Protein 7JPM (pdb70)

Radius of gyration: 9.38 Å; Cα contacts (8 Å, |Δi|>4): 85; chains: 1; bounding box: 16×23×25 Å

Foldseek 3Di:
DDQDPPFADFQRQDADAPRGHPQWGFDHPPRGGTHGDPDDDD

Structure (mmCIF, N/CA/C/O backbone):
data_7JPM
#
_entry.id   7JPM
#
loop_
_atom_site.group_PDB
_atom_site.id
_atom_site.type_symbol
_atom_site.label_atom_id
_atom_site.label_alt_id
_atom_site.label_comp_id
_atom_site.label_asym_id
_atom_site.label_entity_id
_atom_site.label_seq_id
_atom_site.pdbx_PDB_ins_code
_atom_site.Cartn_x
_atom_site.Cartn_y
_atom_site.Cartn_z
_atom_site.occupancy
_atom_site.B_iso_or_equiv
_atom_site.auth_seq_id
_atom_site.auth_comp_id
_atom_site.auth_asym_id
_atom_site.auth_atom_id
_atom_site.pdbx_PDB_model_num
ATOM 1 N N . GLY A 1 1 ? 1.378 -0.185 -0.022 1.00 73.35 1 GLY A N 1
ATOM 2 C CA . GLY A 1 1 ? 2.038 -0.272 -1.311 1.00 2.33 1 GLY A CA 1
ATOM 3 C C . GLY A 1 1 ? 1.381 0.604 -2.360 1.00 31.34 1 GLY A C 1
ATOM 4 O O . GLY A 1 1 ? 0.159 0.591 -2.512 1.00 60.25 1 GLY A O 1
ATOM 8 N N . VAL A 1 2 ? 2.192 1.367 -3.085 1.00 70.13 2 VAL A N 1
ATOM 9 C CA . VAL A 1 2 ? 1.682 2.253 -4.124 1.00 53.31 2 VAL A CA 1
ATOM 10 C C . VAL A 1 2 ? 2.010 1.717 -5.513 1.00 34.24 2 VAL A C 1
ATOM 11 O O . VAL A 1 2 ? 3.081 1.152 -5.734 1.00 71.14 2 VAL A O 1
ATOM 24 N N . ASP A 1 3 ? 1.082 1.900 -6.445 1.00 63.22 3 ASP A N 1
ATOM 25 C CA . ASP A 1 3 ? 1.273 1.436 -7.814 1.00 75.34 3 ASP A CA 1
ATOM 26 C C . ASP A 1 3 ? 1.915 2.522 -8.672 1.00 41.44 3 ASP A C 1
ATOM 27 O O . ASP A 1 3 ? 1.223 3.304 -9.323 1.00 20.14 3 ASP A O 1
ATOM 36 N N . LYS A 1 4 ? 3.243 2.564 -8.666 1.00 12.50 4 LYS A N 1
ATOM 37 C CA . LYS A 1 4 ? 3.981 3.553 -9.444 1.00 4.13 4 LYS A CA 1
ATOM 38 C C . LYS A 1 4 ? 5.160 2.909 -10.166 1.00 54.13 4 LYS A C 1
ATOM 39 O O . LYS A 1 4 ? 5.688 1.879 -9.745 1.00 33.14 4 LYS A O 1
ATOM 58 N N . PRO A 1 5 ? 5.583 3.527 -11.278 1.00 2.03 5 PRO A N 1
ATOM 59 C CA . PRO A 1 5 ? 6.705 3.032 -12.081 1.00 51.35 5 PRO A CA 1
ATOM 60 C C . PRO A 1 5 ? 8.043 3.189 -11.366 1.00 70.01 5 PRO A C 1
ATOM 61 O O . PRO A 1 5 ? 8.507 4.305 -11.136 1.00 54.12 5 PRO A O 1
ATOM 72 N N . GLY A 1 6 ? 8.659 2.064 -11.018 1.00 31.40 6 GLY A N 1
ATOM 73 C CA . GLY A 1 6 ? 9.939 2.100 -10.334 1.00 62.51 6 GLY A CA 1
ATOM 74 C C . GLY A 1 6 ? 9.828 1.691 -8.878 1.00 63.54 6 GLY A C 1
ATOM 75 O O . GLY A 1 6 ? 10.752 1.906 -8.093 1.00 40.02 6 GLY A O 1
ATOM 79 N N . CYS A 1 7 ? 8.696 1.098 -8.515 1.00 4.41 7 CYS A N 1
ATOM 80 C CA . CYS A 1 7 ? 8.467 0.660 -7.144 1.00 34.13 7 CYS A CA 1
ATOM 81 C C . CYS A 1 7 ? 9.623 -0.206 -6.650 1.00 65.41 7 CYS A C 1
ATOM 82 O O . CYS A 1 7 ? 10.262 -0.910 -7.430 1.00 65.44 7 CYS A O 1
ATOM 89 N N . ARG A 1 8 ? 9.883 -0.146 -5.348 1.00 32.04 8 ARG A N 1
ATOM 90 C CA . ARG A 1 8 ? 10.962 -0.923 -4.749 1.00 3.22 8 ARG A CA 1
ATOM 91 C C . ARG A 1 8 ? 10.668 -2.417 -4.835 1.00 13.52 8 ARG A C 1
ATOM 92 O O . ARG A 1 8 ? 9.517 -2.827 -4.991 1.00 31.34 8 ARG A O 1
ATOM 113 N N . TYR A 1 9 ? 11.715 -3.228 -4.732 1.00 62.32 9 TYR A N 1
ATOM 114 C CA . TYR A 1 9 ? 11.570 -4.677 -4.801 1.00 43.15 9 TYR A CA 1
ATOM 115 C C . TYR A 1 9 ? 11.887 -5.321 -3.455 1.00 72.01 9 TYR A C 1
ATOM 116 O O . TYR A 1 9 ? 12.054 -4.633 -2.448 1.00 3.33 9 TYR A O 1
ATOM 134 N N . LEU A 1 10 ? 11.968 -6.647 -3.446 1.00 61.11 10 LEU A N 1
ATOM 135 C CA . LEU A 1 10 ? 12.265 -7.386 -2.224 1.00 11.12 10 LEU A CA 1
ATOM 136 C C . LEU A 1 10 ? 13.511 -6.832 -1.541 1.00 4.44 10 LEU A C 1
ATOM 137 O O . LEU A 1 10 ? 14.520 -6.561 -2.192 1.00 42.34 10 LEU A O 1
ATOM 153 N N . PHE A 1 11 ? 13.434 -6.667 -0.224 1.00 10.15 11 PHE A N 1
ATOM 154 C CA . PHE A 1 11 ? 14.556 -6.146 0.548 1.00 1.35 11 PHE A CA 1
ATOM 155 C C . PHE A 1 11 ? 15.064 -4.836 -0.047 1.00 34.13 11 PHE A C 1
ATOM 156 O O . PHE A 1 11 ? 16.208 -4.745 -0.491 1.00 34.10 11 PHE A O 1
ATOM 173 N N . GLY A 1 12 ? 14.203 -3.823 -0.054 1.00 43.34 12 GLY A N 1
ATOM 174 C CA . GLY A 1 12 ? 14.581 -2.532 -0.597 1.00 13.25 12 GLY A CA 1
ATOM 175 C C . GLY A 1 12 ? 14.965 -1.538 0.482 1.00 4.25 12 GLY A C 1
ATOM 176 O O . GLY A 1 12 ? 15.770 -0.638 0.248 1.00 1.11 12 GLY A O 1
ATOM 180 N N . GLY A 1 13 ? 14.386 -1.701 1.668 1.00 63.34 13 GLY A N 1
ATOM 181 C CA . GLY A 1 13 ? 14.682 -0.804 2.768 1.00 11.01 13 GLY A CA 1
ATOM 182 C C . GLY A 1 13 ? 13.676 0.323 2.885 1.00 2.21 13 GLY A C 1
ATOM 183 O O . GLY A 1 13 ? 14.047 1.480 3.084 1.00 33.50 13 GLY A O 1
ATOM 187 N N . CYS A 1 14 ? 12.396 -0.015 2.760 1.00 35.45 14 CYS A N 1
ATOM 188 C CA . CYS A 1 14 ? 11.331 0.977 2.851 1.00 60.31 14 CYS A CA 1
ATOM 189 C C . CYS A 1 14 ? 11.101 1.396 4.301 1.00 61.45 14 CYS A C 1
ATOM 190 O O . CYS A 1 14 ? 11.581 0.748 5.231 1.00 63.15 14 CYS A O 1
ATOM 197 N N . LYS A 1 15 ? 10.361 2.486 4.485 1.00 43.11 15 LYS A N 1
ATOM 198 C CA . LYS A 1 15 ? 10.064 2.992 5.820 1.00 21.03 15 LYS A CA 1
ATOM 199 C C . LYS A 1 15 ? 8.561 3.166 6.014 1.00 52.32 15 LYS A C 1
ATOM 200 O O . LYS A 1 15 ? 8.034 2.924 7.099 1.00 12.24 15 LYS A O 1
ATOM 219 N N . SER A 1 16 ? 7.877 3.586 4.954 1.00 31.15 16 SER A N 1
ATOM 220 C CA . SER A 1 16 ? 6.435 3.793 5.009 1.00 73.51 16 SER A CA 1
ATOM 221 C C . SER A 1 16 ? 5.691 2.592 4.435 1.00 72.44 16 SER A C 1
ATOM 222 O O . SER A 1 16 ? 6.304 1.616 4.003 1.00 35.44 16 SER A O 1
ATOM 230 N N . ASP A 1 17 ? 4.365 2.672 4.431 1.00 22.42 17 ASP A N 1
ATOM 231 C CA . ASP A 1 17 ? 3.534 1.594 3.908 1.00 53.32 17 ASP A CA 1
ATOM 232 C C . ASP A 1 17 ? 3.476 1.642 2.384 1.00 34.25 17 ASP A C 1
ATOM 233 O O . ASP A 1 17 ? 3.741 0.646 1.711 1.00 71.43 17 ASP A O 1
ATOM 242 N N . ASP A 1 18 ? 3.125 2.805 1.848 1.00 4.34 18 ASP A N 1
ATOM 243 C CA . ASP A 1 18 ? 3.032 2.984 0.403 1.00 14.24 18 ASP A CA 1
ATOM 244 C C . ASP A 1 18 ? 4.384 3.374 -0.185 1.00 60.12 18 ASP A C 1
ATOM 245 O O . ASP A 1 18 ? 4.496 4.363 -0.909 1.00 23.40 18 ASP A O 1
ATOM 254 N N . ASP A 1 19 ? 5.410 2.589 0.132 1.00 41.21 19 ASP A N 1
ATOM 255 C CA . ASP A 1 19 ? 6.755 2.851 -0.365 1.00 22.04 19 ASP A CA 1
ATOM 256 C C . ASP A 1 19 ? 7.118 1.883 -1.486 1.00 43.55 19 ASP A C 1
ATOM 257 O O . ASP A 1 19 ? 7.874 2.226 -2.396 1.00 0.45 19 ASP A O 1
ATOM 266 N N . CYS A 1 20 ? 6.576 0.672 -1.414 1.00 55.04 20 CYS A N 1
ATOM 267 C CA . CYS A 1 20 ? 6.843 -0.347 -2.423 1.00 34.24 20 CYS A CA 1
ATOM 268 C C . CYS A 1 20 ? 5.591 -0.644 -3.242 1.00 43.51 20 CYS A C 1
ATOM 269 O O . CYS A 1 20 ? 4.521 -0.090 -2.984 1.00 60.04 20 CYS A O 1
ATOM 276 N N . CYS A 1 21 ? 5.731 -1.521 -4.230 1.00 43.30 21 CYS A N 1
ATOM 277 C CA . CYS A 1 21 ? 4.612 -1.893 -5.087 1.00 61.30 21 CYS A CA 1
ATOM 278 C C . CYS A 1 21 ? 3.381 -2.244 -4.256 1.00 35.52 21 CYS A C 1
ATOM 279 O O . CYS A 1 21 ? 3.462 -2.467 -3.047 1.00 3.21 21 CYS A O 1
ATOM 286 N N . PRO A 1 22 ? 2.215 -2.295 -4.916 1.00 41.01 22 PRO A N 1
ATOM 287 C CA . PRO A 1 22 ? 0.946 -2.619 -4.258 1.00 14.32 22 PRO A CA 1
ATOM 288 C C . PRO A 1 22 ? 0.876 -4.080 -3.823 1.00 1.45 22 PRO A C 1
ATOM 289 O O . PRO A 1 22 ? 0.034 -4.454 -3.007 1.00 42.54 22 PRO A O 1
ATOM 300 N N . ARG A 1 23 ? 1.765 -4.899 -4.373 1.00 23.43 23 ARG A N 1
ATOM 301 C CA . ARG A 1 23 ? 1.802 -6.319 -4.042 1.00 62.44 23 ARG A CA 1
ATOM 302 C C . ARG A 1 23 ? 2.712 -6.574 -2.843 1.00 31.54 23 ARG A C 1
ATOM 303 O O . ARG A 1 23 ? 2.467 -7.481 -2.047 1.00 12.45 23 ARG A O 1
ATOM 324 N N . LEU A 1 24 ? 3.761 -5.768 -2.722 1.00 63.12 24 LEU A N 1
ATOM 325 C CA . LEU A 1 24 ? 4.707 -5.906 -1.620 1.00 72.05 24 LEU A CA 1
ATOM 326 C C . LEU A 1 24 ? 4.183 -5.222 -0.362 1.00 62.24 24 LEU A C 1
ATOM 327 O O . LEU A 1 24 ? 3.188 -4.500 -0.405 1.00 10.13 24 LEU A O 1
ATOM 343 N N . GLY A 1 25 ? 4.861 -5.452 0.758 1.00 74.32 25 GLY A N 1
ATOM 344 C CA . GLY A 1 25 ? 4.450 -4.850 2.012 1.00 11.32 25 GLY A CA 1
ATOM 345 C C . GLY A 1 25 ? 5.628 -4.467 2.885 1.00 72.34 25 GLY A C 1
ATOM 346 O O . GLY A 1 25 ? 6.586 -5.229 3.018 1.00 71.33 25 GLY A O 1
ATOM 350 N N . CYS A 1 26 ? 5.560 -3.282 3.483 1.00 21.01 26 CYS A N 1
ATOM 351 C CA . CYS A 1 26 ? 6.630 -2.798 4.346 1.00 12.51 26 CYS A CA 1
ATOM 352 C C . CYS A 1 26 ? 6.413 -3.252 5.787 1.00 73.14 26 CYS A C 1
ATOM 353 O O . CYS A 1 26 ? 5.330 -3.080 6.348 1.00 23.35 26 CYS A O 1
ATOM 360 N N . LYS A 1 27 ? 7.451 -3.831 6.382 1.00 11.34 27 LYS A N 1
ATOM 361 C CA . LYS A 1 27 ? 7.377 -4.309 7.757 1.00 60.20 27 LYS A CA 1
ATOM 362 C C . LYS A 1 27 ? 7.720 -3.193 8.740 1.00 51.35 27 LYS A C 1
ATOM 363 O O . LYS A 1 27 ? 8.208 -2.134 8.346 1.00 43.45 27 LYS A O 1
ATOM 382 N N . GLY A 1 28 ? 7.465 -3.440 10.021 1.00 42.41 28 GLY A N 1
ATOM 383 C CA . GLY A 1 28 ? 7.754 -2.447 11.040 1.00 43.31 28 GLY A CA 1
ATOM 384 C C . GLY A 1 28 ? 9.241 -2.193 11.194 1.00 4.24 28 GLY A C 1
ATOM 385 O O . GLY A 1 28 ? 10.035 -2.561 10.330 1.00 62.15 28 GLY A O 1
ATOM 389 N N . LYS A 1 29 ? 9.619 -1.559 12.299 1.00 31.51 29 LYS A N 1
ATOM 390 C CA . LYS A 1 29 ? 11.020 -1.254 12.566 1.00 34.51 29 LYS A CA 1
ATOM 391 C C . LYS A 1 29 ? 11.867 -2.521 12.536 1.00 30.44 29 LYS A C 1
ATOM 392 O O . LYS A 1 29 ? 11.349 -3.622 12.355 1.00 41.25 29 LYS A O 1
ATOM 411 N N . GLY A 1 30 ? 13.175 -2.358 12.717 1.00 21.11 30 GLY A N 1
ATOM 412 C CA . GLY A 1 30 ? 14.073 -3.498 12.709 1.00 64.21 30 GLY A CA 1
ATOM 413 C C . GLY A 1 30 ? 14.333 -4.020 11.310 1.00 44.42 30 GLY A C 1
ATOM 414 O O . GLY A 1 30 ? 15.442 -3.894 10.789 1.00 41.43 30 GLY A O 1
ATOM 418 N N . HIS A 1 31 ? 13.311 -4.611 10.700 1.00 62.03 31 HIS A N 1
ATOM 419 C CA . HIS A 1 31 ? 13.435 -5.155 9.352 1.00 51.20 31 HIS A CA 1
ATOM 420 C C . HIS A 1 31 ? 12.408 -4.526 8.416 1.00 52.51 31 HIS A C 1
ATOM 421 O O . HIS A 1 31 ? 11.597 -5.226 7.810 1.00 70.53 31 HIS A O 1
ATOM 435 N N . ASP A 1 32 ? 12.450 -3.204 8.303 1.00 3.31 32 ASP A N 1
ATOM 436 C CA . ASP A 1 32 ? 11.523 -2.481 7.439 1.00 72.02 32 ASP A CA 1
ATOM 437 C C . ASP A 1 32 ? 11.938 -2.600 5.976 1.00 71.05 32 ASP A C 1
ATOM 438 O O . ASP A 1 32 ? 12.818 -1.876 5.510 1.00 44.52 32 ASP A O 1
ATOM 447 N N . TYR A 1 33 ? 11.301 -3.517 5.258 1.00 54.21 33 TYR A N 1
ATOM 448 C CA . TYR A 1 33 ? 11.607 -3.734 3.849 1.00 62.24 33 TYR A CA 1
ATOM 449 C C . TYR A 1 33 ? 10.384 -4.257 3.101 1.00 25.00 33 TYR A C 1
ATOM 450 O O . TYR A 1 33 ? 9.372 -4.606 3.708 1.00 54.12 33 TYR A O 1
ATOM 468 N N . CYS A 1 34 ? 10.488 -4.312 1.777 1.00 22.21 34 CYS A N 1
ATOM 469 C CA . CYS A 1 34 ? 9.393 -4.793 0.943 1.00 22.34 34 CYS A CA 1
ATOM 470 C C . CYS A 1 34 ? 9.329 -6.318 0.956 1.00 70.22 34 CYS A C 1
ATOM 471 O O . CYS A 1 34 ? 10.242 -6.991 0.477 1.00 52.53 34 CYS A O 1
ATOM 478 N N . ALA A 1 35 ? 8.246 -6.853 1.506 1.00 30.00 35 ALA A N 1
ATOM 479 C CA . ALA A 1 35 ? 8.062 -8.298 1.580 1.00 32.41 35 ALA A CA 1
ATOM 480 C C . ALA A 1 35 ? 6.833 -8.736 0.789 1.00 51.40 35 ALA A C 1
ATOM 481 O O . ALA A 1 35 ? 5.998 -7.912 0.416 1.00 24.13 35 ALA A O 1
ATOM 488 N N . TRP A 1 36 ? 6.731 -10.035 0.535 1.00 64.10 36 TRP A N 1
ATOM 489 C CA . TRP A 1 36 ? 5.605 -10.581 -0.213 1.00 21.42 36 TRP A CA 1
ATOM 490 C C . TRP A 1 36 ? 4.396 -10.786 0.695 1.00 53.32 36 TRP A C 1
ATOM 491 O O . TRP A 1 36 ? 4.511 -11.368 1.774 1.00 42.44 36 TRP A O 1
ATOM 512 N N . ASP A 1 37 ? 3.240 -10.305 0.252 1.00 22.01 37 ASP A N 1
ATOM 513 C CA . ASP A 1 37 ? 2.011 -10.437 1.024 1.00 5.53 37 ASP A CA 1
ATOM 514 C C . ASP A 1 37 ? 0.786 -10.312 0.122 1.00 72.23 37 ASP A C 1
ATOM 515 O O . ASP A 1 37 ? 0.469 -9.226 -0.361 1.00 52.43 37 ASP A O 1
ATOM 524 N N . GLY A 1 38 ? 0.104 -11.431 -0.099 1.00 12.41 38 GLY A N 1
ATOM 525 C CA . GLY A 1 38 ? -1.077 -11.423 -0.943 1.00 54.10 38 GLY A CA 1
ATOM 526 C C . GLY A 1 38 ? -0.819 -12.032 -2.308 1.00 71.02 38 GLY A C 1
ATOM 527 O O . GLY A 1 38 ? -1.743 -12.504 -2.972 1.00 52.03 38 GLY A O 1
ATOM 531 N N . THR A 1 39 ? 0.442 -12.022 -2.729 1.00 60.34 39 THR A N 1
ATOM 532 C CA . THR A 1 39 ? 0.819 -12.574 -4.024 1.00 3.40 39 THR A CA 1
ATOM 533 C C . THR A 1 39 ? 0.930 -14.093 -3.963 1.00 35.33 39 THR A C 1
ATOM 534 O O . THR A 1 39 ? 1.158 -14.667 -2.898 1.00 73.54 39 THR A O 1
ATOM 545 N N . PHE A 1 40 ? 0.765 -14.741 -5.112 1.00 52.12 40 PHE A N 1
ATOM 546 C CA . PHE A 1 40 ? 0.847 -16.195 -5.189 1.00 61.42 40 PHE A CA 1
ATOM 547 C C . PHE A 1 40 ? 2.299 -16.660 -5.178 1.00 13.33 40 PHE A C 1
ATOM 548 O O . PHE A 1 40 ? 3.135 -16.138 -5.917 1.00 74.22 40 PHE A O 1
ATOM 565 N N . SER A 1 41 ? 2.594 -17.645 -4.336 1.00 31.20 41 SER A N 1
ATOM 566 C CA . SER A 1 41 ? 3.946 -18.178 -4.225 1.00 32.45 41 SER A CA 1
ATOM 567 C C . SER A 1 41 ? 4.357 -18.887 -5.512 1.00 3.02 41 SER A C 1
ATOM 568 O O . SER A 1 41 ? 3.684 -19.813 -5.966 1.00 32.42 41 SER A O 1
ATOM 576 N N . ASP A 1 42 ? 5.465 -18.445 -6.096 1.00 2.52 42 ASP A N 1
ATOM 577 C CA . ASP A 1 42 ? 5.969 -19.037 -7.331 1.00 70.22 42 ASP A CA 1
ATOM 578 C C . ASP A 1 42 ? 6.112 -20.549 -7.189 1.00 11.04 42 ASP A C 1
ATOM 579 O O . ASP A 1 42 ? 7.140 -21.044 -6.726 1.00 73.50 42 ASP A O 1
ATOM 588 N N . GLY A 1 1 ? 1.325 0.017 -0.090 1.00 73.35 1 GLY A N 2
ATOM 589 C CA . GLY A 1 1 ? 2.049 -0.040 -1.347 1.00 2.33 1 GLY A CA 2
ATOM 590 C C . GLY A 1 1 ? 1.291 0.619 -2.484 1.00 31.34 1 GLY A C 2
ATOM 591 O O . GLY A 1 1 ? 0.102 0.362 -2.676 1.00 60.25 1 GLY A O 2
ATOM 595 N N . VAL A 1 2 ? 1.978 1.470 -3.237 1.00 70.13 2 VAL A N 2
ATOM 596 C CA . VAL A 1 2 ? 1.361 2.168 -4.361 1.00 53.31 2 VAL A CA 2
ATOM 597 C C . VAL A 1 2 ? 1.842 1.598 -5.691 1.00 34.24 2 VAL A C 2
ATOM 598 O O . VAL A 1 2 ? 2.943 1.057 -5.785 1.00 71.14 2 VAL A O 2
ATOM 611 N N . ASP A 1 3 ? 1.008 1.726 -6.717 1.00 63.22 3 ASP A N 2
ATOM 612 C CA . ASP A 1 3 ? 1.347 1.225 -8.044 1.00 75.34 3 ASP A CA 2
ATOM 613 C C . ASP A 1 3 ? 1.973 2.325 -8.896 1.00 41.44 3 ASP A C 2
ATOM 614 O O . ASP A 1 3 ? 1.281 3.023 -9.636 1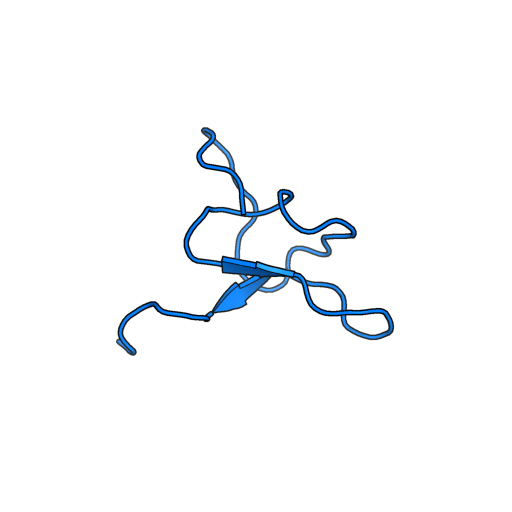.00 20.14 3 ASP A O 2
ATOM 623 N N . LYS A 1 4 ? 3.289 2.476 -8.783 1.00 12.50 4 LYS A N 2
ATOM 624 C CA . LYS A 1 4 ? 4.011 3.490 -9.541 1.00 4.13 4 LYS A CA 2
ATOM 625 C C . LYS A 1 4 ? 5.219 2.883 -10.249 1.00 54.13 4 LYS A C 2
ATOM 626 O O . LYS A 1 4 ? 5.743 1.843 -9.852 1.00 33.14 4 LYS A O 2
ATOM 645 N N . PRO A 1 5 ? 5.674 3.549 -11.322 1.00 2.03 5 PRO A N 2
ATOM 646 C CA . PRO A 1 5 ? 6.826 3.094 -12.104 1.00 51.35 5 PRO A CA 2
ATOM 647 C C . PRO A 1 5 ? 8.138 3.234 -11.340 1.00 70.01 5 PRO A C 2
ATOM 648 O O . PRO A 1 5 ? 8.584 4.343 -11.050 1.00 54.12 5 PRO A O 2
ATOM 659 N N . GLY A 1 6 ? 8.753 2.100 -11.015 1.00 31.40 6 GLY A N 2
ATOM 660 C CA . GLY A 1 6 ? 10.008 2.118 -10.287 1.00 62.51 6 GLY A CA 2
ATOM 661 C C . GLY A 1 6 ? 9.840 1.726 -8.832 1.00 63.54 6 GLY A C 2
ATOM 662 O O . GLY A 1 6 ? 10.740 1.934 -8.018 1.00 40.02 6 GLY A O 2
ATOM 666 N N . CYS A 1 7 ? 8.684 1.158 -8.504 1.00 4.41 7 CYS A N 2
ATOM 667 C CA . CYS A 1 7 ? 8.400 0.738 -7.136 1.00 34.13 7 CYS A CA 2
ATOM 668 C C . CYS A 1 7 ? 9.522 -0.142 -6.594 1.00 65.41 7 CYS A C 2
ATOM 669 O O . CYS A 1 7 ? 10.128 -0.919 -7.332 1.00 65.44 7 CYS A O 2
ATOM 676 N N . ARG A 1 8 ? 9.794 -0.013 -5.299 1.00 32.04 8 ARG A N 2
ATOM 677 C CA . ARG A 1 8 ? 10.843 -0.795 -4.657 1.00 3.22 8 ARG A CA 2
ATOM 678 C C . ARG A 1 8 ? 10.628 -2.287 -4.887 1.00 13.52 8 ARG A C 2
ATOM 679 O O . ARG A 1 8 ? 9.579 -2.705 -5.379 1.00 31.34 8 ARG A O 2
ATOM 700 N N . TYR A 1 9 ? 11.626 -3.087 -4.529 1.00 62.32 9 TYR A N 2
ATOM 701 C CA . TYR A 1 9 ? 11.547 -4.532 -4.699 1.00 43.15 9 TYR A CA 2
ATOM 702 C C . TYR A 1 9 ? 11.864 -5.252 -3.392 1.00 72.01 9 TYR A C 2
ATOM 703 O O . TYR A 1 9 ? 12.067 -4.621 -2.354 1.00 3.33 9 TYR A O 2
ATOM 721 N N . LEU A 1 10 ? 11.904 -6.579 -3.450 1.00 61.11 10 LEU A N 2
ATOM 722 C CA . LEU A 1 10 ? 12.197 -7.389 -2.272 1.00 11.12 10 LEU A CA 2
ATOM 723 C C . LEU A 1 10 ? 13.466 -6.901 -1.578 1.00 4.44 10 LEU A C 2
ATOM 724 O O . LEU A 1 10 ? 14.517 -6.769 -2.204 1.00 42.34 10 LEU A O 2
ATOM 740 N N . PHE A 1 11 ? 13.358 -6.636 -0.280 1.00 10.15 11 PHE A N 2
ATOM 741 C CA . PHE A 1 11 ? 14.497 -6.164 0.500 1.00 1.35 11 PHE A CA 2
ATOM 742 C C . PHE A 1 11 ? 15.051 -4.866 -0.079 1.00 34.13 11 PHE A C 2
ATOM 743 O O . PHE A 1 11 ? 16.220 -4.791 -0.457 1.00 34.10 11 PHE A O 2
ATOM 760 N N . GLY A 1 12 ? 14.204 -3.844 -0.143 1.00 43.34 12 GLY A N 2
ATOM 761 C CA . GLY A 1 12 ? 14.626 -2.562 -0.677 1.00 13.25 12 GLY A CA 2
ATOM 762 C C . GLY A 1 12 ? 15.024 -1.583 0.410 1.00 4.25 12 GLY A C 2
ATOM 763 O O . GLY A 1 12 ? 15.847 -0.697 0.187 1.00 1.11 12 GLY A O 2
ATOM 767 N N . GLY A 1 13 ? 14.436 -1.743 1.592 1.00 63.34 13 GLY A N 2
ATOM 768 C CA . GLY A 1 13 ? 14.744 -0.859 2.700 1.00 11.01 13 GLY A CA 2
ATOM 769 C C . GLY A 1 13 ? 13.757 0.284 2.822 1.00 2.21 13 GLY A C 2
ATOM 770 O O . GLY A 1 13 ? 14.149 1.438 3.003 1.00 33.50 13 GLY A O 2
ATOM 774 N N . CYS A 1 14 ? 12.470 -0.035 2.720 1.00 35.45 14 CYS A N 2
ATOM 775 C CA . CYS A 1 14 ? 11.423 0.975 2.818 1.00 60.31 14 CYS A CA 2
ATOM 776 C C . CYS A 1 14 ? 11.219 1.411 4.266 1.00 61.45 14 CYS A C 2
ATOM 777 O O . CYS A 1 14 ? 11.899 0.928 5.172 1.00 63.15 14 CYS A O 2
ATOM 784 N N . LYS A 1 15 ? 10.279 2.325 4.477 1.00 43.11 15 LYS A N 2
ATOM 785 C CA . LYS A 1 15 ? 9.984 2.825 5.814 1.00 21.03 15 LYS A CA 2
ATOM 786 C C . LYS A 1 15 ? 8.481 2.996 6.013 1.00 52.32 15 LYS A C 2
ATOM 787 O O . LYS A 1 15 ? 7.943 2.659 7.066 1.00 12.24 15 LYS A O 2
ATOM 806 N N . SER A 1 16 ? 7.810 3.520 4.992 1.00 31.15 16 SER A N 2
ATOM 807 C CA . SER A 1 16 ? 6.370 3.736 5.054 1.00 73.51 16 SER A CA 2
ATOM 808 C C . SER A 1 16 ? 5.616 2.560 4.444 1.00 72.44 16 SER A C 2
ATOM 809 O O . SER A 1 16 ? 6.222 1.600 3.968 1.00 35.44 16 SER A O 2
ATOM 817 N N . ASP A 1 17 ? 4.290 2.641 4.462 1.00 22.42 17 ASP A N 2
ATOM 818 C CA . ASP A 1 17 ? 3.451 1.583 3.909 1.00 53.32 17 ASP A CA 2
ATOM 819 C C . ASP A 1 17 ? 3.404 1.667 2.386 1.00 34.25 17 ASP A C 2
ATOM 820 O O . ASP A 1 17 ? 3.649 0.680 1.693 1.00 71.43 17 ASP A O 2
ATOM 829 N N . ASP A 1 18 ? 3.087 2.851 1.874 1.00 4.34 18 ASP A N 2
ATOM 830 C CA . ASP A 1 18 ? 3.008 3.063 0.432 1.00 14.24 18 ASP A CA 2
ATOM 831 C C . ASP A 1 18 ? 4.371 3.440 -0.137 1.00 60.12 18 ASP A C 2
ATOM 832 O O . ASP A 1 18 ? 4.504 4.437 -0.849 1.00 23.40 18 ASP A O 2
ATOM 841 N N . ASP A 1 19 ? 5.381 2.640 0.181 1.00 41.21 19 ASP A N 2
ATOM 842 C CA . ASP A 1 19 ? 6.737 2.888 -0.299 1.00 22.04 19 ASP A CA 2
ATOM 843 C C . ASP A 1 19 ? 7.099 1.926 -1.426 1.00 43.55 19 ASP A C 2
ATOM 844 O O . ASP A 1 19 ? 7.868 2.268 -2.325 1.00 0.45 19 ASP A O 2
ATOM 853 N N . CYS A 1 20 ? 6.539 0.722 -1.373 1.00 55.04 20 CYS A N 2
ATOM 854 C CA . CYS A 1 20 ? 6.804 -0.290 -2.388 1.00 34.24 20 CYS A CA 2
ATOM 855 C C . CYS A 1 20 ? 5.545 -0.593 -3.195 1.00 43.51 20 CYS A C 2
ATOM 856 O O . CYS A 1 20 ? 4.474 -0.049 -2.924 1.00 60.04 20 CYS A O 2
ATOM 863 N N . CYS A 1 21 ? 5.681 -1.463 -4.188 1.00 43.30 21 CYS A N 2
ATOM 864 C CA . CYS A 1 21 ? 4.557 -1.839 -5.038 1.00 61.30 21 CYS A CA 2
ATOM 865 C C . CYS A 1 21 ? 3.342 -2.215 -4.194 1.00 35.52 21 CYS A C 2
ATOM 866 O O . CYS A 1 21 ? 3.439 -2.450 -2.990 1.00 3.21 21 CYS A O 2
ATOM 873 N N . PRO A 1 22 ? 2.169 -2.273 -4.842 1.00 41.01 22 PRO A N 2
ATOM 874 C CA . PRO A 1 22 ? 0.912 -2.620 -4.172 1.00 14.32 22 PRO A CA 2
ATOM 875 C C . PRO A 1 22 ? 0.864 -4.086 -3.751 1.00 1.45 22 PRO A C 2
ATOM 876 O O . PRO A 1 22 ? 0.029 -4.480 -2.936 1.00 42.54 22 PRO A O 2
ATOM 887 N N . ARG A 1 23 ? 1.765 -4.886 -4.311 1.00 23.43 23 ARG A N 2
ATOM 888 C CA . ARG A 1 23 ? 1.825 -6.308 -3.994 1.00 62.44 23 ARG A CA 2
ATOM 889 C C . ARG A 1 23 ? 2.746 -6.562 -2.806 1.00 31.54 23 ARG A C 2
ATOM 890 O O . ARG A 1 23 ? 2.534 -7.492 -2.027 1.00 12.45 23 ARG A O 2
ATOM 911 N N . LEU A 1 24 ? 3.774 -5.729 -2.672 1.00 63.12 24 LEU A N 2
ATOM 912 C CA . LEU A 1 24 ? 4.730 -5.863 -1.578 1.00 72.05 24 LEU A CA 2
ATOM 913 C C . LEU A 1 24 ? 4.195 -5.216 -0.305 1.00 62.24 24 LEU A C 2
ATOM 914 O O . LEU A 1 24 ? 3.181 -4.522 -0.328 1.00 10.13 24 LEU A O 2
ATOM 930 N N . GLY A 1 25 ? 4.886 -5.450 0.807 1.00 74.32 25 GLY A N 2
ATOM 931 C CA . GLY A 1 25 ? 4.467 -4.882 2.075 1.00 11.32 25 GLY A CA 2
ATOM 932 C C . GLY A 1 25 ? 5.639 -4.478 2.946 1.00 72.34 25 GLY A C 2
ATOM 933 O O . GLY A 1 25 ? 6.593 -5.241 3.110 1.00 71.33 25 GLY A O 2
ATOM 937 N N . CYS A 1 26 ? 5.572 -3.274 3.504 1.00 21.01 26 CYS A N 2
ATOM 938 C CA . CYS A 1 26 ? 6.637 -2.768 4.361 1.00 12.51 26 CYS A CA 2
ATOM 939 C C . CYS A 1 26 ? 6.425 -3.205 5.808 1.00 73.14 26 CYS A C 2
ATOM 940 O O . CYS A 1 26 ? 5.344 -3.025 6.370 1.00 23.35 26 CYS A O 2
ATOM 947 N N . LYS A 1 27 ? 7.463 -3.778 6.406 1.00 11.34 27 LYS A N 2
ATOM 948 C CA . LYS A 1 27 ? 7.394 -4.240 7.787 1.00 60.20 27 LYS A CA 2
ATOM 949 C C . LYS A 1 27 ? 7.765 -3.120 8.755 1.00 51.35 27 LYS A C 2
ATOM 950 O O . LYS A 1 27 ? 8.260 -2.072 8.344 1.00 43.45 27 LYS A O 2
ATOM 969 N N . GLY A 1 28 ? 7.523 -3.350 10.041 1.00 42.41 28 GLY A N 2
ATOM 970 C CA . GLY A 1 28 ? 7.839 -2.353 11.045 1.00 43.31 28 GLY A CA 2
ATOM 971 C C . GLY A 1 28 ? 9.331 -2.137 11.200 1.00 4.24 28 GLY A C 2
ATOM 972 O O . GLY A 1 28 ? 10.117 -2.541 10.341 1.00 62.15 28 GLY A O 2
ATOM 976 N N . LYS A 1 29 ? 9.725 -1.500 12.297 1.00 31.51 29 LYS A N 2
ATOM 977 C CA . LYS A 1 29 ? 11.135 -1.231 12.562 1.00 34.51 29 LYS A CA 2
ATOM 978 C C . LYS A 1 29 ? 11.948 -2.521 12.543 1.00 30.44 29 LYS A C 2
ATOM 979 O O . LYS A 1 29 ? 11.400 -3.609 12.369 1.00 41.25 29 LYS A O 2
ATOM 998 N N . GLY A 1 30 ? 13.259 -2.392 12.724 1.00 21.11 30 GLY A N 2
ATOM 999 C CA . GLY A 1 30 ? 14.125 -3.555 12.725 1.00 64.21 30 GLY A CA 2
ATOM 1000 C C . GLY A 1 30 ? 14.379 -4.091 11.330 1.00 44.42 30 GLY A C 2
ATOM 1001 O O . GLY A 1 30 ? 15.500 -4.019 10.823 1.00 41.43 30 GLY A O 2
ATOM 1005 N N . HIS A 1 31 ? 13.338 -4.632 10.708 1.00 62.03 31 HIS A N 2
ATOM 1006 C CA . HIS A 1 31 ? 13.453 -5.184 9.362 1.00 51.20 31 HIS A CA 2
ATOM 1007 C C . HIS A 1 31 ? 12.431 -4.547 8.425 1.00 52.51 31 HIS A C 2
ATOM 1008 O O . HIS A 1 31 ? 11.615 -5.241 7.817 1.00 70.53 31 HIS A O 2
ATOM 1022 N N . ASP A 1 32 ? 12.483 -3.224 8.312 1.00 3.31 32 ASP A N 2
ATOM 1023 C CA . ASP A 1 32 ? 11.562 -2.494 7.447 1.00 72.02 32 ASP A CA 2
ATOM 1024 C C . ASP A 1 32 ? 11.972 -2.625 5.983 1.00 71.05 32 ASP A C 2
ATOM 1025 O O . ASP A 1 32 ? 12.868 -1.924 5.514 1.00 44.52 32 ASP A O 2
ATOM 1034 N N . TYR A 1 33 ? 11.310 -3.528 5.269 1.00 54.21 33 TYR A N 2
ATOM 1035 C CA . TYR A 1 33 ? 11.606 -3.753 3.859 1.00 62.24 33 TYR A CA 2
ATOM 1036 C C . TYR A 1 33 ? 10.374 -4.260 3.117 1.00 25.00 33 TYR A C 2
ATOM 1037 O O . TYR A 1 33 ? 9.360 -4.596 3.730 1.00 54.12 33 TYR A O 2
ATOM 1055 N N . CYS A 1 34 ? 10.469 -4.312 1.793 1.00 22.21 34 CYS A N 2
ATOM 1056 C CA . CYS A 1 34 ? 9.364 -4.778 0.964 1.00 22.34 34 CYS A CA 2
ATOM 1057 C C . CYS A 1 34 ? 9.307 -6.303 0.938 1.00 70.22 34 CYS A C 2
ATOM 1058 O O . CYS A 1 34 ? 10.215 -6.959 0.427 1.00 52.53 34 CYS A O 2
ATOM 1065 N N . ALA A 1 35 ? 8.236 -6.860 1.493 1.00 30.00 35 ALA A N 2
ATOM 1066 C CA . ALA A 1 35 ? 8.060 -8.307 1.531 1.00 32.41 35 ALA A CA 2
ATOM 1067 C C . ALA A 1 35 ? 6.822 -8.730 0.749 1.00 51.40 35 ALA A C 2
ATOM 1068 O O . ALA A 1 35 ? 6.016 -7.893 0.343 1.00 24.13 35 ALA A O 2
ATOM 1075 N N . TRP A 1 36 ? 6.678 -10.034 0.539 1.00 64.10 36 TRP A N 2
ATOM 1076 C CA . TRP A 1 36 ? 5.538 -10.569 -0.198 1.00 21.42 36 TRP A CA 2
ATOM 1077 C C . TRP A 1 36 ? 4.333 -10.745 0.720 1.00 53.32 36 TRP A C 2
ATOM 1078 O O . TRP A 1 36 ? 4.451 -11.294 1.816 1.00 42.44 36 TRP A O 2
ATOM 1099 N N . ASP A 1 37 ? 3.176 -10.279 0.265 1.00 22.01 37 ASP A N 2
ATOM 1100 C CA . ASP A 1 37 ? 1.948 -10.387 1.046 1.00 5.53 37 ASP A CA 2
ATOM 1101 C C . ASP A 1 37 ? 0.722 -10.356 0.137 1.00 72.23 37 ASP A C 2
ATOM 1102 O O . ASP A 1 37 ? 0.384 -9.318 -0.430 1.00 52.43 37 ASP A O 2
ATOM 1111 N N . GLY A 1 38 ? 0.062 -11.503 0.004 1.00 12.41 38 GLY A N 2
ATOM 1112 C CA . GLY A 1 38 ? -1.117 -11.585 -0.838 1.00 54.10 38 GLY A CA 2
ATOM 1113 C C . GLY A 1 38 ? -0.841 -12.277 -2.158 1.00 71.02 38 GLY A C 2
ATOM 1114 O O . GLY A 1 38 ? -1.752 -12.817 -2.788 1.00 52.03 38 GLY A O 2
ATOM 1118 N N . THR A 1 39 ? 0.420 -12.260 -2.581 1.00 60.34 39 THR A N 2
ATOM 1119 C CA . THR A 1 39 ? 0.813 -12.889 -3.835 1.00 3.40 39 THR A CA 2
ATOM 1120 C C . THR A 1 39 ? 1.335 -14.303 -3.603 1.00 35.33 39 THR A C 2
ATOM 1121 O O . THR A 1 39 ? 1.523 -14.725 -2.462 1.00 73.54 39 THR A O 2
ATOM 1132 N N . PHE A 1 40 ? 1.568 -15.028 -4.691 1.00 52.12 40 PHE A N 2
ATOM 1133 C CA . PHE A 1 40 ? 2.069 -16.396 -4.605 1.00 61.42 40 PHE A CA 2
ATOM 1134 C C . PHE A 1 40 ? 3.434 -16.433 -3.926 1.00 13.33 40 PHE A C 2
ATOM 1135 O O . PHE A 1 40 ? 4.373 -15.765 -4.358 1.00 74.22 40 PHE A O 2
ATOM 1152 N N . SER A 1 41 ? 3.537 -17.218 -2.858 1.00 31.20 41 SER A N 2
ATOM 1153 C CA . SER A 1 41 ? 4.786 -17.340 -2.116 1.00 32.45 41 SER A CA 2
ATOM 1154 C C . SER A 1 41 ? 5.706 -18.368 -2.765 1.00 3.02 41 SER A C 2
ATOM 1155 O O . SER A 1 41 ? 5.289 -19.123 -3.643 1.00 32.42 41 SER A O 2
ATOM 1163 N N . ASP A 1 42 ? 6.960 -18.390 -2.327 1.00 2.52 42 ASP A N 2
ATOM 1164 C CA . ASP A 1 42 ? 7.941 -19.326 -2.864 1.00 70.22 42 ASP A CA 2
ATOM 1165 C C . ASP A 1 42 ? 8.734 -19.987 -1.740 1.00 11.04 42 ASP A C 2
ATOM 1166 O O . ASP A 1 42 ? 9.564 -19.347 -1.094 1.00 73.50 42 ASP A O 2
ATOM 1175 N N . GLY A 1 1 ? 1.094 0.011 -0.284 1.00 73.35 1 GLY A N 3
ATOM 1176 C CA . GLY A 1 1 ? 1.897 0.019 -1.492 1.00 2.33 1 GLY A CA 3
ATOM 1177 C C . GLY A 1 1 ? 1.261 0.826 -2.605 1.00 31.34 1 GLY A C 3
ATOM 1178 O O . GLY A 1 1 ? 0.037 0.877 -2.725 1.00 60.25 1 GLY A O 3
ATOM 1182 N N . VAL A 1 2 ? 2.095 1.463 -3.423 1.00 70.13 2 VAL A N 3
ATOM 1183 C CA . VAL A 1 2 ? 1.607 2.273 -4.532 1.00 53.31 2 VAL A CA 3
ATOM 1184 C C . VAL A 1 2 ? 2.035 1.686 -5.872 1.00 34.24 2 VAL A C 3
ATOM 1185 O O . VAL A 1 2 ? 3.144 1.167 -6.008 1.00 71.14 2 VAL A O 3
ATOM 1198 N N . ASP A 1 3 ? 1.151 1.770 -6.859 1.00 63.22 3 ASP A N 3
ATOM 1199 C CA . ASP A 1 3 ? 1.438 1.247 -8.190 1.00 75.34 3 ASP A CA 3
ATOM 1200 C C . ASP A 1 3 ? 2.104 2.310 -9.059 1.00 41.44 3 ASP A C 3
ATOM 1201 O O . ASP A 1 3 ? 1.488 2.855 -9.975 1.00 20.14 3 ASP A O 3
ATOM 1210 N N . LYS A 1 4 ? 3.367 2.602 -8.764 1.00 12.50 4 LYS A N 3
ATOM 1211 C CA . LYS A 1 4 ? 4.117 3.599 -9.517 1.00 4.13 4 LYS A CA 3
ATOM 1212 C C . LYS A 1 4 ? 5.314 2.963 -10.220 1.00 54.13 4 LYS A C 3
ATOM 1213 O O . LYS A 1 4 ? 5.819 1.916 -9.813 1.00 33.14 4 LYS A O 3
ATOM 1232 N N . PRO A 1 5 ? 5.780 3.610 -11.297 1.00 2.03 5 PRO A N 3
ATOM 1233 C CA . PRO A 1 5 ? 6.923 3.127 -12.078 1.00 51.35 5 PRO A CA 3
ATOM 1234 C C . PRO A 1 5 ? 8.238 3.248 -11.316 1.00 70.01 5 PRO A C 3
ATOM 1235 O O . PRO A 1 5 ? 8.706 4.352 -11.037 1.00 54.12 5 PRO A O 3
ATOM 1246 N N . GLY A 1 6 ? 8.831 2.107 -10.979 1.00 31.40 6 GLY A N 3
ATOM 1247 C CA . GLY A 1 6 ? 10.087 2.108 -10.251 1.00 62.51 6 GLY A CA 3
ATOM 1248 C C . GLY A 1 6 ? 9.914 1.719 -8.797 1.00 63.54 6 GLY A C 3
ATOM 1249 O O . GLY A 1 6 ? 10.818 1.915 -7.983 1.00 40.02 6 GLY A O 3
ATOM 1253 N N . CYS A 1 7 ? 8.751 1.169 -8.467 1.00 4.41 7 CYS A N 3
ATOM 1254 C CA . CYS A 1 7 ? 8.461 0.753 -7.099 1.00 34.13 7 CYS A CA 3
ATOM 1255 C C . CYS A 1 7 ? 9.572 -0.141 -6.556 1.00 65.41 7 CYS A C 3
ATOM 1256 O O . CYS A 1 7 ? 10.148 -0.947 -7.287 1.00 65.44 7 CYS A O 3
ATOM 1263 N N . ARG A 1 8 ? 9.867 0.009 -5.269 1.00 32.04 8 ARG A N 3
ATOM 1264 C CA . ARG A 1 8 ? 10.908 -0.785 -4.627 1.00 3.22 8 ARG A CA 3
ATOM 1265 C C . ARG A 1 8 ? 10.604 -2.275 -4.741 1.00 13.52 8 ARG A C 3
ATOM 1266 O O . ARG A 1 8 ? 9.468 -2.670 -5.004 1.00 31.34 8 ARG A O 3
ATOM 1287 N N . TYR A 1 9 ? 11.628 -3.099 -4.542 1.00 62.32 9 TYR A N 3
ATOM 1288 C CA . TYR A 1 9 ? 11.471 -4.546 -4.625 1.00 43.15 9 TYR A CA 3
ATOM 1289 C C . TYR A 1 9 ? 11.842 -5.212 -3.304 1.00 72.01 9 TYR A C 3
ATOM 1290 O O . TYR A 1 9 ? 12.077 -4.538 -2.300 1.00 3.33 9 TYR A O 3
ATOM 1308 N N . LEU A 1 10 ? 11.895 -6.539 -3.312 1.00 61.11 10 LEU A N 3
ATOM 1309 C CA . LEU A 1 10 ? 12.240 -7.299 -2.115 1.00 11.12 10 LEU A CA 3
ATOM 1310 C C . LEU A 1 10 ? 13.524 -6.770 -1.485 1.00 4.44 10 LEU A C 3
ATOM 1311 O O . LEU A 1 10 ? 14.498 -6.484 -2.184 1.00 42.34 10 LEU A O 3
ATOM 1327 N N . PHE A 1 11 ? 13.522 -6.645 -0.163 1.00 10.15 11 PHE A N 3
ATOM 1328 C CA . PHE A 1 11 ? 14.689 -6.153 0.560 1.00 1.35 11 PHE A CA 3
ATOM 1329 C C . PHE A 1 11 ? 15.182 -4.836 -0.034 1.00 34.13 11 PHE A C 3
ATOM 1330 O O . PHE A 1 11 ? 16.369 -4.672 -0.308 1.00 34.10 11 PHE A O 3
ATOM 1347 N N . GLY A 1 12 ? 14.259 -3.900 -0.230 1.00 43.34 12 GLY A N 3
ATOM 1348 C CA . GLY A 1 12 ? 14.619 -2.610 -0.791 1.00 13.25 12 GLY A CA 3
ATOM 1349 C C . GLY A 1 12 ? 15.021 -1.607 0.271 1.00 4.25 12 GLY A C 3
ATOM 1350 O O . GLY A 1 12 ? 15.818 -0.708 0.015 1.00 1.11 12 GLY A O 3
ATOM 1354 N N . GLY A 1 13 ? 14.464 -1.760 1.469 1.00 63.34 13 GLY A N 3
ATOM 1355 C CA . GLY A 1 13 ? 14.781 -0.852 2.556 1.00 11.01 13 GLY A CA 3
ATOM 1356 C C . GLY A 1 13 ? 13.800 0.300 2.652 1.00 2.21 13 GLY A C 3
ATOM 1357 O O . GLY A 1 13 ? 14.202 1.455 2.801 1.00 33.50 13 GLY A O 3
ATOM 1361 N N . CYS A 1 14 ? 12.512 -0.012 2.564 1.00 35.45 14 CYS A N 3
ATOM 1362 C CA . CYS A 1 14 ? 11.472 1.007 2.640 1.00 60.31 14 CYS A CA 3
ATOM 1363 C C . CYS A 1 14 ? 11.324 1.527 4.066 1.00 61.45 14 CYS A C 3
ATOM 1364 O O . CYS A 1 14 ? 12.007 1.069 4.982 1.00 63.15 14 CYS A O 3
ATOM 1371 N N . LYS A 1 15 ? 10.425 2.490 4.249 1.00 43.11 15 LYS A N 3
ATOM 1372 C CA . LYS A 1 15 ? 10.183 3.074 5.563 1.00 21.03 15 LYS A CA 3
ATOM 1373 C C . LYS A 1 15 ? 8.688 3.215 5.829 1.00 52.32 15 LYS A C 3
ATOM 1374 O O . LYS A 1 15 ? 8.217 2.951 6.934 1.00 12.24 15 LYS A O 3
ATOM 1393 N N . SER A 1 16 ? 7.947 3.632 4.808 1.00 31.15 16 SER A N 3
ATOM 1394 C CA . SER A 1 16 ? 6.504 3.809 4.933 1.00 73.51 16 SER A CA 3
ATOM 1395 C C . SER A 1 16 ? 5.757 2.618 4.344 1.00 72.44 16 SER A C 3
ATOM 1396 O O . SER A 1 16 ? 6.313 1.844 3.564 1.00 35.44 16 SER A O 3
ATOM 1404 N N . ASP A 1 17 ? 4.492 2.475 4.725 1.00 22.42 17 ASP A N 3
ATOM 1405 C CA . ASP A 1 17 ? 3.665 1.377 4.235 1.00 53.32 17 ASP A CA 3
ATOM 1406 C C . ASP A 1 17 ? 3.536 1.430 2.715 1.00 34.25 17 ASP A C 3
ATOM 1407 O O . ASP A 1 17 ? 3.830 0.456 2.023 1.00 71.43 17 ASP A O 3
ATOM 1416 N N . ASP A 1 18 ? 3.093 2.574 2.204 1.00 4.34 18 ASP A N 3
ATOM 1417 C CA . ASP A 1 18 ? 2.924 2.755 0.768 1.00 14.24 18 ASP A CA 3
ATOM 1418 C C . ASP A 1 18 ? 4.223 3.226 0.123 1.00 60.12 18 ASP A C 3
ATOM 1419 O O . ASP A 1 18 ? 4.251 4.243 -0.572 1.00 23.40 18 ASP A O 3
ATOM 1428 N N . ASP A 1 19 ? 5.300 2.484 0.359 1.00 41.21 19 ASP A N 3
ATOM 1429 C CA . ASP A 1 19 ? 6.603 2.826 -0.199 1.00 22.04 19 ASP A CA 3
ATOM 1430 C C . ASP A 1 19 ? 6.954 1.905 -1.364 1.00 43.55 19 ASP A C 3
ATOM 1431 O O . ASP A 1 19 ? 7.644 2.307 -2.301 1.00 0.45 19 ASP A O 3
ATOM 1440 N N . CYS A 1 20 ? 6.475 0.667 -1.297 1.00 55.04 20 CYS A N 3
ATOM 1441 C CA . CYS A 1 20 ? 6.739 -0.312 -2.345 1.00 34.24 20 CYS A CA 3
ATOM 1442 C C . CYS A 1 20 ? 5.485 -0.574 -3.174 1.00 43.51 20 CYS A C 3
ATOM 1443 O O . CYS A 1 20 ? 4.418 -0.026 -2.895 1.00 60.04 20 CYS A O 3
ATOM 1450 N N . CYS A 1 21 ? 5.621 -1.416 -4.193 1.00 43.30 21 CYS A N 3
ATOM 1451 C CA . CYS A 1 21 ? 4.500 -1.751 -5.063 1.00 61.30 21 CYS A CA 3
ATOM 1452 C C . CYS A 1 21 ? 3.275 -2.144 -4.242 1.00 35.52 21 CYS A C 3
ATOM 1453 O O . CYS A 1 21 ? 3.360 -2.424 -3.047 1.00 3.21 21 CYS A O 3
ATOM 1460 N N . PRO A 1 22 ? 2.105 -2.166 -4.900 1.00 41.01 22 PRO A N 3
ATOM 1461 C CA . PRO A 1 22 ? 0.840 -2.522 -4.253 1.00 14.32 22 PRO A CA 3
ATOM 1462 C C . PRO A 1 22 ? 0.772 -4.002 -3.887 1.00 1.45 22 PRO A C 3
ATOM 1463 O O . PRO A 1 22 ? -0.108 -4.426 -3.139 1.00 42.54 22 PRO A O 3
ATOM 1474 N N . ARG A 1 23 ? 1.709 -4.781 -4.419 1.00 23.43 23 ARG A N 3
ATOM 1475 C CA . ARG A 1 23 ? 1.755 -6.213 -4.149 1.00 62.44 23 ARG A CA 3
ATOM 1476 C C . ARG A 1 23 ? 2.650 -6.511 -2.949 1.00 31.54 23 ARG A C 3
ATOM 1477 O O . ARG A 1 23 ? 2.411 -7.462 -2.203 1.00 12.45 23 ARG A O 3
ATOM 1498 N N . LEU A 1 24 ? 3.680 -5.692 -2.769 1.00 63.12 24 LEU A N 3
ATOM 1499 C CA . LEU A 1 24 ? 4.612 -5.868 -1.660 1.00 72.05 24 LEU A CA 3
ATOM 1500 C C . LEU A 1 24 ? 4.060 -5.248 -0.380 1.00 62.24 24 LEU A C 3
ATOM 1501 O O . LEU A 1 24 ? 3.054 -4.538 -0.406 1.00 10.13 24 LEU A O 3
ATOM 1517 N N . GLY A 1 25 ? 4.724 -5.521 0.739 1.00 74.32 25 GLY A N 3
ATOM 1518 C CA . GLY A 1 25 ? 4.284 -4.981 2.011 1.00 11.32 25 GLY A CA 3
ATOM 1519 C C . GLY A 1 25 ? 5.438 -4.714 2.957 1.00 72.34 25 GLY A C 3
ATOM 1520 O O . GLY A 1 25 ? 6.289 -5.580 3.171 1.00 71.33 25 GLY A O 3
ATOM 1524 N N . CYS A 1 26 ? 5.472 -3.514 3.526 1.00 21.01 26 CYS A N 3
ATOM 1525 C CA . CYS A 1 26 ? 6.532 -3.134 4.452 1.00 12.51 26 CYS A CA 3
ATOM 1526 C C . CYS A 1 26 ? 6.227 -3.634 5.861 1.00 73.14 26 CYS A C 3
ATOM 1527 O O . CYS A 1 26 ? 5.075 -3.636 6.295 1.00 23.35 26 CYS A O 3
ATOM 1534 N N . LYS A 1 27 ? 7.268 -4.055 6.571 1.00 11.34 27 LYS A N 3
ATOM 1535 C CA . LYS A 1 27 ? 7.114 -4.556 7.932 1.00 60.20 27 LYS A CA 3
ATOM 1536 C C . LYS A 1 27 ? 7.443 -3.470 8.951 1.00 51.35 27 LYS A C 3
ATOM 1537 O O . LYS A 1 27 ? 7.975 -2.417 8.601 1.00 43.45 27 LYS A O 3
ATOM 1556 N N . GLY A 1 28 ? 7.128 -3.736 10.216 1.00 42.41 28 GLY A N 3
ATOM 1557 C CA . GLY A 1 28 ? 7.398 -2.772 11.266 1.00 43.31 28 GLY A CA 3
ATOM 1558 C C . GLY A 1 28 ? 8.878 -2.481 11.418 1.00 4.24 28 GLY A C 3
ATOM 1559 O O . GLY A 1 28 ? 9.675 -2.795 10.533 1.00 62.15 28 GLY A O 3
ATOM 1563 N N . LYS A 1 29 ? 9.250 -1.878 12.542 1.00 31.51 29 LYS A N 3
ATOM 1564 C CA . LYS A 1 29 ? 10.643 -1.543 12.808 1.00 34.51 29 LYS A CA 3
ATOM 1565 C C . LYS A 1 29 ? 11.527 -2.783 12.717 1.00 30.44 29 LYS A C 3
ATOM 1566 O O . LYS A 1 29 ? 11.039 -3.890 12.494 1.00 41.25 29 LYS A O 3
ATOM 1585 N N . GLY A 1 30 ? 12.831 -2.589 12.892 1.00 21.11 30 GLY A N 3
ATOM 1586 C CA . GLY A 1 30 ? 13.761 -3.700 12.828 1.00 64.21 30 GLY A CA 3
ATOM 1587 C C . GLY A 1 30 ? 14.154 -4.045 11.405 1.00 44.42 30 GLY A C 3
ATOM 1588 O O . GLY A 1 30 ? 15.300 -3.837 11.002 1.00 41.43 30 GLY A O 3
ATOM 1592 N N . HIS A 1 31 ? 13.204 -4.576 10.642 1.00 62.03 31 HIS A N 3
ATOM 1593 C CA . HIS A 1 31 ? 13.458 -4.952 9.256 1.00 51.20 31 HIS A CA 3
ATOM 1594 C C . HIS A 1 31 ? 12.458 -4.280 8.320 1.00 52.51 31 HIS A C 3
ATOM 1595 O O . HIS A 1 31 ? 11.540 -4.925 7.811 1.00 70.53 31 HIS A O 3
ATOM 1609 N N . ASP A 1 32 ? 12.641 -2.983 8.097 1.00 3.31 32 ASP A N 3
ATOM 1610 C CA . ASP A 1 32 ? 11.755 -2.225 7.221 1.00 72.02 32 ASP A CA 3
ATOM 1611 C C . ASP A 1 32 ? 12.128 -2.435 5.756 1.00 71.05 32 ASP A C 3
ATOM 1612 O O . ASP A 1 32 ? 13.012 -1.761 5.229 1.00 44.52 32 ASP A O 3
ATOM 1621 N N . TYR A 1 33 ? 11.447 -3.374 5.107 1.00 54.21 33 TYR A N 3
ATOM 1622 C CA . TYR A 1 33 ? 11.710 -3.674 3.705 1.00 62.24 33 TYR A CA 3
ATOM 1623 C C . TYR A 1 33 ? 10.459 -4.216 3.021 1.00 25.00 33 TYR A C 3
ATOM 1624 O O . TYR A 1 33 ? 9.477 -4.564 3.679 1.00 54.12 33 TYR A O 3
ATOM 1642 N N . CYS A 1 34 ? 10.500 -4.287 1.695 1.00 22.21 34 CYS A N 3
ATOM 1643 C CA . CYS A 1 34 ? 9.372 -4.785 0.919 1.00 22.34 34 CYS A CA 3
ATOM 1644 C C . CYS A 1 34 ? 9.281 -6.306 1.008 1.00 70.22 34 CYS A C 3
ATOM 1645 O O . CYS A 1 34 ? 10.160 -7.020 0.527 1.00 52.53 34 CYS A O 3
ATOM 1652 N N . ALA A 1 35 ? 8.210 -6.794 1.627 1.00 30.00 35 ALA A N 3
ATOM 1653 C CA . ALA A 1 35 ? 8.003 -8.229 1.777 1.00 32.41 35 ALA A CA 3
ATOM 1654 C C . ALA A 1 35 ? 6.712 -8.671 1.096 1.00 51.40 35 ALA A C 3
ATOM 1655 O O . ALA A 1 35 ? 5.670 -8.034 1.247 1.00 24.13 35 ALA A O 3
ATOM 1662 N N . TRP A 1 36 ? 6.790 -9.764 0.346 1.00 64.10 36 TRP A N 3
ATOM 1663 C CA . TRP A 1 36 ? 5.627 -10.291 -0.360 1.00 21.42 36 TRP A CA 3
ATOM 1664 C C . TRP A 1 36 ? 4.442 -10.451 0.586 1.00 53.32 36 TRP A C 3
ATOM 1665 O O . TRP A 1 36 ? 4.617 -10.720 1.773 1.00 42.44 36 TRP A O 3
ATOM 1686 N N . ASP A 1 37 ? 3.238 -10.283 0.051 1.00 22.01 37 ASP A N 3
ATOM 1687 C CA . ASP A 1 37 ? 2.023 -10.410 0.847 1.00 5.53 37 ASP A CA 3
ATOM 1688 C C . ASP A 1 37 ? 0.800 -10.572 -0.048 1.00 72.23 37 ASP A C 3
ATOM 1689 O O . ASP A 1 37 ? 0.416 -9.647 -0.763 1.00 52.43 37 ASP A O 3
ATOM 1698 N N . GLY A 1 38 ? 0.191 -11.752 -0.004 1.00 12.41 38 GLY A N 3
ATOM 1699 C CA . GLY A 1 38 ? -0.982 -12.013 -0.817 1.00 54.10 38 GLY A CA 3
ATOM 1700 C C . GLY A 1 38 ? -0.677 -12.896 -2.009 1.00 71.02 38 GLY A C 3
ATOM 1701 O O . GLY A 1 38 ? -1.564 -13.565 -2.543 1.00 52.03 38 GLY A O 3
ATOM 1705 N N . THR A 1 39 ? 0.584 -12.900 -2.435 1.00 60.34 39 THR A N 3
ATOM 1706 C CA . THR A 1 39 ? 1.004 -13.706 -3.574 1.00 3.40 39 THR A CA 3
ATOM 1707 C C . THR A 1 39 ? 0.613 -15.167 -3.388 1.00 35.33 39 THR A C 3
ATOM 1708 O O . THR A 1 39 ? 0.935 -15.782 -2.371 1.00 73.54 39 THR A O 3
ATOM 1719 N N . PHE A 1 40 ? -0.083 -15.719 -4.377 1.00 52.12 40 PHE A N 3
ATOM 1720 C CA . PHE A 1 40 ? -0.518 -17.109 -4.323 1.00 61.42 40 PHE A CA 3
ATOM 1721 C C . PHE A 1 40 ? 0.661 -18.038 -4.051 1.00 13.33 40 PHE A C 3
ATOM 1722 O O . PHE A 1 40 ? 1.779 -17.787 -4.499 1.00 74.22 40 PHE A O 3
ATOM 1739 N N . SER A 1 41 ? 0.403 -19.112 -3.311 1.00 31.20 41 SER A N 3
ATOM 1740 C CA . SER A 1 41 ? 1.443 -20.077 -2.975 1.00 32.45 41 SER A CA 3
ATOM 1741 C C . SER A 1 41 ? 1.857 -20.881 -4.204 1.00 3.02 41 SER A C 3
ATOM 1742 O O . SER A 1 41 ? 1.018 -21.263 -5.020 1.00 32.42 41 SER A O 3
ATOM 1750 N N . ASP A 1 42 ? 3.155 -21.132 -4.328 1.00 2.52 42 ASP A N 3
ATOM 1751 C CA . ASP A 1 42 ? 3.682 -21.893 -5.455 1.00 70.22 42 ASP A CA 3
ATOM 1752 C C . ASP A 1 42 ? 2.956 -23.226 -5.599 1.00 11.04 42 ASP A C 3
ATOM 1753 O O . ASP A 1 42 ? 2.332 -23.710 -4.654 1.00 73.50 42 ASP A O 3
ATOM 1762 N N . GLY A 1 1 ? 1.079 0.031 -0.402 1.00 73.35 1 GLY A N 4
ATOM 1763 C CA . GLY A 1 1 ? 1.867 0.023 -1.620 1.00 2.33 1 GLY A CA 4
ATOM 1764 C C . GLY A 1 1 ? 1.172 0.732 -2.766 1.00 31.34 1 GLY A C 4
ATOM 1765 O O . GLY A 1 1 ? -0.006 0.491 -3.031 1.00 60.25 1 GLY A O 4
ATOM 1769 N N . VAL A 1 2 ? 1.902 1.610 -3.447 1.00 70.13 2 VAL A N 4
ATOM 1770 C CA . VAL A 1 2 ? 1.349 2.357 -4.569 1.00 53.31 2 VAL A CA 4
ATOM 1771 C C . VAL A 1 2 ? 1.874 1.823 -5.897 1.00 34.24 2 VAL A C 4
ATOM 1772 O O . VAL A 1 2 ? 3.031 1.415 -6.000 1.00 71.14 2 VAL A O 4
ATOM 1785 N N . ASP A 1 3 ? 1.018 1.830 -6.912 1.00 63.22 3 ASP A N 4
ATOM 1786 C CA . ASP A 1 3 ? 1.396 1.349 -8.235 1.00 75.34 3 ASP A CA 4
ATOM 1787 C C . ASP A 1 3 ? 2.115 2.437 -9.025 1.00 41.44 3 ASP A C 4
ATOM 1788 O O . ASP A 1 3 ? 1.541 3.042 -9.933 1.00 20.14 3 ASP A O 4
ATOM 1797 N N . LYS A 1 4 ? 3.371 2.685 -8.675 1.00 12.50 4 LYS A N 4
ATOM 1798 C CA . LYS A 1 4 ? 4.170 3.700 -9.350 1.00 4.13 4 LYS A CA 4
ATOM 1799 C C . LYS A 1 4 ? 5.380 3.075 -10.035 1.00 54.13 4 LYS A C 4
ATOM 1800 O O . LYS A 1 4 ? 5.859 2.008 -9.651 1.00 33.14 4 LYS A O 4
ATOM 1819 N N . PRO A 1 5 ? 5.887 3.753 -11.076 1.00 2.03 5 PRO A N 4
ATOM 1820 C CA . PRO A 1 5 ? 7.048 3.282 -11.836 1.00 51.35 5 PRO A CA 4
ATOM 1821 C C . PRO A 1 5 ? 8.339 3.360 -11.030 1.00 70.01 5 PRO A C 4
ATOM 1822 O O . PRO A 1 5 ? 8.734 4.433 -10.575 1.00 54.12 5 PRO A O 4
ATOM 1833 N N . GLY A 1 6 ? 8.995 2.216 -10.856 1.00 31.40 6 GLY A N 4
ATOM 1834 C CA . GLY A 1 6 ? 10.235 2.178 -10.103 1.00 62.51 6 GLY A CA 4
ATOM 1835 C C . GLY A 1 6 ? 10.027 1.758 -8.662 1.00 63.54 6 GLY A C 4
ATOM 1836 O O . GLY A 1 6 ? 10.915 1.923 -7.826 1.00 40.02 6 GLY A O 4
ATOM 1840 N N . CYS A 1 7 ? 8.848 1.218 -8.370 1.00 4.41 7 CYS A N 4
ATOM 1841 C CA . CYS A 1 7 ? 8.523 0.776 -7.019 1.00 34.13 7 CYS A CA 4
ATOM 1842 C C . CYS A 1 7 ? 9.614 -0.139 -6.469 1.00 65.41 7 CYS A C 4
ATOM 1843 O O . CYS A 1 7 ? 10.202 -0.931 -7.203 1.00 65.44 7 CYS A O 4
ATOM 1850 N N . ARG A 1 8 ? 9.878 -0.021 -5.171 1.00 32.04 8 ARG A N 4
ATOM 1851 C CA . ARG A 1 8 ? 10.898 -0.835 -4.522 1.00 3.22 8 ARG A CA 4
ATOM 1852 C C . ARG A 1 8 ? 10.573 -2.321 -4.654 1.00 13.52 8 ARG A C 4
ATOM 1853 O O . ARG A 1 8 ? 9.430 -2.696 -4.919 1.00 31.34 8 ARG A O 4
ATOM 1874 N N . TYR A 1 9 ? 11.586 -3.161 -4.470 1.00 62.32 9 TYR A N 4
ATOM 1875 C CA . TYR A 1 9 ? 11.409 -4.604 -4.571 1.00 43.15 9 TYR A CA 4
ATOM 1876 C C . TYR A 1 9 ? 11.744 -5.289 -3.250 1.00 72.01 9 TYR A C 4
ATOM 1877 O O . TYR A 1 9 ? 11.975 -4.628 -2.236 1.00 3.33 9 TYR A O 4
ATOM 1895 N N . LEU A 1 10 ? 11.769 -6.617 -3.268 1.00 61.11 10 LEU A N 4
ATOM 1896 C CA . LEU A 1 10 ? 12.077 -7.393 -2.072 1.00 11.12 10 LEU A CA 4
ATOM 1897 C C . LEU A 1 10 ? 13.363 -6.898 -1.418 1.00 4.44 10 LEU A C 4
ATOM 1898 O O . LEU A 1 10 ? 14.354 -6.630 -2.097 1.00 42.34 10 LEU A O 4
ATOM 1914 N N . PHE A 1 11 ? 13.341 -6.782 -0.095 1.00 10.15 11 PHE A N 4
ATOM 1915 C CA . PHE A 1 11 ? 14.505 -6.320 0.653 1.00 1.35 11 PHE A CA 4
ATOM 1916 C C . PHE A 1 11 ? 15.035 -5.008 0.079 1.00 34.13 11 PHE A C 4
ATOM 1917 O O . PHE A 1 11 ? 16.225 -4.875 -0.197 1.00 34.10 11 PHE A O 4
ATOM 1934 N N . GLY A 1 12 ? 14.138 -4.042 -0.097 1.00 43.34 12 GLY A N 4
ATOM 1935 C CA . GLY A 1 12 ? 14.533 -2.754 -0.636 1.00 13.25 12 GLY A CA 4
ATOM 1936 C C . GLY A 1 12 ? 14.917 -1.765 0.447 1.00 4.25 12 GLY A C 4
ATOM 1937 O O . GLY A 1 12 ? 15.727 -0.867 0.217 1.00 1.11 12 GLY A O 4
ATOM 1941 N N . GLY A 1 13 ? 14.334 -1.930 1.630 1.00 63.34 13 GLY A N 4
ATOM 1942 C CA . GLY A 1 13 ? 14.633 -1.035 2.733 1.00 11.01 13 GLY A CA 4
ATOM 1943 C C . GLY A 1 13 ? 13.685 0.147 2.794 1.00 2.21 13 GLY A C 4
ATOM 1944 O O . GLY A 1 13 ? 14.114 1.286 2.972 1.00 33.50 13 GLY A O 4
ATOM 1948 N N . CYS A 1 14 ? 12.393 -0.124 2.646 1.00 35.45 14 CYS A N 4
ATOM 1949 C CA . CYS A 1 14 ? 11.381 0.924 2.683 1.00 60.31 14 CYS A CA 4
ATOM 1950 C C . CYS A 1 14 ? 11.174 1.431 4.108 1.00 61.45 14 CYS A C 4
ATOM 1951 O O . CYS A 1 14 ? 11.828 0.969 5.044 1.00 63.15 14 CYS A O 4
ATOM 1958 N N . LYS A 1 15 ? 10.262 2.384 4.264 1.00 43.11 15 LYS A N 4
ATOM 1959 C CA . LYS A 1 15 ? 9.966 2.954 5.574 1.00 21.03 15 LYS A CA 4
ATOM 1960 C C . LYS A 1 15 ? 8.466 3.163 5.749 1.00 52.32 15 LYS A C 4
ATOM 1961 O O . LYS A 1 15 ? 7.914 2.894 6.816 1.00 12.24 15 LYS A O 4
ATOM 1980 N N . SER A 1 16 ? 7.813 3.643 4.696 1.00 31.15 16 SER A N 4
ATOM 1981 C CA . SER A 1 16 ? 6.376 3.890 4.737 1.00 73.51 16 SER A CA 4
ATOM 1982 C C . SER A 1 16 ? 5.607 2.724 4.123 1.00 72.44 16 SER A C 4
ATOM 1983 O O . SER A 1 16 ? 6.102 2.041 3.227 1.00 35.44 16 SER A O 4
ATOM 1991 N N . ASP A 1 17 ? 4.393 2.502 4.615 1.00 22.42 17 ASP A N 4
ATOM 1992 C CA . ASP A 1 17 ? 3.554 1.418 4.116 1.00 53.32 17 ASP A CA 4
ATOM 1993 C C . ASP A 1 17 ? 3.446 1.470 2.596 1.00 34.25 17 ASP A C 4
ATOM 1994 O O . ASP A 1 17 ? 3.731 0.488 1.909 1.00 71.43 17 ASP A O 4
ATOM 2003 N N . ASP A 1 18 ? 3.030 2.619 2.076 1.00 4.34 18 ASP A N 4
ATOM 2004 C CA . ASP A 1 18 ? 2.885 2.799 0.636 1.00 14.24 18 ASP A CA 4
ATOM 2005 C C . ASP A 1 18 ? 4.200 3.250 0.009 1.00 60.12 18 ASP A C 4
ATOM 2006 O O . ASP A 1 18 ? 4.249 4.257 -0.699 1.00 23.40 18 ASP A O 4
ATOM 2015 N N . ASP A 1 19 ? 5.265 2.501 0.275 1.00 41.21 19 ASP A N 4
ATOM 2016 C CA . ASP A 1 19 ? 6.581 2.825 -0.263 1.00 22.04 19 ASP A CA 4
ATOM 2017 C C . ASP A 1 19 ? 6.945 1.885 -1.408 1.00 43.55 19 ASP A C 4
ATOM 2018 O O . ASP A 1 19 ? 7.656 2.269 -2.338 1.00 0.45 19 ASP A O 4
ATOM 2027 N N . CYS A 1 20 ? 6.454 0.653 -1.336 1.00 55.04 20 CYS A N 4
ATOM 2028 C CA . CYS A 1 20 ? 6.728 -0.342 -2.366 1.00 34.24 20 CYS A CA 4
ATOM 2029 C C . CYS A 1 20 ? 5.489 -0.596 -3.221 1.00 43.51 20 CYS A C 4
ATOM 2030 O O . CYS A 1 20 ? 4.423 -0.032 -2.970 1.00 60.04 20 CYS A O 4
ATOM 2037 N N . CYS A 1 21 ? 5.638 -1.447 -4.229 1.00 43.30 21 CYS A N 4
ATOM 2038 C CA . CYS A 1 21 ? 4.534 -1.776 -5.122 1.00 61.30 21 CYS A CA 4
ATOM 2039 C C . CYS A 1 21 ? 3.290 -2.167 -4.328 1.00 35.52 21 CYS A C 4
ATOM 2040 O O . CYS A 1 21 ? 3.350 -2.446 -3.130 1.00 3.21 21 CYS A O 4
ATOM 2047 N N . PRO A 1 22 ? 2.134 -2.186 -5.009 1.00 41.01 22 PRO A N 4
ATOM 2048 C CA . PRO A 1 22 ? 0.856 -2.541 -4.388 1.00 14.32 22 PRO A CA 4
ATOM 2049 C C . PRO A 1 22 ? 0.779 -4.019 -4.022 1.00 1.45 22 PRO A C 4
ATOM 2050 O O . PRO A 1 22 ? -0.093 -4.435 -3.258 1.00 42.54 22 PRO A O 4
ATOM 2061 N N . ARG A 1 23 ? 1.696 -4.809 -4.573 1.00 23.43 23 ARG A N 4
ATOM 2062 C CA . ARG A 1 23 ? 1.731 -6.242 -4.305 1.00 62.44 23 ARG A CA 4
ATOM 2063 C C . ARG A 1 23 ? 2.597 -6.545 -3.086 1.00 31.54 23 ARG A C 4
ATOM 2064 O O . ARG A 1 23 ? 2.344 -7.503 -2.354 1.00 12.45 23 ARG A O 4
ATOM 2085 N N . LEU A 1 24 ? 3.620 -5.725 -2.874 1.00 63.12 24 LEU A N 4
ATOM 2086 C CA . LEU A 1 24 ? 4.525 -5.906 -1.744 1.00 72.05 24 LEU A CA 4
ATOM 2087 C C . LEU A 1 24 ? 3.971 -5.236 -0.490 1.00 62.24 24 LEU A C 4
ATOM 2088 O O . LEU A 1 24 ? 2.994 -4.491 -0.552 1.00 10.13 24 LEU A O 4
ATOM 2104 N N . GLY A 1 25 ? 4.606 -5.504 0.647 1.00 74.32 25 GLY A N 4
ATOM 2105 C CA . GLY A 1 25 ? 4.164 -4.918 1.899 1.00 11.32 25 GLY A CA 4
ATOM 2106 C C . GLY A 1 25 ? 5.310 -4.670 2.860 1.00 72.34 25 GLY A C 4
ATOM 2107 O O . GLY A 1 25 ? 6.116 -5.564 3.119 1.00 71.33 25 GLY A O 4
ATOM 2111 N N . CYS A 1 26 ? 5.385 -3.453 3.387 1.00 21.01 26 CYS A N 4
ATOM 2112 C CA . CYS A 1 26 ? 6.442 -3.088 4.323 1.00 12.51 26 CYS A CA 4
ATOM 2113 C C . CYS A 1 26 ? 6.174 -3.680 5.704 1.00 73.14 26 CYS A C 4
ATOM 2114 O O . CYS A 1 26 ? 5.023 -3.820 6.118 1.00 23.35 26 CYS A O 4
ATOM 2121 N N . LYS A 1 27 ? 7.244 -4.024 6.411 1.00 11.34 27 LYS A N 4
ATOM 2122 C CA . LYS A 1 27 ? 7.127 -4.600 7.746 1.00 60.20 27 LYS A CA 4
ATOM 2123 C C . LYS A 1 27 ? 7.418 -3.553 8.817 1.00 51.35 27 LYS A C 4
ATOM 2124 O O . LYS A 1 27 ? 7.896 -2.460 8.517 1.00 43.45 27 LYS A O 4
ATOM 2143 N N . GLY A 1 28 ? 7.125 -3.895 10.069 1.00 42.41 28 GLY A N 4
ATOM 2144 C CA . GLY A 1 28 ? 7.365 -2.974 11.165 1.00 43.31 28 GLY A CA 4
ATOM 2145 C C . GLY A 1 28 ? 8.838 -2.690 11.373 1.00 4.24 28 GLY A C 4
ATOM 2146 O O . GLY A 1 28 ? 9.671 -3.036 10.533 1.00 62.15 28 GLY A O 4
ATOM 2150 N N . LYS A 1 29 ? 9.164 -2.058 12.495 1.00 31.51 29 LYS A N 4
ATOM 2151 C CA . LYS A 1 29 ? 10.548 -1.727 12.813 1.00 34.51 29 LYS A CA 4
ATOM 2152 C C . LYS A 1 29 ? 11.445 -2.954 12.687 1.00 30.44 29 LYS A C 4
ATOM 2153 O O . LYS A 1 29 ? 10.960 -4.083 12.613 1.00 41.25 29 LYS A O 4
ATOM 2172 N N . GLY A 1 30 ? 12.754 -2.727 12.667 1.00 21.11 30 GLY A N 4
ATOM 2173 C CA . GLY A 1 30 ? 13.697 -3.825 12.553 1.00 64.21 30 GLY A CA 4
ATOM 2174 C C . GLY A 1 30 ? 14.040 -4.145 11.111 1.00 44.42 30 GLY A C 4
ATOM 2175 O O . GLY A 1 30 ? 13.688 -5.211 10.604 1.00 41.43 30 GLY A O 4
ATOM 2179 N N . HIS A 1 31 ? 14.727 -3.221 10.448 1.00 62.03 31 HIS A N 4
ATOM 2180 C CA . HIS A 1 31 ? 15.117 -3.412 9.055 1.00 51.20 31 HIS A CA 4
ATOM 2181 C C . HIS A 1 31 ? 13.892 -3.631 8.173 1.00 52.51 31 HIS A C 4
ATOM 2182 O O . HIS A 1 31 ? 13.806 -4.623 7.449 1.00 70.53 31 HIS A O 4
ATOM 2196 N N . ASP A 1 32 ? 12.947 -2.699 8.240 1.00 3.31 32 ASP A N 4
ATOM 2197 C CA . ASP A 1 32 ? 11.727 -2.791 7.447 1.00 72.02 32 ASP A CA 4
ATOM 2198 C C . ASP A 1 32 ? 12.047 -2.815 5.956 1.00 71.05 32 ASP A C 4
ATOM 2199 O O . ASP A 1 32 ? 12.889 -2.053 5.479 1.00 44.52 32 ASP A O 4
ATOM 2208 N N . TYR A 1 33 ? 11.373 -3.695 5.224 1.00 54.21 33 TYR A N 4
ATOM 2209 C CA . TYR A 1 33 ? 11.589 -3.821 3.788 1.00 62.24 33 TYR A CA 4
ATOM 2210 C C . TYR A 1 33 ? 10.329 -4.326 3.090 1.00 25.00 33 TYR A C 4
ATOM 2211 O O . TYR A 1 33 ? 9.335 -4.654 3.737 1.00 54.12 33 TYR A O 4
ATOM 2229 N N . CYS A 1 34 ? 10.380 -4.386 1.764 1.00 22.21 34 CYS A N 4
ATOM 2230 C CA . CYS A 1 34 ? 9.246 -4.850 0.975 1.00 22.34 34 CYS A CA 4
ATOM 2231 C C . CYS A 1 34 ? 9.131 -6.372 1.030 1.00 70.22 34 CYS A C 4
ATOM 2232 O O . CYS A 1 34 ? 10.004 -7.089 0.541 1.00 52.53 34 CYS A O 4
ATOM 2239 N N . ALA A 1 35 ? 8.050 -6.856 1.631 1.00 30.00 35 ALA A N 4
ATOM 2240 C CA . ALA A 1 35 ? 7.818 -8.291 1.748 1.00 32.41 35 ALA A CA 4
ATOM 2241 C C . ALA A 1 35 ? 6.532 -8.699 1.042 1.00 51.40 35 ALA A C 4
ATOM 2242 O O . ALA A 1 35 ? 5.504 -8.031 1.167 1.00 24.13 35 ALA A O 4
ATOM 2249 N N . TRP A 1 36 ? 6.592 -9.799 0.300 1.00 64.10 36 TRP A N 4
ATOM 2250 C CA . TRP A 1 36 ? 5.429 -10.296 -0.428 1.00 21.42 36 TRP A CA 4
ATOM 2251 C C . TRP A 1 36 ? 4.220 -10.412 0.493 1.00 53.32 36 TRP A C 4
ATOM 2252 O O . TRP A 1 36 ? 4.356 -10.732 1.675 1.00 42.44 36 TRP A O 4
ATOM 2273 N N . ASP A 1 37 ? 3.039 -10.149 -0.054 1.00 22.01 37 ASP A N 4
ATOM 2274 C CA . ASP A 1 37 ? 1.804 -10.225 0.719 1.00 5.53 37 ASP A CA 4
ATOM 2275 C C . ASP A 1 37 ? 1.063 -11.528 0.432 1.00 72.23 37 ASP A C 4
ATOM 2276 O O . ASP A 1 37 ? -0.153 -11.533 0.244 1.00 52.43 37 ASP A O 4
ATOM 2285 N N . GLY A 1 38 ? 1.805 -12.630 0.400 1.00 12.41 38 GLY A N 4
ATOM 2286 C CA . GLY A 1 38 ? 1.201 -13.923 0.135 1.00 54.10 38 GLY A CA 4
ATOM 2287 C C . GLY A 1 38 ? 1.349 -14.347 -1.313 1.00 71.02 38 GLY A C 4
ATOM 2288 O O . GLY A 1 38 ? 1.306 -15.536 -1.629 1.00 52.03 38 GLY A O 4
ATOM 2292 N N . THR A 1 39 ? 1.524 -13.369 -2.198 1.00 60.34 39 THR A N 4
ATOM 2293 C CA . THR A 1 39 ? 1.677 -13.647 -3.620 1.00 3.40 39 THR A CA 4
ATOM 2294 C C . THR A 1 39 ? 2.797 -14.650 -3.869 1.00 35.33 39 THR A C 4
ATOM 2295 O O . THR A 1 39 ? 3.742 -14.746 -3.086 1.00 73.54 39 THR A O 4
ATOM 2306 N N . PHE A 1 40 ? 2.687 -15.394 -4.964 1.00 52.12 40 PHE A N 4
ATOM 2307 C CA . PHE A 1 40 ? 3.692 -16.391 -5.316 1.00 61.42 40 PHE A CA 4
ATOM 2308 C C . PHE A 1 40 ? 4.840 -15.755 -6.092 1.00 13.33 40 PHE A C 4
ATOM 2309 O O . PHE A 1 40 ? 4.630 -15.122 -7.127 1.00 74.22 40 PHE A O 4
ATOM 2326 N N . SER A 1 41 ? 6.056 -15.925 -5.582 1.00 31.20 41 SER A N 4
ATOM 2327 C CA . SER A 1 41 ? 7.240 -15.366 -6.225 1.00 32.45 41 SER A CA 4
ATOM 2328 C C . SER A 1 41 ? 7.495 -16.034 -7.573 1.00 3.02 41 SER A C 4
ATOM 2329 O O . SER A 1 41 ? 7.283 -17.235 -7.732 1.00 32.42 41 SER A O 4
ATOM 2337 N N . ASP A 1 42 ? 7.951 -15.245 -8.540 1.00 2.52 42 ASP A N 4
ATOM 2338 C CA . ASP A 1 42 ? 8.235 -15.758 -9.874 1.00 70.22 42 ASP A CA 4
ATOM 2339 C C . ASP A 1 42 ? 9.353 -16.796 -9.829 1.00 11.04 42 ASP A C 4
ATOM 2340 O O . ASP A 1 42 ? 10.282 -16.688 -9.028 1.00 73.50 42 ASP A O 4
ATOM 2349 N N . GLY A 1 1 ? 1.176 -0.262 -0.103 1.00 73.35 1 GLY A N 5
ATOM 2350 C CA . GLY A 1 1 ? 1.907 -0.286 -1.357 1.00 2.33 1 GLY A CA 5
ATOM 2351 C C . GLY A 1 1 ? 1.306 0.643 -2.394 1.00 31.34 1 GLY A C 5
ATOM 2352 O O . GLY A 1 1 ? 0.089 0.678 -2.578 1.00 60.25 1 GLY A O 5
ATOM 2356 N N . VAL A 1 2 ? 2.162 1.399 -3.075 1.00 70.13 2 VAL A N 5
ATOM 2357 C CA . VAL A 1 2 ? 1.710 2.332 -4.099 1.00 53.31 2 VAL A CA 5
ATOM 2358 C C . VAL A 1 2 ? 2.070 1.834 -5.495 1.00 34.24 2 VAL A C 5
ATOM 2359 O O . VAL A 1 2 ? 3.152 1.284 -5.709 1.00 71.14 2 VAL A O 5
ATOM 2372 N N . ASP A 1 3 ? 1.160 2.032 -6.441 1.00 63.22 3 ASP A N 5
ATOM 2373 C CA . ASP A 1 3 ? 1.382 1.605 -7.818 1.00 75.34 3 ASP A CA 5
ATOM 2374 C C . ASP A 1 3 ? 2.055 2.708 -8.627 1.00 41.44 3 ASP A C 5
ATOM 2375 O O . ASP A 1 3 ? 1.386 3.522 -9.265 1.00 20.14 3 ASP A O 5
ATOM 2384 N N . LYS A 1 4 ? 3.383 2.732 -8.597 1.00 12.50 4 LYS A N 5
ATOM 2385 C CA . LYS A 1 4 ? 4.148 3.735 -9.328 1.00 4.13 4 LYS A CA 5
ATOM 2386 C C . LYS A 1 4 ? 5.343 3.102 -10.032 1.00 54.13 4 LYS A C 5
ATOM 2387 O O . LYS A 1 4 ? 5.837 2.044 -9.640 1.00 33.14 4 LYS A O 5
ATOM 2406 N N . PRO A 1 5 ? 5.822 3.761 -11.096 1.00 2.03 5 PRO A N 5
ATOM 2407 C CA . PRO A 1 5 ? 6.966 3.281 -11.877 1.00 51.35 5 PRO A CA 5
ATOM 2408 C C . PRO A 1 5 ? 8.276 3.380 -11.104 1.00 70.01 5 PRO A C 5
ATOM 2409 O O . PRO A 1 5 ? 8.731 4.473 -10.770 1.00 54.12 5 PRO A O 5
ATOM 2420 N N . GLY A 1 6 ? 8.882 2.229 -10.826 1.00 31.40 6 GLY A N 5
ATOM 2421 C CA . GLY A 1 6 ? 10.136 2.208 -10.096 1.00 62.51 6 GLY A CA 5
ATOM 2422 C C . GLY A 1 6 ? 9.962 1.750 -8.660 1.00 63.54 6 GLY A C 5
ATOM 2423 O O . GLY A 1 6 ? 10.860 1.918 -7.835 1.00 40.02 6 GLY A O 5
ATOM 2427 N N . CYS A 1 7 ? 8.804 1.171 -8.362 1.00 4.41 7 CYS A N 5
ATOM 2428 C CA . CYS A 1 7 ? 8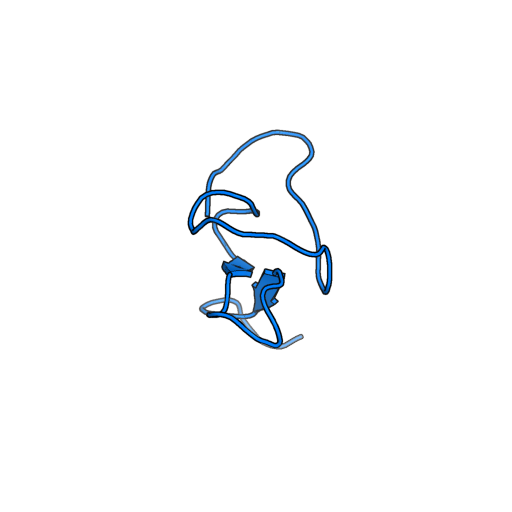.514 0.690 -7.016 1.00 34.13 7 CYS A CA 5
ATOM 2429 C C . CYS A 1 7 ? 9.634 -0.214 -6.509 1.00 65.41 7 CYS A C 5
ATOM 2430 O O . CYS A 1 7 ? 10.230 -0.972 -7.274 1.00 65.44 7 CYS A O 5
ATOM 2437 N N . ARG A 1 8 ? 9.917 -0.126 -5.213 1.00 32.04 8 ARG A N 5
ATOM 2438 C CA . ARG A 1 8 ? 10.967 -0.935 -4.603 1.00 3.22 8 ARG A CA 5
ATOM 2439 C C . ARG A 1 8 ? 10.638 -2.421 -4.709 1.00 13.52 8 ARG A C 5
ATOM 2440 O O . ARG A 1 8 ? 9.491 -2.799 -4.953 1.00 31.34 8 ARG A O 5
ATOM 2461 N N . TYR A 1 9 ? 11.651 -3.260 -4.525 1.00 62.32 9 TYR A N 5
ATOM 2462 C CA . TYR A 1 9 ? 11.472 -4.704 -4.602 1.00 43.15 9 TYR A CA 5
ATOM 2463 C C . TYR A 1 9 ? 11.803 -5.368 -3.269 1.00 72.01 9 TYR A C 5
ATOM 2464 O O . TYR A 1 9 ? 12.019 -4.692 -2.262 1.00 3.33 9 TYR A O 5
ATOM 2482 N N . LEU A 1 10 ? 11.842 -6.695 -3.269 1.00 61.11 10 LEU A N 5
ATOM 2483 C CA . LEU A 1 10 ? 12.148 -7.452 -2.060 1.00 11.12 10 LEU A CA 5
ATOM 2484 C C . LEU A 1 10 ? 13.427 -6.940 -1.406 1.00 4.44 10 LEU A C 5
ATOM 2485 O O . LEU A 1 10 ? 14.411 -6.649 -2.085 1.00 42.34 10 LEU A O 5
ATOM 2501 N N . PHE A 1 11 ? 13.405 -6.832 -0.081 1.00 10.15 11 PHE A N 5
ATOM 2502 C CA . PHE A 1 11 ? 14.562 -6.355 0.665 1.00 1.35 11 PHE A CA 5
ATOM 2503 C C . PHE A 1 11 ? 15.071 -5.033 0.097 1.00 34.13 11 PHE A C 5
ATOM 2504 O O . PHE A 1 11 ? 16.258 -4.883 -0.188 1.00 34.10 11 PHE A O 5
ATOM 2521 N N . GLY A 1 12 ? 14.161 -4.077 -0.066 1.00 43.34 12 GLY A N 5
ATOM 2522 C CA . GLY A 1 12 ? 14.535 -2.781 -0.600 1.00 13.25 12 GLY A CA 5
ATOM 2523 C C . GLY A 1 12 ? 14.926 -1.796 0.485 1.00 4.25 12 GLY A C 5
ATOM 2524 O O . GLY A 1 12 ? 15.726 -0.892 0.252 1.00 1.11 12 GLY A O 5
ATOM 2528 N N . GLY A 1 13 ? 14.357 -1.973 1.674 1.00 63.34 13 GLY A N 5
ATOM 2529 C CA . GLY A 1 13 ? 14.662 -1.085 2.780 1.00 11.01 13 GLY A CA 5
ATOM 2530 C C . GLY A 1 13 ? 13.710 0.092 2.858 1.00 2.21 13 GLY A C 5
ATOM 2531 O O . GLY A 1 13 ? 14.130 1.227 3.090 1.00 33.50 13 GLY A O 5
ATOM 2535 N N . CYS A 1 14 ? 12.423 -0.176 2.661 1.00 35.45 14 CYS A N 5
ATOM 2536 C CA . CYS A 1 14 ? 11.408 0.870 2.706 1.00 60.31 14 CYS A CA 5
ATOM 2537 C C . CYS A 1 14 ? 11.165 1.330 4.141 1.00 61.45 14 CYS A C 5
ATOM 2538 O O . CYS A 1 14 ? 11.808 0.851 5.076 1.00 63.15 14 CYS A O 5
ATOM 2545 N N . LYS A 1 15 ? 10.232 2.260 4.309 1.00 43.11 15 LYS A N 5
ATOM 2546 C CA . LYS A 1 15 ? 9.902 2.784 5.628 1.00 21.03 15 LYS A CA 5
ATOM 2547 C C . LYS A 1 15 ? 8.400 3.022 5.759 1.00 52.32 15 LYS A C 5
ATOM 2548 O O . LYS A 1 15 ? 7.802 2.720 6.791 1.00 12.24 15 LYS A O 5
ATOM 2567 N N . SER A 1 16 ? 7.797 3.562 4.704 1.00 31.15 16 SER A N 5
ATOM 2568 C CA . SER A 1 16 ? 6.367 3.843 4.703 1.00 73.51 16 SER A CA 5
ATOM 2569 C C . SER A 1 16 ? 5.587 2.684 4.089 1.00 72.44 16 SER A C 5
ATOM 2570 O O . SER A 1 16 ? 6.088 1.979 3.212 1.00 35.44 16 SER A O 5
ATOM 2578 N N . ASP A 1 17 ? 4.357 2.493 4.555 1.00 22.42 17 ASP A N 5
ATOM 2579 C CA . ASP A 1 17 ? 3.508 1.419 4.051 1.00 53.32 17 ASP A CA 5
ATOM 2580 C C . ASP A 1 17 ? 3.427 1.459 2.529 1.00 34.25 17 ASP A C 5
ATOM 2581 O O . ASP A 1 17 ? 3.707 0.468 1.856 1.00 71.43 17 ASP A O 5
ATOM 2590 N N . ASP A 1 18 ? 3.040 2.611 1.992 1.00 4.34 18 ASP A N 5
ATOM 2591 C CA . ASP A 1 18 ? 2.922 2.782 0.549 1.00 14.24 18 ASP A CA 5
ATOM 2592 C C . ASP A 1 18 ? 4.251 3.225 -0.057 1.00 60.12 18 ASP A C 5
ATOM 2593 O O . ASP A 1 18 ? 4.315 4.236 -0.758 1.00 23.40 18 ASP A O 5
ATOM 2602 N N . ASP A 1 19 ? 5.305 2.466 0.220 1.00 41.21 19 ASP A N 5
ATOM 2603 C CA . ASP A 1 19 ? 6.631 2.783 -0.297 1.00 22.04 19 ASP A CA 5
ATOM 2604 C C . ASP A 1 19 ? 7.002 1.850 -1.446 1.00 43.55 19 ASP A C 5
ATOM 2605 O O . ASP A 1 19 ? 7.728 2.235 -2.363 1.00 0.45 19 ASP A O 5
ATOM 2614 N N . CYS A 1 20 ? 6.503 0.619 -1.386 1.00 55.04 20 CYS A N 5
ATOM 2615 C CA . CYS A 1 20 ? 6.783 -0.371 -2.418 1.00 34.24 20 CYS A CA 5
ATOM 2616 C C . CYS A 1 20 ? 5.543 -0.643 -3.264 1.00 43.51 20 CYS A C 5
ATOM 2617 O O . CYS A 1 20 ? 4.471 -0.091 -3.008 1.00 60.04 20 CYS A O 5
ATOM 2624 N N . CYS A 1 21 ? 5.694 -1.496 -4.270 1.00 43.30 21 CYS A N 5
ATOM 2625 C CA . CYS A 1 21 ? 4.587 -1.841 -5.155 1.00 61.30 21 CYS A CA 5
ATOM 2626 C C . CYS A 1 21 ? 3.342 -2.203 -4.351 1.00 35.52 21 CYS A C 5
ATOM 2627 O O . CYS A 1 21 ? 3.402 -2.459 -3.148 1.00 3.21 21 CYS A O 5
ATOM 2634 N N . PRO A 1 22 ? 2.185 -2.225 -5.028 1.00 41.01 22 PRO A N 5
ATOM 2635 C CA . PRO A 1 22 ? 0.904 -2.556 -4.399 1.00 14.32 22 PRO A CA 5
ATOM 2636 C C . PRO A 1 22 ? 0.814 -4.027 -4.004 1.00 1.45 22 PRO A C 5
ATOM 2637 O O . PRO A 1 22 ? -0.039 -4.414 -3.206 1.00 42.54 22 PRO A O 5
ATOM 2648 N N . ARG A 1 23 ? 1.699 -4.841 -4.568 1.00 23.43 23 ARG A N 5
ATOM 2649 C CA . ARG A 1 23 ? 1.719 -6.269 -4.275 1.00 62.44 23 ARG A CA 5
ATOM 2650 C C . ARG A 1 23 ? 2.589 -6.563 -3.056 1.00 31.54 23 ARG A C 5
ATOM 2651 O O . ARG A 1 23 ? 2.317 -7.492 -2.296 1.00 12.45 23 ARG A O 5
ATOM 2672 N N . LEU A 1 24 ? 3.635 -5.765 -2.877 1.00 63.12 24 LEU A N 5
ATOM 2673 C CA . LEU A 1 24 ? 4.545 -5.938 -1.750 1.00 72.05 24 LEU A CA 5
ATOM 2674 C C . LEU A 1 24 ? 3.990 -5.271 -0.495 1.00 62.24 24 LEU A C 5
ATOM 2675 O O . LEU A 1 24 ? 3.006 -4.538 -0.552 1.00 10.13 24 LEU A O 5
ATOM 2691 N N . GLY A 1 25 ? 4.633 -5.532 0.640 1.00 74.32 25 GLY A N 5
ATOM 2692 C CA . GLY A 1 25 ? 4.191 -4.950 1.894 1.00 11.32 25 GLY A CA 5
ATOM 2693 C C . GLY A 1 25 ? 5.343 -4.665 2.838 1.00 72.34 25 GLY A C 5
ATOM 2694 O O . GLY A 1 25 ? 6.194 -5.525 3.068 1.00 71.33 25 GLY A O 5
ATOM 2698 N N . CYS A 1 26 ? 5.370 -3.456 3.387 1.00 21.01 26 CYS A N 5
ATOM 2699 C CA . CYS A 1 26 ? 6.426 -3.059 4.311 1.00 12.51 26 CYS A CA 5
ATOM 2700 C C . CYS A 1 26 ? 6.148 -3.586 5.715 1.00 73.14 26 CYS A C 5
ATOM 2701 O O . CYS A 1 26 ? 5.021 -3.513 6.205 1.00 23.35 26 CYS A O 5
ATOM 2708 N N . LYS A 1 27 ? 7.182 -4.120 6.356 1.00 11.34 27 LYS A N 5
ATOM 2709 C CA . LYS A 1 27 ? 7.051 -4.659 7.705 1.00 60.20 27 LYS A CA 5
ATOM 2710 C C . LYS A 1 27 ? 7.310 -3.578 8.749 1.00 51.35 27 LYS A C 5
ATOM 2711 O O . LYS A 1 27 ? 7.780 -2.488 8.427 1.00 43.45 27 LYS A O 5
ATOM 2730 N N . GLY A 1 28 ? 7.002 -3.890 10.005 1.00 42.41 28 GLY A N 5
ATOM 2731 C CA . GLY A 1 28 ? 7.209 -2.936 11.078 1.00 43.31 28 GLY A CA 5
ATOM 2732 C C . GLY A 1 28 ? 8.675 -2.631 11.308 1.00 4.24 28 GLY A C 5
ATOM 2733 O O . GLY A 1 28 ? 9.519 -2.925 10.460 1.00 62.15 28 GLY A O 5
ATOM 2737 N N . LYS A 1 29 ? 8.983 -2.038 12.456 1.00 31.51 29 LYS A N 5
ATOM 2738 C CA . LYS A 1 29 ? 10.359 -1.691 12.795 1.00 34.51 29 LYS A CA 5
ATOM 2739 C C . LYS A 1 29 ? 11.279 -2.896 12.631 1.00 30.44 29 LYS A C 5
ATOM 2740 O O . LYS A 1 29 ? 10.817 -4.021 12.446 1.00 41.25 29 LYS A O 5
ATOM 2759 N N . GLY A 1 30 ? 12.584 -2.651 12.700 1.00 21.11 30 GLY A N 5
ATOM 2760 C CA . GLY A 1 30 ? 13.549 -3.726 12.558 1.00 64.21 30 GLY A CA 5
ATOM 2761 C C . GLY A 1 30 ? 13.884 -4.016 11.108 1.00 44.42 30 GLY A C 5
ATOM 2762 O O . GLY A 1 30 ? 13.547 -5.079 10.587 1.00 41.43 30 GLY A O 5
ATOM 2766 N N . HIS A 1 31 ? 14.548 -3.068 10.454 1.00 62.03 31 HIS A N 5
ATOM 2767 C CA . HIS A 1 31 ? 14.927 -3.228 9.054 1.00 51.20 31 HIS A CA 5
ATOM 2768 C C . HIS A 1 31 ? 13.695 -3.421 8.176 1.00 52.51 31 HIS A C 5
ATOM 2769 O O . HIS A 1 31 ? 13.507 -4.481 7.580 1.00 70.53 31 HIS A O 5
ATOM 2783 N N . ASP A 1 32 ? 12.860 -2.392 8.103 1.00 3.31 32 ASP A N 5
ATOM 2784 C CA . ASP A 1 32 ? 11.645 -2.448 7.297 1.00 72.02 32 ASP A CA 5
ATOM 2785 C C . ASP A 1 32 ? 11.983 -2.568 5.815 1.00 71.05 32 ASP A C 5
ATOM 2786 O O . ASP A 1 32 ? 12.761 -1.779 5.278 1.00 44.52 32 ASP A O 5
ATOM 2795 N N . TYR A 1 33 ? 11.393 -3.560 5.157 1.00 54.21 33 TYR A N 5
ATOM 2796 C CA . TYR A 1 33 ? 11.634 -3.786 3.737 1.00 62.24 33 TYR A CA 5
ATOM 2797 C C . TYR A 1 33 ? 10.373 -4.296 3.045 1.00 25.00 33 TYR A C 5
ATOM 2798 O O . TYR A 1 33 ? 9.371 -4.594 3.695 1.00 54.12 33 TYR A O 5
ATOM 2816 N N . CYS A 1 34 ? 10.430 -4.393 1.722 1.00 22.21 34 CYS A N 5
ATOM 2817 C CA . CYS A 1 34 ? 9.295 -4.867 0.939 1.00 22.34 34 CYS A CA 5
ATOM 2818 C C . CYS A 1 34 ? 9.183 -6.386 1.008 1.00 70.22 34 CYS A C 5
ATOM 2819 O O . CYS A 1 34 ? 10.055 -7.108 0.525 1.00 52.53 34 CYS A O 5
ATOM 2826 N N . ALA A 1 35 ? 8.100 -6.867 1.615 1.00 30.00 35 ALA A N 5
ATOM 2827 C CA . ALA A 1 35 ? 7.872 -8.301 1.745 1.00 32.41 35 ALA A CA 5
ATOM 2828 C C . ALA A 1 35 ? 6.587 -8.718 1.041 1.00 51.40 35 ALA A C 5
ATOM 2829 O O . ALA A 1 35 ? 5.558 -8.052 1.157 1.00 24.13 35 ALA A O 5
ATOM 2836 N N . TRP A 1 36 ? 6.652 -9.824 0.307 1.00 64.10 36 TRP A N 5
ATOM 2837 C CA . TRP A 1 36 ? 5.492 -10.329 -0.418 1.00 21.42 36 TRP A CA 5
ATOM 2838 C C . TRP A 1 36 ? 4.282 -10.445 0.503 1.00 53.32 36 TRP A C 5
ATOM 2839 O O . TRP A 1 36 ? 4.370 -11.015 1.590 1.00 42.44 36 TRP A O 5
ATOM 2860 N N . ASP A 1 37 ? 3.154 -9.902 0.060 1.00 22.01 37 ASP A N 5
ATOM 2861 C CA . ASP A 1 37 ? 1.925 -9.945 0.844 1.00 5.53 37 ASP A CA 5
ATOM 2862 C C . ASP A 1 37 ? 0.780 -10.538 0.029 1.00 72.23 37 ASP A C 5
ATOM 2863 O O . ASP A 1 37 ? -0.099 -9.816 -0.441 1.00 52.43 37 ASP A O 5
ATOM 2872 N N . GLY A 1 38 ? 0.798 -11.857 -0.136 1.00 12.41 38 GLY A N 5
ATOM 2873 C CA . GLY A 1 38 ? -0.243 -12.524 -0.897 1.00 54.10 38 GLY A CA 5
ATOM 2874 C C . GLY A 1 38 ? 0.053 -12.551 -2.383 1.00 71.02 38 GLY A C 5
ATOM 2875 O O . GLY A 1 38 ? -0.851 -12.735 -3.201 1.00 52.03 38 GLY A O 5
ATOM 2879 N N . THR A 1 39 ? 1.321 -12.369 -2.737 1.00 60.34 39 THR A N 5
ATOM 2880 C CA . THR A 1 39 ? 1.734 -12.371 -4.134 1.00 3.40 39 THR A CA 5
ATOM 2881 C C . THR A 1 39 ? 1.285 -13.647 -4.837 1.00 35.33 39 THR A C 5
ATOM 2882 O O . THR A 1 39 ? 1.048 -14.671 -4.196 1.00 73.54 39 THR A O 5
ATOM 2893 N N . PHE A 1 40 ? 1.171 -13.579 -6.160 1.00 52.12 40 PHE A N 5
ATOM 2894 C CA . PHE A 1 40 ? 0.751 -14.730 -6.951 1.00 61.42 40 PHE A CA 5
ATOM 2895 C C . PHE A 1 40 ? 1.735 -15.887 -6.796 1.00 13.33 40 PHE A C 5
ATOM 2896 O O . PHE A 1 40 ? 2.950 -15.685 -6.800 1.00 74.22 40 PHE A O 5
ATOM 2913 N N . SER A 1 41 ? 1.202 -17.096 -6.659 1.00 31.20 41 SER A N 5
ATOM 2914 C CA . SER A 1 41 ? 2.032 -18.283 -6.499 1.00 32.45 41 SER A CA 5
ATOM 2915 C C . SER A 1 41 ? 3.069 -18.376 -7.614 1.00 3.02 41 SER A C 5
ATOM 2916 O O . SER A 1 41 ? 2.796 -18.022 -8.760 1.00 32.42 41 SER A O 5
ATOM 2924 N N . ASP A 1 42 ? 4.259 -18.855 -7.268 1.00 2.52 42 ASP A N 5
ATOM 2925 C CA . ASP A 1 42 ? 5.337 -18.997 -8.239 1.00 70.22 42 ASP A CA 5
ATOM 2926 C C . ASP A 1 42 ? 5.294 -20.370 -8.904 1.00 11.04 42 ASP A C 5
ATOM 2927 O O . ASP A 1 42 ? 6.181 -20.721 -9.682 1.00 73.50 42 ASP A O 5
ATOM 2936 N N . GLY A 1 1 ? 1.247 -0.082 -0.113 1.00 73.35 1 GLY A N 6
ATOM 2937 C CA . GLY A 1 1 ? 2.009 -0.075 -1.349 1.00 2.33 1 GLY A CA 6
ATOM 2938 C C . GLY A 1 1 ? 1.287 0.645 -2.471 1.00 31.34 1 GLY A C 6
ATOM 2939 O O . GLY A 1 1 ? 0.081 0.475 -2.655 1.00 60.25 1 GLY A O 6
ATOM 2943 N N . VAL A 1 2 ? 2.026 1.454 -3.224 1.00 70.13 2 VAL A N 6
ATOM 2944 C CA . VAL A 1 2 ? 1.449 2.204 -4.333 1.00 53.31 2 VAL A CA 6
ATOM 2945 C C . VAL A 1 2 ? 1.908 1.640 -5.674 1.00 34.24 2 VAL A C 6
ATOM 2946 O O . VAL A 1 2 ? 3.001 1.086 -5.785 1.00 71.14 2 VAL A O 6
ATOM 2959 N N . ASP A 1 3 ? 1.064 1.787 -6.690 1.00 63.22 3 ASP A N 6
ATOM 2960 C CA . ASP A 1 3 ? 1.382 1.295 -8.025 1.00 75.34 3 ASP A CA 6
ATOM 2961 C C . ASP A 1 3 ? 2.027 2.389 -8.870 1.00 41.44 3 ASP A C 6
ATOM 2962 O O . ASP A 1 3 ? 1.353 3.068 -9.644 1.00 20.14 3 ASP A O 6
ATOM 2971 N N . LYS A 1 4 ? 3.336 2.556 -8.713 1.00 12.50 4 LYS A N 6
ATOM 2972 C CA . LYS A 1 4 ? 4.073 3.569 -9.460 1.00 4.13 4 LYS A CA 6
ATOM 2973 C C . LYS A 1 4 ? 5.266 2.950 -10.183 1.00 54.13 4 LYS A C 6
ATOM 2974 O O . LYS A 1 4 ? 5.778 1.898 -9.798 1.00 33.14 4 LYS A O 6
ATOM 2993 N N . PRO A 1 5 ? 5.718 3.614 -11.257 1.00 2.03 5 PRO A N 6
ATOM 2994 C CA . PRO A 1 5 ? 6.856 3.150 -12.055 1.00 51.35 5 PRO A CA 6
ATOM 2995 C C . PRO A 1 5 ? 8.177 3.266 -11.303 1.00 70.01 5 PRO A C 6
ATOM 2996 O O . PRO A 1 5 ? 8.641 4.366 -11.012 1.00 54.12 5 PRO A O 6
ATOM 3007 N N . GLY A 1 6 ? 8.779 2.122 -10.992 1.00 31.40 6 GLY A N 6
ATOM 3008 C CA . GLY A 1 6 ? 10.041 2.118 -10.276 1.00 62.51 6 GLY A CA 6
ATOM 3009 C C . GLY A 1 6 ? 9.883 1.722 -8.821 1.00 63.54 6 GLY A C 6
ATOM 3010 O O . GLY A 1 6 ? 10.794 1.916 -8.015 1.00 40.02 6 GLY A O 6
ATOM 3014 N N . CYS A 1 7 ? 8.723 1.168 -8.484 1.00 4.41 7 CYS A N 6
ATOM 3015 C CA . CYS A 1 7 ? 8.447 0.746 -7.117 1.00 34.13 7 CYS A CA 6
ATOM 3016 C C . CYS A 1 7 ? 9.567 -0.145 -6.585 1.00 65.41 7 CYS A C 6
ATOM 3017 O O . CYS A 1 7 ? 10.142 -0.943 -7.324 1.00 65.44 7 CYS A O 6
ATOM 3024 N N . ARG A 1 8 ? 9.868 -0.002 -5.299 1.00 32.04 8 ARG A N 6
ATOM 3025 C CA . ARG A 1 8 ? 10.919 -0.792 -4.667 1.00 3.22 8 ARG A CA 6
ATOM 3026 C C . ARG A 1 8 ? 10.628 -2.284 -4.798 1.00 13.52 8 ARG A C 6
ATOM 3027 O O . ARG A 1 8 ? 9.503 -2.684 -5.097 1.00 31.34 8 ARG A O 6
ATOM 3048 N N . TYR A 1 9 ? 11.651 -3.102 -4.572 1.00 62.32 9 TYR A N 6
ATOM 3049 C CA . TYR A 1 9 ? 11.507 -4.550 -4.666 1.00 43.15 9 TYR A CA 6
ATOM 3050 C C . TYR A 1 9 ? 11.866 -5.221 -3.344 1.00 72.01 9 TYR A C 6
ATOM 3051 O O . TYR A 1 9 ? 12.085 -4.551 -2.333 1.00 3.33 9 TYR A O 6
ATOM 3069 N N . LEU A 1 10 ? 11.925 -6.547 -3.359 1.00 61.11 10 LEU A N 6
ATOM 3070 C CA . LEU A 1 10 ? 12.258 -7.311 -2.161 1.00 11.12 10 LEU A CA 6
ATOM 3071 C C . LEU A 1 10 ? 13.536 -6.783 -1.516 1.00 4.44 10 LEU A C 6
ATOM 3072 O O . LEU A 1 10 ? 14.516 -6.492 -2.203 1.00 42.34 10 LEU A O 6
ATOM 3088 N N . PHE A 1 11 ? 13.519 -6.662 -0.193 1.00 10.15 11 PHE A N 6
ATOM 3089 C CA . PHE A 1 11 ? 14.675 -6.171 0.545 1.00 1.35 11 PHE A CA 6
ATOM 3090 C C . PHE A 1 11 ? 15.172 -4.852 -0.039 1.00 34.13 11 PHE A C 6
ATOM 3091 O O . PHE A 1 11 ? 16.355 -4.701 -0.342 1.00 34.10 11 PHE A O 6
ATOM 3108 N N . GLY A 1 12 ? 14.258 -3.898 -0.195 1.00 43.34 12 GLY A N 6
ATOM 3109 C CA . GLY A 1 12 ? 14.622 -2.604 -0.743 1.00 13.25 12 GLY A CA 6
ATOM 3110 C C . GLY A 1 12 ? 15.018 -1.610 0.332 1.00 4.25 12 GLY A C 6
ATOM 3111 O O . GLY A 1 12 ? 15.800 -0.694 0.082 1.00 1.11 12 GLY A O 6
ATOM 3115 N N . GLY A 1 13 ? 14.475 -1.791 1.531 1.00 63.34 13 GLY A N 6
ATOM 3116 C CA . GLY A 1 13 ? 14.786 -0.892 2.628 1.00 11.01 13 GLY A CA 6
ATOM 3117 C C . GLY A 1 13 ? 13.823 0.274 2.714 1.00 2.21 13 GLY A C 6
ATOM 3118 O O . GLY A 1 13 ? 14.239 1.421 2.879 1.00 33.50 13 GLY A O 6
ATOM 3122 N N . CYS A 1 14 ? 12.531 -0.018 2.602 1.00 35.45 14 CYS A N 6
ATOM 3123 C CA . CYS A 1 14 ? 11.506 1.016 2.665 1.00 60.31 14 CYS A CA 6
ATOM 3124 C C . CYS A 1 14 ? 11.337 1.529 4.093 1.00 61.45 14 CYS A C 6
ATOM 3125 O O . CYS A 1 14 ? 12.033 1.091 5.009 1.00 63.15 14 CYS A O 6
ATOM 3132 N N . LYS A 1 15 ? 10.407 2.460 4.275 1.00 43.11 15 LYS A N 6
ATOM 3133 C CA . LYS A 1 15 ? 10.144 3.033 5.591 1.00 21.03 15 LYS A CA 6
ATOM 3134 C C . LYS A 1 15 ? 8.647 3.196 5.824 1.00 52.32 15 LYS A C 6
ATOM 3135 O O . LYS A 1 15 ? 8.145 2.920 6.914 1.00 12.24 15 LYS A O 6
ATOM 3154 N N . SER A 1 16 ? 7.936 3.645 4.793 1.00 31.15 16 SER A N 6
ATOM 3155 C CA . SER A 1 16 ? 6.495 3.846 4.887 1.00 73.51 16 SER A CA 6
ATOM 3156 C C . SER A 1 16 ? 5.742 2.659 4.294 1.00 72.44 16 SER A C 6
ATOM 3157 O O . SER A 1 16 ? 6.301 1.873 3.530 1.00 35.44 16 SER A O 6
ATOM 3165 N N . ASP A 1 17 ? 4.468 2.537 4.654 1.00 22.42 17 ASP A N 6
ATOM 3166 C CA . ASP A 1 17 ? 3.635 1.449 4.157 1.00 53.32 17 ASP A CA 6
ATOM 3167 C C . ASP A 1 17 ? 3.532 1.493 2.636 1.00 34.25 17 ASP A C 6
ATO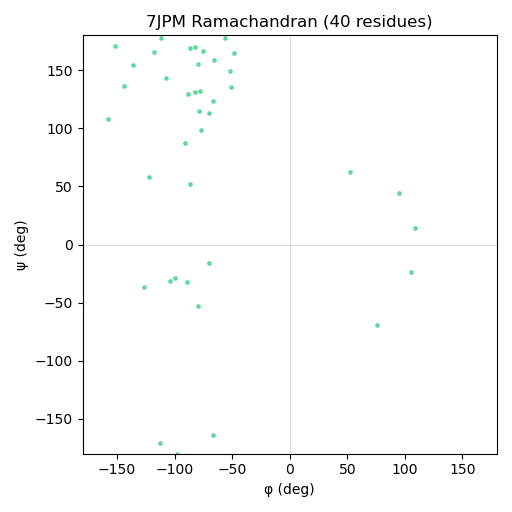M 3168 O O . ASP A 1 17 ? 3.824 0.511 1.955 1.00 71.43 17 ASP A O 6
ATOM 3177 N N . ASP A 1 18 ? 3.113 2.638 2.110 1.00 4.34 18 ASP A N 6
ATOM 3178 C CA . ASP A 1 18 ? 2.970 2.811 0.669 1.00 14.24 18 ASP A CA 6
ATOM 3179 C C . ASP A 1 18 ? 4.285 3.264 0.043 1.00 60.12 18 ASP A C 6
ATOM 3180 O O . ASP A 1 18 ? 4.338 4.280 -0.652 1.00 23.40 18 ASP A O 6
ATOM 3189 N N . ASP A 1 19 ? 5.347 2.507 0.295 1.00 41.21 19 ASP A N 6
ATOM 3190 C CA . ASP A 1 19 ? 6.664 2.829 -0.243 1.00 22.04 19 ASP A CA 6
ATOM 3191 C C . ASP A 1 19 ? 7.019 1.902 -1.400 1.00 43.55 19 ASP A C 6
ATOM 3192 O O . ASP A 1 19 ? 7.727 2.294 -2.329 1.00 0.45 19 ASP A O 6
ATOM 3201 N N . CYS A 1 20 ? 6.526 0.671 -1.339 1.00 55.04 20 CYS A N 6
ATOM 3202 C CA . CYS A 1 20 ? 6.793 -0.314 -2.380 1.00 34.24 20 CYS A CA 6
ATOM 3203 C C . CYS A 1 20 ? 5.533 -0.604 -3.190 1.00 43.51 20 CYS A C 6
ATOM 3204 O O . CYS A 1 20 ? 4.460 -0.072 -2.903 1.00 60.04 20 CYS A O 6
ATOM 3211 N N . CYS A 1 21 ? 5.671 -1.451 -4.206 1.00 43.30 21 CYS A N 6
ATOM 3212 C CA . CYS A 1 21 ? 4.545 -1.812 -5.058 1.00 61.30 21 CYS A CA 6
ATOM 3213 C C . CYS A 1 21 ? 3.330 -2.201 -4.220 1.00 35.52 21 CYS A C 6
ATOM 3214 O O . CYS A 1 21 ? 3.429 -2.458 -3.021 1.00 3.21 21 CYS A O 6
ATOM 3221 N N . PRO A 1 22 ? 2.155 -2.245 -4.867 1.00 41.01 22 PRO A N 6
ATOM 3222 C CA . PRO A 1 22 ? 0.899 -2.603 -4.200 1.00 14.32 22 PRO A CA 6
ATOM 3223 C C . PRO A 1 22 ? 0.849 -4.074 -3.808 1.00 1.45 22 PRO A C 6
ATOM 3224 O O . PRO A 1 22 ? 0.027 -4.481 -2.987 1.00 42.54 22 PRO A O 6
ATOM 3235 N N . ARG A 1 23 ? 1.737 -4.870 -4.397 1.00 23.43 23 ARG A N 6
ATOM 3236 C CA . ARG A 1 23 ? 1.793 -6.298 -4.109 1.00 62.44 23 ARG A CA 6
ATOM 3237 C C . ARG A 1 23 ? 2.694 -6.576 -2.909 1.00 31.54 23 ARG A C 6
ATOM 3238 O O . ARG A 1 23 ? 2.464 -7.517 -2.150 1.00 12.45 23 ARG A O 6
ATOM 3259 N N . LEU A 1 24 ? 3.721 -5.749 -2.744 1.00 63.12 24 LEU A N 6
ATOM 3260 C CA . LEU A 1 24 ? 4.659 -5.905 -1.637 1.00 72.05 24 LEU A CA 6
ATOM 3261 C C . LEU A 1 24 ? 4.114 -5.259 -0.369 1.00 62.24 24 LEU A C 6
ATOM 3262 O O . LEU A 1 24 ? 3.109 -4.549 -0.402 1.00 10.13 24 LEU A O 6
ATOM 3278 N N . GLY A 1 25 ? 4.784 -5.510 0.753 1.00 74.32 25 GLY A N 6
ATOM 3279 C CA . GLY A 1 25 ? 4.353 -4.944 2.017 1.00 11.32 25 GLY A CA 6
ATOM 3280 C C . GLY A 1 25 ? 5.516 -4.633 2.940 1.00 72.34 25 GLY A C 6
ATOM 3281 O O . GLY A 1 25 ? 6.431 -5.442 3.092 1.00 71.33 25 GLY A O 6
ATOM 3285 N N . CYS A 1 26 ? 5.482 -3.456 3.555 1.00 21.01 26 CYS A N 6
ATOM 3286 C CA . CYS A 1 26 ? 6.541 -3.037 4.465 1.00 12.51 26 CYS A CA 6
ATOM 3287 C C . CYS A 1 26 ? 6.244 -3.492 5.892 1.00 73.14 26 CYS A C 6
ATOM 3288 O O . CYS A 1 26 ? 5.120 -3.354 6.377 1.00 23.35 26 CYS A O 6
ATOM 3295 N N . LYS A 1 27 ? 7.257 -4.034 6.557 1.00 11.34 27 LYS A N 6
ATOM 3296 C CA . LYS A 1 27 ? 7.106 -4.508 7.928 1.00 60.20 27 LYS A CA 6
ATOM 3297 C C . LYS A 1 27 ? 7.431 -3.400 8.926 1.00 51.35 27 LYS A C 6
ATOM 3298 O O . LYS A 1 27 ? 7.956 -2.351 8.553 1.00 43.45 27 LYS A O 6
ATOM 3317 N N . GLY A 1 28 ? 7.119 -3.642 10.196 1.00 42.41 28 GLY A N 6
ATOM 3318 C CA . GLY A 1 28 ? 7.387 -2.656 11.226 1.00 43.31 28 GLY A CA 6
ATOM 3319 C C . GLY A 1 28 ? 8.863 -2.330 11.348 1.00 4.24 28 GLY A C 6
ATOM 3320 O O . GLY A 1 28 ? 9.660 -2.694 10.483 1.00 62.15 28 GLY A O 6
ATOM 3324 N N . LYS A 1 29 ? 9.229 -1.643 12.424 1.00 31.51 29 LYS A N 6
ATOM 3325 C CA . LYS A 1 29 ? 10.618 -1.267 12.657 1.00 34.51 29 LYS A CA 6
ATOM 3326 C C . LYS A 1 29 ? 11.526 -2.492 12.620 1.00 30.44 29 LYS A C 6
ATOM 3327 O O . LYS A 1 29 ? 11.055 -3.623 12.509 1.00 41.25 29 LYS A O 6
ATOM 3346 N N . GLY A 1 30 ? 12.832 -2.260 12.713 1.00 21.11 30 GLY A N 6
ATOM 3347 C CA . GLY A 1 30 ? 13.784 -3.353 12.690 1.00 64.21 30 GLY A CA 6
ATOM 3348 C C . GLY A 1 30 ? 14.068 -3.844 11.284 1.00 44.42 30 GLY A C 6
ATOM 3349 O O . GLY A 1 30 ? 15.160 -3.635 10.755 1.00 41.43 30 GLY A O 6
ATOM 3353 N N . HIS A 1 31 ? 13.084 -4.500 10.677 1.00 62.03 31 HIS A N 6
ATOM 3354 C CA . HIS A 1 31 ? 13.234 -5.023 9.323 1.00 51.20 31 HIS A CA 6
ATOM 3355 C C . HIS A 1 31 ? 12.280 -4.323 8.362 1.00 52.51 31 HIS A C 6
ATOM 3356 O O . HIS A 1 31 ? 11.348 -4.937 7.842 1.00 70.53 31 HIS A O 6
ATOM 3370 N N . ASP A 1 32 ? 12.517 -3.037 8.131 1.00 3.31 32 ASP A N 6
ATOM 3371 C CA . ASP A 1 32 ? 11.678 -2.254 7.231 1.00 72.02 32 ASP A CA 6
ATOM 3372 C C . ASP A 1 32 ? 12.080 -2.482 5.777 1.00 71.05 32 ASP A C 6
ATOM 3373 O O . ASP A 1 32 ? 12.991 -1.833 5.265 1.00 44.52 32 ASP A O 6
ATOM 3382 N N . TYR A 1 33 ? 11.394 -3.409 5.119 1.00 54.21 33 TYR A N 6
ATOM 3383 C CA . TYR A 1 33 ? 11.680 -3.726 3.725 1.00 62.24 33 TYR A CA 6
ATOM 3384 C C . TYR A 1 33 ? 10.433 -4.245 3.016 1.00 25.00 33 TYR A C 6
ATOM 3385 O O . TYR A 1 33 ? 9.429 -4.566 3.654 1.00 54.12 33 TYR A O 6
ATOM 3403 N N . CYS A 1 34 ? 10.504 -4.326 1.692 1.00 22.21 34 CYS A N 6
ATOM 3404 C CA . CYS A 1 34 ? 9.381 -4.806 0.894 1.00 22.34 34 CYS A CA 6
ATOM 3405 C C . CYS A 1 34 ? 9.293 -6.329 0.940 1.00 70.22 34 CYS A C 6
ATOM 3406 O O . CYS A 1 34 ? 10.178 -7.027 0.447 1.00 52.53 34 CYS A O 6
ATOM 3413 N N . ALA A 1 35 ? 8.219 -6.835 1.536 1.00 30.00 35 ALA A N 6
ATOM 3414 C CA . ALA A 1 35 ? 8.014 -8.275 1.644 1.00 32.41 35 ALA A CA 6
ATOM 3415 C C . ALA A 1 35 ? 6.732 -8.701 0.936 1.00 51.40 35 ALA A C 6
ATOM 3416 O O . ALA A 1 35 ? 5.690 -8.063 1.081 1.00 24.13 35 ALA A O 6
ATOM 3423 N N . TRP A 1 36 ? 6.820 -9.783 0.169 1.00 64.10 36 TRP A N 6
ATOM 3424 C CA . TRP A 1 36 ? 5.665 -10.293 -0.564 1.00 21.42 36 TRP A CA 6
ATOM 3425 C C . TRP A 1 36 ? 4.465 -10.462 0.360 1.00 53.32 36 TRP A C 6
ATOM 3426 O O . TRP A 1 36 ? 4.579 -11.037 1.444 1.00 42.44 36 TRP A O 6
ATOM 3447 N N . ASP A 1 37 ? 3.315 -9.958 -0.073 1.00 22.01 37 ASP A N 6
ATOM 3448 C CA . ASP A 1 37 ? 2.093 -10.054 0.716 1.00 5.53 37 ASP A CA 6
ATOM 3449 C C . ASP A 1 37 ? 0.885 -10.302 -0.182 1.00 72.23 37 ASP A C 6
ATOM 3450 O O . ASP A 1 37 ? 0.469 -9.425 -0.939 1.00 52.43 37 ASP A O 6
ATOM 3459 N N . GLY A 1 38 ? 0.325 -11.505 -0.096 1.00 12.41 38 GLY A N 6
ATOM 3460 C CA . GLY A 1 38 ? -0.829 -11.847 -0.907 1.00 54.10 38 GLY A CA 6
ATOM 3461 C C . GLY A 1 38 ? -0.477 -12.774 -2.054 1.00 71.02 38 GLY A C 6
ATOM 3462 O O . GLY A 1 38 ? -1.333 -13.499 -2.561 1.00 52.03 38 GLY A O 6
ATOM 3466 N N . THR A 1 39 ? 0.788 -12.751 -2.465 1.00 60.34 39 THR A N 6
ATOM 3467 C CA . THR A 1 39 ? 1.250 -13.592 -3.562 1.00 3.40 39 THR A CA 6
ATOM 3468 C C . THR A 1 39 ? 1.969 -14.831 -3.037 1.00 35.33 39 THR A C 6
ATOM 3469 O O . THR A 1 39 ? 2.492 -14.832 -1.923 1.00 73.54 39 THR A O 6
ATOM 3480 N N . PHE A 1 40 ? 1.990 -15.884 -3.848 1.00 52.12 40 PHE A N 6
ATOM 3481 C CA . PHE A 1 40 ? 2.643 -17.130 -3.466 1.00 61.42 40 PHE A CA 6
ATOM 3482 C C . PHE A 1 40 ? 4.039 -17.221 -4.077 1.00 13.33 40 PHE A C 6
ATOM 3483 O O . PHE A 1 40 ? 4.325 -16.590 -5.095 1.00 74.22 40 PHE A O 6
ATOM 3500 N N . SER A 1 41 ? 4.904 -18.010 -3.450 1.00 31.20 41 SER A N 6
ATOM 3501 C CA . SER A 1 41 ? 6.270 -18.181 -3.928 1.00 32.45 41 SER A CA 6
ATOM 3502 C C . SER A 1 41 ? 6.330 -19.226 -5.039 1.00 3.02 41 SER A C 6
ATOM 3503 O O . SER A 1 41 ? 5.428 -20.055 -5.175 1.00 32.42 41 SER A O 6
ATOM 3511 N N . ASP A 1 42 ? 7.397 -19.179 -5.829 1.00 2.52 42 ASP A N 6
ATOM 3512 C CA . ASP A 1 42 ? 7.576 -20.123 -6.928 1.00 70.22 42 ASP A CA 6
ATOM 3513 C C . ASP A 1 42 ? 8.045 -21.478 -6.409 1.00 11.04 42 ASP A C 6
ATOM 3514 O O . ASP A 1 42 ? 9.193 -21.630 -5.988 1.00 73.50 42 ASP A O 6
ATOM 3523 N N . GLY A 1 1 ? 1.262 0.051 -0.148 1.00 73.35 1 GLY A N 7
ATOM 3524 C CA . GLY A 1 1 ? 2.001 -0.036 -1.394 1.00 2.33 1 GLY A CA 7
ATOM 3525 C C . GLY A 1 1 ? 1.256 0.593 -2.556 1.00 31.34 1 GLY A C 7
ATOM 3526 O O . GLY A 1 1 ? 0.111 0.236 -2.834 1.00 60.25 1 GLY A O 7
ATOM 3530 N N . VAL A 1 2 ? 1.906 1.534 -3.234 1.00 70.13 2 VAL A N 7
ATOM 3531 C CA . VAL A 1 2 ? 1.298 2.213 -4.371 1.00 53.31 2 VAL A CA 7
ATOM 3532 C C . VAL A 1 2 ? 1.804 1.639 -5.690 1.00 34.24 2 VAL A C 7
ATOM 3533 O O . VAL A 1 2 ? 2.900 1.082 -5.756 1.00 71.14 2 VAL A O 7
ATOM 3546 N N . ASP A 1 3 ? 0.998 1.777 -6.737 1.00 63.22 3 ASP A N 7
ATOM 3547 C CA . ASP A 1 3 ? 1.363 1.274 -8.055 1.00 75.34 3 ASP A CA 7
ATOM 3548 C C . ASP A 1 3 ? 2.011 2.370 -8.896 1.00 41.44 3 ASP A C 7
ATOM 3549 O O . ASP A 1 3 ? 1.330 3.089 -9.629 1.00 20.14 3 ASP A O 7
ATOM 3558 N N . LYS A 1 4 ? 3.329 2.495 -8.785 1.00 12.50 4 LYS A N 7
ATOM 3559 C CA . LYS A 1 4 ? 4.068 3.504 -9.533 1.00 4.13 4 LYS A CA 7
ATOM 3560 C C . LYS A 1 4 ? 5.276 2.885 -10.231 1.00 54.13 4 LYS A C 7
ATOM 3561 O O . LYS A 1 4 ? 5.788 1.840 -9.829 1.00 33.14 4 LYS A O 7
ATOM 3580 N N . PRO A 1 5 ? 5.743 3.545 -11.301 1.00 2.03 5 PRO A N 7
ATOM 3581 C CA . PRO A 1 5 ? 6.897 3.080 -12.077 1.00 51.35 5 PRO A CA 7
ATOM 3582 C C . PRO A 1 5 ? 8.206 3.208 -11.304 1.00 70.01 5 PRO A C 7
ATOM 3583 O O . PRO A 1 5 ? 8.658 4.314 -11.011 1.00 54.12 5 PRO A O 7
ATOM 3594 N N . GLY A 1 6 ? 8.809 2.069 -10.976 1.00 31.40 6 GLY A N 7
ATOM 3595 C CA . GLY A 1 6 ? 10.059 2.077 -10.241 1.00 62.51 6 GLY A CA 7
ATOM 3596 C C . GLY A 1 6 ? 9.879 1.686 -8.787 1.00 63.54 6 GLY A C 7
ATOM 3597 O O . GLY A 1 6 ? 10.775 1.886 -7.967 1.00 40.02 6 GLY A O 7
ATOM 3601 N N . CYS A 1 7 ? 8.718 1.126 -8.466 1.00 4.41 7 CYS A N 7
ATOM 3602 C CA . CYS A 1 7 ? 8.421 0.707 -7.102 1.00 34.13 7 CYS A CA 7
ATOM 3603 C C . CYS A 1 7 ? 9.534 -0.181 -6.551 1.00 65.41 7 CYS A C 7
ATOM 3604 O O . CYS A 1 7 ? 10.134 -0.968 -7.283 1.00 65.44 7 CYS A O 7
ATOM 3611 N N . ARG A 1 8 ? 9.804 -0.047 -5.257 1.00 32.04 8 ARG A N 7
ATOM 3612 C CA . ARG A 1 8 ? 10.844 -0.835 -4.608 1.00 3.22 8 ARG A CA 7
ATOM 3613 C C . ARG A 1 8 ? 10.566 -2.329 -4.754 1.00 13.52 8 ARG A C 7
ATOM 3614 O O . ARG A 1 8 ? 9.440 -2.735 -5.038 1.00 31.34 8 ARG A O 7
ATOM 3635 N N . TYR A 1 9 ? 11.601 -3.138 -4.560 1.00 62.32 9 TYR A N 7
ATOM 3636 C CA . TYR A 1 9 ? 11.469 -4.587 -4.674 1.00 43.15 9 TYR A CA 7
ATOM 3637 C C . TYR A 1 9 ? 11.825 -5.270 -3.356 1.00 72.01 9 TYR A C 7
ATOM 3638 O O . TYR A 1 9 ? 12.037 -4.611 -2.339 1.00 3.33 9 TYR A O 7
ATOM 3656 N N . LEU A 1 10 ? 11.889 -6.597 -3.386 1.00 61.11 10 LEU A N 7
ATOM 3657 C CA . LEU A 1 10 ? 12.220 -7.373 -2.196 1.00 11.12 10 LEU A CA 7
ATOM 3658 C C . LEU A 1 10 ? 13.492 -6.845 -1.538 1.00 4.44 10 LEU A C 7
ATOM 3659 O O . LEU A 1 10 ? 14.506 -6.634 -2.203 1.00 42.34 10 LEU A O 7
ATOM 3675 N N . PHE A 1 11 ? 13.431 -6.637 -0.227 1.00 10.15 11 PHE A N 7
ATOM 3676 C CA . PHE A 1 11 ? 14.578 -6.136 0.522 1.00 1.35 11 PHE A CA 7
ATOM 3677 C C . PHE A 1 11 ? 15.086 -4.827 -0.075 1.00 34.13 11 PHE A C 7
ATOM 3678 O O . PHE A 1 11 ? 16.248 -4.718 -0.459 1.00 34.10 11 PHE A O 7
ATOM 3695 N N . GLY A 1 12 ? 14.203 -3.834 -0.150 1.00 43.34 12 GLY A N 7
ATOM 3696 C CA . GLY A 1 12 ? 14.581 -2.547 -0.702 1.00 13.25 12 GLY A CA 7
ATOM 3697 C C . GLY A 1 12 ? 14.990 -1.555 0.369 1.00 4.25 12 GLY A C 7
ATOM 3698 O O . GLY A 1 12 ? 15.792 -0.656 0.119 1.00 1.11 12 GLY A O 7
ATOM 3702 N N . GLY A 1 13 ? 14.433 -1.715 1.566 1.00 63.34 13 GLY A N 7
ATOM 3703 C CA . GLY A 1 13 ? 14.754 -0.818 2.659 1.00 11.01 13 GLY A CA 7
ATOM 3704 C C . GLY A 1 13 ? 13.754 0.313 2.796 1.00 2.21 13 GLY A C 7
ATOM 3705 O O . GLY A 1 13 ? 14.134 1.466 3.006 1.00 33.50 13 GLY A O 7
ATOM 3709 N N . CYS A 1 14 ? 12.472 -0.015 2.675 1.00 35.45 14 CYS A N 7
ATOM 3710 C CA . CYS A 1 14 ? 11.414 0.982 2.782 1.00 60.31 14 CYS A CA 7
ATOM 3711 C C . CYS A 1 14 ? 11.221 1.414 4.233 1.00 61.45 14 CYS A C 7
ATOM 3712 O O . CYS A 1 14 ? 11.949 0.979 5.125 1.00 63.15 14 CYS A O 7
ATOM 3719 N N . LYS A 1 15 ? 10.236 2.276 4.462 1.00 43.11 15 LYS A N 7
ATOM 3720 C CA . LYS A 1 15 ? 9.944 2.768 5.802 1.00 21.03 15 LYS A CA 7
ATOM 3721 C C . LYS A 1 15 ? 8.443 2.949 6.001 1.00 52.32 15 LYS A C 7
ATOM 3722 O O . LYS A 1 15 ? 7.901 2.604 7.052 1.00 12.24 15 LYS A O 7
ATOM 3741 N N . SER A 1 16 ? 7.776 3.488 4.986 1.00 31.15 16 SER A N 7
ATOM 3742 C CA . SER A 1 16 ? 6.337 3.715 5.051 1.00 73.51 16 SER A CA 7
ATOM 3743 C C . SER A 1 16 ? 5.574 2.544 4.441 1.00 72.44 16 SER A C 7
ATOM 3744 O O . SER A 1 16 ? 6.171 1.575 3.973 1.00 35.44 16 SER A O 7
ATOM 3752 N N . ASP A 1 17 ? 4.249 2.642 4.450 1.00 22.42 17 ASP A N 7
ATOM 3753 C CA . ASP A 1 17 ? 3.401 1.591 3.896 1.00 53.32 17 ASP A CA 7
ATOM 3754 C C . ASP A 1 17 ? 3.358 1.675 2.373 1.00 34.25 17 ASP A C 7
ATOM 3755 O O . ASP A 1 17 ? 3.595 0.685 1.680 1.00 71.43 17 ASP A O 7
ATOM 3764 N N . ASP A 1 18 ? 3.053 2.861 1.860 1.00 4.34 18 ASP A N 7
ATOM 3765 C CA . ASP A 1 18 ? 2.977 3.074 0.419 1.00 14.24 18 ASP A CA 7
ATOM 3766 C C . ASP A 1 18 ? 4.343 3.447 -0.148 1.00 60.12 18 ASP A C 7
ATOM 3767 O O . ASP A 1 18 ? 4.481 4.442 -0.860 1.00 23.40 18 ASP A O 7
ATOM 3776 N N . ASP A 1 19 ? 5.351 2.644 0.176 1.00 41.21 19 ASP A N 7
ATOM 3777 C CA . ASP A 1 19 ? 6.708 2.889 -0.301 1.00 22.04 19 ASP A CA 7
ATOM 3778 C C . ASP A 1 19 ? 7.071 1.924 -1.424 1.00 43.55 19 ASP A C 7
ATOM 3779 O O . ASP A 1 19 ? 7.845 2.261 -2.322 1.00 0.45 19 ASP A O 7
ATOM 3788 N N . CYS A 1 20 ? 6.510 0.721 -1.369 1.00 55.04 20 CYS A N 7
ATOM 3789 C CA . CYS A 1 20 ? 6.776 -0.295 -2.381 1.00 34.24 20 CYS A CA 7
ATOM 3790 C C . CYS A 1 20 ? 5.521 -0.592 -3.197 1.00 43.51 20 CYS A C 7
ATOM 3791 O O . CYS A 1 20 ? 4.452 -0.039 -2.935 1.00 60.04 20 CYS A O 7
ATOM 3798 N N . CYS A 1 21 ? 5.659 -1.466 -4.188 1.00 43.30 21 CYS A N 7
ATOM 3799 C CA . CYS A 1 21 ? 4.538 -1.836 -5.044 1.00 61.30 21 CYS A CA 7
ATOM 3800 C C . CYS A 1 21 ? 3.315 -2.204 -4.208 1.00 35.52 21 CYS A C 7
ATOM 3801 O O . CYS A 1 21 ? 3.403 -2.442 -3.004 1.00 3.21 21 CYS A O 7
ATOM 3808 N N . PRO A 1 22 ? 2.146 -2.253 -4.863 1.00 41.01 22 PRO A N 7
ATOM 3809 C CA . PRO A 1 22 ? 0.882 -2.592 -4.201 1.00 14.32 22 PRO A CA 7
ATOM 3810 C C . PRO A 1 22 ? 0.821 -4.057 -3.783 1.00 1.45 22 PRO A C 7
ATOM 3811 O O . PRO A 1 22 ? -0.019 -4.447 -2.971 1.00 42.54 22 PRO A O 7
ATOM 3822 N N . ARG A 1 23 ? 1.717 -4.865 -4.343 1.00 23.43 23 ARG A N 7
ATOM 3823 C CA . ARG A 1 23 ? 1.764 -6.288 -4.028 1.00 62.44 23 ARG A CA 7
ATOM 3824 C C . ARG A 1 23 ? 2.679 -6.550 -2.834 1.00 31.54 23 ARG A C 7
ATOM 3825 O O . ARG A 1 23 ? 2.449 -7.476 -2.056 1.00 12.45 23 ARG A O 7
ATOM 3846 N N . LEU A 1 24 ? 3.714 -5.730 -2.698 1.00 63.12 24 LEU A N 7
ATOM 3847 C CA . LEU A 1 24 ? 4.663 -5.873 -1.600 1.00 72.05 24 LEU A CA 7
ATOM 3848 C C . LEU A 1 24 ? 4.135 -5.211 -0.332 1.00 62.24 24 LEU A C 7
ATOM 3849 O O . LEU A 1 24 ? 3.134 -4.497 -0.364 1.00 10.13 24 LEU A O 7
ATOM 3865 N N . GLY A 1 25 ? 4.818 -5.449 0.783 1.00 74.32 25 GLY A N 7
ATOM 3866 C CA . GLY A 1 25 ? 4.402 -4.867 2.046 1.00 11.32 25 GLY A CA 7
ATOM 3867 C C . GLY A 1 25 ? 5.580 -4.490 2.925 1.00 72.34 25 GLY A C 7
ATOM 3868 O O . GLY A 1 25 ? 6.492 -5.292 3.130 1.00 71.33 25 GLY A O 7
ATOM 3872 N N . CYS A 1 26 ? 5.560 -3.268 3.444 1.00 21.01 26 CYS A N 7
ATOM 3873 C CA . CYS A 1 26 ? 6.634 -2.785 4.305 1.00 12.51 26 CYS A CA 7
ATOM 3874 C C . CYS A 1 26 ? 6.453 -3.288 5.735 1.00 73.14 26 CYS A C 7
ATOM 3875 O O . CYS A 1 26 ? 5.349 -3.263 6.279 1.00 23.35 26 CYS A O 7
ATOM 3882 N N . LYS A 1 27 ? 7.546 -3.745 6.338 1.00 11.34 27 LYS A N 7
ATOM 3883 C CA . LYS A 1 27 ? 7.510 -4.252 7.704 1.00 60.20 27 LYS A CA 7
ATOM 3884 C C . LYS A 1 27 ? 7.837 -3.148 8.704 1.00 51.35 27 LYS A C 7
ATOM 3885 O O . LYS A 1 27 ? 8.279 -2.064 8.323 1.00 43.45 27 LYS A O 7
ATOM 3904 N N . GLY A 1 28 ? 7.619 -3.430 9.985 1.00 42.41 28 GLY A N 7
ATOM 3905 C CA . GLY A 1 28 ? 7.898 -2.451 11.018 1.00 43.31 28 GLY A CA 7
ATOM 3906 C C . GLY A 1 28 ? 9.381 -2.185 11.182 1.00 4.24 28 GLY A C 7
ATOM 3907 O O . GLY A 1 28 ? 10.181 -2.534 10.313 1.00 62.15 28 GLY A O 7
ATOM 3911 N N . LYS A 1 29 ? 9.751 -1.567 12.298 1.00 31.51 29 LYS A N 7
ATOM 3912 C CA . LYS A 1 29 ? 11.148 -1.255 12.574 1.00 34.51 29 LYS A CA 7
ATOM 3913 C C . LYS A 1 29 ? 12.007 -2.514 12.523 1.00 30.44 29 LYS A C 7
ATOM 3914 O O . LYS A 1 29 ? 11.500 -3.615 12.316 1.00 41.25 29 LYS A O 7
ATOM 3933 N N . GLY A 1 30 ? 13.311 -2.342 12.715 1.00 21.11 30 GLY A N 7
ATOM 3934 C CA . GLY A 1 30 ? 14.220 -3.474 12.689 1.00 64.21 30 GLY A CA 7
ATOM 3935 C C . GLY A 1 30 ? 14.487 -3.970 11.282 1.00 44.42 30 GLY A C 7
ATOM 3936 O O . GLY A 1 30 ? 15.579 -3.781 10.746 1.00 41.43 30 GLY A O 7
ATOM 3940 N N . HIS A 1 31 ? 13.489 -4.611 10.682 1.00 62.03 31 HIS A N 7
ATOM 3941 C CA . HIS A 1 31 ? 13.623 -5.138 9.329 1.00 51.20 31 HIS A CA 7
ATOM 3942 C C . HIS A 1 31 ? 12.575 -4.528 8.402 1.00 52.51 31 HIS A C 7
ATOM 3943 O O . HIS A 1 31 ? 11.772 -5.243 7.802 1.00 70.53 31 HIS A O 7
ATOM 3957 N N . ASP A 1 32 ? 12.587 -3.204 8.294 1.00 3.31 32 ASP A N 7
ATOM 3958 C CA . ASP A 1 32 ? 11.636 -2.498 7.441 1.00 72.02 32 ASP A CA 7
ATOM 3959 C C . ASP A 1 32 ? 12.027 -2.626 5.972 1.00 71.05 32 ASP A C 7
ATOM 3960 O O . ASP A 1 32 ? 12.914 -1.920 5.491 1.00 44.52 32 ASP A O 7
ATOM 3969 N N . TYR A 1 33 ? 11.359 -3.530 5.264 1.00 54.21 33 TYR A N 7
ATOM 3970 C CA . TYR A 1 33 ? 11.638 -3.751 3.850 1.00 62.24 33 TYR A CA 7
ATOM 3971 C C . TYR A 1 33 ? 10.398 -4.262 3.123 1.00 25.00 33 TYR A C 7
ATOM 3972 O O . TYR A 1 33 ? 9.397 -4.612 3.749 1.00 54.12 33 TYR A O 7
ATOM 3990 N N . CYS A 1 34 ? 10.472 -4.302 1.797 1.00 22.21 34 CYS A N 7
ATOM 3991 C CA . CYS A 1 34 ? 9.358 -4.770 0.982 1.00 22.34 34 CYS A CA 7
ATOM 3992 C C . CYS A 1 34 ? 9.297 -6.295 0.966 1.00 70.22 34 CYS A C 7
ATOM 3993 O O . CYS A 1 34 ? 10.197 -6.957 0.450 1.00 52.53 34 CYS A O 7
ATOM 4000 N N . ALA A 1 35 ? 8.229 -6.844 1.537 1.00 30.00 35 ALA A N 7
ATOM 4001 C CA . ALA A 1 35 ? 8.049 -8.290 1.586 1.00 32.41 35 ALA A CA 7
ATOM 4002 C C . ALA A 1 35 ? 6.810 -8.715 0.805 1.00 51.40 35 ALA A C 7
ATOM 4003 O O . ALA A 1 35 ? 6.001 -7.880 0.402 1.00 24.13 35 ALA A O 7
ATOM 4010 N N . TRP A 1 36 ? 6.669 -10.019 0.595 1.00 64.10 36 TRP A N 7
ATOM 4011 C CA . TRP A 1 36 ? 5.527 -10.555 -0.138 1.00 21.42 36 TRP A CA 7
ATOM 4012 C C . TRP A 1 36 ? 4.316 -10.706 0.775 1.00 53.32 36 TRP A C 7
ATOM 4013 O O . TRP A 1 36 ? 4.432 -11.184 1.903 1.00 42.44 36 TRP A O 7
ATOM 4034 N N . ASP A 1 37 ? 3.153 -10.296 0.279 1.00 22.01 37 ASP A N 7
ATOM 4035 C CA . ASP A 1 37 ? 1.918 -10.386 1.051 1.00 5.53 37 ASP A CA 7
ATOM 4036 C C . ASP A 1 37 ? 0.830 -11.098 0.253 1.00 72.23 37 ASP A C 7
ATOM 4037 O O . ASP A 1 37 ? -0.131 -10.475 -0.196 1.00 52.43 37 ASP A O 7
ATOM 4046 N N . GLY A 1 38 ? 0.990 -12.407 0.079 1.00 12.41 38 GLY A N 7
ATOM 4047 C CA . GLY A 1 38 ? 0.013 -13.180 -0.666 1.00 54.10 38 GLY A CA 7
ATOM 4048 C C . GLY A 1 38 ? 0.281 -13.168 -2.158 1.00 71.02 38 GLY A C 7
ATOM 4049 O O . GLY A 1 38 ? -0.611 -13.447 -2.959 1.00 52.03 38 GLY A O 7
ATOM 4053 N N . THR A 1 39 ? 1.515 -12.845 -2.535 1.00 60.34 39 THR A N 7
ATOM 4054 C CA . THR A 1 39 ? 1.897 -12.795 -3.940 1.00 3.40 39 THR A CA 7
ATOM 4055 C C . THR A 1 39 ? 1.561 -14.103 -4.648 1.00 35.33 39 THR A C 7
ATOM 4056 O O . THR A 1 39 ? 1.249 -15.104 -4.005 1.00 73.54 39 THR A O 7
ATOM 4067 N N . PHE A 1 40 ? 1.629 -14.086 -5.974 1.00 52.12 40 PHE A N 7
ATOM 4068 C CA . PHE A 1 40 ? 1.332 -15.271 -6.770 1.00 61.42 40 PHE A CA 7
ATOM 4069 C C . PHE A 1 40 ? 2.573 -16.147 -6.925 1.00 13.33 40 PHE A C 7
ATOM 4070 O O . PHE A 1 40 ? 3.691 -15.644 -7.037 1.00 74.22 40 PHE A O 7
ATOM 4087 N N . SER A 1 41 ? 2.365 -17.459 -6.930 1.00 31.20 41 SER A N 7
ATOM 4088 C CA . SER A 1 41 ? 3.467 -18.407 -7.066 1.00 32.45 41 SER A CA 7
ATOM 4089 C C . SER A 1 41 ? 4.262 -18.135 -8.340 1.00 3.02 41 SER A C 7
ATOM 4090 O O . SER A 1 41 ? 3.736 -17.589 -9.309 1.00 32.42 41 SER A O 7
ATOM 4098 N N . ASP A 1 42 ? 5.533 -18.520 -8.329 1.00 2.52 42 ASP A N 7
ATOM 4099 C CA . ASP A 1 42 ? 6.403 -18.320 -9.482 1.00 70.22 42 ASP A CA 7
ATOM 4100 C C . ASP A 1 42 ? 6.495 -19.591 -10.321 1.00 11.04 42 ASP A C 7
ATOM 4101 O O . ASP A 1 42 ? 6.080 -20.665 -9.886 1.00 73.50 42 ASP A O 7
ATOM 4110 N N . GLY A 1 1 ? 1.054 0.013 -0.304 1.00 73.35 1 GLY A N 8
ATOM 4111 C CA . GLY A 1 1 ? 1.864 -0.002 -1.508 1.00 2.33 1 GLY A CA 8
ATOM 4112 C C . GLY A 1 1 ? 1.215 0.751 -2.652 1.00 31.34 1 GLY A C 8
ATOM 4113 O O . GLY A 1 1 ? 0.017 0.610 -2.898 1.00 60.25 1 GLY A O 8
ATOM 4117 N N . VAL A 1 2 ? 2.008 1.555 -3.354 1.00 70.13 2 VAL A N 8
ATOM 4118 C CA . VAL A 1 2 ? 1.503 2.333 -4.479 1.00 53.31 2 VAL A CA 8
ATOM 4119 C C . VAL A 1 2 ? 1.972 1.750 -5.807 1.00 34.24 2 VAL A C 8
ATOM 4120 O O . VAL A 1 2 ? 3.091 1.248 -5.914 1.00 71.14 2 VAL A O 8
ATOM 4133 N N . ASP A 1 3 ? 1.111 1.818 -6.815 1.00 63.22 3 ASP A N 8
ATOM 4134 C CA . ASP A 1 3 ? 1.437 1.297 -8.137 1.00 75.34 3 ASP A CA 8
ATOM 4135 C C . ASP A 1 3 ? 2.106 2.367 -8.993 1.00 41.44 3 ASP A C 8
ATOM 4136 O O . ASP A 1 3 ? 1.485 2.944 -9.885 1.00 20.14 3 ASP A O 8
ATOM 4145 N N . LYS A 1 4 ? 3.380 2.630 -8.714 1.00 12.50 4 LYS A N 8
ATOM 4146 C CA . LYS A 1 4 ? 4.135 3.631 -9.458 1.00 4.13 4 LYS A CA 8
ATOM 4147 C C . LYS A 1 4 ? 5.326 2.997 -10.168 1.00 54.13 4 LYS A C 8
ATOM 4148 O O . LYS A 1 4 ? 5.833 1.948 -9.767 1.00 33.14 4 LYS A O 8
ATOM 4167 N N . PRO A 1 5 ? 5.789 3.648 -11.246 1.00 2.03 5 PRO A N 8
ATOM 4168 C CA . PRO A 1 5 ? 6.928 3.165 -12.033 1.00 51.35 5 PRO A CA 8
ATOM 4169 C C . PRO A 1 5 ? 8.247 3.283 -11.276 1.00 70.01 5 PRO A C 8
ATOM 4170 O O . PRO A 1 5 ? 8.718 4.385 -10.996 1.00 54.12 5 PRO A O 8
ATOM 4181 N N . GLY A 1 6 ? 8.840 2.140 -10.945 1.00 31.40 6 GLY A N 8
ATOM 4182 C CA . GLY A 1 6 ? 10.099 2.137 -10.224 1.00 62.51 6 GLY A CA 8
ATOM 4183 C C . GLY A 1 6 ? 9.932 1.741 -8.770 1.00 63.54 6 GLY A C 8
ATOM 4184 O O . GLY A 1 6 ? 10.840 1.930 -7.960 1.00 40.02 6 GLY A O 8
ATOM 4188 N N . CYS A 1 7 ? 8.770 1.191 -8.437 1.00 4.41 7 CYS A N 8
ATOM 4189 C CA . CYS A 1 7 ? 8.485 0.768 -7.071 1.00 34.13 7 CYS A CA 8
ATOM 4190 C C . CYS A 1 7 ? 9.591 -0.141 -6.543 1.00 65.41 7 CYS A C 8
ATOM 4191 O O . CYS A 1 7 ? 10.150 -0.952 -7.282 1.00 65.44 7 CYS A O 8
ATOM 4198 N N . ARG A 1 8 ? 9.901 0.000 -5.257 1.00 32.04 8 ARG A N 8
ATOM 4199 C CA . ARG A 1 8 ? 10.941 -0.807 -4.629 1.00 3.22 8 ARG A CA 8
ATOM 4200 C C . ARG A 1 8 ? 10.623 -2.294 -4.753 1.00 13.52 8 ARG A C 8
ATOM 4201 O O . ARG A 1 8 ? 9.476 -2.677 -4.992 1.00 31.34 8 ARG A O 8
ATOM 4222 N N . TYR A 1 9 ? 11.644 -3.128 -4.588 1.00 62.32 9 TYR A N 8
ATOM 4223 C CA . TYR A 1 9 ? 11.473 -4.574 -4.683 1.00 43.15 9 TYR A CA 8
ATOM 4224 C C . TYR A 1 9 ? 11.813 -5.250 -3.360 1.00 72.01 9 TYR A C 8
ATOM 4225 O O . TYR A 1 9 ? 12.035 -4.585 -2.346 1.00 3.33 9 TYR A O 8
ATOM 4243 N N . LEU A 1 10 ? 11.855 -6.578 -3.376 1.00 61.11 10 LEU A N 8
ATOM 4244 C CA . LEU A 1 10 ? 12.169 -7.348 -2.176 1.00 11.12 10 LEU A CA 8
ATOM 4245 C C . LEU A 1 10 ? 13.456 -6.847 -1.530 1.00 4.44 10 LEU A C 8
ATOM 4246 O O . LEU A 1 10 ? 14.440 -6.569 -2.215 1.00 42.34 10 LEU A O 8
ATOM 4262 N N . PHE A 1 11 ? 13.440 -6.736 -0.205 1.00 10.15 11 PHE A N 8
ATOM 4263 C CA . PHE A 1 11 ? 14.607 -6.268 0.535 1.00 1.35 11 PHE A CA 8
ATOM 4264 C C . PHE A 1 11 ? 15.128 -4.955 -0.041 1.00 34.13 11 PHE A C 8
ATOM 4265 O O . PHE A 1 11 ? 16.311 -4.825 -0.350 1.00 34.10 11 PHE A O 8
ATOM 4282 N N . GLY A 1 12 ? 14.232 -3.982 -0.184 1.00 43.34 12 GLY A N 8
ATOM 4283 C CA . GLY A 1 12 ? 14.619 -2.691 -0.722 1.00 13.25 12 GLY A CA 8
ATOM 4284 C C . GLY A 1 12 ? 15.017 -1.707 0.361 1.00 4.25 12 GLY A C 8
ATOM 4285 O O . GLY A 1 12 ? 15.824 -0.808 0.126 1.00 1.11 12 GLY A O 8
ATOM 4289 N N . GLY A 1 13 ? 14.446 -1.874 1.549 1.00 63.34 13 GLY A N 8
ATOM 4290 C CA . GLY A 1 13 ? 14.757 -0.984 2.653 1.00 11.01 13 GLY A CA 8
ATOM 4291 C C . GLY A 1 13 ? 13.802 0.191 2.738 1.00 2.21 13 GLY A C 8
ATOM 4292 O O . GLY A 1 13 ? 14.226 1.332 2.912 1.00 33.50 13 GLY A O 8
ATOM 4296 N N . CYS A 1 14 ? 12.510 -0.089 2.611 1.00 35.45 14 CYS A N 8
ATOM 4297 C CA . CYS A 1 14 ? 11.491 0.953 2.671 1.00 60.31 14 CYS A CA 8
ATOM 4298 C C . CYS A 1 14 ? 11.289 1.433 4.105 1.00 61.45 14 CYS A C 8
ATOM 4299 O O . CYS A 1 14 ? 11.986 0.999 5.022 1.00 63.15 14 CYS A O 8
ATOM 4306 N N . LYS A 1 15 ? 10.328 2.331 4.292 1.00 43.11 15 LYS A N 8
ATOM 4307 C CA . LYS A 1 15 ? 10.030 2.869 5.614 1.00 21.03 15 LYS A CA 8
ATOM 4308 C C . LYS A 1 15 ? 8.529 3.086 5.788 1.00 52.32 15 LYS A C 8
ATOM 4309 O O . LYS A 1 15 ? 7.968 2.785 6.841 1.00 12.24 15 LYS A O 8
ATOM 4328 N N . SER A 1 16 ? 7.887 3.606 4.748 1.00 31.15 16 SER A N 8
ATOM 4329 C CA . SER A 1 16 ? 6.452 3.863 4.787 1.00 73.51 16 SER A CA 8
ATOM 4330 C C . SER A 1 16 ? 5.674 2.696 4.190 1.00 72.44 16 SER A C 8
ATOM 4331 O O . SER A 1 16 ? 6.150 2.022 3.277 1.00 35.44 16 SER A O 8
ATOM 4339 N N . ASP A 1 17 ? 4.474 2.464 4.712 1.00 22.42 17 ASP A N 8
ATOM 4340 C CA . ASP A 1 17 ? 3.628 1.378 4.230 1.00 53.32 17 ASP A CA 8
ATOM 4341 C C . ASP A 1 17 ? 3.486 1.431 2.712 1.00 34.25 17 ASP A C 8
ATOM 4342 O O . ASP A 1 17 ? 3.761 0.453 2.018 1.00 71.43 17 ASP A O 8
ATOM 4351 N N . ASP A 1 18 ? 3.055 2.581 2.204 1.00 4.34 18 ASP A N 8
ATOM 4352 C CA . ASP A 1 18 ? 2.876 2.763 0.768 1.00 14.24 18 ASP A CA 8
ATOM 4353 C C . ASP A 1 18 ? 4.168 3.244 0.117 1.00 60.12 18 ASP A C 8
ATOM 4354 O O . ASP A 1 18 ? 4.182 4.254 -0.587 1.00 23.40 18 ASP A O 8
ATOM 4363 N N . ASP A 1 19 ? 5.253 2.515 0.357 1.00 41.21 19 ASP A N 8
ATOM 4364 C CA . ASP A 1 19 ? 6.552 2.866 -0.207 1.00 22.04 19 ASP A CA 8
ATOM 4365 C C . ASP A 1 19 ? 6.910 1.940 -1.364 1.00 43.55 19 ASP A C 8
ATOM 4366 O O . ASP A 1 19 ? 7.592 2.343 -2.308 1.00 0.45 19 ASP A O 8
ATOM 4375 N N . CYS A 1 20 ? 6.449 0.696 -1.285 1.00 55.04 20 CYS A N 8
ATOM 4376 C CA . CYS A 1 20 ? 6.723 -0.290 -2.325 1.00 34.24 20 CYS A CA 8
ATOM 4377 C C . CYS A 1 20 ? 5.473 -0.561 -3.159 1.00 43.51 20 CYS A C 8
ATOM 4378 O O . CYS A 1 20 ? 4.402 -0.015 -2.889 1.00 60.04 20 CYS A O 8
ATOM 4385 N N . CYS A 1 21 ? 5.618 -1.408 -4.172 1.00 43.30 21 CYS A N 8
ATOM 4386 C CA . CYS A 1 21 ? 4.504 -1.753 -5.046 1.00 61.30 21 CYS A CA 8
ATOM 4387 C C . CYS A 1 21 ? 3.278 -2.152 -4.231 1.00 35.52 21 CYS A C 8
ATOM 4388 O O . CYS A 1 21 ? 3.360 -2.435 -3.035 1.00 3.21 21 CYS A O 8
ATOM 4395 N N . PRO A 1 22 ? 2.109 -2.177 -4.892 1.00 41.01 22 PRO A N 8
ATOM 4396 C CA . PRO A 1 22 ? 0.844 -2.541 -4.250 1.00 14.32 22 PRO A CA 8
ATOM 4397 C C . PRO A 1 22 ? 0.781 -4.021 -3.889 1.00 1.45 22 PRO A C 8
ATOM 4398 O O . PRO A 1 22 ? -0.089 -4.448 -3.129 1.00 42.54 22 PRO A O 8
ATOM 4409 N N . ARG A 1 23 ? 1.711 -4.798 -4.434 1.00 23.43 23 ARG A N 8
ATOM 4410 C CA . ARG A 1 23 ? 1.762 -6.231 -4.169 1.00 62.44 23 ARG A CA 8
ATOM 4411 C C . ARG A 1 23 ? 2.653 -6.531 -2.969 1.00 31.54 23 ARG A C 8
ATOM 4412 O O . ARG A 1 23 ? 2.418 -7.487 -2.229 1.00 12.45 23 ARG A O 8
ATOM 4433 N N . LEU A 1 24 ? 3.679 -5.708 -2.779 1.00 63.12 24 LEU A N 8
ATOM 4434 C CA . LEU A 1 24 ? 4.608 -5.885 -1.669 1.00 72.05 24 LEU A CA 8
ATOM 4435 C C . LEU A 1 24 ? 4.068 -5.234 -0.398 1.00 62.24 24 LEU A C 8
ATOM 4436 O O . LEU A 1 24 ? 3.077 -4.506 -0.434 1.00 10.13 24 LEU A O 8
ATOM 4452 N N . GLY A 1 25 ? 4.728 -5.503 0.723 1.00 74.32 25 GLY A N 8
ATOM 4453 C CA . GLY A 1 25 ? 4.301 -4.935 1.989 1.00 11.32 25 GLY A CA 8
ATOM 4454 C C . GLY A 1 25 ? 5.461 -4.670 2.926 1.00 72.34 25 GLY A C 8
ATOM 4455 O O . GLY A 1 25 ? 6.281 -5.553 3.179 1.00 71.33 25 GLY A O 8
ATOM 4459 N N . CYS A 1 26 ? 5.534 -3.447 3.445 1.00 21.01 26 CYS A N 8
ATOM 4460 C CA . CYS A 1 26 ? 6.604 -3.066 4.359 1.00 12.51 26 CYS A CA 8
ATOM 4461 C C . CYS A 1 26 ? 6.367 -3.651 5.748 1.00 73.14 26 CYS A C 8
ATOM 4462 O O . CYS A 1 26 ? 5.227 -3.801 6.186 1.00 23.35 26 CYS A O 8
ATOM 4469 N N . LYS A 1 27 ? 7.455 -3.981 6.437 1.00 11.34 27 LYS A N 8
ATOM 4470 C CA . LYS A 1 27 ? 7.368 -4.550 7.777 1.00 60.20 27 LYS A CA 8
ATOM 4471 C C . LYS A 1 27 ? 7.588 -3.476 8.838 1.00 51.35 27 LYS A C 8
ATOM 4472 O O . LYS A 1 27 ? 8.047 -2.375 8.536 1.00 43.45 27 LYS A O 8
ATOM 4491 N N . GLY A 1 28 ? 7.259 -3.804 10.084 1.00 42.41 28 GLY A N 8
ATOM 4492 C CA . GLY A 1 28 ? 7.429 -2.857 11.171 1.00 43.31 28 GLY A CA 8
ATOM 4493 C C . GLY A 1 28 ? 8.884 -2.507 11.412 1.00 4.24 28 GLY A C 8
ATOM 4494 O O . GLY A 1 28 ? 9.743 -2.779 10.573 1.00 62.15 28 GLY A O 8
ATOM 4498 N N . LYS A 1 29 ? 9.162 -1.901 12.561 1.00 31.51 29 LYS A N 8
ATOM 4499 C CA . LYS A 1 29 ? 10.522 -1.511 12.912 1.00 34.51 29 LYS A CA 8
ATOM 4500 C C . LYS A 1 29 ? 11.463 -2.710 12.852 1.00 30.44 29 LYS A C 8
ATOM 4501 O O . LYS A 1 29 ? 11.032 -3.839 12.626 1.00 41.25 29 LYS A O 8
ATOM 4520 N N . GLY A 1 30 ? 12.753 -2.455 13.056 1.00 21.11 30 GLY A N 8
ATOM 4521 C CA . GLY A 1 30 ? 13.734 -3.523 13.022 1.00 64.21 30 GLY A CA 8
ATOM 4522 C C . GLY A 1 30 ? 14.201 -3.837 11.615 1.00 44.42 30 GLY A C 8
ATOM 4523 O O . GLY A 1 30 ? 15.381 -3.682 11.296 1.00 41.43 30 GLY A O 8
ATOM 4527 N N . HIS A 1 31 ? 13.276 -4.282 10.771 1.00 62.03 31 HIS A N 8
ATOM 4528 C CA . HIS A 1 31 ? 13.600 -4.617 9.389 1.00 51.20 31 HIS A CA 8
ATOM 4529 C C . HIS A 1 31 ? 12.559 -4.045 8.431 1.00 52.51 31 HIS A C 8
ATOM 4530 O O . HIS A 1 31 ? 11.632 -4.742 8.018 1.00 70.53 31 HIS A O 8
ATOM 4544 N N . ASP A 1 32 ? 12.719 -2.774 8.084 1.00 3.31 32 ASP A N 8
ATOM 4545 C CA . ASP A 1 32 ? 11.794 -2.107 7.174 1.00 72.02 32 ASP A CA 8
ATOM 4546 C C . ASP A 1 32 ? 12.168 -2.381 5.721 1.00 71.05 32 ASP A C 8
ATOM 4547 O O . ASP A 1 32 ? 13.055 -1.732 5.165 1.00 44.52 32 ASP A O 8
ATOM 4556 N N . TYR A 1 33 ? 11.488 -3.344 5.111 1.00 54.21 33 TYR A N 8
ATOM 4557 C CA . TYR A 1 33 ? 11.752 -3.706 3.723 1.00 62.24 33 TYR A CA 8
ATOM 4558 C C . TYR A 1 33 ? 10.489 -4.233 3.048 1.00 25.00 33 TYR A C 8
ATOM 4559 O O . TYR A 1 33 ? 9.515 -4.582 3.714 1.00 54.12 33 TYR A O 8
ATOM 4577 N N . CYS A 1 34 ? 10.515 -4.288 1.721 1.00 22.21 34 CYS A N 8
ATOM 4578 C CA . CYS A 1 34 ? 9.376 -4.774 0.953 1.00 22.34 34 CYS A CA 8
ATOM 4579 C C . CYS A 1 34 ? 9.285 -6.294 1.014 1.00 70.22 34 CYS A C 8
ATOM 4580 O O . CYS A 1 34 ? 10.158 -6.999 0.507 1.00 52.53 34 CYS A O 8
ATOM 4587 N N . ALA A 1 35 ? 8.224 -6.795 1.638 1.00 30.00 35 ALA A N 8
ATOM 4588 C CA . ALA A 1 35 ? 8.018 -8.233 1.763 1.00 32.41 35 ALA A CA 8
ATOM 4589 C C . ALA A 1 35 ? 6.720 -8.663 1.089 1.00 51.40 35 ALA A C 8
ATOM 4590 O O . ALA A 1 35 ? 5.687 -8.009 1.237 1.00 24.13 35 ALA A O 8
ATOM 4597 N N . TRP A 1 36 ? 6.779 -9.764 0.351 1.00 64.10 36 TRP A N 8
ATOM 4598 C CA . TRP A 1 36 ? 5.607 -10.281 -0.347 1.00 21.42 36 TRP A CA 8
ATOM 4599 C C . TRP A 1 36 ? 4.421 -10.411 0.603 1.00 53.32 36 TRP A C 8
ATOM 4600 O O . TRP A 1 36 ? 4.584 -10.789 1.765 1.00 42.44 36 TRP A O 8
ATOM 4621 N N . ASP A 1 37 ? 3.232 -10.100 0.104 1.00 22.01 37 ASP A N 8
ATOM 4622 C CA . ASP A 1 37 ? 2.018 -10.185 0.910 1.00 5.53 37 ASP A CA 8
ATOM 4623 C C . ASP A 1 37 ? 0.788 -10.353 0.023 1.00 72.23 37 ASP A C 8
ATOM 4624 O O . ASP A 1 37 ? 0.407 -9.439 -0.708 1.00 52.43 37 ASP A O 8
ATOM 4633 N N . GLY A 1 38 ? 0.170 -11.529 0.092 1.00 12.41 38 GLY A N 8
ATOM 4634 C CA . GLY A 1 38 ? -1.008 -11.796 -0.709 1.00 54.10 38 GLY A CA 8
ATOM 4635 C C . GLY A 1 38 ? -0.672 -12.433 -2.042 1.00 71.02 38 GLY A C 8
ATOM 4636 O O . GLY A 1 38 ? -1.471 -12.395 -2.979 1.00 52.03 38 GLY A O 8
ATOM 4640 N N . THR A 1 39 ? 0.517 -13.022 -2.131 1.00 60.34 39 THR A N 8
ATOM 4641 C CA . THR A 1 39 ? 0.961 -13.669 -3.360 1.00 3.40 39 THR A CA 8
ATOM 4642 C C . THR A 1 39 ? 0.303 -15.032 -3.532 1.00 35.33 39 THR A C 8
ATOM 4643 O O . THR A 1 39 ? -0.074 -15.678 -2.555 1.00 73.54 39 THR A O 8
ATOM 4654 N N . PHE A 1 40 ? 0.169 -15.465 -4.781 1.00 52.12 40 PHE A N 8
ATOM 4655 C CA . PHE A 1 40 ? -0.444 -16.755 -5.081 1.00 61.42 40 PHE A CA 8
ATOM 4656 C C . PHE A 1 40 ? 0.551 -17.892 -4.870 1.00 13.33 40 PHE A C 8
ATOM 4657 O O . PHE A 1 40 ? 1.752 -17.725 -5.077 1.00 74.22 40 PHE A O 8
ATOM 4674 N N . SER A 1 41 ? 0.040 -19.048 -4.458 1.00 31.20 41 SER A N 8
ATOM 4675 C CA . SER A 1 41 ? 0.884 -20.212 -4.215 1.00 32.45 41 SER A CA 8
ATOM 4676 C C . SER A 1 41 ? 1.153 -20.968 -5.512 1.00 3.02 41 SER A C 8
ATOM 4677 O O . SER A 1 41 ? 0.422 -20.823 -6.492 1.00 32.42 41 SER A O 8
ATOM 4685 N N . ASP A 1 42 ? 2.208 -21.776 -5.511 1.00 2.52 42 ASP A N 8
ATOM 4686 C CA . ASP A 1 42 ? 2.574 -22.556 -6.687 1.00 70.22 42 ASP A CA 8
ATOM 4687 C C . ASP A 1 42 ? 1.899 -23.925 -6.663 1.00 11.04 42 ASP A C 8
ATOM 4688 O O . ASP A 1 42 ? 2.382 -24.877 -7.276 1.00 73.50 42 ASP A O 8
ATOM 4697 N N . GLY A 1 1 ? 1.188 -0.024 -0.221 1.00 73.35 1 GLY A N 9
ATOM 4698 C CA . GLY A 1 1 ? 1.946 -0.009 -1.459 1.00 2.33 1 GLY A CA 9
ATOM 4699 C C . GLY A 1 1 ? 1.227 0.729 -2.571 1.00 31.34 1 GLY A C 9
ATOM 4700 O O . GLY A 1 1 ? 0.003 0.656 -2.684 1.00 60.25 1 GLY A O 9
ATOM 4704 N N . VAL A 1 2 ? 1.989 1.444 -3.394 1.00 70.13 2 VAL A N 9
ATOM 4705 C CA . VAL A 1 2 ? 1.416 2.201 -4.502 1.00 53.31 2 VAL A CA 9
ATOM 4706 C C . VAL A 1 2 ? 1.900 1.658 -5.843 1.00 34.24 2 VAL A C 9
ATOM 4707 O O . VAL A 1 2 ? 3.048 1.234 -5.975 1.00 71.14 2 VAL A O 9
ATOM 4720 N N . ASP A 1 3 ? 1.017 1.679 -6.834 1.00 63.22 3 ASP A N 9
ATOM 4721 C CA . ASP A 1 3 ? 1.353 1.191 -8.167 1.00 75.34 3 ASP A CA 9
ATOM 4722 C C . ASP A 1 3 ? 2.041 2.279 -8.985 1.00 41.44 3 ASP A C 9
ATOM 4723 O O . ASP A 1 3 ? 1.454 2.841 -9.910 1.00 20.14 3 ASP A O 9
ATOM 4732 N N . LYS A 1 4 ? 3.290 2.573 -8.639 1.00 12.50 4 LYS A N 9
ATOM 4733 C CA . LYS A 1 4 ? 4.060 3.593 -9.341 1.00 4.13 4 LYS A CA 9
ATOM 4734 C C . LYS A 1 4 ? 5.254 2.974 -10.060 1.00 54.13 4 LYS A C 9
ATOM 4735 O O . LYS A 1 4 ? 5.756 1.915 -9.683 1.00 33.14 4 LYS A O 9
ATOM 4754 N N . PRO A 1 5 ? 5.723 3.649 -11.120 1.00 2.03 5 PRO A N 9
ATOM 4755 C CA . PRO A 1 5 ? 6.864 3.184 -11.913 1.00 51.35 5 PRO A CA 9
ATOM 4756 C C . PRO A 1 5 ? 8.180 3.282 -11.148 1.00 70.01 5 PRO A C 9
ATOM 4757 O O . PRO A 1 5 ? 8.594 4.367 -10.741 1.00 54.12 5 PRO A O 9
ATOM 4768 N N . GLY A 1 6 ? 8.833 2.139 -10.956 1.00 31.40 6 GLY A N 9
ATOM 4769 C CA . GLY A 1 6 ? 10.094 2.119 -10.240 1.00 62.51 6 GLY A CA 9
ATOM 4770 C C . GLY A 1 6 ? 9.930 1.718 -8.787 1.00 63.54 6 GLY A C 9
ATOM 4771 O O . GLY A 1 6 ? 10.843 1.897 -7.978 1.00 40.02 6 GLY A O 9
ATOM 4775 N N . CYS A 1 7 ? 8.764 1.177 -8.452 1.00 4.41 7 CYS A N 9
ATOM 4776 C CA . CYS A 1 7 ? 8.481 0.752 -7.086 1.00 34.13 7 CYS A CA 9
ATOM 4777 C C . CYS A 1 7 ? 9.593 -0.148 -6.555 1.00 65.41 7 CYS A C 9
ATOM 4778 O O . CYS A 1 7 ? 10.161 -0.952 -7.294 1.00 65.44 7 CYS A O 9
ATOM 4785 N N . ARG A 1 8 ? 9.897 -0.007 -5.269 1.00 32.04 8 ARG A N 9
ATOM 4786 C CA . ARG A 1 8 ? 10.940 -0.807 -4.639 1.00 3.22 8 ARG A CA 9
ATOM 4787 C C . ARG A 1 8 ? 10.626 -2.295 -4.751 1.00 13.52 8 ARG A C 9
ATOM 4788 O O . ARG A 1 8 ? 9.482 -2.683 -4.982 1.00 31.34 8 ARG A O 9
ATOM 4809 N N . TYR A 1 9 ? 11.651 -3.125 -4.585 1.00 62.32 9 TYR A N 9
ATOM 4810 C CA . TYR A 1 9 ? 11.486 -4.571 -4.671 1.00 43.15 9 TYR A CA 9
ATOM 4811 C C . TYR A 1 9 ? 11.834 -5.239 -3.344 1.00 72.01 9 TYR A C 9
ATOM 4812 O O . TYR A 1 9 ? 12.058 -4.566 -2.336 1.00 3.33 9 TYR A O 9
ATOM 4830 N N . LEU A 1 10 ? 11.878 -6.566 -3.351 1.00 61.11 10 LEU A N 9
ATOM 4831 C CA . LEU A 1 10 ? 12.201 -7.328 -2.148 1.00 11.12 10 LEU A CA 9
ATOM 4832 C C . LEU A 1 10 ? 13.484 -6.813 -1.506 1.00 4.44 10 LEU A C 9
ATOM 4833 O O . LEU A 1 10 ? 14.467 -6.534 -2.192 1.00 42.34 10 LEU A O 9
ATOM 4849 N N . PHE A 1 11 ? 13.469 -6.691 -0.182 1.00 10.15 11 PHE A N 9
ATOM 4850 C CA . PHE A 1 11 ? 14.633 -6.210 0.555 1.00 1.35 11 PHE A CA 9
ATOM 4851 C C . PHE A 1 11 ? 15.140 -4.895 -0.028 1.00 34.13 11 PHE A C 9
ATOM 4852 O O . PHE A 1 11 ? 16.319 -4.758 -0.350 1.00 34.10 11 PHE A O 9
ATOM 4869 N N . GLY A 1 12 ? 14.238 -3.926 -0.159 1.00 43.34 12 GLY A N 9
ATOM 4870 C CA . GLY A 1 12 ? 14.612 -2.633 -0.704 1.00 13.25 12 GLY A CA 9
ATOM 4871 C C . GLY A 1 12 ? 15.007 -1.643 0.375 1.00 4.25 12 GLY A C 9
ATOM 4872 O O . GLY A 1 12 ? 15.807 -0.741 0.136 1.00 1.11 12 GLY A O 9
ATOM 4876 N N . GLY A 1 13 ? 14.441 -1.812 1.566 1.00 63.34 13 GLY A N 9
ATOM 4877 C CA . GLY A 1 13 ? 14.749 -0.916 2.667 1.00 11.01 13 GLY A CA 9
ATOM 4878 C C . GLY A 1 13 ? 13.791 0.257 2.745 1.00 2.21 13 GLY A C 9
ATOM 4879 O O . GLY A 1 13 ? 14.213 1.401 2.919 1.00 33.50 13 GLY A O 9
ATOM 4883 N N . CYS A 1 14 ? 12.500 -0.026 2.615 1.00 35.45 14 CYS A N 9
ATOM 4884 C CA . CYS A 1 14 ? 11.480 1.015 2.670 1.00 60.31 14 CYS A CA 9
ATOM 4885 C C . CYS A 1 14 ? 11.263 1.487 4.104 1.00 61.45 14 CYS A C 9
ATOM 4886 O O . CYS A 1 14 ? 11.917 1.013 5.033 1.00 63.15 14 CYS A O 9
ATOM 4893 N N . LYS A 1 15 ? 10.336 2.424 4.278 1.00 43.11 15 LYS A N 9
ATOM 4894 C CA . LYS A 1 15 ? 10.029 2.961 5.599 1.00 21.03 15 LYS A CA 9
ATOM 4895 C C . LYS A 1 15 ? 8.527 3.177 5.763 1.00 52.32 15 LYS A C 9
ATOM 4896 O O . LYS A 1 15 ? 7.959 2.881 6.813 1.00 12.24 15 LYS A O 9
ATOM 4915 N N . SER A 1 16 ? 7.891 3.694 4.715 1.00 31.15 16 SER A N 9
ATOM 4916 C CA . SER A 1 16 ? 6.457 3.952 4.744 1.00 73.51 16 SER A CA 9
ATOM 4917 C C . SER A 1 16 ? 5.682 2.780 4.148 1.00 72.44 16 SER A C 9
ATOM 4918 O O . SER A 1 16 ? 6.172 2.086 3.257 1.00 35.44 16 SER A O 9
ATOM 4926 N N . ASP A 1 17 ? 4.470 2.566 4.648 1.00 22.42 17 ASP A N 9
ATOM 4927 C CA . ASP A 1 17 ? 3.625 1.479 4.165 1.00 53.32 17 ASP A CA 9
ATOM 4928 C C . ASP A 1 17 ? 3.510 1.514 2.644 1.00 34.25 17 ASP A C 9
ATOM 4929 O O . ASP A 1 17 ? 3.789 0.525 1.968 1.00 71.43 17 ASP A O 9
ATOM 4938 N N . ASP A 1 18 ? 3.095 2.660 2.115 1.00 4.34 18 ASP A N 9
ATOM 4939 C CA . ASP A 1 18 ? 2.943 2.825 0.674 1.00 14.24 18 ASP A CA 9
ATOM 4940 C C . ASP A 1 18 ? 4.251 3.283 0.038 1.00 60.12 18 ASP A C 9
ATOM 4941 O O . ASP A 1 18 ? 4.290 4.293 -0.668 1.00 23.40 18 ASP A O 9
ATOM 4950 N N . ASP A 1 19 ? 5.320 2.538 0.293 1.00 41.21 19 ASP A N 9
ATOM 4951 C CA . ASP A 1 19 ? 6.632 2.868 -0.254 1.00 22.04 19 ASP A CA 9
ATOM 4952 C C . ASP A 1 19 ? 6.990 1.934 -1.406 1.00 43.55 19 ASP A C 9
ATOM 4953 O O . ASP A 1 19 ? 7.692 2.323 -2.340 1.00 0.45 19 ASP A O 9
ATOM 4962 N N . CYS A 1 20 ? 6.506 0.698 -1.332 1.00 55.04 20 CYS A N 9
ATOM 4963 C CA . CYS A 1 20 ? 6.776 -0.293 -2.365 1.00 34.24 20 CYS A CA 9
ATOM 4964 C C . CYS A 1 20 ? 5.521 -0.580 -3.184 1.00 43.51 20 CYS A C 9
ATOM 4965 O O . CYS A 1 20 ? 4.449 -0.041 -2.909 1.00 60.04 20 CYS A O 9
ATOM 4972 N N . CYS A 1 21 ? 5.663 -1.434 -4.194 1.00 43.30 21 CYS A N 9
ATOM 4973 C CA . CYS A 1 21 ? 4.542 -1.794 -5.055 1.00 61.30 21 CYS A CA 9
ATOM 4974 C C . CYS A 1 21 ? 3.325 -2.190 -4.224 1.00 35.52 21 CYS A C 9
ATOM 4975 O O . CYS A 1 21 ? 3.417 -2.446 -3.024 1.00 3.21 21 CYS A O 9
ATOM 4982 N N . PRO A 1 22 ? 2.154 -2.241 -4.878 1.00 41.01 22 PRO A N 9
ATOM 4983 C CA . PRO A 1 22 ? 0.896 -2.606 -4.222 1.00 14.32 22 PRO A CA 9
ATOM 4984 C C . PRO A 1 22 ? 0.853 -4.078 -3.828 1.00 1.45 22 PRO A C 9
ATOM 4985 O O . PRO A 1 22 ? 0.039 -4.485 -2.999 1.00 42.54 22 PRO A O 9
ATOM 4996 N N . ARG A 1 23 ? 1.733 -4.872 -4.427 1.00 23.43 23 ARG A N 9
ATOM 4997 C CA . ARG A 1 23 ? 1.795 -6.300 -4.139 1.00 62.44 23 ARG A CA 9
ATOM 4998 C C . ARG A 1 23 ? 2.688 -6.573 -2.934 1.00 31.54 23 ARG A C 9
ATOM 4999 O O . ARG A 1 23 ? 2.465 -7.526 -2.185 1.00 12.45 23 ARG A O 9
ATOM 5020 N N . LEU A 1 24 ? 3.701 -5.733 -2.752 1.00 63.12 24 LEU A N 9
ATOM 5021 C CA . LEU A 1 24 ? 4.630 -5.884 -1.637 1.00 72.05 24 LEU A CA 9
ATOM 5022 C C . LEU A 1 24 ? 4.082 -5.221 -0.377 1.00 62.24 24 LEU A C 9
ATOM 5023 O O . LEU A 1 24 ? 3.083 -4.502 -0.427 1.00 10.13 24 LEU A O 9
ATOM 5039 N N . GLY A 1 25 ? 4.742 -5.464 0.751 1.00 74.32 25 GLY A N 9
ATOM 5040 C CA . GLY A 1 25 ? 4.308 -4.882 2.007 1.00 11.32 25 GLY A CA 9
ATOM 5041 C C . GLY A 1 25 ? 5.464 -4.595 2.943 1.00 72.34 25 GLY A C 9
ATOM 5042 O O . GLY A 1 25 ? 6.298 -5.464 3.196 1.00 71.33 25 GLY A O 9
ATOM 5046 N N . CYS A 1 26 ? 5.514 -3.371 3.460 1.00 21.01 26 CYS A N 9
ATOM 5047 C CA . CYS A 1 26 ? 6.577 -2.970 4.373 1.00 12.51 26 CYS A CA 9
ATOM 5048 C C . CYS A 1 26 ? 6.323 -3.511 5.776 1.00 73.14 26 CYS A C 9
ATOM 5049 O O . CYS A 1 26 ? 5.187 -3.529 6.250 1.00 23.35 26 CYS A O 9
ATOM 5056 N N . LYS A 1 27 ? 7.388 -3.951 6.437 1.00 11.34 27 LYS A N 9
ATOM 5057 C CA . LYS A 1 27 ? 7.282 -4.493 7.787 1.00 60.20 27 LYS A CA 9
ATOM 5058 C C . LYS A 1 27 ? 7.588 -3.420 8.828 1.00 51.35 27 LYS A C 9
ATOM 5059 O O . LYS A 1 27 ? 8.088 -2.345 8.498 1.00 43.45 27 LYS A O 9
ATOM 5078 N N . GLY A 1 28 ? 7.286 -3.721 10.088 1.00 42.41 28 GLY A N 9
ATOM 5079 C CA . GLY A 1 28 ? 7.537 -2.773 11.157 1.00 43.31 28 GLY A CA 9
ATOM 5080 C C . GLY A 1 28 ? 9.016 -2.568 11.414 1.00 4.24 28 GLY A C 9
ATOM 5081 O O . GLY A 1 28 ? 9.853 -2.930 10.588 1.00 62.15 28 GLY A O 9
ATOM 5085 N N . LYS A 1 29 ? 9.339 -1.981 12.562 1.00 31.51 29 LYS A N 9
ATOM 5086 C CA . LYS A 1 29 ? 10.727 -1.726 12.926 1.00 34.51 29 LYS A CA 9
ATOM 5087 C C . LYS A 1 29 ? 11.562 -2.998 12.818 1.00 30.44 29 LYS A C 9
ATOM 5088 O O . LYS A 1 29 ? 11.025 -4.090 12.632 1.00 41.25 29 LYS A O 9
ATOM 5107 N N . GLY A 1 30 ? 12.877 -2.850 12.934 1.00 21.11 30 GLY A N 9
ATOM 5108 C CA . GLY A 1 30 ? 13.765 -3.996 12.847 1.00 64.21 30 GLY A CA 9
ATOM 5109 C C . GLY A 1 30 ? 14.157 -4.318 11.418 1.00 44.42 30 GLY A C 9
ATOM 5110 O O . GLY A 1 30 ? 15.319 -4.171 11.038 1.00 41.43 30 GLY A O 9
ATOM 5114 N N . HIS A 1 31 ? 13.186 -4.759 10.624 1.00 62.03 31 HIS A N 9
ATOM 5115 C CA . HIS A 1 31 ? 13.437 -5.104 9.230 1.00 51.20 31 HIS A CA 9
ATOM 5116 C C . HIS A 1 31 ? 12.458 -4.384 8.307 1.00 52.51 31 HIS A C 9
ATOM 5117 O O . HIS A 1 31 ? 11.528 -4.993 7.777 1.00 70.53 31 HIS A O 9
ATOM 5131 N N . ASP A 1 32 ? 12.672 -3.087 8.122 1.00 3.31 32 ASP A N 9
ATOM 5132 C CA . ASP A 1 32 ? 11.809 -2.284 7.264 1.00 72.02 32 ASP A CA 9
ATOM 5133 C C . ASP A 1 32 ? 12.173 -2.476 5.795 1.00 71.05 32 ASP A C 9
ATOM 5134 O O . ASP A 1 32 ? 13.063 -1.804 5.273 1.00 44.52 32 ASP A O 9
ATOM 5143 N N . TYR A 1 33 ? 11.481 -3.397 5.135 1.00 54.21 33 TYR A N 9
ATOM 5144 C CA . TYR A 1 33 ? 11.733 -3.680 3.726 1.00 62.24 33 TYR A CA 9
ATOM 5145 C C . TYR A 1 33 ? 10.472 -4.197 3.040 1.00 25.00 33 TYR A C 9
ATOM 5146 O O . TYR A 1 33 ? 9.478 -4.511 3.696 1.00 54.12 33 TYR A O 9
ATOM 5164 N N . CYS A 1 34 ? 10.521 -4.283 1.716 1.00 22.21 34 CYS A N 9
ATOM 5165 C CA . CYS A 1 34 ? 9.385 -4.761 0.937 1.00 22.34 34 CYS A CA 9
ATOM 5166 C C . CYS A 1 34 ? 9.290 -6.284 0.993 1.00 70.22 34 CYS A C 9
ATOM 5167 O O . CYS A 1 34 ? 10.165 -6.988 0.492 1.00 52.53 34 CYS A O 9
ATOM 5174 N N . ALA A 1 35 ? 8.222 -6.782 1.605 1.00 30.00 35 ALA A N 9
ATOM 5175 C CA . ALA A 1 35 ? 8.010 -8.219 1.724 1.00 32.41 35 ALA A CA 9
ATOM 5176 C C . ALA A 1 35 ? 6.718 -8.643 1.035 1.00 51.40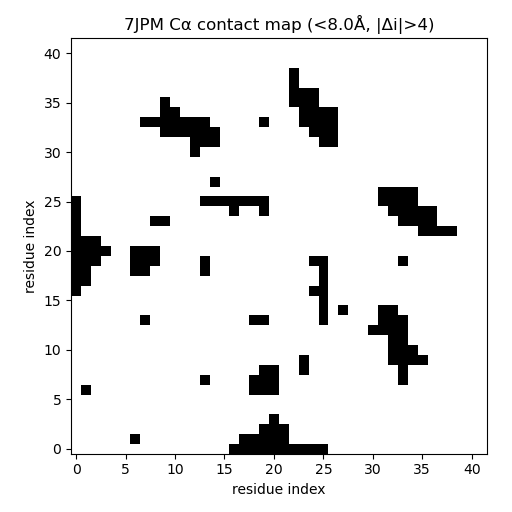 35 ALA A C 9
ATOM 5177 O O . ALA A 1 35 ? 5.684 -7.992 1.179 1.00 24.13 35 ALA A O 9
ATOM 5184 N N . TRP A 1 36 ? 6.785 -9.738 0.284 1.00 64.10 36 TRP A N 9
ATOM 5185 C CA . TRP A 1 36 ? 5.620 -10.249 -0.428 1.00 21.42 36 TRP A CA 9
ATOM 5186 C C . TRP A 1 36 ? 4.426 -10.387 0.510 1.00 53.32 36 TRP A C 9
ATOM 5187 O O . TRP A 1 36 ? 4.553 -10.899 1.621 1.00 42.44 36 TRP A O 9
ATOM 5208 N N . ASP A 1 37 ? 3.266 -9.928 0.055 1.00 22.01 37 ASP A N 9
ATOM 5209 C CA . ASP A 1 37 ? 2.047 -10.002 0.853 1.00 5.53 37 ASP A CA 9
ATOM 5210 C C . ASP A 1 37 ? 1.210 -11.213 0.456 1.00 72.23 37 ASP A C 9
ATOM 5211 O O . ASP A 1 37 ? 0.018 -11.093 0.177 1.00 52.43 37 ASP A O 9
ATOM 5220 N N . GLY A 1 38 ? 1.844 -12.382 0.431 1.00 12.41 38 GLY A N 9
ATOM 5221 C CA . GLY A 1 38 ? 1.142 -13.599 0.067 1.00 54.10 38 GLY A CA 9
ATOM 5222 C C . GLY A 1 38 ? 0.821 -13.660 -1.414 1.00 71.02 38 GLY A C 9
ATOM 5223 O O . GLY A 1 38 ? -0.062 -14.408 -1.835 1.00 52.03 38 GLY A O 9
ATOM 5227 N N . THR A 1 39 ? 1.538 -12.871 -2.208 1.00 60.34 39 THR A N 9
ATOM 5228 C CA . THR A 1 39 ? 1.323 -12.837 -3.648 1.00 3.40 39 THR A CA 9
ATOM 5229 C C . THR A 1 39 ? 2.103 -13.944 -4.347 1.00 35.33 39 THR A C 9
ATOM 5230 O O . THR A 1 39 ? 3.064 -14.483 -3.797 1.00 73.54 39 THR A O 9
ATOM 5241 N N . PHE A 1 40 ? 1.684 -14.279 -5.563 1.00 52.12 40 PHE A N 9
ATOM 5242 C CA . PHE A 1 40 ? 2.345 -15.324 -6.338 1.00 61.42 40 PHE A CA 9
ATOM 5243 C C . PHE A 1 40 ? 3.739 -14.880 -6.771 1.00 13.33 40 PHE A C 9
ATOM 5244 O O . PHE A 1 40 ? 3.907 -13.818 -7.367 1.00 74.22 40 PHE A O 9
ATOM 5261 N N . SER A 1 41 ? 4.737 -15.705 -6.466 1.00 31.20 41 SER A N 9
ATOM 5262 C CA . SER A 1 41 ? 6.118 -15.397 -6.820 1.00 32.45 41 SER A CA 9
ATOM 5263 C C . SER A 1 41 ? 6.342 -15.553 -8.320 1.00 3.02 41 SER A C 9
ATOM 5264 O O . SER A 1 41 ? 5.813 -16.473 -8.946 1.00 32.42 41 SER A O 9
ATOM 5272 N N . ASP A 1 42 ? 7.129 -14.649 -8.892 1.00 2.52 42 ASP A N 9
ATOM 5273 C CA . ASP A 1 42 ? 7.426 -14.686 -10.320 1.00 70.22 42 ASP A CA 9
ATOM 5274 C C . ASP A 1 42 ? 8.646 -13.829 -10.644 1.00 11.04 42 ASP A C 9
ATOM 5275 O O . ASP A 1 42 ? 8.935 -12.856 -9.947 1.00 73.50 42 ASP A O 9
ATOM 5284 N N . GLY A 1 1 ? 1.079 0.027 -0.383 1.00 73.35 1 GLY A N 10
ATOM 5285 C CA . GLY A 1 1 ? 1.881 0.055 -1.593 1.00 2.33 1 GLY A CA 10
ATOM 5286 C C . GLY A 1 1 ? 1.234 0.867 -2.698 1.00 31.34 1 GLY A C 10
ATOM 5287 O O . GLY A 1 1 ? 0.010 0.900 -2.819 1.00 60.25 1 GLY A O 10
ATOM 5291 N N . VAL A 1 2 ? 2.059 1.523 -3.508 1.00 70.13 2 VAL A N 10
ATOM 5292 C CA . VAL A 1 2 ? 1.562 2.340 -4.609 1.00 53.31 2 VAL A CA 10
ATOM 5293 C C . VAL A 1 2 ? 1.990 1.766 -5.955 1.00 34.24 2 VAL A C 10
ATOM 5294 O O . VAL A 1 2 ? 3.104 1.262 -6.101 1.00 71.14 2 VAL A O 10
ATOM 5307 N N . ASP A 1 3 ? 1.098 1.847 -6.936 1.00 63.22 3 ASP A N 10
ATOM 5308 C CA . ASP A 1 3 ? 1.385 1.338 -8.273 1.00 75.34 3 ASP A CA 10
ATOM 5309 C C . ASP A 1 3 ? 2.112 2.387 -9.110 1.00 41.44 3 ASP A C 10
ATOM 5310 O O . ASP A 1 3 ? 1.569 2.903 -10.086 1.00 20.14 3 ASP A O 10
ATOM 5319 N N . LYS A 1 4 ? 3.344 2.696 -8.719 1.00 12.50 4 LYS A N 10
ATOM 5320 C CA . LYS A 1 4 ? 4.147 3.683 -9.433 1.00 4.13 4 LYS A CA 10
ATOM 5321 C C . LYS A 1 4 ? 5.354 3.025 -10.095 1.00 54.13 4 LYS A C 10
ATOM 5322 O O . LYS A 1 4 ? 5.822 1.967 -9.676 1.00 33.14 4 LYS A O 10
ATOM 5341 N N . PRO A 1 5 ? 5.869 3.665 -11.155 1.00 2.03 5 PRO A N 10
ATOM 5342 C CA . PRO A 1 5 ? 7.029 3.161 -11.896 1.00 51.35 5 PRO A CA 10
ATOM 5343 C C . PRO A 1 5 ? 8.319 3.255 -11.089 1.00 70.01 5 PRO A C 10
ATOM 5344 O O . PRO A 1 5 ? 8.691 4.327 -10.616 1.00 54.12 5 PRO A O 10
ATOM 5355 N N . GLY A 1 6 ? 8.998 2.122 -10.935 1.00 31.40 6 GLY A N 10
ATOM 5356 C CA . GLY A 1 6 ? 10.241 2.098 -10.184 1.00 62.51 6 GLY A CA 10
ATOM 5357 C C . GLY A 1 6 ? 10.034 1.707 -8.734 1.00 63.54 6 GLY A C 10
ATOM 5358 O O . GLY A 1 6 ? 10.923 1.883 -7.903 1.00 40.02 6 GLY A O 10
ATOM 5362 N N . CYS A 1 7 ? 8.855 1.174 -8.429 1.00 4.41 7 CYS A N 10
ATOM 5363 C CA . CYS A 1 7 ? 8.531 0.759 -7.070 1.00 34.13 7 CYS A CA 10
ATOM 5364 C C . CYS A 1 7 ? 9.620 -0.149 -6.506 1.00 65.41 7 CYS A C 10
ATOM 5365 O O . CYS A 1 7 ? 10.201 -0.961 -7.227 1.00 65.44 7 CYS A O 10
ATOM 5372 N N . ARG A 1 8 ? 9.891 -0.007 -5.212 1.00 32.04 8 ARG A N 10
ATOM 5373 C CA . ARG A 1 8 ? 10.910 -0.813 -4.550 1.00 3.22 8 ARG A CA 10
ATOM 5374 C C . ARG A 1 8 ? 10.596 -2.301 -4.684 1.00 13.52 8 ARG A C 10
ATOM 5375 O O . ARG A 1 8 ? 9.465 -2.683 -4.981 1.00 31.34 8 ARG A O 10
ATOM 5396 N N . TYR A 1 9 ? 11.605 -3.135 -4.462 1.00 62.32 9 TYR A N 10
ATOM 5397 C CA . TYR A 1 9 ? 11.439 -4.580 -4.560 1.00 43.15 9 TYR A CA 10
ATOM 5398 C C . TYR A 1 9 ? 11.792 -5.260 -3.241 1.00 72.01 9 TYR A C 10
ATOM 5399 O O . TYR A 1 9 ? 12.027 -4.596 -2.230 1.00 3.33 9 TYR A O 10
ATOM 5417 N N . LEU A 1 10 ? 11.829 -6.588 -3.257 1.00 61.11 10 LEU A N 10
ATOM 5418 C CA . LEU A 1 10 ? 12.155 -7.360 -2.063 1.00 11.12 10 LEU A CA 10
ATOM 5419 C C . LEU A 1 10 ? 13.433 -6.844 -1.412 1.00 4.44 10 LEU A C 10
ATOM 5420 O O . LEU A 1 10 ? 14.422 -6.569 -2.093 1.00 42.34 10 LEU A O 10
ATOM 5436 N N . PHE A 1 11 ? 13.408 -6.716 -0.089 1.00 10.15 11 PHE A N 10
ATOM 5437 C CA . PHE A 1 11 ? 14.566 -6.233 0.654 1.00 1.35 11 PHE A CA 10
ATOM 5438 C C . PHE A 1 11 ? 15.081 -4.922 0.069 1.00 34.13 11 PHE A C 10
ATOM 5439 O O . PHE A 1 11 ? 16.275 -4.768 -0.185 1.00 34.10 11 PHE A O 10
ATOM 5456 N N . GLY A 1 12 ? 14.170 -3.977 -0.146 1.00 43.34 12 GLY A N 10
ATOM 5457 C CA . GLY A 1 12 ? 14.549 -2.691 -0.700 1.00 13.25 12 GLY A CA 10
ATOM 5458 C C . GLY A 1 12 ? 14.946 -1.693 0.369 1.00 4.25 12 GLY A C 10
ATOM 5459 O O . GLY A 1 12 ? 15.753 -0.797 0.124 1.00 1.11 12 GLY A O 10
ATOM 5463 N N . GLY A 1 13 ? 14.375 -1.845 1.560 1.00 63.34 13 GLY A N 10
ATOM 5464 C CA . GLY A 1 13 ? 14.684 -0.941 2.652 1.00 11.01 13 GLY A CA 10
ATOM 5465 C C . GLY A 1 13 ? 13.715 0.222 2.735 1.00 2.21 13 GLY A C 10
ATOM 5466 O O . GLY A 1 13 ? 14.126 1.372 2.891 1.00 33.50 13 GLY A O 10
ATOM 5470 N N . CYS A 1 14 ? 12.425 -0.076 2.627 1.00 35.45 14 CYS A N 10
ATOM 5471 C CA . CYS A 1 14 ? 11.394 0.953 2.686 1.00 60.31 14 CYS A CA 10
ATOM 5472 C C . CYS A 1 14 ? 11.228 1.475 4.112 1.00 61.45 14 CYS A C 10
ATOM 5473 O O . CYS A 1 14 ? 11.870 0.985 5.042 1.00 63.15 14 CYS A O 10
ATOM 5480 N N . LYS A 1 15 ? 10.364 2.470 4.275 1.00 43.11 15 LYS A N 10
ATOM 5481 C CA . LYS A 1 15 ? 10.111 3.058 5.585 1.00 21.03 15 LYS A CA 10
ATOM 5482 C C . LYS A 1 15 ? 8.614 3.212 5.833 1.00 52.32 15 LYS A C 10
ATOM 5483 O O . LYS A 1 15 ? 8.131 2.963 6.937 1.00 12.24 15 LYS A O 10
ATOM 5502 N N . SER A 1 16 ? 7.886 3.619 4.800 1.00 31.15 16 SER A N 10
ATOM 5503 C CA . SER A 1 16 ? 6.443 3.808 4.906 1.00 73.51 16 SER A CA 10
ATOM 5504 C C . SER A 1 16 ? 5.696 2.617 4.315 1.00 72.44 16 SER A C 10
ATOM 5505 O O . SER A 1 16 ? 6.256 1.840 3.540 1.00 35.44 16 SER A O 10
ATOM 5513 N N . ASP A 1 17 ? 4.427 2.481 4.685 1.00 22.42 17 ASP A N 10
ATOM 5514 C CA . ASP A 1 17 ? 3.600 1.386 4.190 1.00 53.32 17 ASP A CA 10
ATOM 5515 C C . ASP A 1 17 ? 3.487 1.435 2.671 1.00 34.25 17 ASP A C 10
ATOM 5516 O O . ASP A 1 17 ? 3.783 0.456 1.985 1.00 71.43 17 ASP A O 10
ATOM 5525 N N . ASP A 1 18 ? 3.054 2.579 2.150 1.00 4.34 18 ASP A N 10
ATOM 5526 C CA . ASP A 1 18 ? 2.902 2.755 0.710 1.00 14.24 18 ASP A CA 10
ATOM 5527 C C . ASP A 1 18 ? 4.209 3.223 0.079 1.00 60.12 18 ASP A C 10
ATOM 5528 O O . ASP A 1 18 ? 4.246 4.240 -0.615 1.00 23.40 18 ASP A O 10
ATOM 5537 N N . ASP A 1 19 ? 5.279 2.476 0.323 1.00 41.21 19 ASP A N 10
ATOM 5538 C CA . ASP A 1 19 ? 6.589 2.813 -0.222 1.00 22.04 19 ASP A CA 10
ATOM 5539 C C . ASP A 1 19 ? 6.948 1.893 -1.383 1.00 43.55 19 ASP A C 10
ATOM 5540 O O . ASP A 1 19 ? 7.649 2.293 -2.314 1.00 0.45 19 ASP A O 10
ATOM 5549 N N . CYS A 1 20 ? 6.465 0.657 -1.323 1.00 55.04 20 CYS A N 10
ATOM 5550 C CA . CYS A 1 20 ? 6.736 -0.323 -2.370 1.00 34.24 20 CYS A CA 10
ATOM 5551 C C . CYS A 1 20 ? 5.491 -0.571 -3.217 1.00 43.51 20 CYS A C 10
ATOM 5552 O O . CYS A 1 20 ? 4.426 -0.013 -2.954 1.00 60.04 20 CYS A O 10
ATOM 5559 N N . CYS A 1 21 ? 5.635 -1.413 -4.236 1.00 43.30 21 CYS A N 10
ATOM 5560 C CA . CYS A 1 21 ? 4.524 -1.736 -5.123 1.00 61.30 21 CYS A CA 10
ATOM 5561 C C . CYS A 1 21 ? 3.283 -2.120 -4.322 1.00 35.52 21 CYS A C 10
ATOM 5562 O O . CYS A 1 21 ? 3.348 -2.406 -3.126 1.00 3.21 21 CYS A O 10
ATOM 5569 N N . PRO A 1 22 ? 2.124 -2.130 -4.998 1.00 41.01 22 PRO A N 10
ATOM 5570 C CA . PRO A 1 22 ? 0.846 -2.477 -4.371 1.00 14.32 22 PRO A CA 10
ATOM 5571 C C . PRO A 1 22 ? 0.761 -3.957 -4.010 1.00 1.45 22 PRO A C 10
ATOM 5572 O O . PRO A 1 22 ? -0.118 -4.373 -3.254 1.00 42.54 22 PRO A O 10
ATOM 5583 N N . ARG A 1 23 ? 1.678 -4.748 -4.557 1.00 23.43 23 ARG A N 10
ATOM 5584 C CA . ARG A 1 23 ? 1.706 -6.182 -4.295 1.00 62.44 23 ARG A CA 10
ATOM 5585 C C . ARG A 1 23 ? 2.575 -6.495 -3.080 1.00 31.54 23 ARG A C 10
ATOM 5586 O O . ARG A 1 23 ? 2.317 -7.451 -2.347 1.00 12.45 23 ARG A O 10
ATOM 5607 N N . LEU A 1 24 ? 3.608 -5.684 -2.873 1.00 63.12 24 LEU A N 10
ATOM 5608 C CA . LEU A 1 24 ? 4.517 -5.875 -1.748 1.00 72.05 24 LEU A CA 10
ATOM 5609 C C . LEU A 1 24 ? 3.960 -5.230 -0.484 1.00 62.24 24 LEU A C 10
ATOM 5610 O O . LEU A 1 24 ? 2.975 -4.495 -0.530 1.00 10.13 24 LEU A O 10
ATOM 5626 N N . GLY A 1 25 ? 4.599 -5.510 0.649 1.00 74.32 25 GLY A N 10
ATOM 5627 C CA . GLY A 1 25 ? 4.154 -4.949 1.910 1.00 11.32 25 GLY A CA 10
ATOM 5628 C C . GLY A 1 25 ? 5.299 -4.712 2.875 1.00 72.34 25 GLY A C 10
ATOM 5629 O O . GLY A 1 25 ? 6.130 -5.595 3.093 1.00 71.33 25 GLY A O 10
ATOM 5633 N N . CYS A 1 26 ? 5.346 -3.518 3.455 1.00 21.01 26 CYS A N 10
ATOM 5634 C CA . CYS A 1 26 ? 6.398 -3.166 4.401 1.00 12.51 26 CYS A CA 10
ATOM 5635 C C . CYS A 1 26 ? 6.069 -3.683 5.798 1.00 73.14 26 CYS A C 10
ATOM 5636 O O . CYS A 1 26 ? 4.916 -3.653 6.229 1.00 23.35 26 CYS A O 10
ATOM 5643 N N . LYS A 1 27 ? 7.091 -4.157 6.503 1.00 11.34 27 LYS A N 10
ATOM 5644 C CA . LYS A 1 27 ? 6.912 -4.679 7.852 1.00 60.20 27 LYS A CA 10
ATOM 5645 C C . LYS A 1 27 ? 7.234 -3.614 8.896 1.00 51.35 27 LYS A C 10
ATOM 5646 O O . LYS A 1 27 ? 7.775 -2.558 8.572 1.00 43.45 27 LYS A O 10
ATOM 5665 N N . GLY A 1 28 ? 6.898 -3.898 10.150 1.00 42.41 28 GLY A N 10
ATOM 5666 C CA . GLY A 1 28 ? 7.159 -2.955 11.221 1.00 43.31 28 GLY A CA 10
ATOM 5667 C C . GLY A 1 28 ? 8.637 -2.664 11.390 1.00 4.24 28 GLY A C 10
ATOM 5668 O O . GLY A 1 28 ? 9.454 -3.053 10.554 1.00 62.15 28 GLY A O 10
ATOM 5672 N N . LYS A 1 29 ? 8.984 -1.977 12.473 1.00 31.51 29 LYS A N 10
ATOM 5673 C CA . LYS A 1 29 ? 10.374 -1.634 12.749 1.00 34.51 29 LYS A CA 10
ATOM 5674 C C . LYS A 1 29 ? 11.265 -2.870 12.671 1.00 30.44 29 LYS A C 10
ATOM 5675 O O . LYS A 1 29 ? 10.778 -3.998 12.652 1.00 41.25 29 LYS A O 10
ATOM 5694 N N . GLY A 1 30 ? 12.576 -2.646 12.626 1.00 21.11 30 GLY A N 10
ATOM 5695 C CA . GLY A 1 30 ? 13.514 -3.751 12.551 1.00 64.21 30 GLY A CA 10
ATOM 5696 C C . GLY A 1 30 ? 13.883 -4.103 11.124 1.00 44.42 30 GLY A C 10
ATOM 5697 O O . GLY A 1 30 ? 13.535 -5.177 10.632 1.00 41.43 30 GLY A O 10
ATOM 5701 N N . HIS A 1 31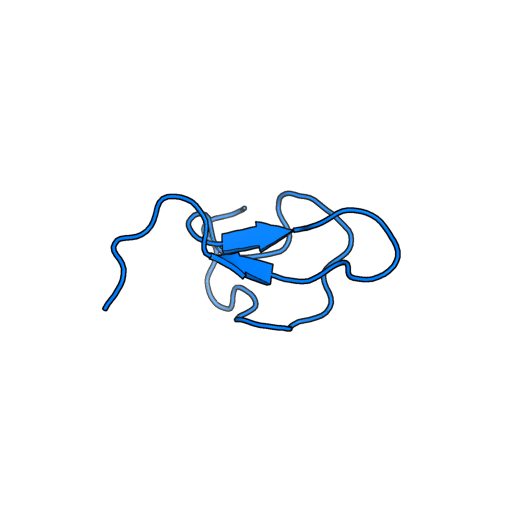 ? 14.588 -3.196 10.457 1.00 62.03 31 HIS A N 10
ATOM 5702 C CA . HIS A 1 31 ? 15.003 -3.416 9.074 1.00 51.20 31 HIS A CA 10
ATOM 5703 C C . HIS A 1 31 ? 13.795 -3.649 8.175 1.00 52.51 31 HIS A C 10
ATOM 5704 O O . HIS A 1 31 ? 13.743 -4.628 7.430 1.00 70.53 31 HIS A O 10
ATOM 5718 N N . ASP A 1 32 ? 12.824 -2.744 8.248 1.00 3.31 32 ASP A N 10
ATOM 5719 C CA . ASP A 1 32 ? 11.616 -2.851 7.441 1.00 72.02 32 ASP A CA 10
ATOM 5720 C C . ASP A 1 32 ? 11.954 -2.850 5.953 1.00 71.05 32 ASP A C 10
ATOM 5721 O O . ASP A 1 32 ? 12.789 -2.067 5.497 1.00 44.52 32 ASP A O 10
ATOM 5730 N N . TYR A 1 33 ? 11.303 -3.731 5.202 1.00 54.21 33 TYR A N 10
ATOM 5731 C CA . TYR A 1 33 ? 11.538 -3.834 3.767 1.00 62.24 33 TYR A CA 10
ATOM 5732 C C . TYR A 1 33 ? 10.295 -4.348 3.046 1.00 25.00 33 TYR A C 10
ATOM 5733 O O . TYR A 1 33 ? 9.300 -4.703 3.678 1.00 54.12 33 TYR A O 10
ATOM 5751 N N . CYS A 1 34 ? 10.361 -4.386 1.720 1.00 22.21 34 CYS A N 10
ATOM 5752 C CA . CYS A 1 34 ? 9.243 -4.856 0.912 1.00 22.34 34 CYS A CA 10
ATOM 5753 C C . CYS A 1 34 ? 9.129 -6.377 0.974 1.00 70.22 34 CYS A C 10
ATOM 5754 O O . CYS A 1 34 ? 10.011 -7.095 0.505 1.00 52.53 34 CYS A O 10
ATOM 5761 N N . ALA A 1 35 ? 8.036 -6.859 1.555 1.00 30.00 35 ALA A N 10
ATOM 5762 C CA . ALA A 1 35 ? 7.804 -8.293 1.677 1.00 32.41 35 ALA A CA 10
ATOM 5763 C C . ALA A 1 35 ? 6.531 -8.706 0.947 1.00 51.40 35 ALA A C 10
ATOM 5764 O O . ALA A 1 35 ? 5.495 -8.055 1.070 1.00 24.13 35 ALA A O 10
ATOM 5771 N N . TRP A 1 36 ? 6.616 -9.794 0.188 1.00 64.10 36 TRP A N 10
ATOM 5772 C CA . TRP A 1 36 ? 5.471 -10.294 -0.563 1.00 21.42 36 TRP A CA 10
ATOM 5773 C C . TRP A 1 36 ? 4.251 -10.442 0.341 1.00 53.32 36 TRP A C 10
ATOM 5774 O O . TRP A 1 36 ? 4.357 -10.926 1.467 1.00 42.44 36 TRP A O 10
ATOM 5795 N N . ASP A 1 37 ? 3.096 -10.020 -0.161 1.00 22.01 37 ASP A N 10
ATOM 5796 C CA . ASP A 1 37 ? 1.856 -10.107 0.600 1.00 5.53 37 ASP A CA 10
ATOM 5797 C C . ASP A 1 37 ? 0.653 -10.224 -0.331 1.00 72.23 37 ASP A C 10
ATOM 5798 O O . ASP A 1 37 ? 0.247 -9.251 -0.965 1.00 52.43 37 ASP A O 10
ATOM 5807 N N . GLY A 1 38 ? 0.087 -11.424 -0.409 1.00 12.41 38 GLY A N 10
ATOM 5808 C CA . GLY A 1 38 ? -1.062 -11.649 -1.265 1.00 54.10 38 GLY A CA 10
ATOM 5809 C C . GLY A 1 38 ? -0.684 -12.277 -2.592 1.00 71.02 38 GLY A C 10
ATOM 5810 O O . GLY A 1 38 ? -1.439 -12.204 -3.561 1.00 52.03 38 GLY A O 10
ATOM 5814 N N . THR A 1 39 ? 0.490 -12.897 -2.637 1.00 60.34 39 THR A N 10
ATOM 5815 C CA . THR A 1 39 ? 0.971 -13.539 -3.854 1.00 3.40 39 THR A CA 10
ATOM 5816 C C . THR A 1 39 ? 0.100 -14.734 -4.225 1.00 35.33 39 THR A C 10
ATOM 5817 O O . THR A 1 39 ? -0.066 -15.665 -3.437 1.00 73.54 39 THR A O 10
ATOM 5828 N N . PHE A 1 40 ? -0.457 -14.701 -5.433 1.00 52.12 40 PHE A N 10
ATOM 5829 C CA . PHE A 1 40 ? -1.312 -15.782 -5.908 1.00 61.42 40 PHE A CA 10
ATOM 5830 C C . PHE A 1 40 ? -0.544 -17.101 -5.961 1.00 13.33 40 PHE A C 10
ATOM 5831 O O . PHE A 1 40 ? 0.589 -17.152 -6.438 1.00 74.22 40 PHE A O 10
ATOM 5848 N N . SER A 1 41 ? -1.172 -18.163 -5.467 1.00 31.20 41 SER A N 10
ATOM 5849 C CA . SER A 1 41 ? -0.547 -19.481 -5.453 1.00 32.45 41 SER A CA 10
ATOM 5850 C C . SER A 1 41 ? -0.466 -20.059 -6.863 1.00 3.02 41 SER A C 10
ATOM 5851 O O . SER A 1 41 ? -1.455 -20.077 -7.595 1.00 32.42 41 SER A O 10
ATOM 5859 N N . ASP A 1 42 ? 0.718 -20.531 -7.235 1.00 2.52 42 ASP A N 10
ATOM 5860 C CA . ASP A 1 42 ? 0.928 -21.111 -8.555 1.00 70.22 42 ASP A CA 10
ATOM 5861 C C . ASP A 1 42 ? 1.204 -22.608 -8.454 1.00 11.04 42 ASP A C 10
ATOM 5862 O O . ASP A 1 42 ? 2.084 -23.038 -7.707 1.00 73.50 42 ASP A O 10
ATOM 5871 N N . GLY A 1 1 ? 0.846 -1.447 -0.856 1.00 73.35 1 GLY A N 11
ATOM 5872 C CA . GLY A 1 1 ? 1.870 -0.460 -1.144 1.00 2.33 1 GLY A CA 11
ATOM 5873 C C . GLY A 1 1 ? 1.361 0.666 -2.023 1.00 31.34 1 GLY A C 11
ATOM 5874 O O . GLY A 1 1 ? 0.423 1.376 -1.654 1.00 60.25 1 GLY A O 11
ATOM 5878 N N . VAL A 1 2 ? 1.978 0.831 -3.188 1.00 70.13 2 VAL A N 11
ATOM 5879 C CA . VAL A 1 2 ? 1.583 1.879 -4.121 1.00 53.31 2 VAL A CA 11
ATOM 5880 C C . VAL A 1 2 ? 1.906 1.486 -5.558 1.00 34.24 2 VAL A C 11
ATOM 5881 O O . VAL A 1 2 ? 3.006 1.015 -5.851 1.00 71.14 2 VAL A O 11
ATOM 5894 N N . ASP A 1 3 ? 0.943 1.682 -6.452 1.00 63.22 3 ASP A N 11
ATOM 5895 C CA . ASP A 1 3 ? 1.125 1.351 -7.860 1.00 75.34 3 ASP A CA 11
ATOM 5896 C C . ASP A 1 3 ? 1.803 2.496 -8.604 1.00 41.44 3 ASP A C 11
ATOM 5897 O O . ASP A 1 3 ? 1.139 3.332 -9.216 1.00 20.14 3 ASP A O 11
ATOM 5906 N N . LYS A 1 4 ? 3.129 2.528 -8.547 1.00 12.50 4 LYS A N 11
ATOM 5907 C CA . LYS A 1 4 ? 3.900 3.571 -9.216 1.00 4.13 4 LYS A CA 11
ATOM 5908 C C . LYS A 1 4 ? 5.113 2.980 -9.926 1.00 54.13 4 LYS A C 11
ATOM 5909 O O . LYS A 1 4 ? 5.636 1.931 -9.547 1.00 33.14 4 LYS A O 11
ATOM 5928 N N . PRO A 1 5 ? 5.574 3.666 -10.982 1.00 2.03 5 PRO A N 11
ATOM 5929 C CA . PRO A 1 5 ? 6.734 3.228 -11.767 1.00 51.35 5 PRO A CA 11
ATOM 5930 C C . PRO A 1 5 ? 8.040 3.354 -10.990 1.00 70.01 5 PRO A C 11
ATOM 5931 O O . PRO A 1 5 ? 8.391 4.434 -10.517 1.00 54.12 5 PRO A O 11
ATOM 5942 N N . GLY A 1 6 ? 8.756 2.241 -10.862 1.00 31.40 6 GLY A N 11
ATOM 5943 C CA . GLY A 1 6 ? 10.016 2.248 -10.143 1.00 62.51 6 GLY A CA 11
ATOM 5944 C C . GLY A 1 6 ? 9.866 1.788 -8.706 1.00 63.54 6 GLY A C 11
ATOM 5945 O O . GLY A 1 6 ? 10.767 1.977 -7.888 1.00 40.02 6 GLY A O 11
ATOM 5949 N N . CYS A 1 7 ? 8.724 1.181 -8.397 1.00 4.41 7 CYS A N 11
ATOM 5950 C CA . CYS A 1 7 ? 8.457 0.695 -7.050 1.00 34.13 7 CYS A CA 11
ATOM 5951 C C . CYS A 1 7 ? 9.606 -0.177 -6.549 1.00 65.41 7 CYS A C 11
ATOM 5952 O O . CYS A 1 7 ? 10.222 -0.913 -7.320 1.00 65.44 7 CYS A O 11
ATOM 5959 N N . ARG A 1 8 ? 9.887 -0.087 -5.253 1.00 32.04 8 ARG A N 11
ATOM 5960 C CA . ARG A 1 8 ? 10.962 -0.865 -4.649 1.00 3.22 8 ARG A CA 11
ATOM 5961 C C . ARG A 1 8 ? 10.688 -2.362 -4.777 1.00 13.52 8 ARG A C 11
ATOM 5962 O O . ARG A 1 8 ? 9.558 -2.775 -5.041 1.00 31.34 8 ARG A O 11
ATOM 5983 N N . TYR A 1 9 ? 11.726 -3.166 -4.587 1.00 62.32 9 TYR A N 11
ATOM 5984 C CA . TYR A 1 9 ? 11.599 -4.615 -4.685 1.00 43.15 9 TYR A CA 11
ATOM 5985 C C . TYR A 1 9 ? 11.916 -5.280 -3.348 1.00 72.01 9 TYR A C 11
ATOM 5986 O O . TYR A 1 9 ? 12.121 -4.606 -2.338 1.00 3.33 9 TYR A O 11
ATOM 6004 N N . LEU A 1 10 ? 11.953 -6.609 -3.349 1.00 61.11 10 LEU A N 11
ATOM 6005 C CA . LEU A 1 10 ? 12.245 -7.367 -2.139 1.00 11.12 10 LEU A CA 11
ATOM 6006 C C . LEU A 1 10 ? 13.513 -6.852 -1.466 1.00 4.44 10 LEU A C 11
ATOM 6007 O O . LEU A 1 10 ? 14.516 -6.586 -2.128 1.00 42.34 10 LEU A O 11
ATOM 6023 N N . PHE A 1 11 ? 13.462 -6.714 -0.145 1.00 10.15 11 PHE A N 11
ATOM 6024 C CA . PHE A 1 11 ? 14.606 -6.231 0.618 1.00 1.35 11 PHE A CA 11
ATOM 6025 C C . PHE A 1 11 ? 15.143 -4.930 0.030 1.00 34.13 11 PHE A C 11
ATOM 6026 O O . PHE A 1 11 ? 16.321 -4.832 -0.314 1.00 34.10 11 PHE A O 11
ATOM 6043 N N . GLY A 1 12 ? 14.271 -3.934 -0.085 1.00 43.34 12 GLY A N 11
ATOM 6044 C CA . GLY A 1 12 ? 14.675 -2.654 -0.633 1.00 13.25 12 GLY A CA 11
ATOM 6045 C C . GLY A 1 12 ? 15.037 -1.650 0.443 1.00 4.25 12 GLY A C 11
ATOM 6046 O O . GLY A 1 12 ? 15.844 -0.751 0.217 1.00 1.11 12 GLY A O 11
ATOM 6050 N N . GLY A 1 13 ? 14.437 -1.804 1.620 1.00 63.34 13 GLY A N 11
ATOM 6051 C CA . GLY A 1 13 ? 14.713 -0.896 2.718 1.00 11.01 13 GLY A CA 11
ATOM 6052 C C . GLY A 1 13 ? 13.753 0.276 2.757 1.00 2.21 13 GLY A C 11
ATOM 6053 O O . GLY A 1 13 ? 14.167 1.423 2.926 1.00 33.50 13 GLY A O 11
ATOM 6057 N N . CYS A 1 14 ? 12.465 -0.012 2.598 1.00 35.45 14 CYS A N 11
ATOM 6058 C CA . CYS A 1 14 ? 11.442 1.028 2.613 1.00 60.31 14 CYS A CA 11
ATOM 6059 C C . CYS A 1 14 ? 11.219 1.551 4.029 1.00 61.45 14 CYS A C 11
ATOM 6060 O O . CYS A 1 14 ? 11.713 0.977 5.001 1.00 63.15 14 CYS A O 11
ATOM 6067 N N . LYS A 1 15 ? 10.472 2.644 4.139 1.00 43.11 15 LYS A N 11
ATOM 6068 C CA . LYS A 1 15 ? 10.182 3.246 5.435 1.00 21.03 15 LYS A CA 11
ATOM 6069 C C . LYS A 1 15 ? 8.682 3.453 5.616 1.00 52.32 15 LYS A C 11
ATOM 6070 O O . LYS A 1 15 ? 8.149 3.291 6.713 1.00 12.24 15 LYS A O 11
ATOM 6089 N N . SER A 1 16 ? 8.003 3.810 4.529 1.00 31.15 16 SER A N 11
ATOM 6090 C CA . SER A 1 16 ? 6.564 4.040 4.567 1.00 73.51 16 SER A CA 11
ATOM 6091 C C . SER A 1 16 ? 5.807 2.844 4.002 1.00 72.44 16 SER A C 11
ATOM 6092 O O . SER A 1 16 ? 6.327 2.105 3.165 1.00 35.44 16 SER A O 11
ATOM 6100 N N . ASP A 1 17 ? 4.574 2.658 4.463 1.00 22.42 17 ASP A N 11
ATOM 6101 C CA . ASP A 1 17 ? 3.744 1.553 4.003 1.00 53.32 17 ASP A CA 11
ATOM 6102 C C . ASP A 1 17 ? 3.622 1.560 2.482 1.00 34.25 17 ASP A C 11
ATOM 6103 O O . ASP A 1 17 ? 3.915 0.565 1.821 1.00 71.43 17 ASP A O 11
ATOM 6112 N N . ASP A 1 18 ? 3.188 2.690 1.934 1.00 4.34 18 ASP A N 11
ATOM 6113 C CA . ASP A 1 18 ? 3.026 2.828 0.491 1.00 14.24 18 ASP A CA 11
ATOM 6114 C C . ASP A 1 18 ? 4.336 3.261 -0.162 1.00 60.12 18 ASP A C 11
ATOM 6115 O O . ASP A 1 18 ? 4.375 4.244 -0.903 1.00 23.40 18 ASP A O 11
ATOM 6124 N N . ASP A 1 19 ? 5.404 2.522 0.117 1.00 41.21 19 ASP A N 11
ATOM 6125 C CA . ASP A 1 19 ? 6.714 2.829 -0.443 1.00 22.04 19 ASP A CA 11
ATOM 6126 C C . ASP A 1 19 ? 7.070 1.855 -1.561 1.00 43.55 19 ASP A C 11
ATOM 6127 O O . ASP A 1 19 ? 7.771 2.210 -2.511 1.00 0.45 19 ASP A O 11
ATOM 6136 N N . CYS A 1 20 ? 6.583 0.624 -1.442 1.00 55.04 20 CYS A N 11
ATOM 6137 C CA . CYS A 1 20 ? 6.849 -0.404 -2.443 1.00 34.24 20 CYS A CA 11
ATOM 6138 C C . CYS A 1 20 ? 5.606 -0.685 -3.279 1.00 43.51 20 CYS A C 11
ATOM 6139 O O . CYS A 1 20 ? 4.540 -0.116 -3.040 1.00 60.04 20 CYS A O 11
ATOM 6146 N N . CYS A 1 21 ? 5.748 -1.566 -4.264 1.00 43.30 21 CYS A N 11
ATOM 6147 C CA . CYS A 1 21 ? 4.637 -1.922 -5.139 1.00 61.30 21 CYS A CA 11
ATOM 6148 C C . CYS A 1 21 ? 3.399 -2.284 -4.325 1.00 35.52 21 CYS A C 11
ATOM 6149 O O . CYS A 1 21 ? 3.466 -2.526 -3.119 1.00 3.21 21 CYS A O 11
ATOM 6156 N N . PRO A 1 22 ? 2.239 -2.320 -4.998 1.00 41.01 22 PRO A N 11
ATOM 6157 C CA . PRO A 1 22 ? 0.962 -2.651 -4.356 1.00 14.32 22 PRO A CA 11
ATOM 6158 C C . PRO A 1 22 ? 0.883 -4.117 -3.945 1.00 1.45 22 PRO A C 11
ATOM 6159 O O . PRO A 1 22 ? -0.023 -4.519 -3.215 1.00 42.54 22 PRO A O 11
ATOM 6170 N N . ARG A 1 23 ? 1.837 -4.912 -4.418 1.00 23.43 23 ARG A N 11
ATOM 6171 C CA . ARG A 1 23 ? 1.876 -6.333 -4.101 1.00 62.44 23 ARG A CA 11
ATOM 6172 C C . ARG A 1 23 ? 2.760 -6.596 -2.884 1.00 31.54 23 ARG A C 11
ATOM 6173 O O . ARG A 1 23 ? 2.524 -7.536 -2.122 1.00 12.45 23 ARG A O 11
ATOM 6194 N N . LEU A 1 24 ? 3.778 -5.762 -2.710 1.00 63.12 24 LEU A N 11
ATOM 6195 C CA . LEU A 1 24 ? 4.699 -5.904 -1.588 1.00 72.05 24 LEU A CA 11
ATOM 6196 C C . LEU A 1 24 ? 4.137 -5.241 -0.335 1.00 62.24 24 LEU A C 11
ATOM 6197 O O . LEU A 1 24 ? 3.135 -4.530 -0.393 1.00 10.13 24 LEU A O 11
ATOM 6213 N N . GLY A 1 25 ? 4.789 -5.480 0.799 1.00 74.32 25 GLY A N 11
ATOM 6214 C CA . GLY A 1 25 ? 4.341 -4.898 2.050 1.00 11.32 25 GLY A CA 11
ATOM 6215 C C . GLY A 1 25 ? 5.488 -4.599 2.995 1.00 72.34 25 GLY A C 11
ATOM 6216 O O . GLY A 1 25 ? 6.334 -5.458 3.247 1.00 71.33 25 GLY A O 11
ATOM 6220 N N . CYS A 1 26 ? 5.518 -3.379 3.520 1.00 21.01 26 CYS A N 11
ATOM 6221 C CA . CYS A 1 26 ? 6.570 -2.968 4.442 1.00 12.51 26 CYS A CA 11
ATOM 6222 C C . CYS A 1 26 ? 6.277 -3.458 5.856 1.00 73.14 26 CYS A C 11
ATOM 6223 O O . CYS A 1 26 ? 5.165 -3.302 6.361 1.00 23.35 26 CYS A O 11
ATOM 6230 N N . LYS A 1 27 ? 7.281 -4.052 6.492 1.00 11.34 27 LYS A N 11
ATOM 6231 C CA . LYS A 1 27 ? 7.133 -4.565 7.849 1.00 60.20 27 LYS A CA 11
ATOM 6232 C C . LYS A 1 27 ? 7.430 -3.476 8.876 1.00 51.35 27 LYS A C 11
ATOM 6233 O O . LYS A 1 27 ? 7.935 -2.408 8.535 1.00 43.45 27 LYS A O 11
ATOM 6252 N N . GLY A 1 28 ? 7.114 -3.757 10.137 1.00 42.41 28 GLY A N 11
ATOM 6253 C CA . GLY A 1 28 ? 7.354 -2.793 11.194 1.00 43.31 28 GLY A CA 11
ATOM 6254 C C . GLY A 1 28 ? 8.829 -2.495 11.382 1.00 4.24 28 GLY A C 11
ATOM 6255 O O . GLY A 1 28 ? 9.648 -2.806 10.516 1.00 62.15 28 GLY A O 11
ATOM 6259 N N . LYS A 1 29 ? 9.169 -1.889 12.514 1.00 31.51 29 LYS A N 11
ATOM 6260 C CA . LYS A 1 29 ? 10.555 -1.547 12.813 1.00 34.51 29 LYS A CA 11
ATOM 6261 C C . LYS A 1 29 ? 11.447 -2.782 12.743 1.00 30.44 29 LYS A C 11
ATOM 6262 O O . LYS A 1 29 ? 10.968 -3.894 12.520 1.00 41.25 29 LYS A O 11
ATOM 6281 N N . GLY A 1 30 ? 12.747 -2.579 12.934 1.00 21.11 30 GLY A N 11
ATOM 6282 C CA . GLY A 1 30 ? 13.685 -3.685 12.888 1.00 64.21 30 GLY A CA 11
ATOM 6283 C C . GLY A 1 30 ? 14.075 -4.056 11.471 1.00 44.42 30 GLY A C 11
ATOM 6284 O O . GLY A 1 30 ? 15.210 -3.824 11.052 1.00 41.43 30 GLY A O 11
ATOM 6288 N N . HIS A 1 31 ? 13.136 -4.636 10.732 1.00 62.03 31 HIS A N 11
ATOM 6289 C CA . HIS A 1 31 ? 13.389 -5.040 9.352 1.00 51.20 31 HIS A CA 11
ATOM 6290 C C . HIS A 1 31 ? 12.372 -4.409 8.406 1.00 52.51 31 HIS A C 11
ATOM 6291 O O . HIS A 1 31 ? 11.512 -5.096 7.857 1.00 70.53 31 HIS A O 11
ATOM 6305 N N . ASP A 1 32 ? 12.478 -3.098 8.221 1.00 3.31 32 ASP A N 11
ATOM 6306 C CA . ASP A 1 32 ? 11.567 -2.375 7.340 1.00 72.02 32 ASP A CA 11
ATOM 6307 C C . ASP A 1 32 ? 11.977 -2.541 5.881 1.00 71.05 32 ASP A C 11
ATOM 6308 O O . ASP A 1 32 ? 12.857 -1.835 5.388 1.00 44.52 32 ASP A O 11
ATOM 6317 N N . TYR A 1 33 ? 11.334 -3.479 5.193 1.00 54.21 33 TYR A N 11
ATOM 6318 C CA . TYR A 1 33 ? 11.634 -3.740 3.792 1.00 62.24 33 TYR A CA 11
ATOM 6319 C C . TYR A 1 33 ? 10.405 -4.274 3.061 1.00 25.00 33 TYR A C 11
ATOM 6320 O O . TYR A 1 33 ? 9.400 -4.620 3.683 1.00 54.12 33 TYR A O 11
ATOM 6338 N N . CYS A 1 34 ? 10.493 -4.338 1.737 1.00 22.21 34 CYS A N 11
ATOM 6339 C CA . CYS A 1 34 ? 9.389 -4.828 0.920 1.00 22.34 34 CYS A CA 11
ATOM 6340 C C . CYS A 1 34 ? 9.301 -6.350 0.983 1.00 70.22 34 CYS A C 11
ATOM 6341 O O . CYS A 1 34 ? 10.216 -7.053 0.557 1.00 52.53 34 CYS A O 11
ATOM 6348 N N . ALA A 1 35 ? 8.192 -6.851 1.519 1.00 30.00 35 ALA A N 11
ATOM 6349 C CA . ALA A 1 35 ? 7.982 -8.288 1.636 1.00 32.41 35 ALA A CA 11
ATOM 6350 C C . ALA A 1 35 ? 6.760 -8.730 0.841 1.00 51.40 35 ALA A C 11
ATOM 6351 O O . ALA A 1 35 ? 5.976 -7.903 0.375 1.00 24.13 35 ALA A O 11
ATOM 6358 N N . TRP A 1 36 ? 6.602 -10.041 0.687 1.00 64.10 36 TRP A N 11
ATOM 6359 C CA . TRP A 1 36 ? 5.473 -10.593 -0.054 1.00 21.42 36 TRP A CA 11
ATOM 6360 C C . TRP A 1 36 ? 4.253 -10.745 0.847 1.00 53.32 36 TRP A C 11
ATOM 6361 O O . TRP A 1 36 ? 4.363 -11.197 1.987 1.00 42.44 36 TRP A O 11
ATOM 6382 N N . ASP A 1 37 ? 3.089 -10.366 0.330 1.00 22.01 37 ASP A N 11
ATOM 6383 C CA . ASP A 1 37 ? 1.847 -10.462 1.087 1.00 5.53 37 ASP A CA 11
ATOM 6384 C C . ASP A 1 37 ? 0.678 -10.809 0.172 1.00 72.23 37 ASP A C 11
ATOM 6385 O O . ASP A 1 37 ? 0.256 -9.995 -0.650 1.00 52.43 37 ASP A O 11
ATOM 6394 N N . GLY A 1 38 ? 0.158 -12.025 0.318 1.00 12.41 38 GLY A N 11
ATOM 6395 C CA . GLY A 1 38 ? -0.957 -12.458 -0.503 1.00 54.10 38 GLY A CA 11
ATOM 6396 C C . GLY A 1 38 ? -0.536 -13.428 -1.589 1.00 71.02 38 GLY A C 11
ATOM 6397 O O . GLY A 1 38 ? -1.346 -14.214 -2.080 1.00 52.03 38 GLY A O 11
ATOM 6401 N N . THR A 1 39 ? 0.737 -13.371 -1.968 1.00 60.34 39 THR A N 11
ATOM 6402 C CA . THR A 1 39 ? 1.265 -14.248 -3.005 1.00 3.40 39 THR A CA 11
ATOM 6403 C C . THR A 1 39 ? 1.017 -15.713 -2.665 1.00 35.33 39 THR A C 11
ATOM 6404 O O . THR A 1 39 ? 0.769 -16.059 -1.510 1.00 73.54 39 THR A O 11
ATOM 6415 N N . PHE A 1 40 ? 1.089 -16.571 -3.678 1.00 52.12 40 PHE A N 11
ATOM 6416 C CA . PHE A 1 40 ? 0.872 -18.001 -3.484 1.00 61.42 40 PHE A CA 11
ATOM 6417 C C . PHE A 1 40 ? 2.198 -18.755 -3.478 1.00 13.33 40 PHE A C 11
ATOM 6418 O O . PHE A 1 40 ? 3.001 -18.630 -4.401 1.00 74.22 40 PHE A O 11
ATOM 6435 N N . SER A 1 41 ? 2.419 -19.541 -2.428 1.00 31.20 41 SER A N 11
ATOM 6436 C CA . SER A 1 41 ? 3.649 -20.313 -2.297 1.00 32.45 41 SER A CA 11
ATOM 6437 C C . SER A 1 41 ? 3.610 -21.551 -3.187 1.00 3.02 41 SER A C 11
ATOM 6438 O O . SER A 1 41 ? 2.538 -22.016 -3.577 1.00 32.42 41 SER A O 11
ATOM 6446 N N . ASP A 1 42 ? 4.785 -22.082 -3.503 1.00 2.52 42 ASP A N 11
ATOM 6447 C CA . ASP A 1 42 ? 4.888 -23.267 -4.347 1.00 70.22 42 ASP A CA 11
ATOM 6448 C C . ASP A 1 42 ? 4.196 -24.460 -3.693 1.00 11.04 42 ASP A C 11
ATOM 6449 O O . ASP A 1 42 ? 4.461 -25.611 -4.042 1.00 73.50 42 ASP A O 11
ATOM 6458 N N . GLY A 1 1 ? 1.593 -0.030 0.017 1.00 73.35 1 GLY A N 12
ATOM 6459 C CA . GLY A 1 1 ? 2.170 -0.073 -1.314 1.00 2.33 1 GLY A CA 12
ATOM 6460 C C . GLY A 1 1 ? 1.201 0.397 -2.381 1.00 31.34 1 GLY A C 12
ATOM 6461 O O . GLY A 1 1 ? 0.069 -0.083 -2.456 1.00 60.25 1 GLY A O 12
ATOM 6465 N N . VAL A 1 2 ? 1.644 1.338 -3.209 1.00 70.13 2 VAL A N 12
ATOM 6466 C CA . VAL A 1 2 ? 0.808 1.872 -4.278 1.00 53.31 2 VAL A CA 12
ATOM 6467 C C . VAL A 1 2 ? 1.356 1.489 -5.648 1.00 34.24 2 VAL A C 12
ATOM 6468 O O . VAL A 1 2 ? 2.528 1.139 -5.784 1.00 71.14 2 VAL A O 12
ATOM 6481 N N . ASP A 1 3 ? 0.498 1.555 -6.661 1.00 63.22 3 ASP A N 12
ATOM 6482 C CA . ASP A 1 3 ? 0.896 1.216 -8.022 1.00 75.34 3 ASP A CA 12
ATOM 6483 C C . ASP A 1 3 ? 1.638 2.377 -8.676 1.00 41.44 3 ASP A C 12
ATOM 6484 O O . ASP A 1 3 ? 1.027 3.253 -9.289 1.00 20.14 3 ASP A O 12
ATOM 6493 N N . LYS A 1 4 ? 2.960 2.378 -8.543 1.00 12.50 4 LYS A N 12
ATOM 6494 C CA . LYS A 1 4 ? 3.786 3.432 -9.121 1.00 4.13 4 LYS A CA 12
ATOM 6495 C C . LYS A 1 4 ? 5.026 2.845 -9.789 1.00 54.13 4 LYS A C 12
ATOM 6496 O O . LYS A 1 4 ? 5.509 1.774 -9.422 1.00 33.14 4 LYS A O 12
ATOM 6515 N N . PRO A 1 5 ? 5.554 3.561 -10.792 1.00 2.03 5 PRO A N 12
ATOM 6516 C CA . PRO A 1 5 ? 6.745 3.131 -11.531 1.00 51.35 5 PRO A CA 12
ATOM 6517 C C . PRO A 1 5 ? 8.011 3.204 -10.682 1.00 70.01 5 PRO A C 12
ATOM 6518 O O . PRO A 1 5 ? 8.153 4.085 -9.835 1.00 54.12 5 PRO A O 12
ATOM 6529 N N . GLY A 1 6 ? 8.929 2.271 -10.916 1.00 31.40 6 GLY A N 12
ATOM 6530 C CA . GLY A 1 6 ? 10.171 2.248 -10.166 1.00 62.51 6 GLY A CA 12
ATOM 6531 C C . GLY A 1 6 ? 9.974 1.793 -8.733 1.00 63.54 6 GLY A C 12
ATOM 6532 O O . GLY A 1 6 ? 10.857 1.964 -7.893 1.00 40.02 6 GLY A O 12
ATOM 6536 N N . CYS A 1 7 ? 8.811 1.215 -8.452 1.00 4.41 7 CYS A N 12
ATOM 6537 C CA . CYS A 1 7 ? 8.499 0.737 -7.111 1.00 34.13 7 CYS A CA 12
ATOM 6538 C C . CYS A 1 7 ? 9.617 -0.153 -6.576 1.00 65.41 7 CYS A C 12
ATOM 6539 O O . CYS A 1 7 ? 10.245 -0.898 -7.328 1.00 65.44 7 CYS A O 12
ATOM 6546 N N . ARG A 1 8 ? 9.861 -0.068 -5.273 1.00 32.04 8 ARG A N 12
ATOM 6547 C CA . ARG A 1 8 ? 10.904 -0.864 -4.637 1.00 3.22 8 ARG A CA 12
ATOM 6548 C C . ARG A 1 8 ? 10.617 -2.355 -4.785 1.00 13.52 8 ARG A C 12
ATOM 6549 O O . ARG A 1 8 ? 9.479 -2.756 -5.033 1.00 31.34 8 ARG A O 12
ATOM 6570 N N . TYR A 1 9 ? 11.654 -3.170 -4.632 1.00 62.32 9 TYR A N 12
ATOM 6571 C CA . TYR A 1 9 ? 11.514 -4.616 -4.752 1.00 43.15 9 TYR A CA 12
ATOM 6572 C C . TYR A 1 9 ? 11.826 -5.306 -3.427 1.00 72.01 9 TYR A C 12
ATOM 6573 O O . TYR A 1 9 ? 12.026 -4.650 -2.404 1.00 3.33 9 TYR A O 12
ATOM 6591 N N . LEU A 1 10 ? 11.867 -6.633 -3.454 1.00 61.11 10 LEU A N 12
ATOM 6592 C CA . LEU A 1 10 ? 12.155 -7.415 -2.256 1.00 11.12 10 LEU A CA 12
ATOM 6593 C C . LEU A 1 10 ? 13.422 -6.911 -1.570 1.00 4.44 10 LEU A C 12
ATOM 6594 O O . LEU A 1 10 ? 14.440 -6.672 -2.221 1.00 42.34 10 LEU A O 12
ATOM 6610 N N . PHE A 1 11 ? 13.354 -6.756 -0.252 1.00 10.15 11 PHE A N 12
ATOM 6611 C CA . PHE A 1 11 ? 14.495 -6.283 0.522 1.00 1.35 11 PHE A CA 12
ATOM 6612 C C . PHE A 1 11 ? 15.058 -4.994 -0.070 1.00 34.13 11 PHE A C 12
ATOM 6613 O O . PHE A 1 11 ? 16.219 -4.937 -0.468 1.00 34.10 11 PHE A O 12
ATOM 6630 N N . GLY A 1 12 ? 14.223 -3.961 -0.124 1.00 43.34 12 GLY A N 12
ATOM 6631 C CA . GLY A 1 12 ? 14.654 -2.686 -0.669 1.00 13.25 12 GLY A CA 12
ATOM 6632 C C . GLY A 1 12 ? 15.058 -1.702 0.410 1.00 4.25 12 GLY A C 12
ATOM 6633 O O . GLY A 1 12 ? 15.889 -0.824 0.178 1.00 1.11 12 GLY A O 12
ATOM 6637 N N . GLY A 1 13 ? 14.467 -1.846 1.592 1.00 63.34 13 GLY A N 12
ATOM 6638 C CA . GLY A 1 13 ? 14.782 -0.953 2.692 1.00 11.01 13 GLY A CA 12
ATOM 6639 C C . GLY A 1 13 ? 13.805 0.200 2.802 1.00 2.21 13 GLY A C 12
ATOM 6640 O O . GLY A 1 13 ? 14.207 1.350 2.982 1.00 33.50 13 GLY A O 12
ATOM 6644 N N . CYS A 1 14 ? 12.516 -0.106 2.692 1.00 35.45 14 CYS A N 12
ATOM 6645 C CA . CYS A 1 14 ? 11.478 0.912 2.777 1.00 60.31 14 CYS A CA 12
ATOM 6646 C C . CYS A 1 14 ? 11.270 1.358 4.222 1.00 61.45 14 CYS A C 12
ATOM 6647 O O . CYS A 1 14 ? 11.955 0.892 5.132 1.00 63.15 14 CYS A O 12
ATOM 6654 N N . LYS A 1 15 ? 10.319 2.264 4.425 1.00 43.11 15 LYS A N 12
ATOM 6655 C CA . LYS A 1 15 ? 10.018 2.772 5.757 1.00 21.03 15 LYS A CA 12
ATOM 6656 C C . LYS A 1 15 ? 8.517 2.969 5.939 1.00 52.32 15 LYS A C 12
ATOM 6657 O O . LYS A 1 15 ? 7.961 2.642 6.988 1.00 12.24 15 LYS A O 12
ATOM 6676 N N . SER A 1 16 ? 7.866 3.502 4.911 1.00 31.15 16 SER A N 12
ATOM 6677 C CA . SER A 1 16 ? 6.428 3.744 4.958 1.00 73.51 16 SER A CA 12
ATOM 6678 C C . SER A 1 16 ? 5.662 2.579 4.341 1.00 72.44 16 SER A C 12
ATOM 6679 O O . SER A 1 16 ? 6.254 1.598 3.895 1.00 35.44 16 SER A O 12
ATOM 6687 N N . ASP A 1 17 ? 4.338 2.696 4.320 1.00 22.42 17 ASP A N 12
ATOM 6688 C CA . ASP A 1 17 ? 3.488 1.654 3.756 1.00 53.32 17 ASP A CA 12
ATOM 6689 C C . ASP A 1 17 ? 3.479 1.724 2.231 1.00 34.25 17 ASP A C 12
ATOM 6690 O O . ASP A 1 17 ? 3.740 0.732 1.553 1.00 71.43 17 ASP A O 12
ATOM 6699 N N . ASP A 1 18 ? 3.173 2.904 1.702 1.00 4.34 18 ASP A N 12
ATOM 6700 C CA . ASP A 1 18 ? 3.130 3.105 0.257 1.00 14.24 18 ASP A CA 12
ATOM 6701 C C . ASP A 1 18 ? 4.512 3.452 -0.285 1.00 60.12 18 ASP A C 12
ATOM 6702 O O . ASP A 1 18 ? 4.681 4.447 -0.992 1.00 23.40 18 ASP A O 12
ATOM 6711 N N . ASP A 1 19 ? 5.498 2.629 0.053 1.00 41.21 19 ASP A N 12
ATOM 6712 C CA . ASP A 1 19 ? 6.867 2.849 -0.400 1.00 22.04 19 ASP A CA 12
ATOM 6713 C C . ASP A 1 19 ? 7.234 1.876 -1.516 1.00 43.55 19 ASP A C 12
ATOM 6714 O O . ASP A 1 19 ? 8.028 2.197 -2.399 1.00 0.45 19 ASP A O 12
ATOM 6723 N N . CYS A 1 20 ? 6.649 0.683 -1.469 1.00 55.04 20 CYS A N 12
ATOM 6724 C CA . CYS A 1 20 ? 6.915 -0.340 -2.472 1.00 34.24 20 CYS A CA 12
ATOM 6725 C C . CYS A 1 20 ? 5.665 -0.627 -3.299 1.00 43.51 20 CYS A C 12
ATOM 6726 O O . CYS A 1 20 ? 4.598 -0.069 -3.046 1.00 60.04 20 CYS A O 12
ATOM 6733 N N . CYS A 1 21 ? 5.805 -1.505 -4.288 1.00 43.30 21 CYS A N 12
ATOM 6734 C CA . CYS A 1 21 ? 4.689 -1.868 -5.152 1.00 61.30 21 CYS A CA 12
ATOM 6735 C C . CYS A 1 21 ? 3.457 -2.229 -4.328 1.00 35.52 21 CYS A C 12
ATOM 6736 O O . CYS A 1 21 ? 3.533 -2.459 -3.120 1.00 3.21 21 CYS A O 12
ATOM 6743 N N . PRO A 1 22 ? 2.293 -2.279 -4.992 1.00 41.01 22 PRO A N 12
ATOM 6744 C CA . PRO A 1 22 ? 1.023 -2.612 -4.340 1.00 14.32 22 PRO A CA 12
ATOM 6745 C C . PRO A 1 22 ? 0.955 -4.075 -3.916 1.00 1.45 22 PRO A C 12
ATOM 6746 O O . PRO A 1 22 ? 0.135 -4.450 -3.078 1.00 42.54 22 PRO A O 12
ATOM 6757 N N . ARG A 1 23 ? 1.823 -4.896 -4.498 1.00 23.43 23 ARG A N 12
ATOM 6758 C CA . ARG A 1 23 ? 1.860 -6.319 -4.180 1.00 62.44 23 ARG A CA 12
ATOM 6759 C C . ARG A 1 23 ? 2.755 -6.581 -2.971 1.00 31.54 23 ARG A C 12
ATOM 6760 O O . ARG A 1 23 ? 2.523 -7.520 -2.207 1.00 12.45 23 ARG A O 12
ATOM 6781 N N . LEU A 1 24 ? 3.774 -5.748 -2.804 1.00 63.12 24 LEU A N 12
ATOM 6782 C CA . LEU A 1 24 ? 4.704 -5.889 -1.689 1.00 72.05 24 LEU A CA 12
ATOM 6783 C C . LEU A 1 24 ? 4.165 -5.201 -0.439 1.00 62.24 24 LEU A C 12
ATOM 6784 O O . LEU A 1 24 ? 3.174 -4.473 -0.498 1.00 10.13 24 LEU A O 12
ATOM 6800 N N . GLY A 1 25 ? 4.825 -5.434 0.690 1.00 74.32 25 GLY A N 12
ATOM 6801 C CA . GLY A 1 25 ? 4.398 -4.828 1.938 1.00 11.32 25 GLY A CA 12
ATOM 6802 C C . GLY A 1 25 ? 5.565 -4.463 2.834 1.00 72.34 25 GLY A C 12
ATOM 6803 O O . GLY A 1 25 ? 6.472 -5.269 3.043 1.00 71.33 25 GLY A O 12
ATOM 6807 N N . CYS A 1 26 ? 5.543 -3.246 3.366 1.00 21.01 26 CYS A N 12
ATOM 6808 C CA . CYS A 1 26 ? 6.608 -2.776 4.244 1.00 12.51 26 CYS A CA 12
ATOM 6809 C C . CYS A 1 26 ? 6.381 -3.249 5.677 1.00 73.14 26 CYS A C 12
ATOM 6810 O O . CYS A 1 26 ? 5.290 -3.098 6.228 1.00 23.35 26 CYS A O 12
ATOM 6817 N N . LYS A 1 27 ? 7.420 -3.821 6.277 1.00 11.34 27 LYS A N 12
ATOM 6818 C CA . LYS A 1 27 ? 7.336 -4.315 7.645 1.00 60.20 27 LYS A CA 12
ATOM 6819 C C . LYS A 1 27 ? 7.540 -3.182 8.647 1.00 51.35 27 LYS A C 12
ATOM 6820 O O . LYS A 1 27 ? 7.940 -2.080 8.277 1.00 43.45 27 LYS A O 12
ATOM 6839 N N . GLY A 1 28 ? 7.266 -3.464 9.917 1.00 42.41 28 GLY A N 12
ATOM 6840 C CA . GLY A 1 28 ? 7.427 -2.460 10.951 1.00 43.31 28 GLY A CA 12
ATOM 6841 C C . GLY A 1 28 ? 8.880 -2.097 11.186 1.00 4.24 28 GLY A C 12
ATOM 6842 O O . GLY A 1 28 ? 9.745 -2.404 10.365 1.00 62.15 28 GLY A O 12
ATOM 6846 N N . LYS A 1 29 ? 9.152 -1.441 12.307 1.00 31.51 29 LYS A N 12
ATOM 6847 C CA . LYS A 1 29 ? 10.510 -1.034 12.649 1.00 34.51 29 LYS A CA 12
ATOM 6848 C C . LYS A 1 29 ? 11.444 -2.241 12.692 1.00 30.44 29 LYS A C 12
ATOM 6849 O O . LYS A 1 29 ? 11.020 -3.374 12.468 1.00 41.25 29 LYS A O 12
ATOM 6868 N N . GLY A 1 30 ? 12.716 -1.987 12.983 1.00 21.11 30 GLY A N 12
ATOM 6869 C CA . GLY A 1 30 ? 13.689 -3.063 13.050 1.00 64.21 30 GLY A CA 12
ATOM 6870 C C . GLY A 1 30 ? 14.143 -3.521 11.680 1.00 44.42 30 GLY A C 12
ATOM 6871 O O . GLY A 1 30 ? 15.310 -3.363 11.318 1.00 41.43 30 GLY A O 12
ATOM 6875 N N . HIS A 1 31 ? 13.220 -4.094 10.913 1.00 62.03 31 HIS A N 12
ATOM 6876 C CA . HIS A 1 31 ? 13.533 -4.579 9.572 1.00 51.20 31 HIS A CA 12
ATOM 6877 C C . HIS A 1 31 ? 12.487 -4.108 8.567 1.00 52.51 31 HIS A C 12
ATOM 6878 O O . HIS A 1 31 ? 11.679 -4.901 8.081 1.00 70.53 31 HIS A O 12
ATOM 6892 N N . ASP A 1 32 ? 12.506 -2.816 8.261 1.00 3.31 32 ASP A N 12
ATOM 6893 C CA . ASP A 1 32 ? 11.559 -2.240 7.314 1.00 72.02 32 ASP A CA 12
ATOM 6894 C C . ASP A 1 32 ? 11.995 -2.510 5.877 1.00 71.05 32 ASP A C 12
ATOM 6895 O O . ASP A 1 32 ? 12.928 -1.883 5.373 1.00 44.52 32 ASP A O 12
ATOM 6904 N N . TYR A 1 33 ? 11.319 -3.447 5.224 1.00 54.21 33 TYR A N 12
ATOM 6905 C CA . TYR A 1 33 ? 11.639 -3.803 3.847 1.00 62.24 33 TYR A CA 12
ATOM 6906 C C . TYR A 1 33 ? 10.400 -4.304 3.111 1.00 25.00 33 TYR A C 12
ATOM 6907 O O . TYR A 1 33 ? 9.386 -4.631 3.730 1.00 54.12 33 TYR A O 12
ATOM 6925 N N . CYS A 1 34 ? 10.490 -4.363 1.787 1.00 22.21 34 CYS A N 12
ATOM 6926 C CA . CYS A 1 34 ? 9.378 -4.824 0.964 1.00 22.34 34 CYS A CA 12
ATOM 6927 C C . CYS A 1 34 ? 9.294 -6.347 0.967 1.00 70.22 34 CYS A C 12
ATOM 6928 O O . CYS A 1 34 ? 10.191 -7.030 0.470 1.00 52.53 34 CYS A O 12
ATOM 6935 N N . ALA A 1 35 ? 8.211 -6.874 1.529 1.00 30.00 35 ALA A N 12
ATOM 6936 C CA . ALA A 1 35 ? 8.010 -8.316 1.594 1.00 32.41 35 ALA A CA 12
ATOM 6937 C C . ALA A 1 35 ? 6.780 -8.735 0.797 1.00 51.40 35 ALA A C 12
ATOM 6938 O O . ALA A 1 35 ? 5.978 -7.895 0.389 1.00 24.13 35 ALA A O 12
ATOM 6945 N N . TRP A 1 36 ? 6.636 -10.037 0.578 1.00 64.10 36 TRP A N 12
ATOM 6946 C CA . TRP A 1 36 ? 5.503 -10.566 -0.171 1.00 21.42 36 TRP A CA 12
ATOM 6947 C C . TRP A 1 36 ? 4.276 -10.707 0.723 1.00 53.32 36 TRP A C 12
ATOM 6948 O O . TRP A 1 36 ? 4.371 -11.192 1.851 1.00 42.44 36 TRP A O 12
ATOM 6969 N N . ASP A 1 37 ? 3.126 -10.278 0.215 1.00 22.01 37 ASP A N 12
ATOM 6970 C CA . ASP A 1 37 ? 1.880 -10.357 0.967 1.00 5.53 37 ASP A CA 12
ATOM 6971 C C . ASP A 1 37 ? 0.693 -10.576 0.034 1.00 72.23 37 ASP A C 12
ATOM 6972 O O . ASP A 1 37 ? 0.345 -9.701 -0.759 1.00 52.43 37 ASP A O 12
ATOM 6981 N N . GLY A 1 38 ? 0.078 -11.750 0.131 1.00 12.41 38 GLY A N 12
ATOM 6982 C CA . GLY A 1 38 ? -1.062 -12.062 -0.711 1.00 54.10 38 GLY A CA 12
ATOM 6983 C C . GLY A 1 38 ? -0.691 -12.948 -1.884 1.00 71.02 38 GLY A C 12
ATOM 6984 O O . GLY A 1 38 ? -1.537 -13.655 -2.431 1.00 52.03 38 GLY A O 12
ATOM 6988 N N . THR A 1 39 ? 0.579 -12.913 -2.271 1.00 60.34 39 THR A N 12
ATOM 6989 C CA . THR A 1 39 ? 1.061 -13.717 -3.389 1.00 3.40 39 THR A CA 12
ATOM 6990 C C . THR A 1 39 ? 1.787 -14.963 -2.896 1.00 35.33 39 THR A C 12
ATOM 6991 O O . THR A 1 39 ? 2.400 -14.956 -1.829 1.00 73.54 39 THR A O 12
ATOM 7002 N N . PHE A 1 40 ? 1.712 -16.034 -3.680 1.00 52.12 40 PHE A N 12
ATOM 7003 C CA . PHE A 1 40 ? 2.362 -17.288 -3.323 1.00 61.42 40 PHE A CA 12
ATOM 7004 C C . PHE A 1 40 ? 3.865 -17.216 -3.576 1.00 13.33 40 PHE A C 12
ATOM 7005 O O . PHE A 1 40 ? 4.306 -16.765 -4.634 1.00 74.22 40 PHE A O 12
ATOM 7022 N N . SER A 1 41 ? 4.647 -17.661 -2.598 1.00 31.20 41 SER A N 12
ATOM 7023 C CA . SER A 1 41 ? 6.100 -17.643 -2.712 1.00 32.45 41 SER A CA 12
ATOM 7024 C C . SER A 1 41 ? 6.567 -18.537 -3.855 1.00 3.02 41 SER A C 12
ATOM 7025 O O . SER A 1 41 ? 6.142 -19.687 -3.972 1.00 32.42 41 SER A O 12
ATOM 7033 N N . ASP A 1 42 ? 7.444 -18.003 -4.698 1.00 2.52 42 ASP A N 12
ATOM 7034 C CA . ASP A 1 42 ? 7.971 -18.752 -5.832 1.00 70.22 42 ASP A CA 12
ATOM 7035 C C . ASP A 1 42 ? 9.303 -19.407 -5.480 1.00 11.04 42 ASP A C 12
ATOM 7036 O O . ASP A 1 42 ? 9.959 -19.020 -4.512 1.00 73.50 42 ASP A O 12
ATOM 7045 N N . GLY A 1 1 ? 1.119 0.051 -0.276 1.00 73.35 1 GLY A N 13
ATOM 7046 C CA . GLY A 1 1 ? 1.919 0.050 -1.486 1.00 2.33 1 GLY A CA 13
ATOM 7047 C C . GLY A 1 1 ? 1.291 0.868 -2.597 1.00 31.34 1 GLY A C 13
ATOM 7048 O O . GLY A 1 1 ? 0.067 0.956 -2.698 1.00 60.25 1 GLY A O 13
ATOM 7052 N N . VAL A 1 2 ? 2.130 1.472 -3.434 1.00 70.13 2 VAL A N 13
ATOM 7053 C CA . VAL A 1 2 ? 1.650 2.289 -4.541 1.00 53.31 2 VAL A CA 13
ATOM 7054 C C . VAL A 1 2 ? 2.077 1.702 -5.881 1.00 34.24 2 VAL A C 13
ATOM 7055 O O . VAL A 1 2 ? 3.183 1.178 -6.017 1.00 71.14 2 VAL A O 13
ATOM 7068 N N . ASP A 1 3 ? 1.194 1.793 -6.870 1.00 63.22 3 ASP A N 13
ATOM 7069 C CA . ASP A 1 3 ? 1.480 1.272 -8.201 1.00 75.34 3 ASP A CA 13
ATOM 7070 C C . ASP A 1 3 ? 2.151 2.334 -9.068 1.00 41.44 3 ASP A C 13
ATOM 7071 O O . ASP A 1 3 ? 1.533 2.892 -9.975 1.00 20.14 3 ASP A O 13
ATOM 7080 N N . LYS A 1 4 ? 3.419 2.610 -8.782 1.00 12.50 4 LYS A N 13
ATOM 7081 C CA . LYS A 1 4 ? 4.174 3.605 -9.534 1.00 4.13 4 LYS A CA 13
ATOM 7082 C C . LYS A 1 4 ? 5.376 2.966 -10.225 1.00 54.13 4 LYS A C 13
ATOM 7083 O O . LYS A 1 4 ? 5.875 1.919 -9.813 1.00 33.14 4 LYS A O 13
ATOM 7102 N N . PRO A 1 5 ? 5.852 3.611 -11.299 1.00 2.03 5 PRO A N 13
ATOM 7103 C CA . PRO A 1 5 ? 7.002 3.127 -12.068 1.00 51.35 5 PRO A CA 13
ATOM 7104 C C . PRO A 1 5 ? 8.310 3.247 -11.294 1.00 70.01 5 PRO A C 13
ATOM 7105 O O . PRO A 1 5 ? 8.777 4.350 -11.012 1.00 54.12 5 PRO A O 13
ATOM 7116 N N . GLY A 1 6 ? 8.898 2.105 -10.953 1.00 31.40 6 GLY A N 13
ATOM 7117 C CA . GLY A 1 6 ? 10.148 2.105 -10.214 1.00 62.51 6 GLY A CA 13
ATOM 7118 C C . GLY A 1 6 ? 9.960 1.724 -8.759 1.00 63.54 6 GLY A C 13
ATOM 7119 O O . GLY A 1 6 ? 10.858 1.918 -7.939 1.00 40.02 6 GLY A O 13
ATOM 7123 N N . CYS A 1 7 ? 8.792 1.183 -8.435 1.00 4.41 7 CYS A N 13
ATOM 7124 C CA . CYS A 1 7 ? 8.487 0.776 -7.070 1.00 34.13 7 CYS A CA 13
ATOM 7125 C C . CYS A 1 7 ? 9.583 -0.130 -6.516 1.00 65.41 7 CYS A C 13
ATOM 7126 O O . CYS A 1 7 ? 10.155 -0.945 -7.240 1.00 65.44 7 CYS A O 13
ATOM 7133 N N . ARG A 1 8 ? 9.869 0.016 -5.227 1.00 32.04 8 ARG A N 13
ATOM 7134 C CA . ARG A 1 8 ? 10.898 -0.787 -4.575 1.00 3.22 8 ARG A CA 13
ATOM 7135 C C . ARG A 1 8 ? 10.599 -2.276 -4.726 1.00 13.52 8 ARG A C 13
ATOM 7136 O O . ARG A 1 8 ? 9.468 -2.666 -5.010 1.00 31.34 8 ARG A O 13
ATOM 7157 N N . TYR A 1 9 ? 11.623 -3.100 -4.535 1.00 62.32 9 TYR A N 13
ATOM 7158 C CA . TYR A 1 9 ? 11.473 -4.546 -4.653 1.00 43.15 9 TYR A CA 13
ATOM 7159 C C . TYR A 1 9 ? 11.816 -5.238 -3.339 1.00 72.01 9 TYR A C 13
ATOM 7160 O O . TYR A 1 9 ? 12.042 -4.586 -2.320 1.00 3.33 9 TYR A O 13
ATOM 7178 N N . LEU A 1 10 ? 11.856 -6.566 -3.371 1.00 61.11 10 LEU A N 13
ATOM 7179 C CA . LEU A 1 10 ? 12.174 -7.350 -2.183 1.00 11.12 10 LEU A CA 13
ATOM 7180 C C . LEU A 1 10 ? 13.446 -6.839 -1.515 1.00 4.44 10 LEU A C 13
ATOM 7181 O O . LEU A 1 10 ? 14.441 -6.558 -2.184 1.00 42.34 10 LEU A O 13
ATOM 7197 N N . PHE A 1 11 ? 13.407 -6.719 -0.193 1.00 10.15 11 PHE A N 13
ATOM 7198 C CA . PHE A 1 11 ? 14.557 -6.242 0.566 1.00 1.35 11 PHE A CA 13
ATOM 7199 C C . PHE A 1 11 ? 15.076 -4.924 -0.003 1.00 34.13 11 PHE A C 13
ATOM 7200 O O . PHE A 1 11 ? 16.261 -4.789 -0.306 1.00 34.10 11 PHE A O 13
ATOM 7217 N N . GLY A 1 12 ? 14.178 -3.955 -0.148 1.00 43.34 12 GLY A N 13
ATOM 7218 C CA . GLY A 1 12 ? 14.562 -2.661 -0.680 1.00 13.25 12 GLY A CA 13
ATOM 7219 C C . GLY A 1 12 ? 14.952 -1.678 0.406 1.00 4.25 12 GLY A C 13
ATOM 7220 O O . GLY A 1 12 ? 15.751 -0.772 0.176 1.00 1.11 12 GLY A O 13
ATOM 7224 N N . GLY A 1 13 ? 14.382 -1.855 1.595 1.00 63.34 13 GLY A N 13
ATOM 7225 C CA . GLY A 1 13 ? 14.685 -0.968 2.702 1.00 11.01 13 GLY A CA 13
ATOM 7226 C C . GLY A 1 13 ? 13.715 0.193 2.797 1.00 2.21 13 GLY A C 13
ATOM 7227 O O . GLY A 1 13 ? 14.125 1.340 2.976 1.00 33.50 13 GLY A O 13
ATOM 7231 N N . CYS A 1 14 ? 12.425 -0.104 2.674 1.00 35.45 14 CYS A N 13
ATOM 7232 C CA . CYS A 1 14 ? 11.394 0.924 2.746 1.00 60.31 14 CYS A CA 13
ATOM 7233 C C . CYS A 1 14 ? 11.215 1.418 4.178 1.00 61.45 14 CYS A C 13
ATOM 7234 O O . CYS A 1 14 ? 11.739 0.824 5.122 1.00 63.15 14 CYS A O 13
ATOM 7241 N N . LYS A 1 15 ? 10.473 2.508 4.334 1.00 43.11 15 LYS A N 13
ATOM 7242 C CA . LYS A 1 15 ? 10.222 3.082 5.650 1.00 21.03 15 LYS A CA 13
ATOM 7243 C C . LYS A 1 15 ? 8.726 3.247 5.897 1.00 52.32 15 LYS A C 13
ATOM 7244 O O . LYS A 1 15 ? 8.246 3.049 7.013 1.00 12.24 15 LYS A O 13
ATOM 7263 N N . SER A 1 16 ? 7.994 3.610 4.849 1.00 31.15 16 SER A N 13
ATOM 7264 C CA . SER A 1 16 ? 6.553 3.803 4.953 1.00 73.51 16 SER A CA 13
ATOM 7265 C C . SER A 1 16 ? 5.802 2.614 4.364 1.00 72.44 16 SER A C 13
ATOM 7266 O O . SER A 1 16 ? 6.363 1.826 3.602 1.00 35.44 16 SER A O 13
ATOM 7274 N N . ASP A 1 17 ? 4.529 2.489 4.724 1.00 22.42 17 ASP A N 13
ATOM 7275 C CA . ASP A 1 17 ? 3.699 1.396 4.232 1.00 53.32 17 ASP A CA 13
ATOM 7276 C C . ASP A 1 17 ? 3.571 1.451 2.713 1.00 34.25 17 ASP A C 13
ATOM 7277 O O . ASP A 1 17 ? 3.863 0.476 2.019 1.00 71.43 17 ASP A O 13
ATOM 7286 N N . ASP A 1 18 ? 3.134 2.597 2.202 1.00 4.34 18 ASP A N 13
ATOM 7287 C CA . ASP A 1 18 ? 2.968 2.781 0.765 1.00 14.24 18 ASP A CA 13
ATOM 7288 C C . ASP A 1 18 ? 4.273 3.238 0.121 1.00 60.12 18 ASP A C 13
ATOM 7289 O O . ASP A 1 18 ? 4.310 4.252 -0.575 1.00 23.40 18 ASP A O 13
ATOM 7298 N N . ASP A 1 19 ? 5.340 2.485 0.360 1.00 41.21 19 ASP A N 13
ATOM 7299 C CA . ASP A 1 19 ? 6.648 2.814 -0.196 1.00 22.04 19 ASP A CA 13
ATOM 7300 C C . ASP A 1 19 ? 6.993 1.888 -1.359 1.00 43.55 19 ASP A C 13
ATOM 7301 O O . ASP A 1 19 ? 7.688 2.281 -2.296 1.00 0.45 19 ASP A O 13
ATOM 7310 N N . CYS A 1 20 ? 6.501 0.654 -1.292 1.00 55.04 20 CYS A N 13
ATOM 7311 C CA . CYS A 1 20 ? 6.757 -0.329 -2.337 1.00 34.24 20 CYS A CA 13
ATOM 7312 C C . CYS A 1 20 ? 5.503 -0.578 -3.170 1.00 43.51 20 CYS A C 13
ATOM 7313 O O . CYS A 1 20 ? 4.440 -0.018 -2.894 1.00 60.04 20 CYS A O 13
ATOM 7320 N N . CYS A 1 21 ? 5.632 -1.421 -4.188 1.00 43.30 21 CYS A N 13
ATOM 7321 C CA . CYS A 1 21 ? 4.512 -1.746 -5.061 1.00 61.30 21 CYS A CA 13
ATOM 7322 C C . CYS A 1 21 ? 3.278 -2.122 -4.245 1.00 35.52 21 CYS A C 13
ATOM 7323 O O . CYS A 1 21 ? 3.355 -2.395 -3.047 1.00 3.21 21 CYS A O 13
ATOM 7330 N N . PRO A 1 22 ? 2.113 -2.139 -4.908 1.00 41.01 22 PRO A N 13
ATOM 7331 C CA . PRO A 1 22 ? 0.841 -2.481 -4.265 1.00 14.32 22 PRO A CA 13
ATOM 7332 C C . PRO A 1 22 ? 0.761 -3.957 -3.889 1.00 1.45 22 PRO A C 13
ATOM 7333 O O . PRO A 1 22 ? -0.114 -4.365 -3.124 1.00 42.54 22 PRO A O 13
ATOM 7344 N N . ARG A 1 23 ? 1.676 -4.752 -4.431 1.00 23.43 23 ARG A N 13
ATOM 7345 C CA . ARG A 1 23 ? 1.708 -6.182 -4.153 1.00 62.44 23 ARG A CA 13
ATOM 7346 C C . ARG A 1 23 ? 2.601 -6.483 -2.952 1.00 31.54 23 ARG A C 13
ATOM 7347 O O . ARG A 1 23 ? 2.354 -7.429 -2.202 1.00 12.45 23 ARG A O 13
ATOM 7368 N N . LEU A 1 24 ? 3.638 -5.673 -2.775 1.00 63.12 24 LEU A N 13
ATOM 7369 C CA . LEU A 1 24 ? 4.568 -5.852 -1.666 1.00 72.05 24 LEU A CA 13
ATOM 7370 C C . LEU A 1 24 ? 4.015 -5.233 -0.385 1.00 62.24 24 LEU A C 13
ATOM 7371 O O . LEU A 1 24 ? 3.011 -4.522 -0.411 1.00 10.13 24 LEU A O 13
ATOM 7387 N N . GLY A 1 25 ? 4.677 -5.510 0.734 1.00 74.32 25 GLY A N 13
ATOM 7388 C CA . GLY A 1 25 ? 4.237 -4.972 2.008 1.00 11.32 25 GLY A CA 13
ATOM 7389 C C . GLY A 1 25 ? 5.390 -4.715 2.959 1.00 72.34 25 GLY A C 13
ATOM 7390 O O . GLY A 1 25 ? 6.264 -5.566 3.128 1.00 71.33 25 GLY A O 13
ATOM 7394 N N . CYS A 1 26 ? 5.394 -3.541 3.578 1.00 21.01 26 CYS A N 13
ATOM 7395 C CA . CYS A 1 26 ? 6.448 -3.173 4.515 1.00 12.51 26 CYS A CA 13
ATOM 7396 C C . CYS A 1 26 ? 6.114 -3.650 5.925 1.00 73.14 26 CYS A C 13
ATOM 7397 O O . CYS A 1 26 ? 5.028 -3.384 6.443 1.00 23.35 26 CYS A O 13
ATOM 7404 N N . LYS A 1 27 ? 7.054 -4.356 6.544 1.00 11.34 27 LYS A N 13
ATOM 7405 C CA . LYS A 1 27 ? 6.861 -4.870 7.895 1.00 60.20 27 LYS A CA 13
ATOM 7406 C C . LYS A 1 27 ? 7.096 -3.776 8.931 1.00 51.35 27 LYS A C 13
ATOM 7407 O O . LYS A 1 27 ? 7.593 -2.698 8.609 1.00 43.45 27 LYS A O 13
ATOM 7426 N N . GLY A 1 28 ? 6.736 -4.061 10.179 1.00 42.41 28 GLY A N 13
ATOM 7427 C CA . GLY A 1 28 ? 6.917 -3.092 11.245 1.00 43.31 28 GLY A CA 13
ATOM 7428 C C . GLY A 1 28 ? 8.364 -2.674 11.408 1.00 4.24 28 GLY A C 13
ATOM 7429 O O . GLY A 1 28 ? 9.223 -3.059 10.614 1.00 62.15 28 GLY A O 13
ATOM 7433 N N . LYS A 1 29 ? 8.637 -1.882 12.441 1.00 31.51 29 LYS A N 13
ATOM 7434 C CA . LYS A 1 29 ? 9.989 -1.410 12.707 1.00 34.51 29 LYS A CA 13
ATOM 7435 C C . LYS A 1 29 ? 10.974 -2.574 12.746 1.00 30.44 29 LYS A C 13
ATOM 7436 O O . LYS A 1 29 ? 10.582 -3.727 12.925 1.00 41.25 29 LYS A O 13
ATOM 7455 N N . GLY A 1 30 ? 12.257 -2.265 12.579 1.00 21.11 30 GLY A N 13
ATOM 7456 C CA . GLY A 1 30 ? 13.277 -3.297 12.600 1.00 64.21 30 GLY A CA 13
ATOM 7457 C C . GLY A 1 30 ? 13.676 -3.746 11.210 1.00 44.42 30 GLY A C 13
ATOM 7458 O O . GLY A 1 30 ? 13.442 -4.893 10.828 1.00 41.43 30 GLY A O 13
ATOM 7462 N N . HIS A 1 31 ? 14.282 -2.839 10.448 1.00 62.03 31 HIS A N 13
ATOM 7463 C CA . HIS A 1 31 ? 14.715 -3.150 9.090 1.00 51.20 31 HIS A CA 13
ATOM 7464 C C . HIS A 1 31 ? 13.521 -3.507 8.208 1.00 52.51 31 HIS A C 13
ATOM 7465 O O . HIS A 1 31 ? 13.519 -4.542 7.542 1.00 70.53 31 HIS A O 13
ATOM 7479 N N . ASP A 1 32 ? 12.511 -2.646 8.210 1.00 3.31 32 ASP A N 13
ATOM 7480 C CA . ASP A 1 32 ? 11.312 -2.870 7.411 1.00 72.02 32 ASP A CA 13
ATOM 7481 C C . ASP A 1 32 ? 11.633 -2.806 5.920 1.00 71.05 32 ASP A C 13
ATOM 7482 O O . ASP A 1 32 ? 12.199 -1.825 5.440 1.00 44.52 32 ASP A O 13
ATOM 7491 N N . TYR A 1 33 ? 11.266 -3.858 5.196 1.00 54.21 33 TYR A N 13
ATOM 7492 C CA . TYR A 1 33 ? 11.519 -3.922 3.762 1.00 62.24 33 TYR A CA 13
ATOM 7493 C C . TYR A 1 33 ? 10.285 -4.420 3.014 1.00 25.00 33 TYR A C 13
ATOM 7494 O O . TYR A 1 33 ? 9.276 -4.777 3.623 1.00 54.12 33 TYR A O 13
ATOM 7512 N N . CYS A 1 34 ? 10.373 -4.440 1.688 1.00 22.21 34 CYS A N 13
ATOM 7513 C CA . CYS A 1 34 ? 9.266 -4.893 0.854 1.00 22.34 34 CYS A CA 13
ATOM 7514 C C . CYS A 1 34 ? 9.163 -6.416 0.869 1.00 70.22 34 CYS A C 13
ATOM 7515 O O . CYS A 1 34 ? 10.066 -7.114 0.408 1.00 52.53 34 CYS A O 13
ATOM 7522 N N . ALA A 1 35 ? 8.055 -6.923 1.401 1.00 30.00 35 ALA A N 13
ATOM 7523 C CA . ALA A 1 35 ? 7.832 -8.361 1.474 1.00 32.41 35 ALA A CA 13
ATOM 7524 C C . ALA A 1 35 ? 6.606 -8.769 0.664 1.00 51.40 35 ALA A C 13
ATOM 7525 O O . ALA A 1 35 ? 5.843 -7.918 0.205 1.00 24.13 35 ALA A O 13
ATOM 7532 N N . TRP A 1 36 ? 6.422 -10.073 0.492 1.00 64.10 36 TRP A N 13
ATOM 7533 C CA . TRP A 1 36 ? 5.287 -10.591 -0.263 1.00 21.42 36 TRP A CA 13
ATOM 7534 C C . TRP A 1 36 ? 4.082 -10.811 0.644 1.00 53.32 36 TRP A C 13
ATOM 7535 O O . TRP A 1 36 ? 4.200 -11.414 1.712 1.00 42.44 36 TRP A O 13
ATOM 7556 N N . ASP A 1 37 ? 2.926 -10.319 0.215 1.00 22.01 37 ASP A N 13
ATOM 7557 C CA . ASP A 1 37 ? 1.699 -10.463 0.990 1.00 5.53 37 ASP A CA 13
ATOM 7558 C C . ASP A 1 37 ? 0.911 -11.689 0.539 1.00 72.23 37 ASP A C 13
ATOM 7559 O O . ASP A 1 37 ? -0.311 -11.642 0.409 1.00 52.43 37 ASP A O 13
ATOM 7568 N N . GLY A 1 38 ? 1.622 -12.786 0.298 1.00 12.41 38 GLY A N 13
ATOM 7569 C CA . GLY A 1 38 ? 0.974 -14.010 -0.139 1.00 54.10 38 GLY A CA 13
ATOM 7570 C C . GLY A 1 38 ? 0.720 -14.030 -1.633 1.00 71.02 38 GLY A C 13
ATOM 7571 O O . GLY A 1 38 ? -0.121 -14.787 -2.118 1.00 52.03 38 GLY A O 13
ATOM 7575 N N . THR A 1 39 ? 1.451 -13.195 -2.366 1.00 60.34 39 THR A N 13
ATOM 7576 C CA . THR A 1 39 ? 1.299 -13.119 -3.815 1.00 3.40 39 THR A CA 13
ATOM 7577 C C . THR A 1 39 ? 1.519 -14.481 -4.464 1.00 35.33 39 THR A C 13
ATOM 7578 O O . THR A 1 39 ? 2.103 -15.379 -3.859 1.00 73.54 39 THR A O 13
ATOM 7589 N N . PHE A 1 40 ? 1.048 -14.625 -5.698 1.00 52.12 40 PHE A N 13
ATOM 7590 C CA . PHE A 1 40 ? 1.193 -15.879 -6.428 1.00 61.42 40 PHE A CA 13
ATOM 7591 C C . PHE A 1 40 ? 2.662 -16.276 -6.539 1.00 13.33 40 PHE A C 13
ATOM 7592 O O . PHE A 1 40 ? 3.550 -15.424 -6.535 1.00 74.22 40 PHE A O 13
ATOM 7609 N N . SER A 1 41 ? 2.911 -17.578 -6.640 1.00 31.20 41 SER A N 13
ATOM 7610 C CA . SER A 1 41 ? 4.272 -18.090 -6.748 1.00 32.45 41 SER A CA 13
ATOM 7611 C C . SER A 1 41 ? 4.966 -17.530 -7.985 1.00 3.02 41 SER A C 13
ATOM 7612 O O . SER A 1 41 ? 4.385 -17.482 -9.069 1.00 32.42 41 SER A O 13
ATOM 7620 N N . ASP A 1 42 ? 6.215 -17.106 -7.814 1.00 2.52 42 ASP A N 13
ATOM 7621 C CA . ASP A 1 42 ? 6.991 -16.550 -8.916 1.00 70.22 42 ASP A CA 13
ATOM 7622 C C . ASP A 1 42 ? 8.298 -17.313 -9.100 1.00 11.04 42 ASP A C 13
ATOM 7623 O O . ASP A 1 42 ? 8.869 -17.829 -8.137 1.00 73.50 42 ASP A O 13
ATOM 7632 N N . GLY A 1 1 ? 1.216 0.003 -0.225 1.00 73.35 1 GLY A N 14
ATOM 7633 C CA . GLY A 1 1 ? 1.959 0.063 -1.471 1.00 2.33 1 GLY A CA 14
ATOM 7634 C C . GLY A 1 1 ? 1.227 0.843 -2.545 1.00 31.34 1 GLY A C 14
ATOM 7635 O O . GLY A 1 1 ? 0.000 0.937 -2.528 1.00 60.25 1 GLY A O 14
ATOM 7639 N N . VAL A 1 2 ? 1.983 1.407 -3.482 1.00 70.13 2 VAL A N 14
ATOM 7640 C CA . VAL A 1 2 ? 1.398 2.184 -4.569 1.00 53.31 2 VAL A CA 14
ATOM 7641 C C . VAL A 1 2 ? 1.872 1.673 -5.926 1.00 34.24 2 VAL A C 14
ATOM 7642 O O . VAL A 1 2 ? 3.021 1.259 -6.079 1.00 71.14 2 VAL A O 14
ATOM 7655 N N . ASP A 1 3 ? 0.977 1.704 -6.908 1.00 63.22 3 ASP A N 14
ATOM 7656 C CA . ASP A 1 3 ? 1.302 1.245 -8.253 1.00 75.34 3 ASP A CA 14
ATOM 7657 C C . ASP A 1 3 ? 2.031 2.331 -9.037 1.00 41.44 3 ASP A C 14
ATOM 7658 O O . ASP A 1 3 ? 1.475 2.927 -9.960 1.00 20.14 3 ASP A O 14
ATOM 7667 N N . LYS A 1 4 ? 3.280 2.588 -8.661 1.00 12.50 4 LYS A N 14
ATOM 7668 C CA . LYS A 1 4 ? 4.088 3.602 -9.328 1.00 4.13 4 LYS A CA 14
ATOM 7669 C C . LYS A 1 4 ? 5.288 2.970 -10.027 1.00 54.13 4 LYS A C 14
ATOM 7670 O O . LYS A 1 4 ? 5.776 1.910 -9.637 1.00 33.14 4 LYS A O 14
ATOM 7689 N N . PRO A 1 5 ? 5.775 3.638 -11.083 1.00 2.03 5 PRO A N 14
ATOM 7690 C CA . PRO A 1 5 ? 6.927 3.160 -11.858 1.00 51.35 5 PRO A CA 14
ATOM 7691 C C . PRO A 1 5 ? 8.230 3.251 -11.073 1.00 70.01 5 PRO A C 14
ATOM 7692 O O . PRO A 1 5 ? 8.600 4.320 -10.587 1.00 54.12 5 PRO A O 14
ATOM 7703 N N . GLY A 1 6 ? 8.925 2.123 -10.953 1.00 31.40 6 GLY A N 14
ATOM 7704 C CA . GLY A 1 6 ? 10.180 2.098 -10.227 1.00 62.51 6 GLY A CA 14
ATOM 7705 C C . GLY A 1 6 ? 10.001 1.707 -8.773 1.00 63.54 6 GLY A C 14
ATOM 7706 O O . GLY A 1 6 ? 10.908 1.884 -7.958 1.00 40.02 6 GLY A O 14
ATOM 7710 N N . CYS A 1 7 ? 8.829 1.175 -8.445 1.00 4.41 7 CYS A N 14
ATOM 7711 C CA . CYS A 1 7 ? 8.531 0.761 -7.080 1.00 34.13 7 CYS A CA 14
ATOM 7712 C C . CYS A 1 7 ? 9.628 -0.151 -6.538 1.00 65.41 7 CYS A C 14
ATOM 7713 O O . CYS A 1 7 ? 10.192 -0.966 -7.270 1.00 65.44 7 CYS A O 14
ATOM 7720 N N . ARG A 1 8 ? 9.928 -0.007 -5.251 1.00 32.04 8 ARG A N 14
ATOM 7721 C CA . ARG A 1 8 ? 10.958 -0.817 -4.611 1.00 3.22 8 ARG A CA 14
ATOM 7722 C C . ARG A 1 8 ? 10.655 -2.305 -4.765 1.00 13.52 8 ARG A C 14
ATOM 7723 O O . ARG A 1 8 ? 9.525 -2.690 -5.063 1.00 31.34 8 ARG A O 14
ATOM 7744 N N . TYR A 1 9 ? 11.673 -3.134 -4.562 1.00 62.32 9 TYR A N 14
ATOM 7745 C CA . TYR A 1 9 ? 11.516 -4.578 -4.682 1.00 43.15 9 TYR A CA 14
ATOM 7746 C C . TYR A 1 9 ? 11.838 -5.272 -3.362 1.00 72.01 9 TYR A C 14
ATOM 7747 O O . TYR A 1 9 ? 12.050 -4.620 -2.339 1.00 3.33 9 TYR A O 14
ATOM 7765 N N . LEU A 1 10 ? 11.872 -6.600 -3.393 1.00 61.11 10 LEU A N 14
ATOM 7766 C CA . LEU A 1 10 ? 12.167 -7.386 -2.199 1.00 11.12 10 LEU A CA 14
ATOM 7767 C C . LEU A 1 10 ? 13.433 -6.879 -1.514 1.00 4.44 10 LEU A C 14
ATOM 7768 O O . LEU A 1 10 ? 14.440 -6.609 -2.170 1.00 42.34 10 LEU A O 14
ATOM 7784 N N . PHE A 1 11 ? 13.375 -6.756 -0.192 1.00 10.15 11 PHE A N 14
ATOM 7785 C CA . PHE A 1 11 ? 14.518 -6.283 0.583 1.00 1.35 11 PHE A CA 14
ATOM 7786 C C . PHE A 1 11 ? 15.058 -4.975 0.011 1.00 34.13 11 PHE A C 14
ATOM 7787 O O . PHE A 1 11 ? 16.240 -4.868 -0.313 1.00 34.10 11 PHE A O 14
ATOM 7804 N N . GLY A 1 12 ? 14.183 -3.982 -0.111 1.00 43.34 12 GLY A N 14
ATOM 7805 C CA . GLY A 1 12 ? 14.590 -2.696 -0.644 1.00 13.25 12 GLY A CA 14
ATOM 7806 C C . GLY A 1 12 ? 14.977 -1.714 0.443 1.00 4.25 12 GLY A C 14
ATOM 7807 O O . GLY A 1 12 ? 15.800 -0.825 0.224 1.00 1.11 12 GLY A O 14
ATOM 7811 N N . GLY A 1 13 ? 14.380 -1.872 1.622 1.00 63.34 13 GLY A N 14
ATOM 7812 C CA . GLY A 1 13 ? 14.679 -0.984 2.729 1.00 11.01 13 GLY A CA 14
ATOM 7813 C C . GLY A 1 13 ? 13.714 0.182 2.814 1.00 2.21 13 GLY A C 14
ATOM 7814 O O . GLY A 1 13 ? 14.128 1.329 2.992 1.00 33.50 13 GLY A O 14
ATOM 7818 N N . CYS A 1 14 ? 12.424 -0.108 2.684 1.00 35.45 14 CYS A N 14
ATOM 7819 C CA . CYS A 1 14 ? 11.397 0.925 2.743 1.00 60.31 14 CYS A CA 14
ATOM 7820 C C . CYS A 1 14 ? 11.211 1.425 4.174 1.00 61.45 14 CYS A C 14
ATOM 7821 O O . CYS A 1 14 ? 11.728 0.834 5.122 1.00 63.15 14 CYS A O 14
ATOM 7828 N N . LYS A 1 15 ? 10.471 2.518 4.320 1.00 43.11 15 LYS A N 14
ATOM 7829 C CA . LYS A 1 15 ? 10.215 3.098 5.633 1.00 21.03 15 LYS A CA 14
ATOM 7830 C C . LYS A 1 15 ? 8.717 3.267 5.871 1.00 52.32 15 LYS A C 14
ATOM 7831 O O . LYS A 1 15 ? 8.230 3.070 6.984 1.00 12.24 15 LYS A O 14
ATOM 7850 N N . SER A 1 16 ? 7.991 3.628 4.817 1.00 31.15 16 SER A N 14
ATOM 7851 C CA . SER A 1 16 ? 6.550 3.826 4.913 1.00 73.51 16 SER A CA 14
ATOM 7852 C C . SER A 1 16 ? 5.800 2.639 4.312 1.00 72.44 16 SER A C 14
ATOM 7853 O O . SER A 1 16 ? 6.364 1.854 3.552 1.00 35.44 16 SER A O 14
ATOM 7861 N N . ASP A 1 17 ? 4.525 2.517 4.663 1.00 22.42 17 ASP A N 14
ATOM 7862 C CA . ASP A 1 17 ? 3.694 1.428 4.160 1.00 53.32 17 ASP A CA 14
ATOM 7863 C C . ASP A 1 17 ? 3.579 1.491 2.640 1.00 34.25 17 ASP A C 14
ATOM 7864 O O . ASP A 1 17 ? 3.873 0.519 1.945 1.00 71.43 17 ASP A O 14
ATOM 7873 N N . ASP A 1 18 ? 3.148 2.641 2.132 1.00 4.34 18 ASP A N 14
ATOM 7874 C CA . ASP A 1 18 ? 2.993 2.830 0.694 1.00 14.24 18 ASP A CA 14
ATOM 7875 C C . ASP A 1 18 ? 4.308 3.274 0.060 1.00 60.12 18 ASP A C 14
ATOM 7876 O O . ASP A 1 18 ? 4.361 4.286 -0.639 1.00 23.40 18 ASP A O 14
ATOM 7885 N N . ASP A 1 19 ? 5.366 2.510 0.310 1.00 41.21 19 ASP A N 14
ATOM 7886 C CA . ASP A 1 19 ? 6.682 2.824 -0.236 1.00 22.04 19 ASP A CA 14
ATOM 7887 C C . ASP A 1 19 ? 7.027 1.890 -1.393 1.00 43.55 19 ASP A C 14
ATOM 7888 O O . ASP A 1 19 ? 7.735 2.273 -2.325 1.00 0.45 19 ASP A O 14
ATOM 7897 N N . CYS A 1 20 ? 6.523 0.661 -1.325 1.00 55.04 20 CYS A N 14
ATOM 7898 C CA . CYS A 1 20 ? 6.779 -0.329 -2.363 1.00 34.24 20 CYS A CA 14
ATOM 7899 C C . CYS A 1 20 ? 5.526 -0.580 -3.197 1.00 43.51 20 CYS A C 14
ATOM 7900 O O . CYS A 1 20 ? 4.463 -0.020 -2.924 1.00 60.04 20 CYS A O 14
ATOM 7907 N N . CYS A 1 21 ? 5.657 -1.424 -4.215 1.00 43.30 21 CYS A N 14
ATOM 7908 C CA . CYS A 1 21 ? 4.537 -1.749 -5.088 1.00 61.30 21 CYS A CA 14
ATOM 7909 C C . CYS A 1 21 ? 3.304 -2.129 -4.273 1.00 35.52 21 CYS A C 14
ATOM 7910 O O . CYS A 1 21 ? 3.380 -2.397 -3.073 1.00 3.21 21 CYS A O 14
ATOM 7917 N N . PRO A 1 22 ? 2.139 -2.153 -4.939 1.00 41.01 22 PRO A N 14
ATOM 7918 C CA . PRO A 1 22 ? 0.868 -2.499 -4.296 1.00 14.32 22 PRO A CA 14
ATOM 7919 C C . PRO A 1 22 ? 0.793 -3.973 -3.915 1.00 1.45 22 PRO A C 14
ATOM 7920 O O . PRO A 1 22 ? -0.069 -4.379 -3.135 1.00 42.54 22 PRO A O 14
ATOM 7931 N N . ARG A 1 23 ? 1.700 -4.770 -4.469 1.00 23.43 23 ARG A N 14
ATOM 7932 C CA . ARG A 1 23 ? 1.736 -6.200 -4.189 1.00 62.44 23 ARG A CA 14
ATOM 7933 C C . ARG A 1 23 ? 2.630 -6.496 -2.988 1.00 31.54 23 ARG A C 14
ATOM 7934 O O . ARG A 1 23 ? 2.397 -7.450 -2.244 1.00 12.45 23 ARG A O 14
ATOM 7955 N N . LEU A 1 24 ? 3.657 -5.672 -2.806 1.00 63.12 24 LEU A N 14
ATOM 7956 C CA . LEU A 1 24 ? 4.590 -5.844 -1.696 1.00 72.05 24 LEU A CA 14
ATOM 7957 C C . LEU A 1 24 ? 4.038 -5.218 -0.420 1.00 62.24 24 LEU A C 14
ATOM 7958 O O . LEU A 1 24 ? 3.036 -4.506 -0.449 1.00 10.13 24 LEU A O 14
ATOM 7974 N N . GLY A 1 25 ? 4.700 -5.487 0.701 1.00 74.32 25 GLY A N 14
ATOM 7975 C CA . GLY A 1 25 ? 4.265 -4.941 1.972 1.00 11.32 25 GLY A CA 14
ATOM 7976 C C . GLY A 1 25 ? 5.419 -4.671 2.916 1.00 72.34 25 GLY A C 14
ATOM 7977 O O . GLY A 1 25 ? 6.330 -5.490 3.043 1.00 71.33 25 GLY A O 14
ATOM 7981 N N . CYS A 1 26 ? 5.385 -3.520 3.577 1.00 21.01 26 CYS A N 14
ATOM 7982 C CA . CYS A 1 26 ? 6.438 -3.143 4.512 1.00 12.51 26 CYS A CA 14
ATOM 7983 C C . CYS A 1 26 ? 6.103 -3.609 5.927 1.00 73.14 26 CYS A C 14
ATOM 7984 O O . CYS A 1 26 ? 5.028 -3.314 6.450 1.00 23.35 26 CYS A O 14
ATOM 7991 N N . LYS A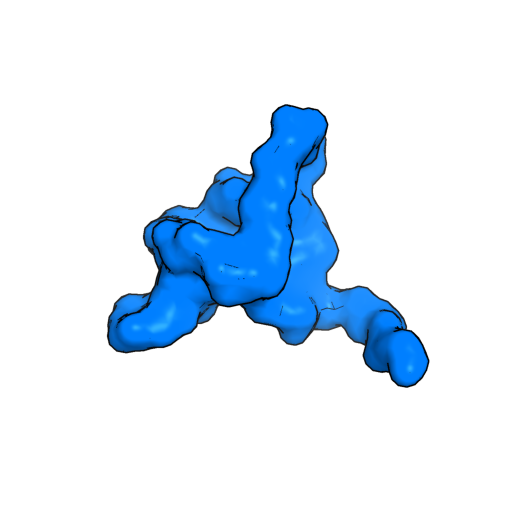 1 27 ? 7.029 -4.337 6.538 1.00 11.34 27 LYS A N 14
ATOM 7992 C CA . LYS A 1 27 ? 6.834 -4.845 7.892 1.00 60.20 27 LYS A CA 14
ATOM 7993 C C . LYS A 1 27 ? 7.066 -3.744 8.924 1.00 51.35 27 LYS A C 14
ATOM 7994 O O . LYS A 1 27 ? 7.564 -2.668 8.596 1.00 43.45 27 LYS A O 14
ATOM 8013 N N . GLY A 1 28 ? 6.703 -4.024 10.172 1.00 42.41 28 GLY A N 14
ATOM 8014 C CA . GLY A 1 28 ? 6.882 -3.048 11.232 1.00 43.31 28 GLY A CA 14
ATOM 8015 C C . GLY A 1 28 ? 8.338 -2.683 11.443 1.00 4.24 28 GLY A C 14
ATOM 8016 O O . GLY A 1 28 ? 9.196 -3.021 10.629 1.00 62.15 28 GLY A O 14
ATOM 8020 N N . LYS A 1 29 ? 8.618 -1.985 12.540 1.00 31.51 29 LYS A N 14
ATOM 8021 C CA . LYS A 1 29 ? 9.979 -1.571 12.858 1.00 34.51 29 LYS A CA 14
ATOM 8022 C C . LYS A 1 29 ? 10.933 -2.761 12.810 1.00 30.44 29 LYS A C 14
ATOM 8023 O O . LYS A 1 29 ? 10.513 -3.911 12.922 1.00 41.25 29 LYS A O 14
ATOM 8042 N N . GLY A 1 30 ? 12.221 -2.473 12.645 1.00 21.11 30 GLY A N 14
ATOM 8043 C CA . GLY A 1 30 ? 13.216 -3.528 12.589 1.00 64.21 30 GLY A CA 14
ATOM 8044 C C . GLY A 1 30 ? 13.615 -3.873 11.167 1.00 44.42 30 GLY A C 14
ATOM 8045 O O . GLY A 1 30 ? 13.342 -4.973 10.686 1.00 41.43 30 GLY A O 14
ATOM 8049 N N . HIS A 1 31 ? 14.263 -2.929 10.491 1.00 62.03 31 HIS A N 14
ATOM 8050 C CA . HIS A 1 31 ? 14.700 -3.137 9.115 1.00 51.20 31 HIS A CA 14
ATOM 8051 C C . HIS A 1 31 ? 13.518 -3.485 8.217 1.00 52.51 31 HIS A C 14
ATOM 8052 O O . HIS A 1 31 ? 13.535 -4.496 7.513 1.00 70.53 31 HIS A O 14
ATOM 8066 N N . ASP A 1 32 ? 12.490 -2.643 8.245 1.00 3.31 32 ASP A N 14
ATOM 8067 C CA . ASP A 1 32 ? 11.300 -2.861 7.433 1.00 72.02 32 ASP A CA 14
ATOM 8068 C C . ASP A 1 32 ? 11.637 -2.801 5.946 1.00 71.05 32 ASP A C 14
ATOM 8069 O O . ASP A 1 32 ? 12.247 -1.841 5.477 1.00 44.52 32 ASP A O 14
ATOM 8078 N N . TYR A 1 33 ? 11.237 -3.833 5.212 1.00 54.21 33 TYR A N 14
ATOM 8079 C CA . TYR A 1 33 ? 11.499 -3.898 3.780 1.00 62.24 33 TYR A CA 14
ATOM 8080 C C . TYR A 1 33 ? 10.274 -4.401 3.024 1.00 25.00 33 TYR A C 14
ATOM 8081 O O . TYR A 1 33 ? 9.261 -4.759 3.626 1.00 54.12 33 TYR A O 14
ATOM 8099 N N . CYS A 1 34 ? 10.373 -4.425 1.698 1.00 22.21 34 CYS A N 14
ATOM 8100 C CA . CYS A 1 34 ? 9.274 -4.883 0.856 1.00 22.34 34 CYS A CA 14
ATOM 8101 C C . CYS A 1 34 ? 9.174 -6.406 0.873 1.00 70.22 34 CYS A C 14
ATOM 8102 O O . CYS A 1 34 ? 10.089 -7.102 0.435 1.00 52.53 34 CYS A O 14
ATOM 8109 N N . ALA A 1 35 ? 8.057 -6.915 1.381 1.00 30.00 35 ALA A N 14
ATOM 8110 C CA . ALA A 1 35 ? 7.837 -8.354 1.452 1.00 32.41 35 ALA A CA 14
ATOM 8111 C C . 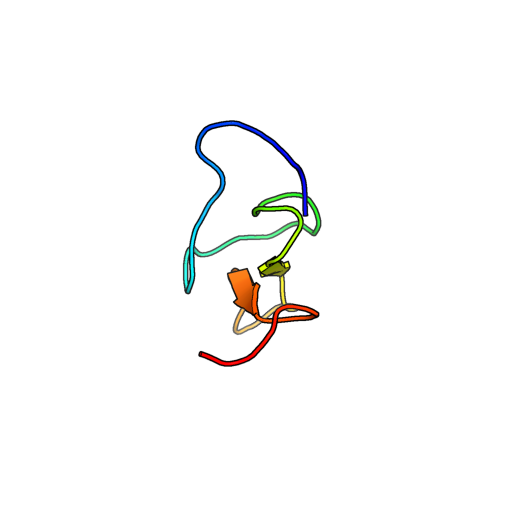ALA A 1 35 ? 6.616 -8.764 0.635 1.00 51.40 35 ALA A C 14
ATOM 8112 O O . ALA A 1 35 ? 5.840 -7.915 0.194 1.00 24.13 35 ALA A O 14
ATOM 8119 N N . TRP A 1 36 ? 6.452 -10.066 0.439 1.00 64.10 36 TRP A N 14
ATOM 8120 C CA . TRP A 1 36 ? 5.325 -10.587 -0.327 1.00 21.42 36 TRP A CA 14
ATOM 8121 C C . TRP A 1 36 ? 4.109 -10.798 0.570 1.00 53.32 36 TRP A C 14
ATOM 8122 O O . TRP A 1 36 ? 4.214 -11.385 1.647 1.00 42.44 36 TRP A O 14
ATOM 8143 N N . ASP A 1 37 ? 2.957 -10.315 0.119 1.00 22.01 37 ASP A N 14
ATOM 8144 C CA . ASP A 1 37 ? 1.720 -10.453 0.880 1.00 5.53 37 ASP A CA 14
ATOM 8145 C C . ASP A 1 37 ? 0.579 -10.922 -0.017 1.00 72.23 37 ASP A C 14
ATOM 8146 O O . ASP A 1 37 ? 0.021 -10.143 -0.788 1.00 52.43 37 ASP A O 14
ATOM 8155 N N . GLY A 1 38 ? 0.238 -12.202 0.091 1.00 12.41 38 GLY A N 14
ATOM 8156 C CA . GLY A 1 38 ? -0.836 -12.754 -0.717 1.00 54.10 38 GLY A CA 14
ATOM 8157 C C . GLY A 1 38 ? -0.325 -13.430 -1.973 1.00 71.02 38 GLY A C 14
ATOM 8158 O O . GLY A 1 38 ? -0.992 -14.300 -2.535 1.00 52.03 38 GLY A O 14
ATOM 8162 N N . THR A 1 39 ? 0.861 -13.029 -2.420 1.00 60.34 39 THR A N 14
ATOM 8163 C CA . THR A 1 39 ? 1.459 -13.599 -3.621 1.00 3.40 39 THR A CA 14
ATOM 8164 C C . THR A 1 39 ? 2.586 -14.563 -3.269 1.00 35.33 39 THR A C 14
ATOM 8165 O O . THR A 1 39 ? 3.277 -14.386 -2.264 1.00 73.54 39 THR A O 14
ATOM 8176 N N . PHE A 1 40 ? 2.767 -15.583 -4.101 1.00 52.12 40 PHE A N 14
ATOM 8177 C CA . PHE A 1 40 ? 3.813 -16.577 -3.876 1.00 61.42 40 PHE A CA 14
ATOM 8178 C C . PHE A 1 40 ? 4.932 -16.429 -4.904 1.00 13.33 40 PHE A C 14
ATOM 8179 O O . PHE A 1 40 ? 4.691 -16.053 -6.050 1.00 74.22 40 PHE A O 14
ATOM 8196 N N . SER A 1 41 ? 6.156 -16.728 -4.482 1.00 31.20 41 SER A N 14
ATOM 8197 C CA . SER A 1 41 ? 7.314 -16.625 -5.362 1.00 32.45 41 SER A CA 14
ATOM 8198 C C . SER A 1 41 ? 7.261 -17.687 -6.456 1.00 3.02 41 SER A C 14
ATOM 8199 O O . SER A 1 41 ? 6.482 -18.638 -6.376 1.00 32.42 41 SER A O 14
ATOM 8207 N N . ASP A 1 42 ? 8.097 -17.520 -7.475 1.00 2.52 42 ASP A N 14
ATOM 8208 C CA . ASP A 1 42 ? 8.147 -18.464 -8.585 1.00 70.22 42 ASP A CA 14
ATOM 8209 C C . ASP A 1 42 ? 8.412 -19.881 -8.083 1.00 11.04 42 ASP A C 14
ATOM 8210 O O . ASP A 1 42 ? 7.673 -20.812 -8.406 1.00 73.50 42 ASP A O 14
ATOM 8219 N N . GLY A 1 1 ? 1.420 0.004 0.004 1.00 73.35 1 GLY A N 15
ATOM 8220 C CA . GLY A 1 1 ? 2.104 -0.044 -1.275 1.00 2.33 1 GLY A CA 15
ATOM 8221 C C . GLY A 1 1 ? 1.240 0.457 -2.415 1.00 31.34 1 GLY A C 15
ATOM 8222 O O . GLY A 1 1 ? 0.093 0.035 -2.566 1.00 60.25 1 GLY A O 15
ATOM 8226 N N . VAL A 1 2 ? 1.789 1.362 -3.218 1.00 70.13 2 VAL A N 15
ATOM 8227 C CA . VAL A 1 2 ? 1.061 1.923 -4.349 1.00 53.31 2 VAL A CA 15
ATOM 8228 C C . VAL A 1 2 ? 1.665 1.469 -5.674 1.00 34.24 2 VAL A C 15
ATOM 8229 O O . VAL A 1 2 ? 2.818 1.038 -5.725 1.00 71.14 2 VAL A O 15
ATOM 8242 N N . ASP A 1 3 ? 0.882 1.567 -6.740 1.00 63.22 3 ASP A N 15
ATOM 8243 C CA . ASP A 1 3 ? 1.341 1.168 -8.066 1.00 75.34 3 ASP A CA 15
ATOM 8244 C C . ASP A 1 3 ? 1.995 2.339 -8.790 1.00 41.44 3 ASP A C 15
ATOM 8245 O O . ASP A 1 3 ? 1.313 3.183 -9.373 1.00 20.14 3 ASP A O 15
ATOM 8254 N N . LYS A 1 4 ? 3.322 2.388 -8.748 1.00 12.50 4 LYS A N 15
ATOM 8255 C CA . LYS A 1 4 ? 4.071 3.456 -9.401 1.00 4.13 4 LYS A CA 15
ATOM 8256 C C . LYS A 1 4 ? 5.280 2.899 -10.145 1.00 54.13 4 LYS A C 15
ATOM 8257 O O . LYS A 1 4 ? 5.799 1.829 -9.821 1.00 33.14 4 LYS A O 15
ATOM 8276 N N . PRO A 1 5 ? 5.742 3.637 -11.164 1.00 2.03 5 PRO A N 15
ATOM 8277 C CA . PRO A 1 5 ? 6.898 3.236 -11.972 1.00 51.35 5 PRO A CA 15
ATOM 8278 C C . PRO A 1 5 ? 8.206 3.315 -11.194 1.00 70.01 5 PRO A C 15
ATOM 8279 O O . PRO A 1 5 ? 8.655 4.399 -10.825 1.00 54.12 5 PRO A O 15
ATOM 8290 N N . GLY A 1 6 ? 8.813 2.158 -10.947 1.00 31.40 6 GLY A N 15
ATOM 8291 C CA . GLY A 1 6 ? 10.064 2.120 -10.212 1.00 62.51 6 GLY A CA 15
ATOM 8292 C C . GLY A 1 6 ? 9.876 1.708 -8.766 1.00 63.54 6 GLY A C 15
ATOM 8293 O O . GLY A 1 6 ? 10.775 1.878 -7.942 1.00 40.02 6 GLY A O 15
ATOM 8297 N N . CYS A 1 7 ? 8.704 1.165 -8.455 1.00 4.41 7 CYS A N 15
ATOM 8298 C CA . CYS A 1 7 ? 8.399 0.729 -7.098 1.00 34.13 7 CYS A CA 15
ATOM 8299 C C . CYS A 1 7 ? 9.511 -0.161 -6.549 1.00 65.41 7 CYS A C 15
ATOM 8300 O O . CYS A 1 7 ? 10.111 -0.945 -7.283 1.00 65.44 7 CYS A O 15
ATOM 8307 N N . ARG A 1 8 ? 9.779 -0.032 -5.253 1.00 32.04 8 ARG A N 15
ATOM 8308 C CA . ARG A 1 8 ? 10.818 -0.823 -4.607 1.00 3.22 8 ARG A CA 15
ATOM 8309 C C . ARG A 1 8 ? 10.543 -2.315 -4.763 1.00 13.52 8 ARG A C 15
ATOM 8310 O O . ARG A 1 8 ? 9.414 -2.724 -5.034 1.00 31.34 8 ARG A O 15
ATOM 8331 N N . TYR A 1 9 ? 11.583 -3.124 -4.592 1.00 62.32 9 TYR A N 15
ATOM 8332 C CA . TYR A 1 9 ? 11.455 -4.570 -4.718 1.00 43.15 9 TYR A CA 15
ATOM 8333 C C . TYR A 1 9 ? 11.796 -5.265 -3.403 1.00 72.01 9 TYR A C 15
ATOM 8334 O O . TYR A 1 9 ? 12.005 -4.613 -2.378 1.00 3.33 9 TYR A O 15
ATOM 8352 N N . LEU A 1 10 ? 11.852 -6.592 -3.438 1.00 61.11 10 LEU A N 15
ATOM 8353 C CA . LEU A 1 10 ? 12.169 -7.376 -2.250 1.00 11.12 10 LEU A CA 15
ATOM 8354 C C . LEU A 1 10 ? 13.440 -6.862 -1.581 1.00 4.44 10 LEU A C 15
ATOM 8355 O O . LEU A 1 10 ? 14.460 -6.658 -2.237 1.00 42.34 10 LEU A O 15
ATOM 8371 N N . PHE A 1 11 ? 13.371 -6.657 -0.269 1.00 10.15 11 PHE A N 15
ATOM 8372 C CA . PHE A 1 11 ? 14.515 -6.168 0.489 1.00 1.35 11 PHE A CA 15
ATOM 8373 C C . PHE A 1 11 ? 15.050 -4.870 -0.109 1.00 34.13 11 PHE A C 15
ATOM 8374 O O . PHE A 1 11 ? 16.209 -4.793 -0.515 1.00 34.10 11 PHE A O 15
ATOM 8391 N N . GLY A 1 12 ? 14.197 -3.853 -0.159 1.00 43.34 12 GLY A N 15
ATOM 8392 C CA . GLY A 1 12 ? 14.600 -2.571 -0.711 1.00 13.25 12 GLY A CA 15
ATOM 8393 C C . GLY A 1 12 ? 15.008 -1.582 0.362 1.00 4.25 12 GLY A C 15
ATOM 8394 O O . GLY A 1 12 ? 15.823 -0.694 0.120 1.00 1.11 12 GLY A O 15
ATOM 8398 N N . GLY A 1 13 ? 14.438 -1.734 1.554 1.00 63.34 13 GLY A N 15
ATOM 8399 C CA . GLY A 1 13 ? 14.758 -0.839 2.651 1.00 11.01 13 GLY A CA 15
ATOM 8400 C C . GLY A 1 13 ? 13.767 0.302 2.775 1.00 2.21 13 GLY A C 15
ATOM 8401 O O . GLY A 1 13 ? 14.156 1.455 2.964 1.00 33.50 13 GLY A O 15
ATOM 8405 N N . CYS A 1 14 ? 12.482 -0.020 2.668 1.00 35.45 14 CYS A N 15
ATOM 8406 C CA . CYS A 1 14 ? 11.432 0.987 2.767 1.00 60.31 14 CYS A CA 15
ATOM 8407 C C . CYS A 1 14 ? 11.243 1.436 4.214 1.00 61.45 14 CYS A C 15
ATOM 8408 O O . CYS A 1 14 ? 11.983 1.019 5.106 1.00 63.15 14 CYS A O 15
ATOM 8415 N N . LYS A 1 15 ? 10.249 2.288 4.439 1.00 43.11 15 LYS A N 15
ATOM 8416 C CA . LYS A 1 15 ? 9.961 2.793 5.776 1.00 21.03 15 LYS A CA 15
ATOM 8417 C C . LYS A 1 15 ? 8.460 2.970 5.980 1.00 52.32 15 LYS A C 15
ATOM 8418 O O . LYS A 1 15 ? 7.923 2.635 7.035 1.00 12.24 15 LYS A O 15
ATOM 8437 N N . SER A 1 16 ? 7.788 3.498 4.960 1.00 31.15 16 SER A N 15
ATOM 8438 C CA . SER A 1 16 ? 6.349 3.721 5.029 1.00 73.51 16 SER A CA 15
ATOM 8439 C C . SER A 1 16 ? 5.588 2.558 4.403 1.00 72.44 16 SER A C 15
ATOM 8440 O O . SER A 1 16 ? 6.188 1.600 3.916 1.00 35.44 16 SER A O 15
ATOM 8448 N N . ASP A 1 17 ? 4.262 2.647 4.421 1.00 22.42 17 ASP A N 15
ATOM 8449 C CA . ASP A 1 17 ? 3.417 1.602 3.854 1.00 53.32 17 ASP A CA 15
ATOM 8450 C C . ASP A 1 17 ? 3.389 1.691 2.332 1.00 34.25 17 ASP A C 15
ATOM 8451 O O . ASP A 1 17 ? 3.627 0.702 1.637 1.00 71.43 17 ASP A O 15
ATOM 8460 N N . ASP A 1 18 ? 3.097 2.883 1.819 1.00 4.34 18 ASP A N 15
ATOM 8461 C CA . ASP A 1 18 ? 3.039 3.101 0.379 1.00 14.24 18 ASP A CA 15
ATOM 8462 C C . ASP A 1 18 ? 4.417 3.455 -0.173 1.00 60.12 18 ASP A C 15
ATOM 8463 O O . ASP A 1 18 ? 4.576 4.450 -0.880 1.00 23.40 18 ASP A O 15
ATOM 8472 N N . ASP A 1 19 ? 5.408 2.633 0.152 1.00 41.21 19 ASP A N 15
ATOM 8473 C CA . ASP A 1 19 ? 6.772 2.859 -0.312 1.00 22.04 19 ASP A CA 15
ATOM 8474 C C . ASP A 1 19 ? 7.131 1.892 -1.435 1.00 43.55 19 ASP A C 15
ATOM 8475 O O . ASP A 1 19 ? 7.916 2.222 -2.324 1.00 0.45 19 ASP A O 15
ATOM 8484 N N . CYS A 1 20 ? 6.551 0.698 -1.389 1.00 55.04 20 CYS A N 15
ATOM 8485 C CA . CYS A 1 20 ? 6.811 -0.319 -2.402 1.00 34.24 20 CYS A CA 15
ATOM 8486 C C . CYS A 1 20 ? 5.551 -0.618 -3.208 1.00 43.51 20 CYS A C 15
ATOM 8487 O O . CYS A 1 20 ? 4.480 -0.072 -2.933 1.00 60.04 20 CYS A O 15
ATOM 8494 N N . CYS A 1 21 ? 5.684 -1.489 -4.203 1.00 43.30 21 CYS A N 15
ATOM 8495 C CA . CYS A 1 21 ? 4.556 -1.861 -5.050 1.00 61.30 21 CYS A CA 15
ATOM 8496 C C . CYS A 1 21 ? 3.345 -2.245 -4.205 1.00 35.52 21 CYS A C 15
ATOM 8497 O O . CYS A 1 21 ? 3.446 -2.482 -3.001 1.00 3.21 21 CYS A O 15
ATOM 8504 N N . PRO A 1 22 ? 2.171 -2.306 -4.849 1.00 41.01 22 PRO A N 15
ATOM 8505 C CA . PRO A 1 22 ? 0.917 -2.661 -4.177 1.00 14.32 22 PRO A CA 15
ATOM 8506 C C . PRO A 1 22 ? 0.877 -4.128 -3.760 1.00 1.45 22 PRO A C 15
ATOM 8507 O O . PRO A 1 22 ? 0.077 -4.519 -2.910 1.00 42.54 22 PRO A O 15
ATOM 8518 N N . ARG A 1 23 ? 1.744 -4.932 -4.364 1.00 23.43 23 ARG A N 15
ATOM 8519 C CA . ARG A 1 23 ? 1.807 -6.356 -4.056 1.00 62.44 23 ARG A CA 15
ATOM 8520 C C . ARG A 1 23 ? 2.724 -6.614 -2.863 1.00 31.54 23 ARG A C 15
ATOM 8521 O O . ARG A 1 23 ? 2.524 -7.565 -2.107 1.00 12.45 23 ARG A O 15
ATOM 8542 N N . LEU A 1 24 ? 3.729 -5.761 -2.702 1.00 63.12 24 LEU A N 15
ATOM 8543 C CA . LEU A 1 24 ? 4.679 -5.897 -1.602 1.00 72.05 24 LEU A CA 15
ATOM 8544 C C . LEU A 1 24 ? 4.146 -5.230 -0.338 1.00 62.24 24 LEU A C 15
ATOM 8545 O O . LEU A 1 24 ? 3.142 -4.521 -0.374 1.00 10.13 24 LEU A O 15
ATOM 8561 N N . GLY A 1 25 ? 4.827 -5.464 0.779 1.00 74.32 25 GLY A N 15
ATOM 8562 C CA . GLY A 1 25 ? 4.408 -4.878 2.039 1.00 11.32 25 GLY A CA 15
ATOM 8563 C C . GLY A 1 25 ? 5.582 -4.486 2.916 1.00 72.34 25 GLY A C 15
ATOM 8564 O O . GLY A 1 25 ? 6.504 -5.276 3.119 1.00 71.33 25 GLY A O 15
ATOM 8568 N N . CYS A 1 26 ? 5.549 -3.263 3.434 1.00 21.01 26 CYS A N 15
ATOM 8569 C CA . CYS A 1 26 ? 6.617 -2.766 4.292 1.00 12.51 26 CYS A CA 15
ATOM 8570 C C . CYS A 1 26 ? 6.418 -3.227 5.732 1.00 73.14 26 CYS A C 15
ATOM 8571 O O . CYS A 1 26 ? 5.316 -3.148 6.274 1.00 23.35 26 CYS A O 15
ATOM 8578 N N . LYS A 1 27 ? 7.494 -3.711 6.348 1.00 11.34 27 LYS A N 15
ATOM 8579 C CA . LYS A 1 27 ? 7.439 -4.184 7.724 1.00 60.20 27 LYS A CA 15
ATOM 8580 C C . LYS A 1 27 ? 7.782 -3.061 8.699 1.00 51.35 27 LYS A C 15
ATOM 8581 O O . LYS A 1 27 ? 8.248 -1.997 8.296 1.00 43.45 27 LYS A O 15
ATOM 8600 N N . GLY A 1 28 ? 7.549 -3.308 9.985 1.00 42.41 28 GLY A N 15
ATOM 8601 C CA . GLY A 1 28 ? 7.840 -2.308 10.997 1.00 43.31 28 GLY A CA 15
ATOM 8602 C C . GLY A 1 28 ? 9.328 -2.060 11.154 1.00 4.24 28 GLY A C 15
ATOM 8603 O O . GLY A 1 28 ? 10.123 -2.437 10.293 1.00 62.15 28 GLY A O 15
ATOM 8607 N N . LYS A 1 29 ? 9.704 -1.419 12.255 1.00 31.51 29 LYS A N 15
ATOM 8608 C CA . LYS A 1 29 ? 11.106 -1.119 12.523 1.00 34.51 29 LYS A CA 15
ATOM 8609 C C . LYS A 1 29 ? 11.950 -2.390 12.499 1.00 30.44 29 LYS A C 15
ATOM 8610 O O . LYS A 1 29 ? 11.428 -3.489 12.318 1.00 41.25 29 LYS A O 15
ATOM 8629 N N . GLY A 1 30 ? 13.256 -2.231 12.685 1.00 21.11 30 GLY A N 15
ATOM 8630 C CA . GLY A 1 30 ? 14.150 -3.375 12.682 1.00 64.21 30 GLY A CA 15
ATOM 8631 C C . GLY A 1 30 ? 14.402 -3.911 11.287 1.00 44.42 30 GLY A C 15
ATOM 8632 O O . GLY A 1 30 ? 15.495 -3.754 10.741 1.00 41.43 30 GLY A O 15
ATOM 8636 N N . HIS A 1 31 ? 13.389 -4.546 10.707 1.00 62.03 31 HIS A N 15
ATOM 8637 C CA . HIS A 1 31 ? 13.507 -5.108 9.366 1.00 51.20 31 HIS A CA 15
ATOM 8638 C C . HIS A 1 31 ? 12.483 -4.482 8.423 1.00 52.51 31 HIS A C 15
ATOM 8639 O O . HIS A 1 31 ? 11.666 -5.183 7.825 1.00 70.53 31 HIS A O 15
ATOM 8653 N N . ASP A 1 32 ? 12.535 -3.161 8.295 1.00 3.31 32 ASP A N 15
ATOM 8654 C CA . ASP A 1 32 ? 11.612 -2.440 7.425 1.00 72.02 32 ASP A CA 15
ATOM 8655 C C . ASP A 1 32 ? 12.013 -2.595 5.962 1.00 71.05 32 ASP A C 15
ATOM 8656 O O . ASP A 1 32 ? 12.912 -1.907 5.478 1.00 44.52 32 ASP A O 15
ATOM 8665 N N . TYR A 1 33 ? 11.341 -3.503 5.263 1.00 54.21 33 TYR A N 15
ATOM 8666 C CA . TYR A 1 33 ? 11.630 -3.750 3.856 1.00 62.24 33 TYR A CA 15
ATOM 8667 C C . TYR A 1 33 ? 10.390 -4.259 3.126 1.00 25.00 33 TYR A C 15
ATOM 8668 O O . TYR A 1 33 ? 9.379 -4.587 3.749 1.00 54.12 33 TYR A O 15
ATOM 8686 N N . CYS A 1 34 ? 10.476 -4.324 1.802 1.00 22.21 34 CYS A N 15
ATOM 8687 C CA . CYS A 1 34 ? 9.361 -4.792 0.985 1.00 22.34 34 CYS A CA 15
ATOM 8688 C C . CYS A 1 34 ? 9.299 -6.316 0.974 1.00 70.22 34 CYS A C 15
ATOM 8689 O O . CYS A 1 34 ? 10.200 -6.981 0.464 1.00 52.53 34 CYS A O 15
ATOM 8696 N N . ALA A 1 35 ? 8.228 -6.862 1.540 1.00 30.00 35 ALA A N 15
ATOM 8697 C CA . ALA A 1 35 ? 8.045 -8.307 1.595 1.00 32.41 35 ALA A CA 15
ATOM 8698 C C . ALA A 1 35 ? 6.812 -8.735 0.806 1.00 51.40 35 ALA A C 15
ATOM 8699 O O . ALA A 1 35 ? 6.004 -7.899 0.400 1.00 24.13 35 ALA A O 15
ATOM 8706 N N . TRP A 1 36 ? 6.675 -10.038 0.592 1.00 64.10 36 TRP A N 15
ATOM 8707 C CA . TRP A 1 36 ? 5.541 -10.576 -0.150 1.00 21.42 36 TRP A CA 15
ATOM 8708 C C . TRP A 1 36 ? 4.316 -10.709 0.748 1.00 53.32 36 TRP A C 15
ATOM 8709 O O . TRP A 1 36 ? 4.429 -11.091 1.914 1.00 42.44 36 TRP A O 15
ATOM 8730 N N . ASP A 1 37 ? 3.149 -10.390 0.201 1.00 22.01 37 ASP A N 15
ATOM 8731 C CA . ASP A 1 37 ? 1.903 -10.476 0.954 1.00 5.53 37 ASP A CA 15
ATOM 8732 C C . ASP A 1 37 ? 1.139 -11.747 0.597 1.00 72.23 37 ASP A C 15
ATOM 8733 O O . ASP A 1 37 ? -0.090 -11.742 0.516 1.00 52.43 37 ASP A O 15
ATOM 8742 N N . GLY A 1 38 ? 1.874 -12.834 0.383 1.00 12.41 38 GLY A N 15
ATOM 8743 C CA . GLY A 1 38 ? 1.247 -14.096 0.035 1.00 54.10 38 GLY A CA 15
ATOM 8744 C C . GLY A 1 38 ? 0.940 -14.203 -1.445 1.00 71.02 38 GLY A C 15
ATOM 8745 O O . GLY A 1 38 ? 0.105 -15.009 -1.857 1.00 52.03 38 GLY A O 15
ATOM 8749 N N . THR A 1 39 ? 1.615 -13.387 -2.248 1.00 60.34 39 THR A N 15
ATOM 8750 C CA . THR A 1 39 ? 1.407 -13.389 -3.691 1.00 3.40 39 THR A CA 15
ATOM 8751 C C . THR A 1 39 ? 2.100 -14.581 -4.343 1.00 35.33 39 THR A C 15
ATOM 8752 O O . THR A 1 39 ? 3.081 -15.107 -3.815 1.00 73.54 39 THR A O 15
ATOM 8763 N N . PHE A 1 40 ? 1.586 -15.002 -5.494 1.00 52.12 40 PHE A N 15
ATOM 8764 C CA . PHE A 1 40 ? 2.156 -16.132 -6.217 1.00 61.42 40 PHE A CA 15
ATOM 8765 C C . PHE A 1 40 ? 3.205 -15.661 -7.221 1.00 13.33 40 PHE A C 15
ATOM 8766 O O . PHE A 1 40 ? 3.194 -14.510 -7.652 1.00 74.22 40 PHE A O 15
ATOM 8783 N N . SER A 1 41 ? 4.112 -16.563 -7.586 1.00 31.20 41 SER A N 15
ATOM 8784 C CA . SER A 1 41 ? 5.172 -16.241 -8.533 1.00 32.45 41 SER A CA 15
ATOM 8785 C C . SER A 1 41 ? 4.587 -15.758 -9.859 1.00 3.02 41 SER A C 15
ATOM 8786 O O . SER A 1 41 ? 3.521 -16.207 -10.280 1.00 32.42 41 SER A O 15
ATOM 8794 N N . ASP A 1 42 ? 5.294 -14.841 -10.510 1.00 2.52 42 ASP A N 15
ATOM 8795 C CA . ASP A 1 42 ? 4.847 -14.296 -11.787 1.00 70.22 42 ASP A CA 15
ATOM 8796 C C . ASP A 1 42 ? 5.910 -14.491 -12.862 1.00 11.04 42 ASP A C 15
ATOM 8797 O O . ASP A 1 42 ? 5.645 -14.313 -14.051 1.00 73.50 42 ASP A O 15
ATOM 8806 N N . GLY A 1 1 ? 1.086 -1.455 -0.649 1.00 73.35 1 GLY A N 16
ATOM 8807 C CA . GLY A 1 1 ? 1.876 -0.432 -1.308 1.00 2.33 1 GLY A CA 16
ATOM 8808 C C . GLY A 1 1 ? 1.108 0.275 -2.406 1.00 31.34 1 GLY A C 16
ATOM 8809 O O . GLY A 1 1 ? -0.074 0.008 -2.619 1.00 60.25 1 GLY A O 16
ATOM 8813 N N . VAL A 1 2 ? 1.782 1.182 -3.108 1.00 70.13 2 VAL A N 16
ATOM 8814 C CA . VAL A 1 2 ? 1.155 1.931 -4.191 1.00 53.31 2 VAL A CA 16
ATOM 8815 C C . VAL A 1 2 ? 1.700 1.495 -5.546 1.00 34.24 2 VAL A C 16
ATOM 8816 O O . VAL A 1 2 ? 2.833 1.023 -5.651 1.00 71.14 2 VAL A O 16
ATOM 8829 N N . ASP A 1 3 ? 0.885 1.654 -6.583 1.00 63.22 3 ASP A N 16
ATOM 8830 C CA . ASP A 1 3 ? 1.284 1.279 -7.935 1.00 75.34 3 ASP A CA 16
ATOM 8831 C C . ASP A 1 3 ? 1.922 2.459 -8.662 1.00 41.44 3 ASP A C 16
ATOM 8832 O O . ASP A 1 3 ? 1.227 3.292 -9.244 1.00 20.14 3 ASP A O 16
ATOM 8841 N N . LYS A 1 4 ? 3.248 2.526 -8.621 1.00 12.50 4 LYS A N 16
ATOM 8842 C CA . LYS A 1 4 ? 3.981 3.602 -9.275 1.00 4.13 4 LYS A CA 16
ATOM 8843 C C . LYS A 1 4 ? 5.196 3.059 -10.022 1.00 54.13 4 LYS A C 16
ATOM 8844 O O . LYS A 1 4 ? 5.727 1.995 -9.702 1.00 33.14 4 LYS A O 16
ATOM 8863 N N . PRO A 1 5 ? 5.647 3.805 -11.042 1.00 2.03 5 PRO A N 16
ATOM 8864 C CA . PRO A 1 5 ? 6.804 3.418 -11.853 1.00 51.35 5 PRO A CA 16
ATOM 8865 C C . PRO A 1 5 ? 8.114 3.511 -11.077 1.00 70.01 5 PRO A C 16
ATOM 8866 O O . PRO A 1 5 ? 8.552 4.599 -10.707 1.00 54.12 5 PRO A O 16
ATOM 8877 N N . GLY A 1 6 ? 8.736 2.361 -10.835 1.00 31.40 6 GLY A N 16
ATOM 8878 C CA . GLY A 1 6 ? 9.990 2.336 -10.105 1.00 62.51 6 GLY A CA 16
ATOM 8879 C C . GLY A 1 6 ? 9.819 1.857 -8.677 1.00 63.54 6 GLY A C 16
ATOM 8880 O O . GLY A 1 6 ? 10.715 2.021 -7.847 1.00 40.02 6 GLY A O 16
ATOM 8884 N N . CYS A 1 7 ? 8.665 1.265 -8.387 1.00 4.41 7 CYS A N 16
ATOM 8885 C CA . CYS A 1 7 ? 8.378 0.764 -7.049 1.00 34.13 7 CYS A CA 16
ATOM 8886 C C . CYS A 1 7 ? 9.512 -0.125 -6.545 1.00 65.41 7 CYS A C 16
ATOM 8887 O O . CYS A 1 7 ? 10.131 -0.856 -7.320 1.00 65.44 7 CYS A O 16
ATOM 8894 N N . ARG A 1 8 ? 9.779 -0.056 -5.246 1.00 32.04 8 ARG A N 16
ATOM 8895 C CA . ARG A 1 8 ? 10.838 -0.853 -4.639 1.00 3.22 8 ARG A CA 16
ATOM 8896 C C . ARG A 1 8 ? 10.595 -2.343 -4.866 1.00 13.52 8 ARG A C 16
ATOM 8897 O O . ARG A 1 8 ? 9.523 -2.746 -5.318 1.00 31.34 8 ARG A O 16
ATOM 8918 N N . TYR A 1 9 ? 11.597 -3.154 -4.548 1.00 62.32 9 TYR A N 16
ATOM 8919 C CA . TYR A 1 9 ? 11.495 -4.599 -4.719 1.00 43.15 9 TYR A CA 16
ATOM 8920 C C . TYR A 1 9 ? 11.810 -5.326 -3.416 1.00 72.01 9 TYR A C 16
ATOM 8921 O O . TYR A 1 9 ? 12.031 -4.699 -2.379 1.00 3.33 9 TYR A O 16
ATOM 8939 N N . LEU A 1 10 ? 11.831 -6.652 -3.476 1.00 61.11 10 LEU A N 16
ATOM 8940 C CA . LEU A 1 10 ? 12.120 -7.468 -2.301 1.00 11.12 10 LEU A CA 16
ATOM 8941 C C . LEU A 1 10 ? 13.403 -7.003 -1.618 1.00 4.44 10 LEU A C 16
ATOM 8942 O O . LEU A 1 10 ? 14.450 -6.888 -2.255 1.00 42.34 10 LEU A O 16
ATOM 8958 N N . PHE A 1 11 ? 13.312 -6.740 -0.319 1.00 10.15 11 PHE A N 16
ATOM 8959 C CA . PHE A 1 11 ? 14.466 -6.289 0.450 1.00 1.35 11 PHE A CA 16
ATOM 8960 C C . PHE A 1 11 ? 15.040 -5.001 -0.133 1.00 34.13 11 PHE A C 16
ATOM 8961 O O . PHE A 1 11 ? 16.200 -4.955 -0.538 1.00 34.10 11 PHE A O 16
ATOM 8978 N N . GLY A 1 12 ? 14.217 -3.958 -0.172 1.00 43.34 12 GLY A N 16
ATOM 8979 C CA . GLY A 1 12 ? 14.659 -2.684 -0.708 1.00 13.25 12 GLY A CA 16
ATOM 8980 C C . GLY A 1 12 ? 15.055 -1.704 0.379 1.00 4.25 12 GLY A C 16
ATOM 8981 O O . GLY A 1 12 ? 15.890 -0.826 0.158 1.00 1.11 12 GLY A O 16
ATOM 8985 N N . GLY A 1 13 ? 14.455 -1.853 1.555 1.00 63.34 13 GLY A N 16
ATOM 8986 C CA . GLY A 1 13 ? 14.762 -0.966 2.663 1.00 11.01 13 GLY A CA 16
ATOM 8987 C C . GLY A 1 13 ? 13.787 0.189 2.768 1.00 2.21 13 GLY A C 16
ATOM 8988 O O . GLY A 1 13 ? 14.189 1.338 2.949 1.00 33.50 13 GLY A O 16
ATOM 8992 N N . CYS A 1 14 ? 12.497 -0.117 2.655 1.00 35.45 14 CYS A N 16
ATOM 8993 C CA . CYS A 1 14 ? 11.459 0.903 2.737 1.00 60.31 14 CYS A CA 16
ATOM 8994 C C . CYS A 1 14 ? 11.271 1.373 4.177 1.00 61.45 14 CYS A C 16
ATOM 8995 O O . CYS A 1 14 ? 12.000 0.958 5.078 1.00 63.15 14 CYS A O 16
ATOM 9002 N N . LYS A 1 15 ? 10.286 2.240 4.386 1.00 43.11 15 LYS A N 16
ATOM 9003 C CA . LYS A 1 15 ? 9.999 2.765 5.715 1.00 21.03 15 LYS A CA 16
ATOM 9004 C C . LYS A 1 15 ? 8.498 2.951 5.915 1.00 52.32 15 LYS A C 16
ATOM 9005 O O . LYS A 1 15 ? 7.959 2.637 6.976 1.00 12.24 15 LYS A O 16
ATOM 9024 N N . SER A 1 16 ? 7.829 3.463 4.886 1.00 31.15 16 SER A N 16
ATOM 9025 C CA . SER A 1 16 ? 6.389 3.692 4.950 1.00 73.51 16 SER A CA 16
ATOM 9026 C C . SER A 1 16 ? 5.626 2.528 4.327 1.00 72.44 16 SER A C 16
ATOM 9027 O O . SER A 1 16 ? 6.224 1.564 3.847 1.00 35.44 16 SER A O 16
ATOM 9035 N N . ASP A 1 17 ? 4.301 2.624 4.339 1.00 22.42 17 ASP A N 16
ATOM 9036 C CA . ASP A 1 17 ? 3.453 1.579 3.775 1.00 53.32 17 ASP A CA 16
ATOM 9037 C C . ASP A 1 17 ? 3.422 1.668 2.252 1.00 34.25 17 ASP A C 16
ATOM 9038 O O . ASP A 1 17 ? 3.644 0.677 1.558 1.00 71.43 17 ASP A O 16
ATOM 9047 N N . ASP A 1 18 ? 3.146 2.863 1.740 1.00 4.34 18 ASP A N 16
ATOM 9048 C CA . ASP A 1 18 ? 3.086 3.082 0.300 1.00 14.24 18 ASP A CA 16
ATOM 9049 C C . ASP A 1 18 ? 4.466 3.421 -0.257 1.00 60.12 18 ASP A C 16
ATOM 9050 O O . ASP A 1 18 ? 4.630 4.409 -0.973 1.00 23.40 18 ASP A O 16
ATOM 9059 N N . ASP A 1 19 ? 5.452 2.598 0.079 1.00 41.21 19 ASP A N 16
ATOM 9060 C CA . ASP A 1 19 ? 6.818 2.811 -0.386 1.00 22.04 19 ASP A CA 16
ATOM 9061 C C . ASP A 1 19 ? 7.172 1.828 -1.497 1.00 43.55 19 ASP A C 16
ATOM 9062 O O . ASP A 1 19 ? 7.959 2.142 -2.392 1.00 0.45 19 ASP A O 16
ATOM 9071 N N . CYS A 1 20 ? 6.587 0.637 -1.434 1.00 55.04 20 CYS A N 16
ATOM 9072 C CA . CYS A 1 20 ? 6.843 -0.395 -2.433 1.00 34.24 20 CYS A CA 16
ATOM 9073 C C . CYS A 1 20 ? 5.588 -0.682 -3.252 1.00 43.51 20 CYS A C 16
ATOM 9074 O O . CYS A 1 20 ? 4.520 -0.126 -2.988 1.00 60.04 20 CYS A O 16
ATOM 9081 N N . CYS A 1 21 ? 5.721 -1.553 -4.246 1.00 43.30 21 CYS A N 16
ATOM 9082 C CA . CYS A 1 21 ? 4.599 -1.914 -5.104 1.00 61.30 21 CYS A CA 16
ATOM 9083 C C . CYS A 1 21 ? 3.386 -2.316 -4.271 1.00 35.52 21 CYS A C 16
ATOM 9084 O O . CYS A 1 21 ? 3.486 -2.591 -3.075 1.00 3.21 21 CYS A O 16
ATOM 9091 N N . PRO A 1 22 ? 2.211 -2.353 -4.918 1.00 41.01 22 PRO A N 16
ATOM 9092 C CA . PRO A 1 22 ? 0.955 -2.720 -4.257 1.00 14.32 22 PRO A CA 16
ATOM 9093 C C . PRO A 1 22 ? 0.908 -4.198 -3.885 1.00 1.45 22 PRO A C 16
ATOM 9094 O O . PRO A 1 22 ? 0.022 -4.633 -3.148 1.00 42.54 22 PRO A O 16
ATOM 9105 N N . ARG A 1 23 ? 1.864 -4.964 -4.397 1.00 23.43 23 ARG A N 16
ATOM 9106 C CA . ARG A 1 23 ? 1.930 -6.394 -4.117 1.00 62.44 23 ARG A CA 16
ATOM 9107 C C . ARG A 1 23 ? 2.825 -6.672 -2.913 1.00 31.54 23 ARG A C 16
ATOM 9108 O O . ARG A 1 23 ? 2.627 -7.650 -2.192 1.00 12.45 23 ARG A O 16
ATOM 9129 N N . LEU A 1 24 ? 3.810 -5.806 -2.702 1.00 63.12 24 LEU A N 16
ATOM 9130 C CA . LEU A 1 24 ? 4.737 -5.958 -1.587 1.00 72.05 24 LEU A CA 16
ATOM 9131 C C . LEU A 1 24 ? 4.189 -5.291 -0.329 1.00 62.24 24 LEU A C 16
ATOM 9132 O O . LEU A 1 24 ? 3.194 -4.568 -0.380 1.00 10.13 24 LEU A O 16
ATOM 9148 N N . GLY A 1 25 ? 4.846 -5.536 0.800 1.00 74.32 25 GLY A N 16
ATOM 9149 C CA . GLY A 1 25 ? 4.412 -4.949 2.055 1.00 11.32 25 GLY A CA 16
ATOM 9150 C C . GLY A 1 25 ? 5.574 -4.538 2.936 1.00 72.34 25 GLY A C 16
ATOM 9151 O O . GLY A 1 25 ? 6.504 -5.315 3.153 1.00 71.33 25 GLY A O 16
ATOM 9155 N N . CYS A 1 26 ? 5.523 -3.313 3.447 1.00 21.01 26 CYS A N 16
ATOM 9156 C CA . CYS A 1 26 ? 6.580 -2.796 4.308 1.00 12.51 26 CYS A CA 16
ATOM 9157 C C . CYS A 1 26 ? 6.334 -3.185 5.763 1.00 73.14 26 CYS A C 16
ATOM 9158 O O . CYS A 1 26 ? 5.262 -2.930 6.313 1.00 23.35 26 CYS A O 16
ATOM 9165 N N . LYS A 1 27 ? 7.334 -3.804 6.382 1.00 11.34 27 LYS A N 16
ATOM 9166 C CA . LYS A 1 27 ? 7.229 -4.227 7.772 1.00 60.20 27 LYS A CA 16
ATOM 9167 C C . LYS A 1 27 ? 7.522 -3.066 8.718 1.00 51.35 27 LYS A C 16
ATOM 9168 O O . LYS A 1 27 ? 7.996 -2.013 8.294 1.00 43.45 27 LYS A O 16
ATOM 9187 N N . GLY A 1 28 ? 7.238 -3.269 10.001 1.00 42.41 28 GLY A N 16
ATOM 9188 C CA . GLY A 1 28 ? 7.479 -2.229 10.986 1.00 43.31 28 GLY A CA 16
ATOM 9189 C C . GLY A 1 28 ? 8.955 -1.926 11.159 1.00 4.24 28 GLY A C 16
ATOM 9190 O O . GLY A 1 28 ? 9.777 -2.305 10.325 1.00 62.15 28 GLY A O 16
ATOM 9194 N N . LYS A 1 29 ? 9.292 -1.239 12.245 1.00 31.51 29 LYS A N 16
ATOM 9195 C CA . LYS A 1 29 ? 10.678 -0.883 12.526 1.00 34.51 29 LYS A CA 16
ATOM 9196 C C . LYS A 1 29 ? 11.561 -2.126 12.570 1.00 30.44 29 LYS A C 16
ATOM 9197 O O . LYS A 1 29 ? 11.078 -3.248 12.415 1.00 41.25 29 LYS A O 16
ATOM 9216 N N . GLY A 1 30 ? 12.856 -1.919 12.784 1.00 21.11 30 GLY A N 16
ATOM 9217 C CA . GLY A 1 30 ? 13.785 -3.033 12.846 1.00 64.21 30 GLY A CA 16
ATOM 9218 C C . GLY A 1 30 ? 14.122 -3.584 11.475 1.00 44.42 30 GLY A C 16
ATOM 9219 O O . GLY A 1 30 ? 15.263 -3.485 11.021 1.00 41.43 30 GLY A O 16
ATOM 9223 N N . HIS A 1 31 ? 13.129 -4.169 10.813 1.00 62.03 31 HIS A N 16
ATOM 9224 C CA . HIS A 1 31 ? 13.325 -4.740 9.486 1.00 51.20 31 HIS A CA 16
ATOM 9225 C C . HIS A 1 31 ? 12.365 -4.116 8.477 1.00 52.51 31 HIS A C 16
ATOM 9226 O O . HIS A 1 31 ? 11.467 -4.783 7.965 1.00 70.53 31 HIS A O 16
ATOM 9240 N N . ASP A 1 32 ? 12.560 -2.832 8.199 1.00 3.31 32 ASP A N 16
ATOM 9241 C CA . ASP A 1 32 ? 11.713 -2.117 7.253 1.00 72.02 32 ASP A CA 16
ATOM 9242 C C . ASP A 1 32 ? 12.123 -2.423 5.816 1.00 71.05 32 ASP A C 16
ATOM 9243 O O . ASP A 1 32 ? 13.046 -1.809 5.279 1.00 44.52 32 ASP A O 16
ATOM 9252 N N . TYR A 1 33 ? 11.433 -3.376 5.198 1.00 54.21 33 TYR A N 16
ATOM 9253 C CA . TYR A 1 33 ? 11.728 -3.766 3.826 1.00 62.24 33 TYR A CA 16
ATOM 9254 C C . TYR A 1 33 ? 10.479 -4.293 3.127 1.00 25.00 33 TYR A C 16
ATOM 9255 O O . TYR A 1 33 ? 9.487 -4.630 3.775 1.00 54.12 33 TYR A O 16
ATOM 9273 N N . CYS A 1 34 ? 10.532 -4.359 1.802 1.00 22.21 34 CYS A N 16
ATOM 9274 C CA . CYS A 1 34 ? 9.406 -4.845 1.012 1.00 22.34 34 CYS A CA 16
ATOM 9275 C C . CYS A 1 34 ? 9.339 -6.369 1.039 1.00 70.22 34 CYS A C 16
ATOM 9276 O O . CYS A 1 34 ? 10.228 -7.048 0.526 1.00 52.53 34 CYS A O 16
ATOM 9283 N N . ALA A 1 35 ? 8.280 -6.898 1.642 1.00 30.00 35 ALA A N 16
ATOM 9284 C CA . ALA A 1 35 ? 8.096 -8.342 1.734 1.00 32.41 35 ALA A CA 16
ATOM 9285 C C . ALA A 1 35 ? 6.813 -8.777 1.033 1.00 51.40 35 ALA A C 16
ATOM 9286 O O . ALA A 1 35 ? 5.797 -8.085 1.091 1.00 24.13 35 ALA A O 16
ATOM 9293 N N . TRP A 1 36 ? 6.868 -9.927 0.370 1.00 64.10 36 TRP A N 16
ATOM 9294 C CA . TRP A 1 36 ? 5.711 -10.454 -0.344 1.00 21.42 36 TRP A CA 16
ATOM 9295 C C . TRP A 1 36 ? 4.487 -10.500 0.564 1.00 53.32 36 TRP A C 16
ATOM 9296 O O . TRP A 1 36 ? 4.592 -10.823 1.747 1.00 42.44 36 TRP A O 16
ATOM 9317 N N . ASP A 1 37 ? 3.327 -10.173 0.003 1.00 22.01 37 ASP A N 16
ATOM 9318 C CA . ASP A 1 37 ? 2.082 -10.179 0.762 1.00 5.53 37 ASP A CA 16
ATOM 9319 C C . ASP A 1 37 ? 1.328 -11.490 0.559 1.00 72.23 37 ASP A C 16
ATOM 9320 O O . ASP A 1 37 ? 0.146 -11.491 0.219 1.00 52.43 37 ASP A O 16
ATOM 9329 N N . GLY A 1 38 ? 2.021 -12.605 0.769 1.00 12.41 38 GLY A N 16
ATOM 9330 C CA . GLY A 1 38 ? 1.401 -13.906 0.603 1.00 54.10 38 GLY A CA 16
ATOM 9331 C C . GLY A 1 38 ? 1.149 -14.247 -0.853 1.00 71.02 38 GLY A C 16
ATOM 9332 O O . GLY A 1 38 ? 0.326 -15.108 -1.163 1.00 52.03 38 GLY A O 16
ATOM 9336 N N . THR A 1 39 ? 1.859 -13.569 -1.749 1.00 60.34 39 THR A N 16
ATOM 9337 C CA . THR A 1 39 ? 1.706 -13.802 -3.179 1.00 3.40 39 THR A CA 16
ATOM 9338 C C . THR A 1 39 ? 2.432 -15.073 -3.609 1.00 35.33 39 THR A C 16
ATOM 9339 O O . THR A 1 39 ? 3.409 -15.483 -2.984 1.00 73.54 39 THR A O 16
ATOM 9350 N N . PHE A 1 40 ? 1.945 -15.691 -4.681 1.00 52.12 40 PHE A N 16
ATOM 9351 C CA . PHE A 1 40 ? 2.548 -16.917 -5.194 1.00 61.42 40 PHE A CA 16
ATOM 9352 C C . PHE A 1 40 ? 3.976 -16.665 -5.663 1.00 13.33 40 PHE A C 16
ATOM 9353 O O . PHE A 1 40 ? 4.292 -15.594 -6.184 1.00 74.22 40 PHE A O 16
ATOM 9370 N N . SER A 1 41 ? 4.840 -17.660 -5.475 1.00 31.20 41 SER A N 16
ATOM 9371 C CA . SER A 1 41 ? 6.237 -17.546 -5.875 1.00 32.45 41 SER A CA 16
ATOM 9372 C C . SER A 1 41 ? 6.395 -17.791 -7.373 1.00 3.02 41 SER A C 16
ATOM 9373 O O . SER A 1 41 ? 5.657 -18.579 -7.965 1.00 32.42 41 SER A O 16
ATOM 9381 N N . ASP A 1 42 ? 7.362 -17.110 -7.978 1.00 2.52 42 ASP A N 16
ATOM 9382 C CA . ASP A 1 42 ? 7.620 -17.255 -9.407 1.00 70.22 42 ASP A CA 16
ATOM 9383 C C . ASP A 1 42 ? 8.920 -18.014 -9.650 1.00 11.04 42 ASP A C 16
ATOM 9384 O O . ASP A 1 42 ? 9.949 -17.712 -9.042 1.00 73.50 42 ASP A O 16
ATOM 9393 N N . GLY A 1 1 ? 1.389 0.037 -0.077 1.00 73.35 1 GLY A N 17
ATOM 9394 C CA . GLY A 1 1 ? 2.067 -0.037 -1.358 1.00 2.33 1 GLY A CA 17
ATOM 9395 C C . GLY A 1 1 ? 1.210 0.471 -2.499 1.00 31.34 1 GLY A C 17
ATOM 9396 O O . GLY A 1 1 ? 0.061 0.054 -2.654 1.00 60.25 1 GLY A O 17
ATOM 9400 N N . VAL A 1 2 ? 1.766 1.373 -3.300 1.00 70.13 2 VAL A N 17
ATOM 9401 C CA . VAL A 1 2 ? 1.043 1.939 -4.433 1.00 53.31 2 VAL A CA 17
ATOM 9402 C C . VAL A 1 2 ? 1.667 1.507 -5.755 1.00 34.24 2 VAL A C 17
ATOM 9403 O O . VAL A 1 2 ? 2.823 1.084 -5.798 1.00 71.14 2 VAL A O 17
ATOM 9416 N N . ASP A 1 3 ? 0.896 1.616 -6.831 1.00 63.22 3 ASP A N 17
ATOM 9417 C CA . ASP A 1 3 ? 1.373 1.237 -8.155 1.00 75.34 3 ASP A CA 17
ATOM 9418 C C . ASP A 1 3 ? 2.051 2.415 -8.847 1.00 41.44 3 ASP A C 17
ATOM 9419 O O . ASP A 1 3 ? 1.386 3.277 -9.422 1.00 20.14 3 ASP A O 17
ATOM 9428 N N . LYS A 1 4 ? 3.378 2.448 -8.785 1.00 12.50 4 LYS A N 17
ATOM 9429 C CA . LYS A 1 4 ? 4.147 3.521 -9.404 1.00 4.13 4 LYS A CA 17
ATOM 9430 C C . LYS A 1 4 ? 5.361 2.964 -10.141 1.00 54.13 4 LYS A C 17
ATOM 9431 O O . LYS A 1 4 ? 5.873 1.891 -9.821 1.00 33.14 4 LYS A O 17
ATOM 9450 N N . PRO A 1 5 ? 5.838 3.711 -11.149 1.00 2.03 5 PRO A N 17
ATOM 9451 C CA . PRO A 1 5 ? 6.998 3.312 -11.950 1.00 51.35 5 PRO A CA 17
ATOM 9452 C C . PRO A 1 5 ? 8.299 3.380 -11.156 1.00 70.01 5 PRO A C 17
ATOM 9453 O O . PRO A 1 5 ? 8.748 4.458 -10.773 1.00 54.12 5 PRO A O 17
ATOM 9464 N N . GLY A 1 6 ? 8.900 2.218 -10.914 1.00 31.40 6 GLY A N 17
ATOM 9465 C CA . GLY A 1 6 ? 10.144 2.168 -10.169 1.00 62.51 6 GLY A CA 17
ATOM 9466 C C . GLY A 1 6 ? 9.940 1.738 -8.730 1.00 63.54 6 GLY A C 17
ATOM 9467 O O . GLY A 1 6 ? 10.832 1.896 -7.895 1.00 40.02 6 GLY A O 17
ATOM 9471 N N . CYS A 1 7 ? 8.764 1.195 -8.437 1.00 4.41 7 CYS A N 17
ATOM 9472 C CA . CYS A 1 7 ? 8.443 0.744 -7.088 1.00 34.13 7 CYS A CA 17
ATOM 9473 C C . CYS A 1 7 ? 9.545 -0.160 -6.542 1.00 65.41 7 CYS A C 17
ATOM 9474 O O . CYS A 1 7 ? 10.150 -0.936 -7.281 1.00 65.44 7 CYS A O 17
ATOM 9481 N N . ARG A 1 8 ? 9.799 -0.052 -5.242 1.00 32.04 8 ARG A N 17
ATOM 9482 C CA . ARG A 1 8 ? 10.829 -0.858 -4.595 1.00 3.22 8 ARG A CA 17
ATOM 9483 C C . ARG A 1 8 ? 10.530 -2.347 -4.749 1.00 13.52 8 ARG A C 17
ATOM 9484 O O . ARG A 1 8 ? 9.392 -2.738 -5.015 1.00 31.34 8 ARG A O 17
ATOM 9505 N N . TYR A 1 9 ? 11.556 -3.172 -4.579 1.00 62.32 9 TYR A N 17
ATOM 9506 C CA . TYR A 1 9 ? 11.404 -4.617 -4.701 1.00 43.15 9 TYR A CA 17
ATOM 9507 C C . TYR A 1 9 ? 11.737 -5.312 -3.385 1.00 72.01 9 TYR A C 17
ATOM 9508 O O . TYR A 1 9 ? 11.940 -4.663 -2.358 1.00 3.33 9 TYR A O 17
ATOM 9526 N N . LEU A 1 10 ? 11.791 -6.639 -3.424 1.00 61.11 10 LEU A N 17
ATOM 9527 C CA . LEU A 1 10 ? 12.100 -7.427 -2.234 1.00 11.12 10 LEU A CA 17
ATOM 9528 C C . LEU A 1 10 ? 13.367 -6.915 -1.555 1.00 4.44 10 LEU A C 17
ATOM 9529 O O . LEU A 1 10 ? 14.381 -6.675 -2.211 1.00 42.34 10 LEU A O 17
ATOM 9545 N N . PHE A 1 11 ? 13.301 -6.749 -0.238 1.00 10.15 11 PHE A N 17
ATOM 9546 C CA . PHE A 1 11 ? 14.443 -6.268 0.529 1.00 1.35 11 PHE A CA 17
ATOM 9547 C C . PHE A 1 11 ? 14.970 -4.956 -0.045 1.00 34.13 11 PHE A C 17
ATOM 9548 O O . PHE A 1 11 ? 16.133 -4.859 -0.438 1.00 34.10 11 PHE A O 17
ATOM 9565 N N . GLY A 1 12 ? 14.105 -3.947 -0.092 1.00 43.34 12 GLY A N 17
ATOM 9566 C CA . GLY A 1 12 ? 14.500 -2.655 -0.622 1.00 13.25 12 GLY A CA 17
ATOM 9567 C C . GLY A 1 12 ? 14.905 -1.682 0.467 1.00 4.25 12 GLY A C 17
ATOM 9568 O O . GLY A 1 12 ? 15.727 -0.794 0.242 1.00 1.11 12 GLY A O 17
ATOM 9572 N N . GLY A 1 13 ? 14.326 -1.849 1.653 1.00 63.34 13 GLY A N 17
ATOM 9573 C CA . GLY A 1 13 ? 14.643 -0.969 2.763 1.00 11.01 13 GLY A CA 17
ATOM 9574 C C . GLY A 1 13 ? 13.657 0.174 2.897 1.00 2.21 13 GLY A C 17
ATOM 9575 O O . GLY A 1 13 ? 14.047 1.315 3.142 1.00 33.50 13 GLY A O 17
ATOM 9579 N N . CYS A 1 14 ? 12.374 -0.132 2.735 1.00 35.45 14 CYS A N 17
ATOM 9580 C CA . CYS A 1 14 ? 11.328 0.878 2.837 1.00 60.31 14 CYS A CA 17
ATOM 9581 C C . CYS A 1 14 ? 11.112 1.293 4.290 1.00 61.45 14 CYS A C 17
ATOM 9582 O O . CYS A 1 14 ? 11.762 0.776 5.199 1.00 63.15 14 CYS A O 17
ATOM 9589 N N . LYS A 1 15 ? 10.194 2.230 4.502 1.00 43.11 15 LYS A N 17
ATOM 9590 C CA . LYS A 1 15 ? 9.890 2.715 5.842 1.00 21.03 15 LYS A CA 17
ATOM 9591 C C . LYS A 1 15 ? 8.387 2.908 6.023 1.00 52.32 15 LYS A C 17
ATOM 9592 O O . LYS A 1 15 ? 7.829 2.565 7.066 1.00 12.24 15 LYS A O 17
ATOM 9611 N N . SER A 1 16 ? 7.738 3.456 5.002 1.00 31.15 16 SER A N 17
ATOM 9612 C CA . SER A 1 16 ? 6.301 3.695 5.049 1.00 73.51 16 SER A CA 17
ATOM 9613 C C . SER A 1 16 ? 5.534 2.531 4.429 1.00 72.44 16 SER A C 17
ATOM 9614 O O . SER A 1 16 ? 6.128 1.543 3.998 1.00 35.44 16 SER A O 17
ATOM 9622 N N . ASP A 1 17 ? 4.212 2.655 4.390 1.00 22.42 17 ASP A N 17
ATOM 9623 C CA . ASP A 1 17 ? 3.364 1.614 3.823 1.00 53.32 17 ASP A CA 17
ATOM 9624 C C . ASP A 1 17 ? 3.350 1.693 2.299 1.00 34.25 17 ASP A C 17
ATOM 9625 O O . ASP A 1 17 ? 3.605 0.703 1.615 1.00 71.43 17 ASP A O 17
ATOM 9634 N N . ASP A 1 18 ? 3.049 2.876 1.776 1.00 4.34 18 ASP A N 17
ATOM 9635 C CA . ASP A 1 18 ? 3.003 3.085 0.335 1.00 14.24 18 ASP A CA 17
ATOM 9636 C C . ASP A 1 18 ? 4.382 3.444 -0.208 1.00 60.12 18 ASP A C 17
ATOM 9637 O O . ASP A 1 18 ? 4.545 4.443 -0.907 1.00 23.40 18 ASP A O 17
ATOM 9646 N N . ASP A 1 19 ? 5.372 2.620 0.119 1.00 41.21 19 ASP A N 17
ATOM 9647 C CA . ASP A 1 19 ? 6.739 2.849 -0.335 1.00 22.04 19 ASP A CA 17
ATOM 9648 C C . ASP A 1 19 ? 7.105 1.889 -1.464 1.00 43.55 19 ASP A C 17
ATOM 9649 O O . ASP A 1 19 ? 7.895 2.223 -2.345 1.00 0.45 19 ASP A O 17
ATOM 9658 N N . CYS A 1 20 ? 6.523 0.693 -1.427 1.00 55.04 20 CYS A N 17
ATOM 9659 C CA . CYS A 1 20 ? 6.788 -0.317 -2.446 1.00 34.24 20 CYS A CA 17
ATOM 9660 C C . CYS A 1 20 ? 5.534 -0.604 -3.266 1.00 43.51 20 CYS A C 17
ATOM 9661 O O . CYS A 1 20 ? 4.465 -0.055 -3.000 1.00 60.04 20 CYS A O 17
ATOM 9668 N N . CYS A 1 21 ? 5.673 -1.468 -4.265 1.00 43.30 21 CYS A N 17
ATOM 9669 C CA . CYS A 1 21 ? 4.553 -1.831 -5.126 1.00 61.30 21 CYS A CA 17
ATOM 9670 C C . CYS A 1 21 ? 3.332 -2.214 -4.295 1.00 35.52 21 CYS A C 1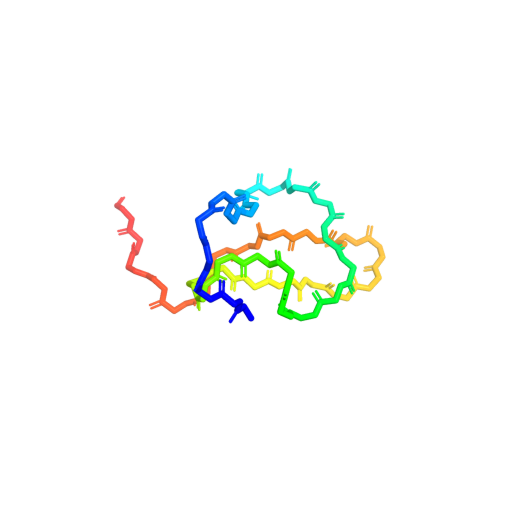7
ATOM 9671 O O . CYS A 1 21 ? 3.419 -2.458 -3.092 1.00 3.21 21 CYS A O 17
ATOM 9678 N N . PRO A 1 22 ? 2.164 -2.268 -4.952 1.00 41.01 22 PRO A N 17
ATOM 9679 C CA . PRO A 1 22 ? 0.902 -2.622 -4.297 1.00 14.32 22 PRO A CA 17
ATOM 9680 C C . PRO A 1 22 ? 0.853 -4.090 -3.887 1.00 1.45 22 PRO A C 17
ATOM 9681 O O . PRO A 1 22 ? 0.036 -4.487 -3.055 1.00 42.54 22 PRO A O 17
ATOM 9692 N N . ARG A 1 23 ? 1.731 -4.894 -4.479 1.00 23.43 23 ARG A N 17
ATOM 9693 C CA . ARG A 1 23 ? 1.786 -6.319 -4.177 1.00 62.44 23 ARG A CA 17
ATOM 9694 C C . ARG A 1 23 ? 2.683 -6.584 -2.971 1.00 31.54 23 ARG A C 17
ATOM 9695 O O . ARG A 1 23 ? 2.463 -7.535 -2.218 1.00 12.45 23 ARG A O 17
ATOM 9716 N N . LEU A 1 24 ? 3.693 -5.740 -2.793 1.00 63.12 24 LEU A N 17
ATOM 9717 C CA . LEU A 1 24 ? 4.623 -5.883 -1.678 1.00 72.05 24 LEU A CA 17
ATOM 9718 C C . LEU A 1 24 ? 4.086 -5.191 -0.429 1.00 62.24 24 LEU A C 17
ATOM 9719 O O . LEU A 1 24 ? 3.097 -4.461 -0.488 1.00 10.13 24 LEU A O 17
ATOM 9735 N N . GLY A 1 25 ? 4.749 -5.423 0.700 1.00 74.32 25 GLY A N 17
ATOM 9736 C CA . GLY A 1 25 ? 4.324 -4.813 1.947 1.00 11.32 25 GLY A CA 17
ATOM 9737 C C . GLY A 1 25 ? 5.492 -4.470 2.851 1.00 72.34 25 GLY A C 17
ATOM 9738 O O . GLY A 1 25 ? 6.417 -5.267 3.013 1.00 71.33 25 GLY A O 17
ATOM 9742 N N . CYS A 1 26 ? 5.453 -3.279 3.440 1.00 21.01 26 CYS A N 17
ATOM 9743 C CA . CYS A 1 26 ? 6.517 -2.830 4.329 1.00 12.51 26 CYS A CA 17
ATOM 9744 C C . CYS A 1 26 ? 6.304 -3.364 5.743 1.00 73.14 26 CYS A C 17
ATOM 9745 O O . CYS A 1 26 ? 5.192 -3.336 6.269 1.00 23.35 26 CYS A O 17
ATOM 9752 N N . LYS A 1 27 ? 7.379 -3.851 6.353 1.00 11.34 27 LYS A N 17
ATOM 9753 C CA . LYS A 1 27 ? 7.315 -4.391 7.706 1.00 60.20 27 LYS A CA 17
ATOM 9754 C C . LYS A 1 27 ? 7.507 -3.288 8.742 1.00 51.35 27 LYS A C 17
ATOM 9755 O O . LYS A 1 27 ? 7.894 -2.169 8.406 1.00 43.45 27 LYS A O 17
ATOM 9774 N N . GLY A 1 28 ? 7.238 -3.612 10.003 1.00 42.41 28 GLY A N 17
ATOM 9775 C CA . GLY A 1 28 ? 7.389 -2.637 11.068 1.00 43.31 28 GLY A CA 17
ATOM 9776 C C . GLY A 1 28 ? 8.835 -2.454 11.482 1.00 4.24 28 GLY A C 17
ATOM 9777 O O . GLY A 1 28 ? 9.752 -2.854 10.763 1.00 62.15 28 GLY A O 17
ATOM 9781 N N . LYS A 1 29 ? 9.043 -1.845 12.645 1.00 31.51 29 LYS A N 17
ATOM 9782 C CA . LYS A 1 29 ? 10.388 -1.607 13.156 1.00 34.51 29 LYS A CA 17
ATOM 9783 C C . LYS A 1 29 ? 11.216 -2.887 13.124 1.00 30.44 29 LYS A C 17
ATOM 9784 O O . LYS A 1 29 ? 10.707 -3.974 13.395 1.00 41.25 29 LYS A O 17
ATOM 9803 N N . GLY A 1 30 ? 12.495 -2.750 12.791 1.00 21.11 30 GLY A N 17
ATOM 9804 C CA . GLY A 1 30 ? 13.375 -3.904 12.731 1.00 64.21 30 GLY A CA 17
ATOM 9805 C C . GLY A 1 30 ? 13.729 -4.289 11.309 1.00 44.42 30 GLY A C 17
ATOM 9806 O O . GLY A 1 30 ? 13.325 -5.346 10.823 1.00 41.43 30 GLY A O 17
ATOM 9810 N N . HIS A 1 31 ? 14.487 -3.427 10.636 1.00 62.03 31 HIS A N 17
ATOM 9811 C CA . HIS A 1 31 ? 14.895 -3.683 9.259 1.00 51.20 31 HIS A CA 17
ATOM 9812 C C . HIS A 1 31 ? 13.679 -3.840 8.351 1.00 52.51 31 HIS A C 17
ATOM 9813 O O . HIS A 1 31 ? 13.528 -4.853 7.671 1.00 70.53 31 HIS A O 17
ATOM 9827 N N . ASP A 1 32 ? 12.816 -2.831 8.348 1.00 3.31 32 ASP A N 17
ATOM 9828 C CA . ASP A 1 32 ? 11.612 -2.857 7.525 1.00 72.02 32 ASP A CA 17
ATOM 9829 C C . ASP A 1 32 ? 11.969 -2.870 6.042 1.00 71.05 32 ASP A C 17
ATOM 9830 O O . ASP A 1 32 ? 12.834 -2.116 5.594 1.00 44.52 32 ASP A O 17
ATOM 9839 N N . TYR A 1 33 ? 11.299 -3.731 5.285 1.00 54.21 33 TYR A N 17
ATOM 9840 C CA . TYR A 1 33 ? 11.548 -3.846 3.853 1.00 62.24 33 TYR A CA 17
ATOM 9841 C C . TYR A 1 33 ? 10.301 -4.328 3.119 1.00 25.00 33 TYR A C 17
ATOM 9842 O O . TYR A 1 33 ? 9.285 -4.647 3.740 1.00 54.12 33 TYR A O 17
ATOM 9860 N N . CYS A 1 34 ? 10.383 -4.381 1.794 1.00 22.21 34 CYS A N 17
ATOM 9861 C CA . CYS A 1 34 ? 9.263 -4.823 0.974 1.00 22.34 34 CYS A CA 17
ATOM 9862 C C . CYS A 1 34 ? 9.170 -6.347 0.958 1.00 70.22 34 CYS A C 17
ATOM 9863 O O . CYS A 1 34 ? 10.058 -7.028 0.446 1.00 52.53 34 CYS A O 17
ATOM 9870 N N . ALA A 1 35 ? 8.089 -6.873 1.524 1.00 30.00 35 ALA A N 17
ATOM 9871 C CA . ALA A 1 35 ? 7.879 -8.316 1.573 1.00 32.41 35 ALA A CA 17
ATOM 9872 C C . ALA A 1 35 ? 6.608 -8.711 0.829 1.00 51.40 35 ALA A C 17
ATOM 9873 O O . ALA A 1 35 ? 5.591 -8.021 0.907 1.00 24.13 35 ALA A O 17
ATOM 9880 N N . TRP A 1 36 ? 6.674 -9.823 0.105 1.00 64.10 36 TRP A N 17
ATOM 9881 C CA . TRP A 1 36 ? 5.527 -10.308 -0.655 1.00 21.42 36 TRP A CA 17
ATOM 9882 C C . TRP A 1 36 ? 4.287 -10.399 0.227 1.00 53.32 36 TRP A C 17
ATOM 9883 O O . TRP A 1 36 ? 4.360 -10.848 1.371 1.00 42.44 36 TRP A O 17
ATOM 9904 N N . ASP A 1 37 ? 3.150 -9.970 -0.310 1.00 22.01 37 ASP A N 17
ATOM 9905 C CA . ASP A 1 37 ? 1.895 -10.004 0.427 1.00 5.53 37 ASP A CA 17
ATOM 9906 C C . ASP A 1 37 ? 0.708 -10.116 -0.524 1.00 72.23 37 ASP A C 17
ATOM 9907 O O . ASP A 1 37 ? 0.408 -9.184 -1.269 1.00 52.43 37 ASP A O 17
ATOM 9916 N N . GLY A 1 38 ? 0.036 -11.263 -0.492 1.00 12.41 38 GLY A N 17
ATOM 9917 C CA . GLY A 1 38 ? -1.110 -11.475 -1.357 1.00 54.10 38 GLY A CA 17
ATOM 9918 C C . GLY A 1 38 ? -0.708 -11.822 -2.776 1.00 71.02 38 GLY A C 17
ATOM 9919 O O . GLY A 1 38 ? -1.501 -11.679 -3.709 1.00 52.03 38 GLY A O 17
ATOM 9923 N N . THR A 1 39 ? 0.529 -12.280 -2.946 1.00 60.34 39 THR A N 17
ATOM 9924 C CA . THR A 1 39 ? 1.037 -12.645 -4.262 1.00 3.40 39 THR A CA 17
ATOM 9925 C C . THR A 1 39 ? 0.206 -13.765 -4.879 1.00 35.33 39 THR A C 17
ATOM 9926 O O . THR A 1 39 ? -0.493 -14.494 -4.175 1.00 73.54 39 THR A O 17
ATOM 9937 N N . PHE A 1 40 ? 0.288 -13.897 -6.199 1.00 52.12 40 PHE A N 17
ATOM 9938 C CA . PHE A 1 40 ? -0.456 -14.929 -6.912 1.00 61.42 40 PHE A CA 17
ATOM 9939 C C . PHE A 1 40 ? 0.440 -16.120 -7.236 1.00 13.33 40 PHE A C 17
ATOM 9940 O O . PHE A 1 40 ? 1.661 -15.987 -7.322 1.00 74.22 40 PHE A O 17
ATOM 9957 N N . SER A 1 41 ? -0.175 -17.285 -7.415 1.00 31.20 41 SER A N 17
ATOM 9958 C CA . SER A 1 41 ? 0.566 -18.501 -7.726 1.00 32.45 41 SER A CA 17
ATOM 9959 C C . SER A 1 41 ? 1.069 -18.477 -9.166 1.00 3.02 41 SER A C 17
ATOM 9960 O O . SER A 1 41 ? 0.289 -18.324 -10.105 1.00 32.42 41 SER A O 17
ATOM 9968 N N . ASP A 1 42 ? 2.378 -18.633 -9.332 1.00 2.52 42 ASP A N 17
ATOM 9969 C CA . ASP A 1 42 ? 2.988 -18.630 -10.657 1.00 70.22 42 ASP A CA 17
ATOM 9970 C C . ASP A 1 42 ? 3.299 -20.052 -11.114 1.00 11.04 42 ASP A C 17
ATOM 9971 O O . ASP A 1 42 ? 2.792 -20.510 -12.138 1.00 73.50 42 ASP A O 17
ATOM 9980 N N . GLY A 1 1 ? 0.838 -1.534 -0.896 1.00 73.35 1 GLY A N 18
ATOM 9981 C CA . GLY A 1 1 ? 1.658 -0.453 -1.409 1.00 2.33 1 GLY A CA 18
ATOM 9982 C C . GLY A 1 1 ? 0.984 0.300 -2.539 1.00 31.34 1 GLY A C 18
ATOM 9983 O O . GLY A 1 1 ? -0.172 0.037 -2.867 1.00 60.25 1 GLY A O 18
ATOM 9987 N N . VAL A 1 2 ? 1.710 1.240 -3.138 1.00 70.13 2 VAL A N 18
ATOM 9988 C CA . VAL A 1 2 ? 1.176 2.033 -4.238 1.00 53.31 2 VAL A CA 18
ATOM 9989 C C . VAL A 1 2 ? 1.742 1.571 -5.575 1.00 34.24 2 VAL A C 18
ATOM 9990 O O . VAL A 1 2 ? 2.852 1.040 -5.640 1.00 71.14 2 VAL A O 18
ATOM 10003 N N . ASP A 1 3 ? 0.973 1.774 -6.640 1.00 63.22 3 ASP A N 18
ATOM 10004 C CA . ASP A 1 3 ? 1.399 1.378 -7.977 1.00 75.34 3 ASP A CA 18
ATOM 10005 C C . ASP A 1 3 ? 2.077 2.540 -8.697 1.00 41.44 3 ASP A C 18
ATOM 10006 O O . ASP A 1 3 ? 1.414 3.391 -9.289 1.00 20.14 3 ASP A O 18
ATOM 10015 N N . LYS A 1 4 ? 3.405 2.569 -8.642 1.00 12.50 4 LYS A N 18
ATOM 10016 C CA . LYS A 1 4 ? 4.175 3.624 -9.288 1.00 4.13 4 LYS A CA 18
ATOM 10017 C C . LYS A 1 4 ? 5.378 3.047 -10.025 1.00 54.13 4 LYS A C 18
ATOM 10018 O O . LYS A 1 4 ? 5.884 1.974 -9.693 1.00 33.14 4 LYS A O 18
ATOM 10037 N N . PRO A 1 5 ? 5.851 3.773 -11.049 1.00 2.03 5 PRO A N 18
ATOM 10038 C CA . PRO A 1 5 ? 7.003 3.353 -11.854 1.00 51.35 5 PRO A CA 18
ATOM 10039 C C . PRO A 1 5 ? 8.311 3.421 -11.072 1.00 70.01 5 PRO A C 18
ATOM 10040 O O . PRO A 1 5 ? 8.772 4.502 -10.710 1.00 54.12 5 PRO A O 18
ATOM 10051 N N . GLY A 1 6 ? 8.905 2.259 -10.818 1.00 31.40 6 GLY A N 18
ATOM 10052 C CA . GLY A 1 6 ? 10.155 2.211 -10.082 1.00 62.51 6 GLY A CA 18
ATOM 10053 C C . GLY A 1 6 ? 9.964 1.774 -8.643 1.00 63.54 6 GLY A C 18
ATOM 10054 O O . GLY A 1 6 ? 10.861 1.928 -7.815 1.00 40.02 6 GLY A O 18
ATOM 10058 N N . CYS A 1 7 ? 8.790 1.225 -8.344 1.00 4.41 7 CYS A N 18
ATOM 10059 C CA . CYS A 1 7 ? 8.483 0.767 -6.995 1.00 34.13 7 CYS A CA 18
ATOM 10060 C C . CYS A 1 7 ? 9.589 -0.142 -6.464 1.00 65.41 7 CYS A C 18
ATOM 10061 O O . CYS A 1 7 ? 10.167 -0.932 -7.211 1.00 65.44 7 CYS A O 18
ATOM 10068 N N . ARG A 1 8 ? 9.875 -0.025 -5.172 1.00 32.04 8 ARG A N 18
ATOM 10069 C CA . ARG A 1 8 ? 10.909 -0.835 -4.542 1.00 3.22 8 ARG A CA 18
ATOM 10070 C C . ARG A 1 8 ? 10.620 -2.322 -4.721 1.00 13.52 8 ARG A C 18
ATOM 10071 O O . ARG A 1 8 ? 9.496 -2.713 -5.034 1.00 31.34 8 ARG A O 18
ATOM 10092 N N . TYR A 1 9 ? 11.643 -3.147 -4.518 1.00 62.32 9 TYR A N 18
ATOM 10093 C CA . TYR A 1 9 ? 11.499 -4.590 -4.660 1.00 43.15 9 TYR A CA 18
ATOM 10094 C C . TYR A 1 9 ? 11.791 -5.299 -3.341 1.00 72.01 9 TYR A C 18
ATOM 10095 O O . TYR A 1 9 ? 11.989 -4.658 -2.308 1.00 3.33 9 TYR A O 18
ATOM 10113 N N . LEU A 1 10 ? 11.815 -6.627 -3.383 1.00 61.11 10 LEU A N 18
ATOM 10114 C CA . LEU A 1 10 ? 12.084 -7.425 -2.192 1.00 11.12 10 LEU A CA 18
ATOM 10115 C C . LEU A 1 10 ? 13.350 -6.947 -1.490 1.00 4.44 10 LEU A C 18
ATOM 10116 O O . LEU A 1 10 ? 14.374 -6.705 -2.131 1.00 42.34 10 LEU A O 18
ATOM 10132 N N . PHE A 1 11 ? 13.275 -6.815 -0.170 1.00 10.15 11 PHE A N 18
ATOM 10133 C CA . PHE A 1 11 ? 14.417 -6.368 0.620 1.00 1.35 11 PHE A CA 18
ATOM 10134 C C . PHE A 1 11 ? 14.996 -5.074 0.055 1.00 34.13 11 PHE A C 18
ATOM 10135 O O . PHE A 1 11 ? 16.185 -4.993 -0.246 1.00 34.10 11 PHE A O 18
ATOM 10152 N N . GLY A 1 12 ? 14.143 -4.064 -0.088 1.00 43.34 12 GLY A N 18
ATOM 10153 C CA . GLY A 1 12 ? 14.587 -2.788 -0.617 1.00 13.25 12 GLY A CA 18
ATOM 10154 C C . GLY A 1 12 ? 14.970 -1.808 0.474 1.00 4.25 12 GLY A C 18
ATOM 10155 O O . GLY A 1 12 ? 15.815 -0.938 0.270 1.00 1.11 12 GLY A O 18
ATOM 10159 N N . GLY A 1 13 ? 14.345 -1.950 1.640 1.00 63.34 13 GLY A N 18
ATOM 10160 C CA . GLY A 1 13 ? 14.638 -1.062 2.750 1.00 11.01 13 GLY A CA 18
ATOM 10161 C C . GLY A 1 13 ? 13.705 0.131 2.801 1.00 2.21 13 GLY A C 18
ATOM 10162 O O . GLY A 1 13 ? 14.145 1.266 2.983 1.00 33.50 13 GLY A O 18
ATOM 10166 N N . CYS A 1 14 ? 12.411 -0.124 2.636 1.00 35.45 14 CYS A N 18
ATOM 10167 C CA . CYS A 1 14 ? 11.412 0.938 2.660 1.00 60.31 14 CYS A CA 18
ATOM 10168 C C . CYS A 1 14 ? 11.200 1.452 4.081 1.00 61.45 14 CYS A C 18
ATOM 10169 O O . CYS A 1 14 ? 11.859 1.006 5.020 1.00 63.15 14 CYS A O 18
ATOM 10176 N N . LYS A 1 15 ? 10.277 2.397 4.231 1.00 43.11 15 LYS A N 18
ATOM 10177 C CA . LYS A 1 15 ? 9.976 2.972 5.537 1.00 21.03 15 LYS A CA 18
ATOM 10178 C C . LYS A 1 15 ? 8.477 3.208 5.695 1.00 52.32 15 LYS A C 18
ATOM 10179 O O . LYS A 1 15 ? 7.907 2.946 6.753 1.00 12.24 15 LYS A O 18
ATOM 10198 N N . SER A 1 16 ? 7.845 3.703 4.635 1.00 31.15 16 SER A N 18
ATOM 10199 C CA . SER A 1 16 ? 6.414 3.976 4.657 1.00 73.51 16 SER A CA 18
ATOM 10200 C C . SER A 1 16 ? 5.628 2.812 4.060 1.00 72.44 16 SER A C 18
ATOM 10201 O O . SER A 1 16 ? 6.117 2.108 3.174 1.00 35.44 16 SER A O 18
ATOM 10209 N N . ASP A 1 17 ? 4.410 2.614 4.551 1.00 22.42 17 ASP A N 18
ATOM 10210 C CA . ASP A 1 17 ? 3.556 1.536 4.066 1.00 53.32 17 ASP A CA 18
ATOM 10211 C C . ASP A 1 17 ? 3.456 1.564 2.545 1.00 34.25 17 ASP A C 18
ATOM 10212 O O . ASP A 1 17 ? 3.729 0.568 1.876 1.00 71.43 17 ASP A O 18
ATOM 10221 N N . ASP A 1 18 ? 3.061 2.712 2.005 1.00 4.34 18 ASP A N 18
ATOM 10222 C CA . ASP A 1 18 ? 2.924 2.871 0.561 1.00 14.24 18 ASP A CA 18
ATOM 10223 C C . ASP A 1 18 ? 4.248 3.292 -0.067 1.00 60.12 18 ASP A C 18
ATOM 10224 O O . ASP A 1 18 ? 4.316 4.286 -0.790 1.00 23.40 18 ASP A O 18
ATOM 10233 N N . ASP A 1 19 ? 5.299 2.529 0.213 1.00 41.21 19 ASP A N 18
ATOM 10234 C CA . ASP A 1 19 ? 6.623 2.822 -0.325 1.00 22.04 19 ASP A CA 18
ATOM 10235 C C . ASP A 1 19 ? 6.978 1.856 -1.451 1.00 43.55 19 ASP A C 18
ATOM 10236 O O . ASP A 1 19 ? 7.695 2.213 -2.385 1.00 0.45 19 ASP A O 18
ATOM 10245 N N . CYS A 1 20 ? 6.469 0.632 -1.356 1.00 55.04 20 CYS A N 18
ATOM 10246 C CA . CYS A 1 20 ? 6.734 -0.387 -2.365 1.00 34.24 20 CYS A CA 18
ATOM 10247 C C . CYS A 1 20 ? 5.489 -0.655 -3.205 1.00 43.51 20 CYS A C 18
ATOM 10248 O O . CYS A 1 20 ? 4.417 -0.110 -2.941 1.00 60.04 20 CYS A O 18
ATOM 10255 N N . CYS A 1 21 ? 5.638 -1.499 -4.221 1.00 43.30 21 CYS A N 18
ATOM 10256 C CA . CYS A 1 21 ? 4.528 -1.840 -5.102 1.00 61.30 21 CYS A CA 18
ATOM 10257 C C . CYS A 1 21 ? 3.301 -2.256 -4.296 1.00 35.52 21 CYS A C 18
ATOM 10258 O O . CYS A 1 21 ? 3.381 -2.539 -3.100 1.00 3.21 21 CYS A O 18
ATOM 10265 N N . PRO A 1 22 ? 2.140 -2.296 -4.964 1.00 41.01 22 PRO A N 18
ATOM 10266 C CA . PRO A 1 22 ? 0.874 -2.678 -4.329 1.00 14.32 22 PRO A CA 18
ATOM 10267 C C . PRO A 1 22 ? 0.830 -4.159 -3.969 1.00 1.45 22 PRO A C 18
ATOM 10268 O O . PRO A 1 22 ? -0.059 -4.604 -3.242 1.00 42.54 22 PRO A O 18
ATOM 10279 N N . ARG A 1 23 ? 1.794 -4.917 -4.478 1.00 23.43 23 ARG A N 18
ATOM 10280 C CA . ARG A 1 23 ? 1.865 -6.347 -4.210 1.00 62.44 23 ARG A CA 18
ATOM 10281 C C . ARG A 1 23 ? 2.747 -6.631 -2.999 1.00 31.54 23 ARG A C 18
ATOM 10282 O O . ARG A 1 23 ? 2.550 -7.620 -2.289 1.00 12.45 23 ARG A O 18
ATOM 10303 N N . LEU A 1 24 ? 3.721 -5.758 -2.765 1.00 63.12 24 LEU A N 18
ATOM 10304 C CA . LEU A 1 24 ? 4.635 -5.913 -1.640 1.00 72.05 24 LEU A CA 18
ATOM 10305 C C . LEU A 1 24 ? 4.087 -5.222 -0.393 1.00 62.24 24 LEU A C 18
ATOM 10306 O O . LEU A 1 24 ? 3.106 -4.484 -0.461 1.00 10.13 24 LEU A O 18
ATOM 10322 N N . GLY A 1 25 ? 4.732 -5.467 0.744 1.00 74.32 25 GLY A N 18
ATOM 10323 C CA . GLY A 1 25 ? 4.295 -4.861 1.988 1.00 11.32 25 GLY A CA 18
ATOM 10324 C C . GLY A 1 25 ? 5.451 -4.547 2.916 1.00 72.34 25 GLY A C 18
ATOM 10325 O O . GLY A 1 25 ? 6.363 -5.358 3.082 1.00 71.33 25 GLY A O 18
ATOM 10329 N N . CYS A 1 26 ? 5.417 -3.364 3.521 1.00 21.01 26 CYS A N 18
ATOM 10330 C CA . CYS A 1 26 ? 6.471 -2.941 4.437 1.00 12.51 26 CYS A CA 18
ATOM 10331 C C . CYS A 1 26 ? 6.202 -3.454 5.848 1.00 73.14 26 CYS A C 18
ATOM 10332 O O . CYS A 1 26 ? 5.167 -3.156 6.444 1.00 23.35 26 CYS A O 18
ATOM 10339 N N . LYS A 1 27 ? 7.145 -4.227 6.380 1.00 11.34 27 LYS A N 18
ATOM 10340 C CA . LYS A 1 27 ? 7.013 -4.780 7.723 1.00 60.20 27 LYS A CA 18
ATOM 10341 C C . LYS A 1 27 ? 7.228 -3.701 8.779 1.00 51.35 27 LYS A C 18
ATOM 10342 O O . LYS A 1 27 ? 7.677 -2.598 8.471 1.00 43.45 27 LYS A O 18
ATOM 10361 N N . GLY A 1 28 ? 6.905 -4.028 10.027 1.00 42.41 28 GLY A N 18
ATOM 10362 C CA . GLY A 1 28 ? 7.070 -3.077 11.110 1.00 43.31 28 GLY A CA 18
ATOM 10363 C C . GLY A 1 28 ? 8.526 -2.735 11.363 1.00 4.24 28 GLY A C 18
ATOM 10364 O O . GLY A 1 28 ? 9.402 -3.087 10.574 1.00 62.15 28 GLY A O 18
ATOM 10368 N N . LYS A 1 29 ? 8.786 -2.043 12.468 1.00 31.51 29 LYS A N 18
ATOM 10369 C CA . LYS A 1 29 ? 10.145 -1.651 12.824 1.00 34.51 29 LYS A CA 18
ATOM 10370 C C . LYS A 1 29 ? 11.082 -2.855 12.799 1.00 30.44 29 LYS A C 18
ATOM 10371 O O . LYS A 1 29 ? 10.643 -3.998 12.918 1.00 41.25 29 LYS A O 18
ATOM 10390 N N . GLY A 1 30 ? 12.375 -2.589 12.646 1.00 21.11 30 GLY A N 18
ATOM 10391 C CA . GLY A 1 30 ? 13.353 -3.660 12.609 1.00 64.21 30 GLY A CA 18
ATOM 10392 C C . GLY A 1 30 ? 13.765 -4.023 11.197 1.00 44.42 30 GLY A C 18
ATOM 10393 O O . GLY A 1 30 ? 13.489 -5.127 10.726 1.00 41.43 30 GLY A O 18
ATOM 10397 N N . HIS A 1 31 ? 14.425 -3.092 10.517 1.00 62.03 31 HIS A N 18
ATOM 10398 C CA . HIS A 1 31 ? 14.873 -3.318 9.146 1.00 51.20 31 HIS A CA 18
ATOM 10399 C C . HIS A 1 31 ? 13.689 -3.575 8.222 1.00 52.51 31 HIS A C 18
ATOM 10400 O O . HIS A 1 31 ? 13.687 -4.535 7.451 1.00 70.53 31 HIS A O 18
ATOM 10414 N N . ASP A 1 32 ? 12.681 -2.712 8.305 1.00 3.31 32 ASP A N 18
ATOM 10415 C CA . ASP A 1 32 ? 11.490 -2.846 7.475 1.00 72.02 32 ASP A CA 18
ATOM 10416 C C . ASP A 1 32 ? 11.857 -2.856 5.995 1.00 71.05 32 ASP A C 18
ATOM 10417 O O . ASP A 1 32 ? 12.701 -2.079 5.549 1.00 44.52 32 ASP A O 18
ATOM 10426 N N . TYR A 1 33 ? 11.216 -3.741 5.239 1.00 54.21 33 TYR A N 18
ATOM 10427 C CA . TYR A 1 33 ? 11.478 -3.854 3.807 1.00 62.24 33 TYR A CA 18
ATOM 10428 C C . TYR A 1 33 ? 10.245 -4.361 3.067 1.00 25.00 33 TYR A C 18
ATOM 10429 O O . TYR A 1 33 ? 9.229 -4.688 3.680 1.00 54.12 33 TYR A O 18
ATOM 10447 N N . CYS A 1 34 ? 10.343 -4.425 1.743 1.00 22.21 34 CYS A N 18
ATOM 10448 C CA . CYS A 1 34 ? 9.237 -4.892 0.917 1.00 22.34 34 CYS A CA 18
ATOM 10449 C C . CYS A 1 34 ? 9.146 -6.415 0.940 1.00 70.22 34 CYS A C 18
ATOM 10450 O O . CYS A 1 34 ? 10.048 -7.109 0.470 1.00 52.53 34 CYS A O 18
ATOM 10457 N N . ALA A 1 35 ? 8.051 -6.929 1.490 1.00 30.00 35 ALA A N 18
ATOM 10458 C CA . ALA A 1 35 ? 7.841 -8.369 1.574 1.00 32.41 35 ALA A CA 18
ATOM 10459 C C . ALA A 1 35 ? 6.615 -8.793 0.772 1.00 51.40 35 ALA A C 18
ATOM 10460 O O . ALA A 1 35 ? 5.788 -7.961 0.399 1.00 24.13 35 ALA A O 18
ATOM 10467 N N . TRP A 1 36 ? 6.505 -10.090 0.508 1.00 64.10 36 TRP A N 18
ATOM 10468 C CA . TRP A 1 36 ? 5.381 -10.622 -0.251 1.00 21.42 36 TRP A CA 18
ATOM 10469 C C . TRP A 1 36 ? 4.161 -10.812 0.644 1.00 53.32 36 TRP A C 18
ATOM 10470 O O . TRP A 1 36 ? 4.259 -11.381 1.730 1.00 42.44 36 TRP A O 18
ATOM 10491 N N . ASP A 1 37 ? 3.012 -10.331 0.180 1.00 22.01 37 ASP A N 18
ATOM 10492 C CA . ASP A 1 37 ? 1.772 -10.449 0.939 1.00 5.53 37 ASP A CA 18
ATOM 10493 C C . ASP A 1 37 ? 0.639 -10.955 0.052 1.00 72.23 37 ASP A C 18
ATOM 10494 O O . ASP A 1 37 ? -0.223 -10.185 -0.370 1.00 52.43 37 ASP A O 18
ATOM 10503 N N . GLY A 1 38 ? 0.647 -12.254 -0.228 1.00 12.41 38 GLY A N 18
ATOM 10504 C CA . GLY A 1 38 ? -0.384 -12.841 -1.063 1.00 54.10 38 GLY A CA 18
ATOM 10505 C C . GLY A 1 38 ? -0.174 -12.547 -2.535 1.00 71.02 38 GLY A C 18
ATOM 10506 O O . GLY A 1 38 ? -1.107 -12.637 -3.335 1.00 52.03 38 GLY A O 18
ATOM 10510 N N . THR A 1 39 ? 1.055 -12.191 -2.896 1.00 60.34 39 THR A N 18
ATOM 10511 C CA . THR A 1 39 ? 1.384 -11.880 -4.282 1.00 3.40 39 THR A CA 18
ATOM 10512 C C . THR A 1 39 ? 0.998 -13.026 -5.210 1.00 35.33 39 THR A C 18
ATOM 10513 O O . THR A 1 39 ? 0.834 -14.164 -4.772 1.00 73.54 39 THR A O 18
ATOM 10524 N N . PHE A 1 40 ? 0.855 -12.718 -6.495 1.00 52.12 40 PHE A N 18
ATOM 10525 C CA . PHE A 1 40 ? 0.487 -13.723 -7.485 1.00 61.42 40 PHE A CA 18
ATOM 10526 C C . PHE A 1 40 ? 1.561 -14.803 -7.589 1.00 13.33 40 PHE A C 18
ATOM 10527 O O . PHE A 1 40 ? 2.755 -14.518 -7.485 1.00 74.22 40 PHE A O 18
ATOM 10544 N N . SER A 1 41 ? 1.127 -16.042 -7.793 1.00 31.20 41 SER A N 18
ATOM 10545 C CA . SER A 1 41 ? 2.050 -17.166 -7.907 1.00 32.45 41 SER A CA 18
ATOM 10546 C C . SER A 1 41 ? 2.602 -17.276 -9.325 1.00 3.02 41 SER A C 18
ATOM 10547 O O . SER A 1 41 ? 1.975 -16.823 -10.283 1.00 32.42 41 SER A O 18
ATOM 10555 N N . ASP A 1 42 ? 3.780 -17.878 -9.451 1.00 2.52 42 ASP A N 18
ATOM 10556 C CA . ASP A 1 42 ? 4.416 -18.047 -10.750 1.00 70.22 42 ASP A CA 18
ATOM 10557 C C . ASP A 1 42 ? 4.154 -19.444 -11.307 1.00 11.04 42 ASP A C 18
ATOM 10558 O O . ASP A 1 42 ? 3.683 -19.595 -12.435 1.00 73.50 42 ASP A O 18
ATOM 10567 N N . GLY A 1 1 ? 1.210 -0.038 -0.223 1.00 73.35 1 GLY A N 19
ATOM 10568 C CA . GLY A 1 1 ? 1.978 -0.030 -1.455 1.00 2.33 1 GLY A CA 19
ATOM 10569 C C . GLY A 1 1 ? 1.190 0.523 -2.627 1.00 31.34 1 GLY A C 19
ATOM 10570 O O . GLY A 1 1 ? 0.059 0.108 -2.873 1.00 60.25 1 GLY A O 19
ATOM 10574 N N . VAL A 1 2 ? 1.789 1.463 -3.349 1.00 70.13 2 VAL A N 19
ATOM 10575 C CA . VAL A 1 2 ? 1.135 2.074 -4.501 1.00 53.31 2 VAL A CA 19
ATOM 10576 C C . VAL A 1 2 ? 1.750 1.581 -5.807 1.00 34.24 2 VAL A C 19
ATOM 10577 O O . VAL A 1 2 ? 2.891 1.118 -5.833 1.00 71.14 2 VAL A O 19
ATOM 10590 N N . ASP A 1 3 ? 0.986 1.683 -6.888 1.00 63.22 3 ASP A N 19
ATOM 10591 C CA . ASP A 1 3 ? 1.454 1.248 -8.200 1.00 75.34 3 ASP A CA 19
ATOM 10592 C C . ASP A 1 3 ? 2.157 2.388 -8.930 1.00 41.44 3 ASP A C 19
ATOM 10593 O O . ASP A 1 3 ? 1.584 3.014 -9.823 1.00 20.14 3 ASP A O 19
ATOM 10602 N N . LYS A 1 4 ? 3.400 2.653 -8.546 1.00 12.50 4 LYS A N 19
ATOM 10603 C CA . LYS A 1 4 ? 4.182 3.718 -9.163 1.00 4.13 4 LYS A CA 19
ATOM 10604 C C . LYS A 1 4 ? 5.358 3.144 -9.948 1.00 54.13 4 LYS A C 19
ATOM 10605 O O . LYS A 1 4 ? 5.850 2.052 -9.664 1.00 33.14 4 LYS A O 19
ATOM 10624 N N . PRO A 1 5 ? 5.821 3.897 -10.956 1.00 2.03 5 PRO A N 19
ATOM 10625 C CA . PRO A 1 5 ? 6.945 3.483 -11.801 1.00 51.35 5 PRO A CA 19
ATOM 10626 C C . PRO A 1 5 ? 8.272 3.501 -11.048 1.00 70.01 5 PRO A C 19
ATOM 10627 O O . PRO A 1 5 ? 8.758 4.560 -10.652 1.00 54.12 5 PRO A O 19
ATOM 10638 N N . GLY A 1 6 ? 8.854 2.323 -10.854 1.00 31.40 6 GLY A N 19
ATOM 10639 C CA . GLY A 1 6 ? 10.120 2.226 -10.150 1.00 62.51 6 GLY A CA 19
ATOM 10640 C C . GLY A 1 6 ? 9.951 1.775 -8.713 1.00 63.54 6 GLY A C 19
ATOM 10641 O O . GLY A 1 6 ? 10.871 1.897 -7.904 1.00 40.02 6 GLY A O 19
ATOM 10645 N N . CYS A 1 7 ? 8.771 1.253 -8.394 1.00 4.41 7 CYS A N 19
ATOM 10646 C CA . CYS A 1 7 ? 8.482 0.784 -7.044 1.00 34.13 7 CYS A CA 19
ATOM 10647 C C . CYS A 1 7 ? 9.590 -0.137 -6.539 1.00 65.41 7 CYS A C 19
ATOM 10648 O O . CYS A 1 7 ? 10.154 -0.923 -7.301 1.00 65.44 7 CYS A O 19
ATOM 10655 N N . ARG A 1 8 ? 9.895 -0.034 -5.249 1.00 32.04 8 ARG A N 19
ATOM 10656 C CA . ARG A 1 8 ? 10.936 -0.858 -4.643 1.00 3.22 8 ARG A CA 19
ATOM 10657 C C . ARG A 1 8 ? 10.655 -2.340 -4.870 1.00 13.52 8 ARG A C 19
ATOM 10658 O O . ARG A 1 8 ? 9.606 -2.711 -5.392 1.00 31.34 8 ARG A O 19
ATOM 10679 N N . TYR A 1 9 ? 11.603 -3.181 -4.472 1.00 62.32 9 TYR A N 19
ATOM 10680 C CA . TYR A 1 9 ? 11.462 -4.624 -4.634 1.00 43.15 9 TYR A CA 19
ATOM 10681 C C . TYR A 1 9 ? 11.775 -5.353 -3.330 1.00 72.01 9 TYR A C 19
ATOM 10682 O O . TYR A 1 9 ? 12.023 -4.724 -2.299 1.00 3.33 9 TYR A O 19
ATOM 10700 N N . LEU A 1 10 ? 11.762 -6.678 -3.383 1.00 61.11 10 LEU A N 19
ATOM 10701 C CA . LEU A 1 10 ? 12.046 -7.495 -2.208 1.00 11.12 10 LEU A CA 19
ATOM 10702 C C . LEU A 1 10 ? 13.335 -7.042 -1.529 1.00 4.44 10 LEU A C 19
ATOM 10703 O O . LEU A 1 10 ? 14.378 -6.917 -2.172 1.00 42.34 10 LEU A O 19
ATOM 10719 N N . PHE A 1 11 ? 13.257 -6.800 -0.224 1.00 10.15 11 PHE A N 19
ATOM 10720 C CA . PHE A 1 11 ? 14.417 -6.362 0.543 1.00 1.35 11 PHE A CA 19
ATOM 10721 C C . PHE A 1 11 ? 14.986 -5.064 -0.024 1.00 34.13 11 PHE A C 19
ATOM 10722 O O . PHE A 1 11 ? 16.164 -4.989 -0.372 1.00 34.10 11 PHE A O 19
ATOM 10739 N N . GLY A 1 12 ? 14.138 -4.043 -0.115 1.00 43.34 12 GLY A N 19
ATOM 10740 C CA . GLY A 1 12 ? 14.574 -2.763 -0.640 1.00 13.25 12 GLY A CA 19
ATOM 10741 C C . GLY A 1 12 ? 14.967 -1.790 0.455 1.00 4.25 12 GLY A C 19
ATOM 10742 O O . GLY A 1 12 ? 15.813 -0.921 0.248 1.00 1.11 12 GLY A O 19
ATOM 10746 N N . GLY A 1 13 ? 14.348 -1.934 1.623 1.00 63.34 13 GLY A N 19
ATOM 10747 C CA . GLY A 1 13 ? 14.651 -1.053 2.735 1.00 11.01 13 GLY A CA 19
ATOM 10748 C C . GLY A 1 13 ? 13.705 0.128 2.813 1.00 2.21 13 GLY A C 19
ATOM 10749 O O . GLY A 1 13 ? 14.135 1.266 2.999 1.00 33.50 13 GLY A O 19
ATOM 10753 N N . CYS A 1 14 ? 12.410 -0.141 2.670 1.00 35.45 14 CYS A N 19
ATOM 10754 C CA . CYS A 1 14 ? 11.401 0.908 2.722 1.00 60.31 14 CYS A CA 19
ATOM 10755 C C . CYS A 1 14 ? 11.209 1.409 4.152 1.00 61.45 14 CYS A C 19
ATOM 10756 O O . CYS A 1 14 ? 11.825 0.900 5.087 1.00 63.15 14 CYS A O 19
ATOM 10763 N N . LYS A 1 15 ? 10.350 2.410 4.312 1.00 43.11 15 LYS A N 19
ATOM 10764 C CA . LYS A 1 15 ? 10.076 2.979 5.626 1.00 21.03 15 LYS A CA 19
ATOM 10765 C C . LYS A 1 15 ? 8.574 3.148 5.841 1.00 52.32 15 LYS A C 19
ATOM 10766 O O . LYS A 1 15 ? 8.062 2.886 6.930 1.00 12.24 15 LYS A O 19
ATOM 10785 N N . SER A 1 16 ? 7.877 3.585 4.799 1.00 31.15 16 SER A N 19
ATOM 10786 C CA . SER A 1 16 ? 6.434 3.791 4.876 1.00 73.51 16 SER A CA 19
ATOM 10787 C C . SER A 1 16 ? 5.686 2.620 4.249 1.00 72.44 16 SER A C 19
ATOM 10788 O O . SER A 1 16 ? 6.251 1.851 3.471 1.00 35.44 16 SER A O 19
ATOM 10796 N N . ASP A 1 17 ? 4.407 2.491 4.592 1.00 22.42 17 ASP A N 19
ATOM 10797 C CA . ASP A 1 17 ? 3.578 1.416 4.062 1.00 53.32 17 ASP A CA 19
ATOM 10798 C C . ASP A 1 17 ? 3.493 1.493 2.541 1.00 34.25 17 ASP A C 19
ATOM 10799 O O . ASP A 1 17 ? 3.793 0.525 1.842 1.00 71.43 17 ASP A O 19
ATOM 10808 N N . ASP A 1 18 ? 3.081 2.651 2.036 1.00 4.34 18 ASP A N 19
ATOM 10809 C CA . ASP A 1 18 ? 2.955 2.856 0.597 1.00 14.24 18 ASP A CA 19
ATOM 10810 C C . ASP A 1 18 ? 4.286 3.291 -0.008 1.00 60.12 18 ASP A C 19
ATOM 10811 O O . ASP A 1 18 ? 4.365 4.310 -0.692 1.00 23.40 18 ASP A O 19
ATOM 10820 N N . ASP A 1 19 ? 5.331 2.511 0.249 1.00 41.21 19 ASP A N 19
ATOM 10821 C CA . ASP A 1 19 ? 6.659 2.815 -0.270 1.00 22.04 19 ASP A CA 19
ATOM 10822 C C . ASP A 1 19 ? 7.015 1.888 -1.428 1.00 43.55 19 ASP A C 19
ATOM 10823 O O . ASP A 1 19 ? 7.739 2.273 -2.346 1.00 0.45 19 ASP A O 19
ATOM 10832 N N . CYS A 1 20 ? 6.502 0.663 -1.378 1.00 55.04 20 CYS A N 19
ATOM 10833 C CA . CYS A 1 20 ? 6.766 -0.320 -2.421 1.00 34.24 20 CYS A CA 19
ATOM 10834 C C . CYS A 1 20 ? 5.509 -0.593 -3.242 1.00 43.51 20 CYS A C 19
ATOM 10835 O O . CYS A 1 20 ? 4.440 -0.051 -2.961 1.00 60.04 20 CYS A O 19
ATOM 10842 N N . CYS A 1 21 ? 5.646 -1.437 -4.260 1.00 43.30 21 CYS A N 19
ATOM 10843 C CA . CYS A 1 21 ? 4.523 -1.783 -5.123 1.00 61.30 21 CYS A CA 19
ATOM 10844 C C . CYS A 1 21 ? 3.308 -2.198 -4.297 1.00 35.52 21 CYS A C 19
ATOM 10845 O O . CYS A 1 21 ? 3.405 -2.469 -3.100 1.00 3.21 21 CYS A O 19
ATOM 10852 N N . PRO A 1 22 ? 2.138 -2.245 -4.950 1.00 41.01 22 PRO A N 19
ATOM 10853 C CA . PRO A 1 22 ? 0.882 -2.625 -4.295 1.00 14.32 22 PRO A CA 19
ATOM 10854 C C . PRO A 1 22 ? 0.848 -4.104 -3.923 1.00 1.45 22 PRO A C 19
ATOM 10855 O O . PRO A 1 22 ? 0.042 -4.525 -3.092 1.00 42.54 22 PRO A O 19
ATOM 10866 N N . ARG A 1 23 ? 1.726 -4.886 -4.541 1.00 23.43 23 ARG A N 19
ATOM 10867 C CA . ARG A 1 23 ? 1.794 -6.317 -4.275 1.00 62.44 23 ARG A CA 19
ATOM 10868 C C . ARG A 1 23 ? 2.677 -6.603 -3.062 1.00 31.54 23 ARG A C 19
ATOM 10869 O O . ARG A 1 23 ? 2.455 -7.571 -2.333 1.00 12.45 23 ARG A O 19
ATOM 10890 N N . LEU A 1 24 ? 3.677 -5.755 -2.851 1.00 63.12 24 LEU A N 19
ATOM 10891 C CA . LEU A 1 24 ? 4.593 -5.915 -1.728 1.00 72.05 24 LEU A CA 19
ATOM 10892 C C . LEU A 1 24 ? 4.017 -5.287 -0.462 1.00 62.24 24 LEU A C 19
ATOM 10893 O O . LEU A 1 24 ? 3.011 -4.583 -0.509 1.00 10.13 24 LEU A O 19
ATOM 10909 N N . GLY A 1 25 ? 4.666 -5.545 0.670 1.00 74.32 25 GLY A N 19
ATOM 10910 C CA . GLY A 1 25 ? 4.207 -4.995 1.931 1.00 11.32 25 GLY A CA 19
ATOM 10911 C C . GLY A 1 25 ? 5.344 -4.718 2.893 1.00 72.34 25 GLY A C 19
ATOM 10912 O O . GLY A 1 25 ? 6.200 -5.574 3.118 1.00 71.33 25 GLY A O 19
ATOM 10916 N N . CYS A 1 26 ? 5.358 -3.515 3.458 1.00 21.01 26 CYS A N 19
ATOM 10917 C CA . CYS A 1 26 ? 6.402 -3.124 4.400 1.00 12.51 26 CYS A CA 19
ATOM 10918 C C . CYS A 1 26 ? 6.071 -3.605 5.809 1.00 73.14 26 CYS A C 19
ATOM 10919 O O . CYS A 1 26 ? 4.917 -3.561 6.239 1.00 23.35 26 CYS A O 19
ATOM 10926 N N . LYS A 1 27 ? 7.091 -4.064 6.526 1.00 11.34 27 LYS A N 19
ATOM 10927 C CA . LYS A 1 27 ? 6.911 -4.552 7.889 1.00 60.20 27 LYS A CA 19
ATOM 10928 C C . LYS A 1 27 ? 7.198 -3.449 8.904 1.00 51.35 27 LYS A C 19
ATOM 10929 O O . LYS A 1 27 ? 7.718 -2.391 8.554 1.00 43.45 27 LYS A O 19
ATOM 10948 N N . GLY A 1 28 ? 6.856 -3.707 10.163 1.00 42.41 28 GLY A N 19
ATOM 10949 C CA . GLY A 1 28 ? 7.086 -2.727 11.209 1.00 43.31 28 GLY A CA 19
ATOM 10950 C C . GLY A 1 28 ? 8.561 -2.476 11.453 1.00 4.24 28 GLY A C 19
ATOM 10951 O O . GLY A 1 28 ? 9.404 -2.831 10.628 1.00 62.15 28 GLY A O 19
ATOM 10955 N N . LYS A 1 29 ? 8.875 -1.858 12.586 1.00 31.51 29 LYS A N 19
ATOM 10956 C CA . LYS A 1 29 ? 10.258 -1.558 12.937 1.00 34.51 29 LYS A CA 19
ATOM 10957 C C . LYS A 1 29 ? 11.130 -2.802 12.821 1.00 30.44 29 LYS A C 19
ATOM 10958 O O . LYS A 1 29 ? 10.629 -3.924 12.790 1.00 41.25 29 LYS A O 19
ATOM 10977 N N . GLY A 1 30 ? 12.443 -2.596 12.759 1.00 21.11 30 GLY A N 19
ATOM 10978 C CA . GLY A 1 30 ? 13.366 -3.711 12.648 1.00 64.21 30 GLY A CA 19
ATOM 10979 C C . GLY A 1 30 ? 13.706 -4.042 11.209 1.00 44.42 30 GLY A C 19
ATOM 10980 O O . GLY A 1 30 ? 13.334 -5.101 10.703 1.00 41.43 30 GLY A O 19
ATOM 10984 N N . HIS A 1 31 ? 14.413 -3.132 10.546 1.00 62.03 31 HIS A N 19
ATOM 10985 C CA . HIS A 1 31 ? 14.803 -3.333 9.155 1.00 51.20 31 HIS A CA 19
ATOM 10986 C C . HIS A 1 31 ? 13.575 -3.505 8.266 1.00 52.51 31 HIS A C 19
ATOM 10987 O O . HIS A 1 31 ? 13.357 -4.573 7.691 1.00 70.53 31 HIS A O 19
ATOM 11001 N N . ASP A 1 32 ? 12.774 -2.451 8.159 1.00 3.31 32 ASP A N 19
ATOM 11002 C CA . ASP A 1 32 ? 11.567 -2.486 7.342 1.00 72.02 32 ASP A CA 19
ATOM 11003 C C . ASP A 1 32 ? 11.918 -2.584 5.860 1.00 71.05 32 ASP A C 19
ATOM 11004 O O . ASP A 1 32 ? 12.700 -1.787 5.343 1.00 44.52 32 ASP A O 19
ATOM 11013 N N . TYR A 1 33 ? 11.337 -3.567 5.184 1.00 54.21 33 TYR A N 19
ATOM 11014 C CA . TYR A 1 33 ? 11.590 -3.774 3.763 1.00 62.24 33 TYR A CA 19
ATOM 11015 C C . TYR A 1 33 ? 10.341 -4.289 3.056 1.00 25.00 33 TYR A C 19
ATOM 11016 O O . TYR A 1 33 ? 9.337 -4.604 3.694 1.00 54.12 33 TYR A O 19
ATOM 11034 N N . CYS A 1 34 ? 10.412 -4.374 1.731 1.00 22.21 34 CYS A N 19
ATOM 11035 C CA . CYS A 1 34 ? 9.288 -4.851 0.934 1.00 22.34 34 CYS A CA 19
ATOM 11036 C C . CYS A 1 34 ? 9.201 -6.375 0.975 1.00 70.22 34 CYS A C 19
ATOM 11037 O O . CYS A 1 34 ? 10.081 -7.070 0.471 1.00 52.53 34 CYS A O 19
ATOM 11044 N N . ALA A 1 35 ? 8.131 -6.884 1.579 1.00 30.00 35 ALA A N 19
ATOM 11045 C CA . ALA A 1 35 ? 7.928 -8.323 1.684 1.00 32.41 35 ALA A CA 19
ATOM 11046 C C . ALA A 1 35 ? 6.636 -8.745 0.994 1.00 51.40 35 ALA A C 19
ATOM 11047 O O . ALA A 1 35 ? 5.613 -8.068 1.102 1.00 24.13 35 ALA A O 19
ATOM 11054 N N . TRP A 1 36 ? 6.689 -9.868 0.287 1.00 64.10 36 TRP A N 19
ATOM 11055 C CA . TRP A 1 36 ? 5.522 -10.381 -0.423 1.00 21.42 36 TRP A CA 19
ATOM 11056 C C . TRP A 1 36 ? 4.315 -10.467 0.507 1.00 53.32 36 TRP A C 19
ATOM 11057 O O . TRP A 1 36 ? 4.441 -10.862 1.665 1.00 42.44 36 TRP A O 19
ATOM 11078 N N . ASP A 1 37 ? 3.149 -10.096 -0.010 1.00 22.01 37 ASP A N 19
ATOM 11079 C CA . ASP A 1 37 ? 1.919 -10.134 0.775 1.00 5.53 37 ASP A CA 19
ATOM 11080 C C . ASP A 1 37 ? 0.705 -10.316 -0.130 1.00 72.23 37 ASP A C 19
ATOM 11081 O O . ASP A 1 37 ? 0.327 -9.409 -0.870 1.00 52.43 37 ASP A O 19
ATOM 11090 N N . GLY A 1 38 ? 0.096 -11.496 -0.065 1.00 12.41 38 GLY A N 19
ATOM 11091 C CA . GLY A 1 38 ? -1.070 -11.777 -0.884 1.00 54.10 38 GLY A CA 19
ATOM 11092 C C . GLY A 1 38 ? -0.713 -12.481 -2.178 1.00 71.02 38 GLY A C 19
ATOM 11093 O O . GLY A 1 38 ? -1.546 -13.168 -2.770 1.00 52.03 38 GLY A O 19
ATOM 11097 N N . THR A 1 39 ? 0.529 -12.311 -2.619 1.00 60.34 39 THR A N 19
ATOM 11098 C CA . THR A 1 39 ? 0.993 -12.932 -3.853 1.00 3.40 39 THR A CA 19
ATOM 11099 C C . THR A 1 39 ? 1.841 -14.165 -3.563 1.00 35.33 39 THR A C 19
ATOM 11100 O O . THR A 1 39 ? 2.529 -14.232 -2.543 1.00 73.54 39 THR A O 19
ATOM 11111 N N . PHE A 1 40 ? 1.787 -15.141 -4.464 1.00 52.12 40 PHE A N 19
ATOM 11112 C CA . PHE A 1 40 ? 2.550 -16.373 -4.303 1.00 61.42 40 PHE A CA 19
ATOM 11113 C C . PHE A 1 40 ? 3.897 -16.275 -5.012 1.00 13.33 40 PHE A C 19
ATOM 11114 O O . PHE A 1 40 ? 3.973 -15.854 -6.166 1.00 74.22 40 PHE A O 19
ATOM 11131 N N . SER A 1 41 ? 4.958 -16.667 -4.312 1.00 31.20 41 SER A N 19
ATOM 11132 C CA . SER A 1 41 ? 6.303 -16.620 -4.873 1.00 32.45 41 SER A CA 19
ATOM 11133 C C . SER A 1 41 ? 6.421 -17.542 -6.082 1.00 3.02 41 SER A C 19
ATOM 11134 O O . SER A 1 41 ? 5.917 -18.666 -6.071 1.00 32.42 41 SER A O 19
ATOM 11142 N N . ASP A 1 42 ? 7.089 -17.059 -7.125 1.00 2.52 42 ASP A N 19
ATOM 11143 C CA . ASP A 1 42 ? 7.273 -17.840 -8.343 1.00 70.22 42 ASP A CA 19
ATOM 11144 C C . ASP A 1 42 ? 8.153 -19.057 -8.078 1.00 11.04 42 ASP A C 19
ATOM 11145 O O . ASP A 1 42 ? 9.187 -19.239 -8.722 1.00 73.50 42 ASP A O 19
ATOM 11154 N N . GLY A 1 1 ? 1.568 0.046 -0.139 1.00 73.35 1 GLY A N 20
ATOM 11155 C CA . GLY A 1 1 ? 2.170 -0.008 -1.458 1.00 2.33 1 GLY A CA 20
ATOM 11156 C C . GLY A 1 1 ? 1.220 0.449 -2.549 1.00 31.34 1 GLY A C 20
ATOM 11157 O O . GLY A 1 1 ? 0.081 -0.011 -2.622 1.00 60.25 1 GLY A O 20
ATOM 11161 N N . VAL A 1 2 ? 1.689 1.360 -3.395 1.00 70.13 2 VAL A N 20
ATOM 11162 C CA . VAL A 1 2 ? 0.874 1.880 -4.486 1.00 53.31 2 VAL A CA 20
ATOM 11163 C C . VAL A 1 2 ? 1.431 1.454 -5.840 1.00 34.24 2 VAL A C 20
ATOM 11164 O O . VAL A 1 2 ? 2.615 1.143 -5.966 1.00 71.14 2 VAL A O 20
ATOM 11177 N N . ASP A 1 3 ? 0.568 1.442 -6.851 1.00 63.22 3 ASP A N 20
ATOM 11178 C CA . ASP A 1 3 ? 0.973 1.055 -8.197 1.00 75.34 3 ASP A CA 20
ATOM 11179 C C . ASP A 1 3 ? 1.705 2.197 -8.893 1.00 41.44 3 ASP A C 20
ATOM 11180 O O . ASP A 1 3 ? 1.148 2.870 -9.761 1.00 20.14 3 ASP A O 20
ATOM 11189 N N . LYS A 1 4 ? 2.959 2.411 -8.507 1.00 12.50 4 LYS A N 20
ATOM 11190 C CA . LYS A 1 4 ? 3.769 3.472 -9.094 1.00 4.13 4 LYS A CA 20
ATOM 11191 C C . LYS A 1 4 ? 5.008 2.896 -9.776 1.00 54.13 4 LYS A C 20
ATOM 11192 O O . LYS A 1 4 ? 5.501 1.827 -9.420 1.00 33.14 4 LYS A O 20
ATOM 11211 N N . PRO A 1 5 ? 5.522 3.622 -10.779 1.00 2.03 5 PRO A N 20
ATOM 11212 C CA . PRO A 1 5 ? 6.710 3.203 -11.530 1.00 51.35 5 PRO A CA 20
ATOM 11213 C C . PRO A 1 5 ? 7.981 3.280 -10.693 1.00 70.01 5 PRO A C 20
ATOM 11214 O O . PRO A 1 5 ? 8.161 4.204 -9.900 1.00 54.12 5 PRO A O 20
ATOM 11225 N N . GLY A 1 6 ? 8.863 2.302 -10.874 1.00 31.40 6 GLY A N 20
ATOM 11226 C CA . GLY A 1 6 ? 10.108 2.278 -10.127 1.00 62.51 6 GLY A CA 20
ATOM 11227 C C . GLY A 1 6 ? 9.917 1.811 -8.697 1.00 63.54 6 GLY A C 20
ATOM 11228 O O . GLY A 1 6 ? 10.803 1.979 -7.858 1.00 40.02 6 GLY A O 20
ATOM 11232 N N . CYS A 1 7 ? 8.758 1.223 -8.418 1.00 4.41 7 CYS A N 20
ATOM 11233 C CA . CYS A 1 7 ? 8.453 0.733 -7.080 1.00 34.13 7 CYS A CA 20
ATOM 11234 C C . CYS A 1 7 ? 9.583 -0.145 -6.550 1.00 65.41 7 CYS A C 20
ATOM 11235 O O . CYS A 1 7 ? 10.223 -0.875 -7.308 1.00 65.44 7 CYS A O 20
ATOM 11242 N N . ARG A 1 8 ? 9.823 -0.070 -5.245 1.00 32.04 8 ARG A N 20
ATOM 11243 C CA . ARG A 1 8 ? 10.876 -0.857 -4.615 1.00 3.22 8 ARG A CA 20
ATOM 11244 C C . ARG A 1 8 ? 10.601 -2.351 -4.762 1.00 13.52 8 ARG A C 20
ATOM 11245 O O . ARG A 1 8 ? 9.467 -2.761 -5.012 1.00 31.34 8 ARG A O 20
ATOM 11266 N N . TYR A 1 9 ? 11.644 -3.156 -4.607 1.00 62.32 9 TYR A N 20
ATOM 11267 C CA . TYR A 1 9 ? 11.516 -4.605 -4.725 1.00 43.15 9 TYR A CA 20
ATOM 11268 C C . TYR A 1 9 ? 11.829 -5.290 -3.398 1.00 72.01 9 TYR A C 20
ATOM 11269 O O . TYR A 1 9 ? 12.025 -4.631 -2.377 1.00 3.33 9 TYR A O 20
ATOM 11287 N N . LEU A 1 10 ? 11.875 -6.617 -3.422 1.00 61.11 10 LEU A N 20
ATOM 11288 C CA . LEU A 1 10 ? 12.164 -7.394 -2.223 1.00 11.12 10 LEU A CA 20
ATOM 11289 C C . LEU A 1 10 ? 13.428 -6.887 -1.538 1.00 4.44 10 LEU A C 20
ATOM 11290 O O . LEU A 1 10 ? 14.449 -6.657 -2.185 1.00 42.34 10 LEU A O 20
ATOM 11306 N N . PHE A 1 11 ? 13.354 -6.715 -0.222 1.00 10.15 11 PHE A N 20
ATOM 11307 C CA . PHE A 1 11 ? 14.493 -6.237 0.552 1.00 1.35 11 PHE A CA 20
ATOM 11308 C C . PHE A 1 11 ? 15.056 -4.950 -0.046 1.00 34.13 11 PHE A C 20
ATOM 11309 O O . PHE A 1 11 ? 16.218 -4.894 -0.445 1.00 34.10 11 PHE A O 20
ATOM 11326 N N . GLY A 1 12 ? 14.220 -3.918 -0.105 1.00 43.34 12 GLY A N 20
ATOM 11327 C CA . GLY A 1 12 ? 14.651 -2.646 -0.657 1.00 13.25 12 GLY A CA 20
ATOM 11328 C C . GLY A 1 12 ? 15.051 -1.654 0.416 1.00 4.25 12 GLY A C 20
ATOM 11329 O O . GLY A 1 12 ? 15.882 -0.777 0.183 1.00 1.11 12 GLY A O 20
ATOM 11333 N N . GLY A 1 13 ? 14.459 -1.792 1.599 1.00 63.34 13 GLY A N 20
ATOM 11334 C CA . GLY A 1 13 ? 14.771 -0.893 2.694 1.00 11.01 13 GLY A CA 20
ATOM 11335 C C . GLY A 1 13 ? 13.791 0.260 2.795 1.00 2.21 13 GLY A C 20
ATOM 11336 O O . GLY A 1 13 ? 14.192 1.409 2.988 1.00 33.50 13 GLY A O 20
ATOM 11340 N N . CYS A 1 14 ? 12.505 -0.045 2.663 1.00 35.45 14 CYS A N 20
ATOM 11341 C CA . CYS A 1 14 ? 11.465 0.974 2.739 1.00 60.31 14 CYS A CA 20
ATOM 11342 C C . CYS A 1 14 ? 11.269 1.445 4.178 1.00 61.45 14 CYS A C 20
ATOM 11343 O O . CYS A 1 14 ? 11.952 0.987 5.092 1.00 63.15 14 CYS A O 20
ATOM 11350 N N . LYS A 1 15 ? 10.328 2.364 4.368 1.00 43.11 15 LYS A N 20
ATOM 11351 C CA . LYS A 1 15 ? 10.038 2.898 5.693 1.00 21.03 15 LYS A CA 20
ATOM 11352 C C . LYS A 1 15 ? 8.538 3.087 5.889 1.00 52.32 15 LYS A C 20
ATOM 11353 O O . LYS A 1 15 ? 7.996 2.779 6.949 1.00 12.24 15 LYS A O 20
ATOM 11372 N N . SER A 1 16 ? 7.872 3.594 4.856 1.00 31.15 16 SER A N 20
ATOM 11373 C CA . SER A 1 16 ? 6.433 3.827 4.914 1.00 73.51 16 SER A CA 20
ATOM 11374 C C . SER A 1 16 ? 5.668 2.648 4.322 1.00 72.44 16 SER A C 20
ATOM 11375 O O . SER A 1 16 ? 6.263 1.655 3.902 1.00 35.44 16 SER A O 20
ATOM 11383 N N . ASP A 1 17 ? 4.345 2.765 4.291 1.00 22.42 17 ASP A N 20
ATOM 11384 C CA . ASP A 1 17 ? 3.496 1.710 3.750 1.00 53.32 17 ASP A CA 20
ATOM 11385 C C . ASP A 1 17 ? 3.475 1.759 2.224 1.00 34.25 17 ASP A C 20
ATOM 11386 O O . ASP A 1 17 ? 3.733 0.757 1.559 1.00 71.43 17 ASP A O 20
ATOM 11395 N N . ASP A 1 18 ? 3.164 2.930 1.679 1.00 4.34 18 ASP A N 20
ATOM 11396 C CA . ASP A 1 18 ? 3.110 3.109 0.234 1.00 14.24 18 ASP A CA 20
ATOM 11397 C C . ASP A 1 18 ? 4.486 3.459 -0.323 1.00 60.12 18 ASP A C 20
ATOM 11398 O O . ASP A 1 18 ? 4.642 4.444 -1.047 1.00 23.40 18 ASP A O 20
ATOM 11407 N N . ASP A 1 19 ? 5.481 2.648 0.019 1.00 41.21 19 ASP A N 20
ATOM 11408 C CA . ASP A 1 19 ? 6.844 2.872 -0.446 1.00 22.04 19 ASP A CA 20
ATOM 11409 C C . ASP A 1 19 ? 7.210 1.884 -1.550 1.00 43.55 19 ASP A C 20
ATOM 11410 O O . ASP A 1 19 ? 7.997 2.200 -2.444 1.00 0.45 19 ASP A O 20
ATOM 11419 N N . CYS A 1 20 ? 6.636 0.689 -1.483 1.00 55.04 20 CYS A N 20
ATOM 11420 C CA . CYS A 1 20 ? 6.901 -0.345 -2.476 1.00 34.24 20 CYS A CA 20
ATOM 11421 C C . CYS A 1 20 ? 5.652 -0.640 -3.302 1.00 43.51 20 CYS A C 20
ATOM 11422 O O . CYS A 1 20 ? 4.585 -0.076 -3.057 1.00 60.04 20 CYS A O 20
ATOM 11429 N N . CYS A 1 21 ? 5.793 -1.527 -4.281 1.00 43.30 21 CYS A N 20
ATOM 11430 C CA . CYS A 1 21 ? 4.679 -1.897 -5.144 1.00 61.30 21 CYS A CA 20
ATOM 11431 C C . CYS A 1 21 ? 3.447 -2.255 -4.318 1.00 35.52 21 CYS A C 20
ATOM 11432 O O . CYS A 1 21 ? 3.522 -2.479 -3.109 1.00 3.21 21 CYS A O 20
ATOM 11439 N N . PRO A 1 22 ? 2.284 -2.312 -4.984 1.00 41.01 22 PRO A N 20
ATOM 11440 C CA . PRO A 1 22 ? 1.014 -2.644 -4.332 1.00 14.32 22 PRO A CA 20
ATOM 11441 C C . PRO A 1 22 ? 0.949 -4.105 -3.898 1.00 1.45 22 PRO A C 20
ATOM 11442 O O . PRO A 1 22 ? 0.108 -4.483 -3.081 1.00 42.54 22 PRO A O 20
ATOM 11453 N N . ARG A 1 23 ? 1.841 -4.921 -4.447 1.00 23.43 23 ARG A N 20
ATOM 11454 C CA . ARG A 1 23 ? 1.885 -6.339 -4.116 1.00 62.44 23 ARG A CA 20
ATOM 11455 C C . ARG A 1 23 ? 2.784 -6.589 -2.909 1.00 31.54 23 ARG A C 20
ATOM 11456 O O . ARG A 1 23 ? 2.560 -7.523 -2.137 1.00 12.45 23 ARG A O 20
ATOM 11477 N N . LEU A 1 24 ? 3.801 -5.749 -2.751 1.00 63.12 24 LEU A N 20
ATOM 11478 C CA . LEU A 1 24 ? 4.735 -5.879 -1.638 1.00 72.05 24 LEU A CA 20
ATOM 11479 C C . LEU A 1 24 ? 4.203 -5.171 -0.396 1.00 62.24 24 LEU A C 20
ATOM 11480 O O . LEU A 1 24 ? 3.216 -4.441 -0.462 1.00 10.13 24 LEU A O 20
ATOM 11496 N N . GLY A 1 25 ? 4.867 -5.392 0.735 1.00 74.32 25 GLY A N 20
ATOM 11497 C CA . GLY A 1 25 ? 4.447 -4.766 1.975 1.00 11.32 25 GLY A CA 20
ATOM 11498 C C . GLY A 1 25 ? 5.619 -4.392 2.861 1.00 72.34 25 GLY A C 20
ATOM 11499 O O . GLY A 1 25 ? 6.548 -5.180 3.040 1.00 71.33 25 GLY A O 20
ATOM 11503 N N . CYS A 1 26 ? 5.577 -3.187 3.417 1.00 21.01 26 CYS A N 20
ATOM 11504 C CA . CYS A 1 26 ? 6.644 -2.709 4.288 1.00 12.51 26 CYS A CA 20
ATOM 11505 C C . CYS A 1 26 ? 6.427 -3.180 5.724 1.00 73.14 26 CYS A C 20
ATOM 11506 O O . CYS A 1 26 ? 5.338 -3.033 6.279 1.00 23.35 26 CYS A O 20
ATOM 11513 N N . LYS A 1 27 ? 7.471 -3.748 6.318 1.00 11.34 27 LYS A N 20
ATOM 11514 C CA . LYS A 1 27 ? 7.398 -4.239 7.688 1.00 60.20 27 LYS A CA 20
ATOM 11515 C C . LYS A 1 27 ? 7.715 -3.127 8.684 1.00 51.35 27 LYS A C 20
ATOM 11516 O O . LYS A 1 27 ? 8.179 -2.054 8.303 1.00 43.45 27 LYS A O 20
ATOM 11535 N N . GLY A 1 28 ? 7.462 -3.393 9.962 1.00 42.41 28 GLY A N 20
ATOM 11536 C CA . GLY A 1 28 ? 7.728 -2.405 10.992 1.00 43.31 28 GLY A CA 20
ATOM 11537 C C . GLY A 1 28 ? 9.210 -2.150 11.181 1.00 4.24 28 GLY A C 20
ATOM 11538 O O . GLY A 1 28 ? 10.025 -2.516 10.334 1.00 62.15 28 GLY A O 20
ATOM 11542 N N . LYS A 1 29 ? 9.562 -1.518 12.295 1.00 31.51 29 LYS A N 20
ATOM 11543 C CA . LYS A 1 29 ? 10.957 -1.212 12.594 1.00 34.51 29 LYS A CA 20
ATOM 11544 C C . LYS A 1 29 ? 11.807 -2.479 12.576 1.00 30.44 29 LYS A C 20
ATOM 11545 O O . LYS A 1 29 ? 11.293 -3.581 12.387 1.00 41.25 29 LYS A O 20
ATOM 11564 N N . GLY A 1 30 ? 13.110 -2.314 12.777 1.00 21.11 30 GLY A N 20
ATOM 11565 C CA . GLY A 1 30 ? 14.011 -3.452 12.782 1.00 64.21 30 GLY A CA 20
ATOM 11566 C C . GLY A 1 30 ? 14.299 -3.970 11.386 1.00 44.42 30 GLY A C 20
ATOM 11567 O O . GLY A 1 30 ? 15.409 -3.814 10.877 1.00 41.43 30 GLY A O 20
ATOM 11571 N N . HIS A 1 31 ? 13.298 -4.586 10.767 1.00 62.03 31 HIS A N 20
ATOM 11572 C CA . HIS A 1 31 ? 13.451 -5.129 9.422 1.00 51.20 31 HIS A CA 20
ATOM 11573 C C . HIS A 1 31 ? 12.429 -4.516 8.469 1.00 52.51 31 HIS A C 20
ATOM 11574 O O . HIS A 1 31 ? 11.627 -5.225 7.863 1.00 70.53 31 HIS A O 20
ATOM 11588 N N . ASP A 1 32 ? 12.464 -3.194 8.343 1.00 3.31 32 ASP A N 20
ATOM 11589 C CA . ASP A 1 32 ? 11.542 -2.485 7.464 1.00 72.02 32 ASP A CA 20
ATOM 11590 C C . ASP A 1 32 ? 11.959 -2.633 6.005 1.00 71.05 32 ASP A C 20
ATOM 11591 O O . ASP A 1 32 ? 12.866 -1.947 5.534 1.00 44.52 32 ASP A O 20
ATOM 11600 N N . TYR A 1 33 ? 11.293 -3.536 5.292 1.00 54.21 33 TYR A N 20
ATOM 11601 C CA . TYR A 1 33 ? 11.595 -3.777 3.888 1.00 62.24 33 TYR A CA 20
ATOM 11602 C C . TYR A 1 33 ? 10.362 -4.277 3.142 1.00 25.00 33 TYR A C 20
ATOM 11603 O O . TYR A 1 33 ? 9.341 -4.597 3.751 1.00 54.12 33 TYR A O 20
ATOM 11621 N N . CYS A 1 34 ? 10.464 -4.341 1.818 1.00 22.21 34 CYS A N 20
ATOM 11622 C CA . CYS A 1 34 ? 9.359 -4.801 0.986 1.00 22.34 34 CYS A CA 20
ATOM 11623 C C . CYS A 1 34 ? 9.277 -6.325 0.985 1.00 70.22 34 CYS A C 20
ATOM 11624 O O . CYS A 1 34 ? 10.180 -7.006 0.496 1.00 52.53 34 CYS A O 20
ATOM 11631 N N . ALA A 1 35 ? 8.190 -6.855 1.536 1.00 30.00 35 ALA A N 20
ATOM 11632 C CA . ALA A 1 35 ? 7.990 -8.296 1.596 1.00 32.41 35 ALA A CA 20
ATOM 11633 C C . ALA A 1 35 ? 6.755 -8.713 0.802 1.00 51.40 35 ALA A C 20
ATOM 11634 O O . ALA A 1 35 ? 5.961 -7.870 0.383 1.00 24.13 35 ALA A O 20
ATOM 11641 N N . TRP A 1 36 ? 6.601 -10.016 0.597 1.00 64.10 36 TRP A N 20
ATOM 11642 C CA . TRP A 1 36 ? 5.465 -10.544 -0.149 1.00 21.42 36 TRP A CA 20
ATOM 11643 C C . TRP A 1 36 ? 4.246 -10.698 0.755 1.00 53.32 36 TRP A C 20
ATOM 11644 O O . TRP A 1 36 ? 4.353 -11.185 1.881 1.00 42.44 36 TRP A O 20
ATOM 11665 N N . ASP A 1 37 ? 3.087 -10.280 0.254 1.00 22.01 37 ASP A N 20
ATOM 11666 C CA . ASP A 1 37 ? 1.848 -10.373 1.017 1.00 5.53 37 ASP A CA 20
ATOM 11667 C C . ASP A 1 37 ? 0.655 -10.587 0.090 1.00 72.23 37 ASP A C 20
ATOM 11668 O O . ASP A 1 37 ? 0.236 -9.675 -0.620 1.00 52.43 37 ASP A O 20
ATOM 11677 N N . GLY A 1 38 ? 0.114 -11.802 0.100 1.00 12.41 38 GLY A N 20
ATOM 11678 C CA . GLY A 1 38 ? -1.023 -12.115 -0.744 1.00 54.10 38 GLY A CA 20
ATOM 11679 C C . GLY A 1 38 ? -0.633 -12.914 -1.969 1.00 71.02 38 GLY A C 20
ATOM 11680 O O . GLY A 1 38 ? -1.369 -12.953 -2.956 1.00 52.03 38 GLY A O 20
ATOM 11684 N N . THR A 1 39 ? 0.530 -13.555 -1.911 1.00 60.34 39 THR A N 20
ATOM 11685 C CA . THR A 1 39 ? 1.019 -14.356 -3.027 1.00 3.40 39 THR A CA 20
ATOM 11686 C C . THR A 1 39 ? 0.454 -15.771 -2.977 1.00 35.33 39 THR A C 20
ATOM 11687 O O . THR A 1 39 ? -0.125 -16.183 -1.972 1.00 73.54 39 THR A O 20
ATOM 11698 N N . PHE A 1 40 ? 0.626 -16.510 -4.068 1.00 52.12 40 PHE A N 20
ATOM 11699 C CA . PHE A 1 40 ? 0.132 -17.880 -4.148 1.00 61.42 40 PHE A CA 20
ATOM 11700 C C . PHE A 1 40 ? 1.184 -18.868 -3.653 1.00 13.33 40 PHE A C 20
ATOM 11701 O O . PHE A 1 40 ? 2.381 -18.579 -3.673 1.00 74.22 40 PHE A O 20
ATOM 11718 N N . SER A 1 41 ? 0.728 -20.033 -3.206 1.00 31.20 41 SER A N 20
ATOM 11719 C CA . SER A 1 41 ? 1.629 -21.063 -2.700 1.00 32.45 41 SER A CA 20
ATOM 11720 C C . SER A 1 41 ? 2.319 -21.793 -3.848 1.00 3.02 41 SER A C 20
ATOM 11721 O O . SER A 1 41 ? 1.695 -22.109 -4.862 1.00 32.42 41 SER A O 20
ATOM 11729 N N . ASP A 1 42 ? 3.610 -22.058 -3.682 1.00 2.52 42 ASP A N 20
ATOM 11730 C CA . ASP A 1 42 ? 4.387 -22.751 -4.702 1.00 70.22 42 ASP A CA 20
ATOM 11731 C C . ASP A 1 42 ? 5.057 -23.994 -4.126 1.00 11.04 42 ASP A C 20
ATOM 11732 O O . ASP A 1 42 ? 5.421 -24.024 -2.948 1.00 73.50 42 ASP A O 20
#

Secondary structure (DSSP, 8-state):
----TT-B-SS----SSTTB-SSEEE--SSS-SEEE-SSPP-

Sequence (42 aa):
GVDKPGCRYLFGGCKSDDDCCPRLGCKGKGHDYCAWDGTFSDGVDKPGCRYLFGGCKSDDDCCPRLGCKGKGHDYCAWDGTFSDGVDKPGCRYLFGGCKSDDDCCPRLGCKGKGHDYCAWDGTFSDGVDKPGCRYLFGGCKSDDDCCPRLGCKGKGHDYCAWDGTFSDGVDKPGCRYLFGGCKSDDDCCPRLGCKGKGHDYCAWDGTFSDGVDKPGCRYLFGGCKSDDDCCPRLGCKGKGHDYCAWDGTFSDGVDKPGCRYLFGGCKSDDDCCPRLGCKGKGHDYCAWDGTFSDGVDKPGCRYLFGGCKSDDDCCPRLGCKGKGHDYCAWDGTFSDGVDKPGCRYLFGGCKSDDDCCPRLGCKGKGHDYCAWDGTFSDGVDKPGCRYLFGGCKSDDDCCPRLGCKGKGHDYCAWDGTFSDGVDKPGCRYLFGGCKSDDDCCPRLGCKGKGHDYCAWDGTFSDGVDKPGCRYLFGGCKSDDDCCPRLGCKGKGHDYCAWDGTFSDGVDKPGCRYLFGGCKSDDDCCPRLGCKGKGHDYCAWDGTFSDGVDKPGCRYLFGGCKSDDDCCPRLGCKGKGHDYCAWDGTFSDGVDKPGCRYLFGGCKSDDDCCPRLGCKGKGHDYCAWDGTFSDGVDKPGCRYLFGGCKSDDDCCPRLGCKGKGHDYCAWDGTFSDGVDKPGCRYLFGGCKSDDDCCPRLGCKGKGHDYCAWDGTFSDGVDKPGCRYLFGGCKSDDDCCPRLGCKGKGHDYCAWDGTFSDGVDKPGCRYLFGGCKSDDDCCPRLGCKGKGHDYCAWDGTFSDGVDKPGCRYLFGGCKSDDDCCPRLGCKGKGHDYCAWDGTFSD

Nearest PDB structures (foldseek):
  7jpm-assembly1_A  TM=9.698E-01  e=1.732E-07  Pelinobius muticus
  2a2v-assembly1_A  TM=8.007E-01  e=1.555E-03  Chilobrachys guangxiensis
  8fey-assembly1_A  TM=8.291E-01  e=4.447E-03  Pterinochilus murinus
  8cjr-assembly1_C  TM=7.089E-01  e=3.897E-02  Chilobrachys
  5irx-assembly1_E  TM=7.072E-01  e=2.603E+00  Cyriopagopus schmidti

Solvent-accessible surface area: 3482 Å² total; per-residue (Å²): 47,54,123,99,135,72,36,144,163,57,137,34,46,1,163,53,102,80,45,0,25,70,146,11,23,34,125,55,196,71,141,53,49,0,16,131,112,80,54,191,117,190

B-factor: mean 37.58, std 23.32, range [0.01, 75.54]